Protein AF-0000000082273574 (afdb_homodimer)

Nearest PDB structures (foldseek):
  3uvj-assembly1_A  TM=7.724E-01  e=5.882E-12  Homo sapiens
  1xoq-assembly2_B  TM=8.073E-01  e=1.508E-10  Homo sapiens
  6r4p-assembly1_A  TM=7.638E-01  e=1.048E-09  Bos taurus
  7l27-assembly1_A  TM=7.529E-01  e=5.119E-10  Homo sapiens
  8buz-assembly1_A  TM=3.206E-01  e=1.407E-09  Bos taurus

pLDDT: mean 77.79, std 22.15, range [15.58, 98.31]

Radius of gyration: 38.27 Å; Cα contacts (8 Å, |Δi|>4): 2062; chains: 2; bounding box: 85×122×100 Å

Sequence (1366 aa):
MKSAVQSNAIVSSLFPSKYRERLYNDALQSSKAAGSGGTYIPSKARLKNFLREGNEDGFGSSSGPGQPIADLFTDCTVMFADIANFTAWSSAREPGQVFTLLETVYGTFDKIAARRGVFKVETIGDCYVAVTGLPEPRKDHAAVMVKFAKDCRDEFVEVTRLLEVSLGPDTADLGLRIGLHSGAVTAGVLRGQKSRFQLFGDTVNTAARMESTGMVNRIHISQSTATLLEKSNKGHWVKPREDQIQAKGKGLLQTFFAEPKSNNSVSKGSSEKAKDSPLMDDMNGALPNKIARLVKWNAETLSKELLKIMQARNCKNRTTEGKKVEWAEPSGAMVIQEVKEVIMLPPFDASVQVSDDSSLKLEEEVMKQLHDYVYSVAKLYNNNPFHNFEHASHVTMSVAKLLSRIVAPDHIFEEERKSNHGVASTLHDHTYGITSDPLTQFACIFSALIHDCDHPGVPNNQLVKEGSEIAKLYQGKSVAEQNSVNLAWDLLRDQKYAALRNAICGSQEEEQRFRQLVVNTVMATDIMDKDLKKLRDDRWDAAFHRGKMTNDLCQVNRKATVVIEHLIQASDVAHTMQHWHVYIKWNERLFKELLCAYQAGRSDMNPANFWYDGELGFFDYYIIPLAKKLSECGVFGVSSDEYLTYAMENRREWEKKGKSIVAAYLERHGAVSSEKISNNAVGMKSAVQSNAIVSSLFPSKYRERLYNDALQSSKAAGSGGTYIPSKARLKNFLREGNEDGFGSSSGPGQPIADLFTDCTVMFADIANFTAWSSAREPGQVFTLLETVYGTFDKIAARRGVFKVETIGDCYVAVTGLPEPRKDHAAVMVKFAKDCRDEFVEVTRLLEVSLGPDTADLGLRIGLHSGAVTAGVLRGQKSRFQLFGDTVNTAARMESTGMVNRIHISQSTATLLEKSNKGHWVKPREDQIQAKGKGLLQTFFAEPKSNNSVSKGSSEKAKDSPLMDDMNGALPNKIARLVKWNAETLSKELLKIMQARNCKNRTTEGKKVEWAEPSGAMVIQEVKEVIMLPPFDASVQVSDDSSLKLEEEVMKQLHDYVYSVAKLYNNNPFHNFEHASHVTMSVAKLLSRIVAPDHIFEEERKSNHGVASTLHDHTYGITSDPLTQFACIFSALIHDCDHPGVPNNQLVKEGSEIAKLYQGKSVAEQNSVNLAWDLLRDQKYAALRNAICGSQEEEQRFRQLVVNTVMATDIMDKDLKKLRDDRWDAAFHRGKMTNDLCQVNRKATVVIEHLIQASDVAHTMQHWHVYIKWNERLFKELLCAYQAGRSDMNPANFWYDGELGFFDYYIIPLAKKLSECGVFGVSSDEYLTYAMENRREWEKKGKSIVAAYLERHGAVSSEKISNNAVG

Structure (mmCIF, N/CA/C/O backbone):
data_AF-0000000082273574-model_v1
#
loop_
_entity.id
_entity.type
_entity.pdbx_description
1 polymer 'Family 3 adenylate cyclase'
#
loop_
_atom_site.group_PDB
_atom_site.id
_atom_site.type_symbol
_atom_site.label_atom_id
_atom_site.label_alt_id
_atom_site.label_comp_id
_atom_site.label_asym_id
_atom_site.label_entity_id
_atom_site.label_seq_id
_atom_site.pdbx_PDB_ins_code
_atom_site.Cartn_x
_atom_site.Cartn_y
_atom_site.Cartn_z
_atom_site.occupancy
_atom_site.B_iso_or_equiv
_atom_site.auth_seq_id
_atom_site.auth_comp_id
_atom_site.auth_asym_id
_atom_site.auth_atom_id
_atom_site.pdbx_PDB_model_num
ATOM 1 N N . MET A 1 1 ? -18.359 24.812 53.344 1 15.58 1 MET A N 1
ATOM 2 C CA . MET A 1 1 ? -18.031 25.75 52.281 1 15.58 1 MET A CA 1
ATOM 3 C C . MET A 1 1 ? -17.422 25.031 51.094 1 15.58 1 MET A C 1
ATOM 5 O O . MET A 1 1 ? -16.266 24.578 51.156 1 15.58 1 MET A O 1
ATOM 9 N N . LYS A 1 2 ? -18.172 24.297 50.25 1 18.55 2 LYS A N 1
ATOM 10 C CA . LYS A 1 2 ? -18.109 23.109 49.406 1 18.55 2 LYS A CA 1
ATOM 11 C C . LYS A 1 2 ? -17.25 23.359 48.156 1 18.55 2 LYS A C 1
ATOM 13 O O . LYS A 1 2 ? -17.375 24.375 47.5 1 18.55 2 LYS A O 1
ATOM 18 N N . SER A 1 3 ? -16.031 22.969 48.25 1 17.41 3 SER A N 1
ATOM 19 C CA . SER A 1 3 ? -14.805 23.219 47.5 1 17.41 3 SER A CA 1
ATOM 20 C C . SER A 1 3 ? -15.055 23.094 46 1 17.41 3 SER A C 1
ATOM 22 O O . SER A 1 3 ? -15.773 22.188 45.562 1 17.41 3 SER A O 1
ATOM 24 N N . ALA A 1 4 ? -15.195 24.297 45.375 1 18.48 4 ALA A N 1
ATOM 25 C CA . ALA A 1 4 ? -15.617 24.594 44 1 18.48 4 ALA A CA 1
ATOM 26 C C . ALA A 1 4 ? -14.992 23.609 43 1 18.48 4 ALA A C 1
ATOM 28 O O . ALA A 1 4 ? -13.766 23.484 42.938 1 18.48 4 ALA A O 1
ATOM 29 N N . VAL A 1 5 ? -15.492 22.391 42.969 1 20.23 5 VAL A N 1
ATOM 30 C CA . VAL A 1 5 ? -15.289 21.234 42.094 1 20.23 5 VAL A CA 1
ATOM 31 C C . VAL A 1 5 ? -15.211 21.703 40.625 1 20.23 5 VAL A C 1
ATOM 33 O O . VAL A 1 5 ? -16.188 22.203 40.094 1 20.23 5 VAL A O 1
ATOM 36 N N . GLN A 1 6 ? -14.297 22.594 40.312 1 19.34 6 GLN A N 1
ATOM 37 C CA . GLN A 1 6 ? -13.977 23.453 39.188 1 19.34 6 GLN A CA 1
ATOM 38 C C . GLN A 1 6 ? -14.086 22.703 37.875 1 19.34 6 GLN A C 1
ATOM 40 O O . GLN A 1 6 ? -13.656 21.562 37.75 1 19.34 6 GLN A O 1
ATOM 45 N N . SER A 1 7 ? -15.008 23.203 36.969 1 21.39 7 SER A N 1
ATOM 46 C CA . SER A 1 7 ? -15.773 22.766 35.781 1 21.39 7 SER A CA 1
ATOM 47 C C . SER A 1 7 ? -14.859 22.359 34.656 1 21.39 7 SER A C 1
ATOM 49 O O . SER A 1 7 ? -14.219 23.219 34.031 1 21.39 7 SER A O 1
ATOM 51 N N . ASN A 1 8 ? -13.875 21.547 34.75 1 23.16 8 ASN A N 1
ATOM 52 C CA . ASN A 1 8 ? -13.078 20.703 33.875 1 23.16 8 ASN A CA 1
ATOM 53 C C . ASN A 1 8 ? -13.914 20.156 32.719 1 23.16 8 ASN A C 1
ATOM 55 O O . ASN A 1 8 ? -13.492 19.234 32.031 1 23.16 8 ASN A O 1
ATOM 59 N N . ALA A 1 9 ? -15.203 20.516 32.594 1 23.98 9 ALA A N 1
ATOM 60 C CA . ALA A 1 9 ? -16.391 20.156 31.828 1 23.98 9 ALA A CA 1
ATOM 61 C C . ALA A 1 9 ? -16.281 20.672 30.391 1 23.98 9 ALA A C 1
ATOM 63 O O . ALA A 1 9 ? -16.906 20.125 29.484 1 23.98 9 ALA A O 1
ATOM 64 N N . ILE A 1 10 ? -15.688 21.844 30.203 1 23.17 10 ILE A N 1
ATOM 65 C CA . ILE A 1 10 ? -15.898 22.484 28.906 1 23.17 10 ILE A CA 1
ATOM 66 C C . ILE A 1 10 ? -15.164 21.703 27.812 1 23.17 10 ILE A C 1
ATOM 68 O O . ILE A 1 10 ? -15.641 21.625 26.688 1 23.17 10 ILE A O 1
ATOM 72 N N . VAL A 1 11 ? -13.945 21.312 28.062 1 25.73 11 VAL A N 1
ATOM 73 C CA . VAL A 1 11 ? -13.328 20.531 27 1 25.73 11 VAL A CA 1
ATOM 74 C C . VAL A 1 11 ? -14.148 19.266 26.75 1 25.73 11 VAL A C 1
ATOM 76 O O . VAL A 1 11 ? -14.07 18.672 25.672 1 25.73 11 VAL A O 1
ATOM 79 N N . SER A 1 12 ? -14.836 18.812 27.75 1 27.12 12 SER A N 1
ATOM 80 C CA . SER A 1 12 ? -15.672 17.609 27.828 1 27.12 12 SER A CA 1
ATOM 81 C C . SER A 1 12 ? -16.906 17.75 26.953 1 27.12 12 SER A C 1
ATOM 83 O O . SER A 1 12 ? -17.391 16.766 26.391 1 27.12 12 SER A O 1
ATOM 85 N N . SER A 1 13 ? -17.609 18.859 27.016 1 26.98 13 SER A N 1
ATOM 86 C CA . SER A 1 13 ? -18.953 19.031 26.484 1 26.98 13 SER A CA 1
ATOM 87 C C . SER A 1 13 ? -18.938 19.156 24.969 1 26.98 13 SER A C 1
ATOM 89 O O . SER A 1 13 ? -19.984 19.141 24.328 1 26.98 13 SER A O 1
ATOM 91 N N . LEU A 1 14 ? -17.922 19.625 24.469 1 27.83 14 LEU A N 1
ATOM 92 C CA . LEU A 1 14 ? -18.016 19.953 23.047 1 27.83 14 LEU A CA 1
ATOM 93 C C . LEU A 1 14 ? -17.969 18.688 22.203 1 27.83 14 LEU A C 1
ATOM 95 O O . LEU A 1 14 ? -18.141 18.75 20.984 1 27.83 14 LEU A O 1
ATOM 99 N N . PHE A 1 15 ? -17.266 17.625 22.672 1 28.52 15 PHE A N 1
ATOM 100 C CA . PHE A 1 15 ? -17.375 16.375 21.938 1 28.52 15 PHE A CA 1
ATOM 101 C C . PHE A 1 15 ? -18.625 15.602 22.328 1 28.52 15 PHE A C 1
ATOM 103 O O . PHE A 1 15 ? -19.094 15.719 23.469 1 28.52 15 PHE A O 1
ATOM 110 N N . PRO A 1 16 ? -19.484 15.203 21.453 1 29.27 16 PRO A N 1
ATOM 111 C CA . PRO A 1 16 ? -20.531 14.312 21.953 1 29.27 16 PRO A CA 1
ATOM 112 C C . PRO A 1 16 ? -20.016 13.297 22.953 1 29.27 16 PRO A C 1
ATOM 114 O O . PRO A 1 16 ? -18.812 12.984 22.969 1 29.27 16 PRO A O 1
ATOM 117 N N . SER A 1 17 ? -20.812 12.945 24.094 1 30.36 17 SER A N 1
ATOM 118 C CA . SER A 1 17 ? -20.531 12.023 25.188 1 30.36 17 SER A CA 1
ATOM 119 C C . SER A 1 17 ? -19.766 10.805 24.703 1 30.36 17 SER A C 1
ATOM 121 O O . SER A 1 17 ? -18.969 10.227 25.453 1 30.36 17 SER A O 1
ATOM 123 N N . LYS A 1 18 ? -20.125 10.305 23.562 1 32.16 18 LYS A N 1
ATOM 124 C CA . LYS A 1 18 ? -19.594 9.023 23.109 1 32.16 18 LYS A CA 1
ATOM 125 C C . LYS A 1 18 ? -18.109 9.125 22.812 1 32.16 18 LYS A C 1
ATOM 127 O O . LYS A 1 18 ? -17.391 8.125 22.844 1 32.16 18 LYS A O 1
ATOM 132 N N . TYR A 1 19 ? -17.75 10.18 22.234 1 31.39 19 TYR A N 1
ATOM 133 C CA . TYR A 1 19 ? -16.359 10.312 21.844 1 31.39 19 TYR A CA 1
ATOM 134 C C . TYR A 1 19 ? -15.531 10.938 22.969 1 31.39 19 TYR A C 1
ATOM 136 O O . TYR A 1 19 ? -14.305 10.969 22.906 1 31.39 19 TYR A O 1
ATOM 144 N N . ARG A 1 20 ? -16.156 11.609 24 1 31.05 20 ARG A N 1
ATOM 145 C CA . ARG A 1 20 ? -15.516 12.367 25.078 1 31.05 20 ARG A CA 1
ATOM 146 C C . ARG A 1 20 ? -14.656 11.453 25.938 1 31.05 20 ARG A C 1
ATOM 148 O O . ARG A 1 20 ? -13.586 11.859 26.406 1 31.05 20 ARG A O 1
ATOM 155 N N . GLU A 1 21 ? -15.25 10.328 26.203 1 29.84 21 GLU A N 1
ATOM 156 C CA . GLU A 1 21 ? -14.586 9.516 27.219 1 29.84 21 GLU A CA 1
ATOM 157 C C . GLU A 1 21 ? -13.156 9.164 26.812 1 29.84 21 GLU A C 1
ATOM 159 O O . GLU A 1 21 ? -12.25 9.156 27.641 1 29.84 21 GLU A O 1
ATOM 164 N N . ARG A 1 22 ? -13.039 8.797 25.578 1 28.86 22 ARG A N 1
ATOM 165 C CA . ARG A 1 22 ? -11.719 8.297 25.219 1 28.86 22 ARG A CA 1
ATOM 166 C C . ARG A 1 22 ? -10.719 9.445 25.078 1 28.86 22 ARG A C 1
ATOM 168 O O . ARG A 1 22 ? -9.555 9.312 25.469 1 28.86 22 ARG A O 1
ATOM 175 N N . LEU A 1 23 ? -11.164 10.5 24.516 1 29.66 23 LEU A N 1
ATOM 176 C CA . LEU A 1 23 ? -10.188 11.562 24.281 1 29.66 23 LEU A CA 1
ATOM 177 C C . LEU A 1 23 ? -9.805 12.258 25.578 1 29.66 23 LEU A C 1
ATOM 179 O O . LEU A 1 23 ? -8.664 12.68 25.75 1 29.66 23 LEU A O 1
ATOM 183 N N . TYR A 1 24 ? -10.789 12.57 26.5 1 30.69 24 TYR A N 1
ATOM 184 C CA . TYR A 1 24 ? -10.609 13.359 27.719 1 30.69 24 TYR A CA 1
ATOM 185 C C . TYR A 1 24 ? -9.969 12.531 28.812 1 30.69 24 TYR A C 1
ATOM 187 O O . TYR A 1 24 ? -9.18 13.047 29.609 1 30.69 24 TYR A O 1
ATOM 195 N N . ASN A 1 25 ? -10.523 11.391 28.922 1 30.06 25 ASN A N 1
ATOM 196 C CA . ASN A 1 25 ? -9.93 10.68 30.062 1 30.06 25 ASN A CA 1
ATOM 197 C C . ASN A 1 25 ? -8.414 10.578 29.922 1 30.06 25 ASN A C 1
ATOM 199 O O . ASN A 1 25 ? -7.699 10.461 30.922 1 30.06 25 ASN A O 1
ATOM 203 N N . ASP A 1 26 ? -7.953 10.703 28.703 1 29.27 26 ASP A N 1
ATOM 204 C CA . ASP A 1 26 ? -6.535 10.445 28.469 1 29.27 26 ASP A CA 1
ATOM 205 C C . ASP A 1 26 ? -5.711 11.719 28.641 1 29.27 26 ASP A C 1
ATOM 207 O O . ASP A 1 26 ? -4.551 11.664 29.062 1 29.27 26 ASP A O 1
ATOM 211 N N . ALA A 1 27 ? -6.273 12.906 28.406 1 28.23 27 ALA A N 1
ATOM 212 C CA . ALA A 1 27 ? -5.516 14.125 28.688 1 28.23 27 ALA A CA 1
ATOM 213 C C . ALA A 1 27 ? -5.363 14.344 30.188 1 28.23 27 ALA A C 1
ATOM 215 O O . ALA A 1 27 ? -4.324 14.82 30.656 1 28.23 27 ALA A O 1
ATOM 216 N N . LEU A 1 28 ? -6.375 14.117 30.953 1 28.69 28 LEU A N 1
ATOM 217 C CA . LEU A 1 28 ? -6.301 14.32 32.375 1 28.69 28 LEU A CA 1
ATOM 218 C C . LEU A 1 28 ? -5.316 13.336 33.031 1 28.69 28 LEU A C 1
ATOM 220 O O . LEU A 1 28 ? -4.625 13.68 33.969 1 28.69 28 LEU A O 1
ATOM 224 N N . GLN A 1 29 ? -5.359 12.102 32.594 1 28.28 29 GLN A N 1
ATOM 225 C CA . GLN A 1 29 ? -4.508 11.141 33.281 1 28.28 29 GLN A CA 1
ATOM 226 C C . GLN A 1 29 ? -3.051 11.297 32.875 1 28.28 29 GLN A C 1
ATOM 228 O O . GLN A 1 29 ? -2.15 10.773 33.531 1 28.28 29 GLN A O 1
ATOM 233 N N . SER A 1 30 ? -2.775 11.883 31.797 1 29.33 30 SER A N 1
ATOM 234 C CA . SER A 1 30 ? -1.361 12.109 31.516 1 29.33 30 SER A CA 1
ATOM 235 C C . SER A 1 30 ? -0.757 13.133 32.469 1 29.33 30 SER A C 1
ATOM 237 O O . SER A 1 30 ? 0.464 13.195 32.625 1 29.33 30 SER A O 1
ATOM 239 N N . SER A 1 31 ? -1.529 14.062 33.031 1 27.83 31 SER A N 1
ATOM 240 C CA . SER A 1 31 ? -0.991 14.977 34.031 1 27.83 31 SER A CA 1
ATOM 241 C C . SER A 1 31 ? -0.585 14.227 35.312 1 27.83 31 SER A C 1
ATOM 243 O O . SER A 1 31 ? 0.236 14.711 36.094 1 27.83 31 SER A O 1
ATOM 245 N N . LYS A 1 32 ? -1.289 13.266 35.656 1 29.84 32 LYS A N 1
ATOM 246 C CA . LYS A 1 32 ? -0.899 12.609 36.906 1 29.84 32 LYS A CA 1
ATOM 247 C C . LYS A 1 32 ? 0.463 11.938 36.781 1 29.84 32 LYS A C 1
ATOM 249 O O . LYS A 1 32 ? 1.169 11.75 37.781 1 29.84 32 LYS A O 1
ATOM 254 N N . ALA A 1 33 ? 0.663 11.289 35.688 1 27.95 33 ALA A N 1
ATOM 255 C CA . ALA A 1 33 ? 1.93 10.562 35.75 1 27.95 33 ALA A CA 1
ATOM 256 C C . ALA A 1 33 ? 3.115 11.516 35.656 1 27.95 33 ALA A C 1
ATOM 258 O O . ALA A 1 33 ? 4.266 11.102 35.781 1 27.95 33 ALA A O 1
ATOM 259 N N . ALA A 1 34 ? 2.941 12.766 35.25 1 28.55 34 ALA A N 1
ATOM 260 C CA . ALA A 1 34 ? 4.102 13.641 35.375 1 28.55 34 ALA A CA 1
ATOM 261 C C . ALA A 1 34 ? 4.41 13.953 36.844 1 28.55 34 ALA A C 1
ATOM 263 O O . ALA A 1 34 ? 5.398 14.625 37.156 1 28.55 34 ALA A O 1
ATOM 264 N N . GLY A 1 35 ? 3.562 13.883 37.688 1 28.38 35 GLY A N 1
ATOM 265 C CA . GLY A 1 35 ? 3.9 14.266 39.062 1 28.38 35 GLY A CA 1
ATOM 266 C C . GLY A 1 35 ? 4.969 13.383 39.688 1 28.38 35 GLY A C 1
ATOM 267 O O . GLY A 1 35 ? 5.473 13.672 40.75 1 28.38 35 GLY A O 1
ATOM 268 N N . SER A 1 36 ? 4.793 12.039 39.75 1 28.06 36 SER A N 1
ATOM 269 C CA . SER A 1 36 ? 5.844 11.438 40.562 1 28.06 36 SER A CA 1
ATOM 270 C C . SER A 1 36 ? 7.223 11.68 39.938 1 28.06 36 SER A C 1
ATOM 272 O O . SER A 1 36 ? 7.336 11.969 38.75 1 28.06 36 SER A O 1
ATOM 274 N N . GLY A 1 37 ? 8.367 11.625 40.562 1 30.42 37 GLY A N 1
ATOM 275 C CA . GLY A 1 37 ? 9.805 11.57 40.375 1 30.42 37 GLY A CA 1
ATOM 276 C C . GLY A 1 37 ? 10.188 10.938 39.031 1 30.42 37 GLY A C 1
ATOM 277 O O . GLY A 1 37 ? 11.297 10.414 38.906 1 30.42 37 GLY A O 1
ATOM 278 N N . GLY A 1 38 ? 9.281 10.57 38.188 1 34.38 38 GLY A N 1
ATOM 279 C CA . GLY A 1 38 ? 9.625 9.648 37.094 1 34.38 38 GLY A CA 1
ATOM 280 C C . GLY A 1 38 ? 10.383 10.312 35.969 1 34.38 38 GLY A C 1
ATOM 281 O O . GLY A 1 38 ? 10.32 11.531 35.812 1 34.38 38 GLY A O 1
ATOM 282 N N . THR A 1 39 ? 11.57 9.758 35.531 1 36.81 39 THR A N 1
ATOM 283 C CA . THR A 1 39 ? 12.562 10.023 34.5 1 36.81 39 THR A CA 1
ATOM 284 C C . THR A 1 39 ? 11.883 10.297 33.156 1 36.81 39 THR A C 1
ATOM 286 O O . THR A 1 39 ? 11.039 9.516 32.688 1 36.81 39 THR A O 1
ATOM 289 N N . TYR A 1 40 ? 11.688 11.508 32.844 1 40.94 40 TYR A N 1
ATOM 290 C CA . TYR A 1 40 ? 11.297 11.828 31.469 1 40.94 40 TYR A CA 1
ATOM 291 C C . TYR A 1 40 ? 11.984 10.898 30.469 1 40.94 40 TYR A C 1
ATOM 293 O O . TYR A 1 40 ? 13.211 10.781 30.469 1 40.94 40 TYR A O 1
ATOM 301 N N . ILE A 1 41 ? 11.148 10 29.953 1 46.53 41 ILE A N 1
ATOM 302 C CA . ILE A 1 41 ? 11.719 9.195 28.875 1 46.53 41 ILE A CA 1
ATOM 303 C C . ILE A 1 41 ? 11.336 9.789 27.531 1 46.53 41 ILE A C 1
ATOM 305 O O . ILE A 1 41 ? 10.148 9.883 27.203 1 46.53 41 ILE A O 1
ATOM 309 N N . PRO A 1 42 ? 12.266 10.367 26.828 1 52.94 42 PRO A N 1
ATOM 310 C CA . PRO A 1 42 ? 12.016 10.914 25.5 1 52.94 42 PRO A CA 1
ATOM 311 C C . PRO A 1 42 ? 11.234 9.961 24.609 1 52.94 42 PRO A C 1
ATOM 313 O O . PRO A 1 42 ? 11.297 8.742 24.797 1 52.94 42 PRO A O 1
ATOM 316 N N . SER A 1 43 ? 10.328 10.555 23.797 1 57.75 43 SER A N 1
ATOM 317 C CA . SER A 1 43 ? 9.516 9.773 22.875 1 57.75 43 SER A CA 1
ATOM 318 C C . SER A 1 43 ? 10.352 8.734 22.141 1 57.75 43 SER A C 1
ATOM 320 O O . SER A 1 43 ? 9.906 7.602 21.938 1 57.75 43 SER A O 1
ATOM 322 N N . LYS A 1 44 ? 11.508 9.086 21.812 1 60.84 44 LYS A N 1
ATOM 323 C CA . LYS A 1 44 ? 12.375 8.164 21.094 1 60.84 44 LYS A CA 1
ATOM 324 C C . LYS A 1 44 ? 12.719 6.945 21.938 1 60.84 44 LYS A C 1
ATOM 326 O O . LYS A 1 44 ? 12.766 5.82 21.438 1 60.84 44 LYS A O 1
ATOM 331 N N . ALA A 1 45 ? 12.938 7.211 23.172 1 60.59 45 ALA A N 1
ATOM 332 C CA . ALA A 1 45 ? 13.273 6.117 24.078 1 60.59 45 ALA A CA 1
ATOM 333 C C . ALA A 1 45 ? 12.078 5.191 24.281 1 60.59 45 ALA A C 1
ATOM 335 O O . ALA A 1 45 ? 12.234 3.969 24.344 1 60.59 45 ALA A O 1
ATOM 336 N N . ARG A 1 46 ? 10.945 5.855 24.344 1 60.16 46 ARG A N 1
ATOM 337 C CA . ARG A 1 46 ? 9.727 5.066 24.484 1 60.16 46 ARG A CA 1
ATOM 338 C C . ARG A 1 46 ? 9.484 4.191 23.266 1 60.16 46 ARG A C 1
ATOM 340 O O . ARG A 1 46 ? 9.07 3.039 23.391 1 60.16 46 ARG A O 1
ATOM 347 N N . LEU A 1 47 ? 9.719 4.848 22.203 1 64.94 47 LEU A N 1
ATOM 348 C CA . LEU A 1 47 ? 9.555 4.117 20.953 1 64.94 47 LEU A CA 1
ATOM 349 C C . LEU A 1 47 ? 10.531 2.947 20.875 1 64.94 47 LEU A C 1
ATOM 351 O O . LEU A 1 47 ? 10.148 1.838 20.5 1 64.94 47 LEU A O 1
ATOM 355 N N . LYS A 1 48 ? 11.734 3.197 21.266 1 65.25 48 LYS A N 1
ATOM 356 C CA . LYS A 1 48 ? 12.766 2.162 21.25 1 65.25 48 LYS A CA 1
ATOM 357 C C . LYS A 1 48 ? 12.391 1.003 22.172 1 65.25 48 LYS A C 1
ATOM 359 O O . LYS A 1 48 ? 12.578 -0.163 21.828 1 65.25 48 LYS A O 1
ATOM 364 N N . ASN A 1 49 ? 11.898 1.36 23.297 1 63.31 49 ASN A N 1
ATOM 365 C CA . ASN A 1 49 ? 11.5 0.341 24.266 1 63.31 49 ASN A CA 1
ATOM 366 C C . ASN A 1 49 ? 10.352 -0.51 23.734 1 63.31 49 ASN A C 1
ATOM 368 O O . ASN A 1 49 ? 10.32 -1.725 23.938 1 63.31 49 ASN A O 1
ATOM 372 N N . PHE A 1 50 ? 9.5 0.16 23.109 1 62.75 50 PHE A N 1
ATOM 373 C CA . PHE A 1 50 ? 8.375 -0.549 22.516 1 62.75 50 PHE A CA 1
ATOM 374 C C . PHE A 1 50 ? 8.859 -1.558 21.484 1 62.75 50 PHE A C 1
ATOM 376 O O . PHE A 1 50 ? 8.383 -2.695 21.438 1 62.75 50 PHE A O 1
ATOM 383 N N . LEU A 1 51 ? 9.719 -1.065 20.719 1 63.59 51 LEU A N 1
ATOM 384 C CA . LEU A 1 51 ? 10.195 -1.89 19.625 1 63.59 51 LEU A CA 1
ATOM 385 C C . LEU A 1 51 ? 11.039 -3.053 20.125 1 63.59 51 LEU A C 1
ATOM 387 O O . LEU A 1 51 ? 11.047 -4.129 19.531 1 63.59 51 LEU A O 1
ATOM 391 N N . ARG A 1 52 ? 11.812 -2.781 21.172 1 55.19 52 ARG A N 1
ATOM 392 C CA . ARG A 1 52 ? 12.656 -3.818 21.75 1 55.19 52 ARG A CA 1
ATOM 393 C C . ARG A 1 52 ? 11.82 -4.875 22.469 1 55.19 52 ARG A C 1
ATOM 395 O O . ARG A 1 52 ? 12.109 -6.07 22.375 1 55.19 52 ARG A O 1
ATOM 402 N N . GLU A 1 53 ? 10.961 -4.348 23.359 1 53.34 53 GLU A N 1
ATOM 403 C CA . GLU A 1 53 ? 10.219 -5.27 24.203 1 53.34 53 GLU A CA 1
ATOM 404 C C . GLU A 1 53 ? 9.164 -6.031 23.406 1 53.34 53 GLU A C 1
ATOM 406 O O . GLU A 1 53 ? 8.648 -7.051 23.859 1 53.34 53 GLU A O 1
ATOM 411 N N . GLY A 1 54 ? 9.234 -5.926 22.188 1 49.34 54 GLY A N 1
ATOM 412 C CA . GLY A 1 54 ? 8.195 -6.598 21.422 1 49.34 54 GLY A CA 1
ATOM 413 C C . GLY A 1 54 ? 6.797 -6.105 21.75 1 49.34 54 GLY A C 1
ATOM 414 O O . GLY A 1 54 ? 6.582 -5.469 22.781 1 49.34 54 GLY A O 1
ATOM 415 N N . ASN A 1 55 ? 5.781 -5.957 20.844 1 47.75 55 ASN A N 1
ATOM 416 C CA . ASN A 1 55 ? 4.402 -5.488 20.844 1 47.75 55 ASN A CA 1
ATOM 417 C C . ASN A 1 55 ? 3.662 -5.934 22.109 1 47.75 55 ASN A C 1
ATOM 419 O O . ASN A 1 55 ? 2.438 -6.078 22.094 1 47.75 55 ASN A O 1
ATOM 423 N N . GLU A 1 56 ? 4.355 -6.652 23.031 1 36.91 56 GLU A N 1
ATOM 424 C CA . GLU A 1 56 ? 3.512 -7.293 24.031 1 36.91 56 GLU A CA 1
ATOM 425 C C . GLU A 1 56 ? 2.549 -6.293 24.672 1 36.91 56 GLU A C 1
ATOM 427 O O . GLU A 1 56 ? 2.807 -5.09 24.672 1 36.91 56 GLU A O 1
ATOM 432 N N . ASP A 1 57 ? 1.391 -6.844 25.109 1 37.16 57 ASP A N 1
ATOM 433 C CA . ASP A 1 57 ? 0.207 -6.395 25.828 1 37.16 57 ASP A CA 1
ATOM 434 C C . ASP A 1 57 ? 0.585 -5.434 26.953 1 37.16 57 ASP A C 1
ATOM 436 O O . ASP A 1 57 ? -0.265 -5.043 27.75 1 37.16 57 ASP A O 1
ATOM 440 N N . GLY A 1 58 ? 1.839 -5.523 27.359 1 34.53 58 GLY A N 1
ATOM 441 C CA . GLY A 1 58 ? 1.999 -4.789 28.594 1 34.53 58 GLY A CA 1
ATOM 442 C C . GLY A 1 58 ? 1.687 -3.311 28.453 1 34.53 58 GLY A C 1
ATOM 443 O O . GLY A 1 58 ? 1.877 -2.539 29.406 1 34.53 58 GLY A O 1
ATOM 444 N N . PHE A 1 59 ? 2.014 -2.85 27.406 1 37.53 59 PHE A N 1
ATOM 445 C CA . PHE A 1 59 ? 1.413 -1.521 27.406 1 37.53 59 PHE A CA 1
ATOM 446 C C . PHE A 1 59 ? -0.106 -1.612 27.484 1 37.53 59 PHE A C 1
ATOM 448 O O . PHE A 1 59 ? -0.798 -1.524 26.469 1 37.53 59 PHE A O 1
ATOM 455 N N . GLY A 1 60 ? -0.624 -2.711 28.172 1 34.34 60 GLY A N 1
ATOM 456 C CA . GLY A 1 60 ? -1.988 -2.979 28.609 1 34.34 60 GLY A CA 1
ATOM 457 C C . GLY A 1 60 ? -2.854 -1.733 28.656 1 34.34 60 GLY A C 1
ATOM 458 O O . GLY A 1 60 ? -2.355 -0.619 28.484 1 34.34 60 GLY A O 1
ATOM 459 N N . SER A 1 61 ? -4.203 -2.062 29.172 1 33.41 61 SER A N 1
ATOM 460 C CA . SER A 1 61 ? -5.414 -1.327 29.516 1 33.41 61 SER A CA 1
ATOM 461 C C . SER A 1 61 ? -5.086 -0.04 30.266 1 33.41 61 SER A C 1
ATOM 463 O O . SER A 1 61 ? -5.93 0.853 30.375 1 33.41 61 SER A O 1
ATOM 465 N N . SER A 1 62 ? -4.223 -0.172 31.297 1 29.67 62 SER A N 1
ATOM 466 C CA . SER A 1 62 ? -4.266 0.779 32.406 1 29.67 62 SER A CA 1
ATOM 467 C C . SER A 1 62 ? -3.582 2.09 32.031 1 29.67 62 SER A C 1
ATOM 469 O O . SER A 1 62 ? -3.496 3.006 32.844 1 29.67 62 SER A O 1
ATOM 471 N N . SER A 1 63 ? -2.494 1.879 31.328 1 32.97 63 SER A N 1
ATOM 472 C CA . SER A 1 63 ? -1.924 3.221 31.375 1 32.97 63 SER A CA 1
ATOM 473 C C . SER A 1 63 ? -2.832 4.23 30.672 1 32.97 63 SER A C 1
ATOM 475 O O . SER A 1 63 ? -3.371 3.947 29.594 1 32.97 63 SER A O 1
ATOM 477 N N . GLY A 1 64 ? -3.439 5.043 31.219 1 33.91 64 GLY A N 1
ATOM 478 C CA . GLY A 1 64 ? -4.27 6.199 30.922 1 33.91 64 GLY A CA 1
ATOM 479 C C . GLY A 1 64 ? -3.963 6.82 29.562 1 33.91 64 GLY A C 1
ATOM 480 O O . GLY A 1 64 ? -2.965 6.477 28.938 1 33.91 64 GLY A O 1
ATOM 481 N N . PRO A 1 65 ? -4.941 7.41 28.766 1 42 65 PRO A N 1
ATOM 482 C CA . PRO A 1 65 ? -4.934 8.102 27.469 1 42 65 PRO A CA 1
ATOM 483 C C . PRO A 1 65 ? -3.635 8.867 27.219 1 42 65 PRO A C 1
ATOM 485 O O . PRO A 1 65 ? -3.527 10.039 27.578 1 42 65 PRO A O 1
ATOM 488 N N . GLY A 1 66 ? -2.436 8.312 27.484 1 50.91 66 GLY A N 1
ATOM 489 C CA . GLY A 1 66 ? -1.165 9.008 27.344 1 50.91 66 GLY A CA 1
ATOM 490 C C . GLY A 1 66 ? -0.864 9.438 25.922 1 50.91 66 GLY A C 1
ATOM 491 O O . GLY A 1 66 ? -1.647 9.172 25.016 1 50.91 66 GLY A O 1
ATOM 492 N N . GLN A 1 67 ? -0.008 10.438 25.703 1 60.22 67 GLN A N 1
ATOM 493 C CA . GLN A 1 67 ? 0.472 11.016 24.453 1 60.22 67 GLN A CA 1
ATOM 494 C C . GLN A 1 67 ? 1.01 9.938 23.531 1 60.22 67 GLN A C 1
ATOM 496 O O . GLN A 1 67 ? 1.668 9 23.969 1 60.22 67 GLN A O 1
ATOM 501 N N . PRO A 1 68 ? 0.418 9.898 22.281 1 65.69 68 PRO A N 1
ATOM 502 C CA . PRO A 1 68 ? 0.991 8.969 21.297 1 65.69 68 PRO A CA 1
ATOM 503 C C . PRO A 1 68 ? 2.516 8.93 21.344 1 65.69 68 PRO A C 1
ATOM 505 O O . PRO A 1 68 ? 3.152 9.938 21.656 1 65.69 68 PRO A O 1
ATOM 508 N N . ILE A 1 69 ? 2.994 7.793 21.219 1 69.81 69 ILE A N 1
ATOM 509 C CA . ILE A 1 69 ? 4.438 7.625 21.109 1 69.81 69 ILE A CA 1
ATOM 510 C C . ILE A 1 69 ? 4.875 7.805 19.656 1 69.81 69 ILE A C 1
ATOM 512 O O . ILE A 1 69 ? 4.66 6.918 18.828 1 69.81 69 ILE A O 1
ATOM 516 N N . ALA A 1 70 ? 5.344 8.891 19.312 1 76.25 70 ALA A N 1
ATOM 517 C CA . ALA A 1 70 ? 5.773 9.188 17.953 1 76.25 70 ALA A CA 1
ATOM 518 C C . ALA A 1 70 ? 6.938 10.172 17.953 1 76.25 70 ALA A C 1
ATOM 520 O O . ALA A 1 70 ? 7.051 11.016 18.844 1 76.25 70 ALA A O 1
ATOM 521 N N . ASP A 1 71 ? 7.781 9.969 17.047 1 76.12 71 ASP A N 1
ATOM 522 C CA . ASP A 1 71 ? 8.914 10.883 16.906 1 76.12 71 ASP A CA 1
ATOM 523 C C . ASP A 1 71 ? 9.359 10.992 15.453 1 76.12 71 ASP A C 1
ATOM 525 O O . ASP A 1 71 ? 8.961 10.188 14.609 1 76.12 71 ASP A O 1
ATOM 529 N N . LEU A 1 72 ? 10.141 11.992 15.211 1 78.12 72 LEU A N 1
ATOM 530 C CA . LEU A 1 72 ? 10.695 12.242 13.891 1 78.12 72 LEU A CA 1
ATOM 531 C C . LEU A 1 72 ? 12.148 11.781 13.82 1 78.12 72 LEU A C 1
ATOM 533 O O . LEU A 1 72 ? 12.938 12.062 14.727 1 78.12 72 LEU A O 1
ATOM 537 N N . PHE A 1 73 ? 12.422 10.984 12.828 1 78.75 73 PHE A N 1
ATOM 538 C CA . PHE A 1 73 ? 13.781 10.547 12.531 1 78.75 73 PHE A CA 1
ATOM 539 C C . PHE A 1 73 ? 14.273 11.148 11.219 1 78.75 73 PHE A C 1
ATOM 541 O O . PHE A 1 73 ? 13.68 10.914 10.164 1 78.75 73 PHE A O 1
ATOM 548 N N . THR A 1 74 ? 15.344 11.812 11.211 1 76.31 74 THR A N 1
ATOM 549 C CA . THR A 1 74 ? 15.75 12.617 10.062 1 76.31 74 THR A CA 1
ATOM 550 C C . THR A 1 74 ? 16.625 11.805 9.117 1 76.31 74 THR A C 1
ATOM 552 O O . THR A 1 74 ? 16.703 12.094 7.922 1 76.31 74 THR A O 1
ATOM 555 N N . ASP A 1 75 ? 17.375 10.852 9.664 1 86.19 75 ASP A N 1
ATOM 556 C CA . ASP A 1 75 ? 18.344 10.109 8.859 1 86.19 75 ASP A CA 1
ATOM 557 C C . ASP A 1 75 ? 17.953 8.633 8.758 1 86.19 75 ASP A C 1
ATOM 559 O O . ASP A 1 75 ? 18.5 7.793 9.477 1 86.19 75 ASP A O 1
ATOM 563 N N . CYS A 1 76 ? 17.094 8.367 7.809 1 92.06 76 CYS A N 1
ATOM 564 C CA . CYS A 1 76 ? 16.609 7 7.629 1 92.06 76 CYS A CA 1
ATOM 565 C C . CYS A 1 76 ? 16.609 6.613 6.152 1 92.06 76 CYS A C 1
ATOM 567 O O . CYS A 1 76 ? 16.625 7.484 5.281 1 92.06 76 CYS A O 1
ATOM 569 N N . THR A 1 77 ? 16.797 5.41 5.867 1 97.25 77 THR A N 1
ATOM 570 C CA . THR A 1 77 ? 16.578 4.852 4.535 1 97.25 77 THR A CA 1
ATOM 571 C C . THR A 1 77 ? 15.508 3.77 4.562 1 97.25 77 THR A C 1
ATOM 573 O O . THR A 1 77 ? 15.609 2.805 5.324 1 97.25 77 THR A O 1
ATOM 576 N N . VAL A 1 78 ? 14.5 3.965 3.758 1 97.5 78 VAL A N 1
ATOM 577 C CA . VAL A 1 78 ? 13.352 3.066 3.721 1 97.5 78 VAL A CA 1
ATOM 578 C C . VAL A 1 78 ? 13.422 2.18 2.48 1 97.5 78 VAL A C 1
ATOM 580 O O . VAL A 1 78 ? 13.812 2.639 1.404 1 97.5 78 VAL A O 1
ATOM 583 N N . MET A 1 79 ? 13.016 0.896 2.668 1 98.31 79 MET A N 1
ATOM 584 C CA . MET A 1 79 ? 13.016 -0.061 1.565 1 98.31 79 MET A CA 1
ATOM 585 C C . MET A 1 79 ? 11.617 -0.649 1.362 1 98.31 79 MET A C 1
ATOM 587 O O . MET A 1 79 ? 10.953 -1.017 2.33 1 98.31 79 MET A O 1
ATOM 591 N N . PHE A 1 80 ? 11.211 -0.654 0.193 1 97.62 80 PHE A N 1
ATOM 592 C CA . PHE A 1 80 ? 10.078 -1.46 -0.248 1 97.62 80 PHE A CA 1
ATOM 593 C C . PHE A 1 80 ? 10.531 -2.566 -1.192 1 97.62 80 PHE A C 1
ATOM 595 O O . PHE A 1 80 ? 11.234 -2.303 -2.172 1 97.62 80 PHE A O 1
ATOM 602 N N . ALA A 1 81 ? 10.227 -3.74 -0.891 1 97.94 81 ALA A N 1
ATOM 603 C CA . ALA A 1 81 ? 10.523 -4.891 -1.739 1 97.94 81 ALA A CA 1
ATOM 604 C C . ALA A 1 81 ? 9.258 -5.668 -2.074 1 97.94 81 ALA A C 1
ATOM 606 O O . ALA A 1 81 ? 8.625 -6.25 -1.188 1 97.94 81 ALA A O 1
ATOM 607 N N . ASP A 1 82 ? 8.891 -5.707 -3.289 1 95.69 82 ASP A N 1
ATOM 608 C CA . ASP A 1 82 ? 7.656 -6.324 -3.762 1 95.69 82 ASP A CA 1
ATOM 609 C C . ASP A 1 82 ? 7.949 -7.484 -4.707 1 95.69 82 ASP A C 1
ATOM 611 O O . ASP A 1 82 ? 8.867 -7.41 -5.523 1 95.69 82 ASP A O 1
ATOM 615 N N . ILE A 1 83 ? 7.141 -8.547 -4.621 1 95.25 83 ILE A N 1
ATOM 616 C CA . ILE A 1 83 ? 7.328 -9.711 -5.48 1 95.25 83 ILE A CA 1
ATOM 617 C C . ILE A 1 83 ? 6.672 -9.461 -6.836 1 95.25 83 ILE A C 1
ATOM 619 O O . ILE A 1 83 ? 5.465 -9.242 -6.918 1 95.25 83 ILE A O 1
ATOM 623 N N . ALA A 1 84 ? 7.5 -9.492 -7.879 1 93 84 ALA A N 1
ATOM 624 C CA . ALA A 1 84 ? 7.016 -9.289 -9.242 1 93 84 ALA A CA 1
ATOM 625 C C . ALA A 1 84 ? 6.309 -10.539 -9.758 1 93 84 ALA A C 1
ATOM 627 O O . ALA A 1 84 ? 6.781 -11.656 -9.555 1 93 84 ALA A O 1
ATOM 628 N N . ASN A 1 85 ? 5.098 -10.359 -10.406 1 88.88 85 ASN A N 1
ATOM 629 C CA . ASN A 1 85 ? 4.293 -11.406 -11.023 1 88.88 85 ASN A CA 1
ATOM 630 C C . ASN A 1 85 ? 3.652 -12.312 -9.969 1 88.88 85 ASN A C 1
ATOM 632 O O . ASN A 1 85 ? 3.42 -13.492 -10.219 1 88.88 85 ASN A O 1
ATOM 636 N N . PHE A 1 86 ? 3.572 -11.797 -8.789 1 90.62 86 PHE A N 1
ATOM 637 C CA . PHE A 1 86 ? 3.027 -12.555 -7.664 1 90.62 86 PHE A CA 1
ATOM 638 C C . PHE A 1 86 ? 1.544 -12.828 -7.867 1 90.62 86 PHE A C 1
ATOM 640 O O . PHE A 1 86 ? 1.072 -13.938 -7.598 1 90.62 86 PHE A O 1
ATOM 647 N N . THR A 1 87 ? 0.798 -11.828 -8.266 1 83.06 87 THR A N 1
ATOM 648 C CA . THR A 1 87 ? -0.646 -11.977 -8.406 1 83.06 87 THR A CA 1
ATOM 649 C C . THR A 1 87 ? -0.983 -13.055 -9.438 1 83.06 87 THR A C 1
ATOM 651 O O . THR A 1 87 ? -1.865 -13.883 -9.203 1 83.06 87 THR A O 1
ATOM 654 N N . ALA A 1 88 ? -0.31 -13.023 -10.516 1 84.75 88 ALA A N 1
ATOM 655 C CA . ALA A 1 88 ? -0.513 -14.039 -11.539 1 84.75 88 ALA A CA 1
ATOM 656 C C . ALA A 1 88 ? -0.156 -15.43 -11.008 1 84.75 88 ALA A C 1
ATOM 658 O O . ALA A 1 88 ? -0.898 -16.391 -11.219 1 84.75 88 ALA A O 1
ATOM 659 N N . TRP A 1 89 ? 0.97 -15.477 -10.375 1 89 89 TRP A N 1
ATOM 660 C CA . TRP A 1 89 ? 1.429 -16.734 -9.789 1 89 89 TRP A CA 1
ATOM 661 C C . TRP A 1 89 ? 0.433 -17.25 -8.758 1 89 89 TRP A C 1
ATOM 663 O O . TRP A 1 89 ? 0.104 -18.438 -8.742 1 89 89 TRP A O 1
ATOM 673 N N . SER A 1 90 ? -0.041 -16.406 -7.93 1 86.06 90 SER A N 1
ATOM 674 C CA . SER A 1 90 ? -0.935 -16.781 -6.84 1 86.06 90 SER A CA 1
ATOM 675 C C . SER A 1 90 ? -2.295 -17.219 -7.367 1 86.06 90 SER A C 1
ATOM 677 O O . SER A 1 90 ? -2.971 -18.047 -6.746 1 86.06 90 SER A O 1
ATOM 679 N N . SER A 1 91 ? -2.709 -16.781 -8.438 1 77.81 91 SER A N 1
ATOM 680 C CA . SER A 1 91 ? -4.016 -17.109 -9 1 77.81 91 SER A CA 1
ATOM 681 C C . SER A 1 91 ? -4.082 -18.562 -9.438 1 77.81 91 SER A C 1
ATOM 683 O O . SER A 1 91 ? -5.168 -19.141 -9.539 1 77.81 91 SER A O 1
ATOM 685 N N . ALA A 1 92 ? -2.926 -19.109 -9.672 1 79.06 92 ALA A N 1
ATOM 686 C CA . ALA A 1 92 ? -2.877 -20.484 -10.164 1 79.06 92 ALA A CA 1
ATOM 687 C C . ALA A 1 92 ? -2.605 -21.453 -9.023 1 79.06 92 ALA A C 1
ATOM 689 O O . ALA A 1 92 ? -2.48 -22.656 -9.25 1 79.06 92 ALA A O 1
ATOM 690 N N . ARG A 1 93 ? -2.551 -20.906 -7.82 1 82 93 ARG A N 1
ATOM 691 C CA . ARG A 1 93 ? -2.127 -21.734 -6.695 1 82 93 ARG A CA 1
ATOM 692 C C . ARG A 1 93 ? -3.236 -21.844 -5.652 1 82 93 ARG A C 1
ATOM 694 O O . ARG A 1 93 ? -4.168 -21.031 -5.641 1 82 93 ARG A O 1
ATOM 701 N N . GLU A 1 94 ? -3.041 -22.922 -4.902 1 75.5 94 GLU A N 1
ATOM 702 C CA . GLU A 1 94 ? -3.869 -23.016 -3.703 1 75.5 94 GLU A CA 1
ATOM 703 C C . GLU A 1 94 ? -3.436 -22 -2.648 1 75.5 94 GLU A C 1
ATOM 705 O O . GLU A 1 94 ? -2.248 -21.688 -2.523 1 75.5 94 GLU A O 1
ATOM 710 N N . PRO A 1 95 ? -4.422 -21.531 -1.87 1 76.88 95 PRO A N 1
ATOM 711 C CA . PRO A 1 95 ? -4.102 -20.531 -0.854 1 76.88 95 PRO A CA 1
ATOM 712 C C . PRO A 1 95 ? -2.973 -20.969 0.075 1 76.88 95 PRO A C 1
ATOM 714 O O . PRO A 1 95 ? -2.109 -20.156 0.427 1 76.88 95 PRO A O 1
ATOM 717 N N . GLY A 1 96 ? -3.025 -22.219 0.424 1 77.5 96 GLY A N 1
ATOM 718 C CA . GLY A 1 96 ? -1.968 -22.703 1.294 1 77.5 96 GLY A CA 1
ATOM 719 C C . GLY A 1 96 ? -0.582 -22.547 0.697 1 77.5 96 GLY A C 1
ATOM 720 O O . GLY A 1 96 ? 0.375 -22.234 1.409 1 77.5 96 GLY A O 1
ATOM 721 N N . GLN A 1 97 ? -0.474 -22.781 -0.565 1 84.06 97 GLN A N 1
ATOM 722 C CA . GLN A 1 97 ? 0.801 -22.656 -1.265 1 84.06 97 GLN A CA 1
ATOM 723 C C . GLN A 1 97 ? 1.276 -21.203 -1.296 1 84.06 97 GLN A C 1
ATOM 725 O O . GLN A 1 97 ? 2.475 -20.938 -1.195 1 84.06 97 GLN A O 1
ATOM 730 N N . VAL A 1 98 ? 0.327 -20.312 -1.434 1 87 98 VAL A N 1
ATOM 731 C CA . VAL A 1 98 ? 0.649 -18.891 -1.468 1 87 98 VAL A CA 1
ATOM 732 C C . VAL A 1 98 ? 1.271 -18.469 -0.139 1 87 98 VAL A C 1
ATOM 734 O O . VAL A 1 98 ? 2.299 -17.781 -0.115 1 87 98 VAL A O 1
ATOM 737 N N . PHE A 1 99 ? 0.695 -18.906 0.888 1 84.19 99 PHE A N 1
ATOM 738 C CA . PHE A 1 99 ? 1.163 -18.5 2.211 1 84.19 99 PHE A CA 1
ATOM 739 C C . PHE A 1 99 ? 2.479 -19.203 2.551 1 84.19 99 PHE A C 1
ATOM 741 O O . PHE A 1 99 ? 3.322 -18.625 3.246 1 84.19 99 PHE A O 1
ATOM 748 N N . THR A 1 100 ? 2.635 -20.375 1.979 1 83.44 100 THR A N 1
ATOM 749 C CA . THR A 1 100 ? 3.914 -21.062 2.158 1 83.44 100 THR A CA 1
ATOM 750 C C . THR A 1 100 ? 5.047 -20.25 1.526 1 83.44 100 THR A C 1
ATOM 752 O O . THR A 1 100 ? 6.113 -20.094 2.125 1 83.44 100 THR A O 1
ATOM 755 N N . LEU A 1 101 ? 4.801 -19.812 0.381 1 90.5 101 LEU A N 1
ATOM 756 C CA . LEU A 1 101 ? 5.805 -19 -0.297 1 90.5 101 LEU A CA 1
ATOM 757 C C . LEU A 1 101 ? 6.125 -17.75 0.51 1 90.5 101 LEU A C 1
ATOM 759 O O . LEU A 1 101 ? 7.297 -17.438 0.759 1 90.5 101 LEU A O 1
ATOM 763 N N . LEU A 1 102 ? 5.145 -17.016 0.929 1 91 102 LEU A N 1
ATOM 764 C CA . LEU A 1 102 ? 5.324 -15.75 1.621 1 91 102 LEU A CA 1
ATOM 765 C C . LEU A 1 102 ? 6.035 -15.953 2.955 1 91 102 LEU A C 1
ATOM 767 O O . LEU A 1 102 ? 6.949 -15.195 3.297 1 91 102 LEU A O 1
ATOM 771 N N . GLU A 1 103 ? 5.602 -16.906 3.66 1 85.69 103 GLU A N 1
ATOM 772 C CA . GLU A 1 103 ? 6.203 -17.172 4.965 1 85.69 103 GLU A CA 1
ATOM 773 C C . GLU A 1 103 ? 7.68 -17.531 4.828 1 85.69 103 GLU A C 1
ATOM 775 O O . GLU A 1 103 ? 8.5 -17.125 5.66 1 85.69 103 GLU A O 1
ATOM 780 N N . THR A 1 104 ? 7.918 -18.297 3.811 1 88.56 104 THR A N 1
ATOM 781 C CA . THR A 1 104 ? 9.305 -18.703 3.59 1 88.56 104 THR A CA 1
ATOM 782 C C . THR A 1 104 ? 10.156 -17.5 3.191 1 88.56 104 THR A C 1
ATOM 784 O O . THR A 1 104 ? 11.242 -17.297 3.736 1 88.56 104 THR A O 1
ATOM 787 N N . VAL A 1 105 ? 9.711 -16.75 2.299 1 93.56 105 VAL A N 1
ATOM 788 C CA . VAL A 1 105 ? 10.445 -15.594 1.796 1 93.56 105 VAL A CA 1
ATOM 789 C C . VAL A 1 105 ? 10.633 -14.578 2.916 1 93.56 105 VAL A C 1
ATOM 791 O O . VAL A 1 105 ? 11.75 -14.109 3.158 1 93.56 105 VAL A O 1
ATOM 794 N N . TYR A 1 106 ? 9.609 -14.18 3.619 1 92.25 106 TYR A N 1
ATOM 795 C CA . TYR A 1 106 ? 9.688 -13.172 4.672 1 92.25 106 TYR A CA 1
ATOM 796 C C . TYR A 1 106 ? 10.531 -13.664 5.84 1 92.25 106 TYR A C 1
ATOM 798 O O . TYR A 1 106 ? 11.234 -12.883 6.48 1 92.25 106 TYR A O 1
ATOM 806 N N . GLY A 1 107 ? 10.344 -14.984 6.129 1 89.12 107 GLY A N 1
ATOM 807 C CA . GLY A 1 107 ? 11.227 -15.547 7.137 1 89.12 107 GLY A CA 1
ATOM 808 C C . GLY A 1 107 ? 12.695 -15.383 6.809 1 89.12 107 GLY A C 1
ATOM 809 O O . GLY A 1 107 ? 13.508 -15.078 7.691 1 89.12 107 GLY A O 1
ATOM 810 N N . THR A 1 108 ? 13 -15.609 5.586 1 92.56 108 THR A N 1
ATOM 811 C CA . THR A 1 108 ? 14.375 -15.445 5.117 1 92.56 108 THR A CA 1
ATOM 812 C C . THR A 1 108 ? 14.82 -13.992 5.234 1 92.56 108 THR A C 1
ATOM 814 O O . THR A 1 108 ? 15.93 -13.711 5.688 1 92.56 108 THR A O 1
ATOM 817 N N . PHE A 1 109 ? 14.008 -13.039 4.82 1 95.81 109 PHE A N 1
ATOM 818 C CA . PHE A 1 109 ? 14.328 -11.617 4.91 1 95.81 109 PHE A CA 1
ATOM 819 C C . PHE A 1 109 ? 14.523 -11.195 6.359 1 95.81 109 PHE A C 1
ATOM 821 O O . PHE A 1 109 ? 15.406 -10.398 6.664 1 95.81 109 PHE A O 1
ATOM 828 N N . ASP A 1 110 ? 13.68 -11.719 7.23 1 91.88 110 ASP A N 1
ATOM 829 C CA . ASP A 1 110 ? 13.781 -11.398 8.648 1 91.88 110 ASP A CA 1
ATOM 830 C C . ASP A 1 110 ? 15.141 -11.812 9.211 1 91.88 110 ASP A C 1
ATOM 832 O O . ASP A 1 110 ? 15.727 -11.094 10.031 1 91.88 110 ASP A O 1
ATOM 836 N N . LYS A 1 111 ? 15.57 -12.938 8.789 1 90.69 111 LYS A N 1
ATOM 837 C CA . LYS A 1 111 ? 16.875 -13.414 9.242 1 90.69 111 LYS A CA 1
ATOM 838 C C . LYS A 1 111 ? 17.984 -12.492 8.758 1 90.69 111 LYS A C 1
ATOM 840 O O . LYS A 1 111 ? 18.922 -12.188 9.516 1 90.69 111 LYS A O 1
ATOM 845 N N . ILE A 1 112 ? 17.906 -12.102 7.559 1 95.56 112 ILE A N 1
ATOM 846 C CA . ILE A 1 112 ? 18.906 -11.195 7.008 1 95.56 112 ILE A CA 1
ATOM 847 C C . ILE A 1 112 ? 18.844 -9.852 7.734 1 95.56 112 ILE A C 1
ATOM 849 O O . ILE A 1 112 ? 19.875 -9.25 8.023 1 95.56 112 ILE A O 1
ATOM 853 N N . ALA A 1 113 ? 17.625 -9.352 7.984 1 94.31 113 ALA A N 1
ATOM 854 C CA . ALA A 1 113 ? 17.438 -8.086 8.688 1 94.31 113 ALA A CA 1
ATOM 855 C C . ALA A 1 113 ? 18.094 -8.117 10.062 1 94.31 113 ALA A C 1
ATOM 857 O O . ALA A 1 113 ? 18.766 -7.16 10.453 1 94.31 113 ALA A O 1
ATOM 858 N N . ALA A 1 114 ? 17.875 -9.172 10.773 1 89.5 114 ALA A N 1
ATOM 859 C CA . ALA A 1 114 ? 18.453 -9.328 12.102 1 89.5 114 ALA A CA 1
ATOM 860 C C . ALA A 1 114 ? 19.984 -9.32 12.039 1 89.5 114 ALA A C 1
ATOM 862 O O . ALA A 1 114 ? 20.641 -8.711 12.883 1 89.5 114 ALA A O 1
ATOM 863 N N . ARG A 1 115 ? 20.5 -9.961 11.078 1 92.12 115 ARG A N 1
ATOM 864 C CA . ARG A 1 115 ? 21.953 -10.062 10.922 1 92.12 115 ARG A CA 1
ATOM 865 C C . ARG A 1 115 ? 22.562 -8.711 10.57 1 92.12 115 ARG A C 1
ATOM 867 O O . ARG A 1 115 ? 23.656 -8.375 11.031 1 92.12 115 ARG A O 1
ATOM 874 N N . ARG A 1 116 ? 21.875 -7.867 9.82 1 93.19 116 ARG A N 1
ATOM 875 C CA . ARG A 1 116 ? 22.453 -6.625 9.312 1 93.19 116 ARG A CA 1
ATOM 876 C C . ARG A 1 116 ? 22 -5.434 10.148 1 93.19 116 ARG A C 1
ATOM 878 O O . ARG A 1 116 ? 22.453 -4.309 9.938 1 93.19 116 ARG A O 1
ATOM 885 N N . GLY A 1 117 ? 21.125 -5.629 11.016 1 90.81 117 GLY A N 1
ATOM 886 C CA . GLY A 1 117 ? 20.625 -4.547 11.859 1 90.81 117 GLY A CA 1
ATOM 887 C C . GLY A 1 117 ? 19.594 -3.676 11.172 1 90.81 117 GLY A C 1
ATOM 888 O O . GLY A 1 117 ? 19.609 -2.451 11.32 1 90.81 117 GLY A O 1
ATOM 889 N N . VAL A 1 118 ? 18.844 -4.223 10.336 1 94.19 118 VAL A N 1
ATOM 890 C CA . VAL A 1 118 ? 17.75 -3.547 9.641 1 94.19 118 VAL A CA 1
ATOM 891 C C . VAL A 1 118 ? 16.422 -3.818 10.367 1 94.19 118 VAL A C 1
ATOM 893 O O . VAL A 1 118 ? 16.203 -4.926 10.867 1 94.19 118 VAL A O 1
ATOM 896 N N . PHE A 1 119 ? 15.602 -2.76 10.5 1 91.31 119 PHE A N 1
ATOM 897 C CA . PHE A 1 119 ? 14.344 -2.898 11.219 1 91.31 119 PHE A CA 1
ATOM 898 C C . PHE A 1 119 ? 13.188 -3.184 10.258 1 91.31 119 PHE A C 1
ATOM 900 O O . PHE A 1 119 ? 12.93 -2.4 9.344 1 91.31 119 PHE A O 1
ATOM 907 N N . LYS A 1 120 ? 12.523 -4.336 10.5 1 90.88 120 LYS A N 1
ATOM 908 C CA . LYS A 1 120 ? 11.328 -4.648 9.719 1 90.88 120 LYS A CA 1
ATOM 909 C C . LYS A 1 120 ? 10.133 -3.814 10.18 1 90.88 120 LYS A C 1
ATOM 911 O O . LYS A 1 120 ? 9.758 -3.857 11.352 1 90.88 120 LYS A O 1
ATOM 916 N N . VAL A 1 121 ? 9.57 -3.035 9.328 1 88.81 121 VAL A N 1
ATOM 917 C CA . VAL A 1 121 ? 8.422 -2.203 9.68 1 88.81 121 VAL A CA 1
ATOM 918 C C . VAL A 1 121 ? 7.141 -3.029 9.594 1 88.81 121 VAL A C 1
ATOM 920 O O . VAL A 1 121 ? 6.402 -3.137 10.578 1 88.81 121 VAL A O 1
ATOM 923 N N . GLU A 1 122 ? 6.898 -3.562 8.359 1 86.44 122 GLU A N 1
ATOM 924 C CA . GLU A 1 122 ? 5.699 -4.367 8.141 1 86.44 122 GLU A CA 1
ATOM 925 C C . GLU A 1 122 ? 5.746 -5.07 6.785 1 86.44 122 GLU A C 1
ATOM 927 O O . GLU A 1 122 ? 6.688 -4.875 6.012 1 86.44 122 GLU A O 1
ATOM 932 N N . THR A 1 123 ? 4.809 -6 6.605 1 87.94 123 THR A N 1
ATOM 933 C CA . THR A 1 123 ? 4.523 -6.586 5.297 1 87.94 123 THR A CA 1
ATOM 934 C C . THR A 1 123 ? 3.133 -6.188 4.816 1 87.94 123 THR A C 1
ATOM 936 O O . THR A 1 123 ? 2.189 -6.129 5.609 1 87.94 123 THR A O 1
ATOM 939 N N . ILE A 1 124 ? 3.064 -5.801 3.672 1 85.56 124 ILE A N 1
ATOM 940 C CA . ILE A 1 124 ? 1.803 -5.43 3.041 1 85.56 124 ILE A CA 1
ATOM 941 C C . ILE A 1 124 ? 1.523 -6.359 1.86 1 85.56 124 ILE A C 1
ATOM 943 O O . ILE A 1 124 ? 1.947 -6.086 0.734 1 85.56 124 ILE A O 1
ATOM 947 N N . GLY A 1 125 ? 0.767 -7.395 2.164 1 83.69 125 GLY A N 1
ATOM 948 C CA . GLY A 1 125 ? 0.617 -8.406 1.127 1 83.69 125 GLY A CA 1
ATOM 949 C C . GLY A 1 125 ? 1.928 -9.062 0.739 1 83.69 125 GLY A C 1
ATOM 950 O O . GLY A 1 125 ? 2.607 -9.648 1.582 1 83.69 125 GLY A O 1
ATOM 951 N N . ASP A 1 126 ? 2.248 -8.773 -0.543 1 91.06 126 ASP A N 1
ATOM 952 C CA . ASP A 1 126 ? 3.475 -9.359 -1.075 1 91.06 126 ASP A CA 1
ATOM 953 C C . ASP A 1 126 ? 4.629 -8.359 -1.024 1 91.06 126 ASP A C 1
ATOM 955 O O . ASP A 1 126 ? 5.633 -8.531 -1.719 1 91.06 126 ASP A O 1
ATOM 959 N N . CYS A 1 127 ? 4.48 -7.316 -0.199 1 93.5 127 CYS A N 1
ATOM 960 C CA . CYS A 1 127 ? 5.5 -6.277 -0.095 1 93.5 127 CYS A CA 1
ATOM 961 C C . CYS A 1 127 ? 6.145 -6.281 1.285 1 93.5 127 CYS A C 1
ATOM 963 O O . CYS A 1 127 ? 5.449 -6.305 2.301 1 93.5 127 CYS A O 1
ATOM 965 N N . TYR A 1 128 ? 7.457 -6.324 1.354 1 95.12 128 TYR A N 1
ATOM 966 C CA . TYR A 1 128 ? 8.25 -6.258 2.576 1 95.12 128 TYR A CA 1
ATOM 967 C C . TYR A 1 128 ? 8.797 -4.852 2.795 1 95.12 128 TYR A C 1
ATOM 969 O O . TYR A 1 128 ? 9.477 -4.301 1.926 1 95.12 128 TYR A O 1
ATOM 977 N N . VAL A 1 129 ? 8.508 -4.238 3.926 1 95.19 129 VAL A N 1
ATOM 978 C CA . VAL A 1 129 ? 8.93 -2.873 4.223 1 95.19 129 VAL A CA 1
ATOM 979 C C . VAL A 1 129 ? 9.914 -2.881 5.391 1 95.19 129 VAL A C 1
ATOM 981 O O . VAL A 1 129 ? 9.633 -3.453 6.445 1 95.19 129 VAL A O 1
ATOM 984 N N . ALA A 1 130 ? 11.039 -2.244 5.188 1 96 130 ALA A N 1
ATOM 985 C CA . ALA A 1 130 ? 12.07 -2.164 6.211 1 96 130 ALA A CA 1
ATOM 986 C C . ALA A 1 130 ? 12.695 -0.77 6.258 1 96 130 ALA A C 1
ATOM 988 O O . ALA A 1 130 ? 12.523 0.022 5.328 1 96 130 ALA A O 1
ATOM 989 N N . VAL A 1 131 ? 13.375 -0.509 7.332 1 95.75 131 VAL A N 1
ATOM 990 C CA . VAL A 1 131 ? 13.961 0.815 7.496 1 95.75 131 VAL A CA 1
ATOM 991 C C . VAL A 1 131 ? 15.258 0.709 8.297 1 95.75 131 VAL A C 1
ATOM 993 O O . VAL A 1 131 ? 15.391 -0.163 9.164 1 95.75 131 VAL A O 1
ATOM 996 N N . THR A 1 132 ? 16.203 1.474 7.945 1 95.06 132 THR A N 1
ATOM 997 C CA . THR A 1 132 ? 17.422 1.681 8.727 1 95.06 132 THR A CA 1
ATOM 998 C C . THR A 1 132 ? 17.484 3.111 9.25 1 95.06 132 THR A C 1
ATOM 1000 O O . THR A 1 132 ? 16.891 4.023 8.664 1 95.06 132 THR A O 1
ATOM 1003 N N . GLY A 1 133 ? 18.188 3.299 10.328 1 89.88 133 GLY A N 1
ATOM 1004 C CA . GLY A 1 133 ? 18.266 4.605 10.961 1 89.88 133 GLY A CA 1
ATOM 1005 C C . GLY A 1 133 ? 17.328 4.758 12.148 1 89.88 133 GLY A C 1
ATOM 1006 O O . GLY A 1 133 ? 17.422 5.738 12.891 1 89.88 133 GLY A O 1
ATOM 1007 N N . LEU A 1 134 ? 16.453 3.971 12.305 1 83.25 134 LEU A N 1
ATOM 1008 C CA . LEU A 1 134 ? 15.594 3.838 13.477 1 83.25 134 LEU A CA 1
ATOM 1009 C C . LEU A 1 134 ? 15.367 2.369 13.82 1 83.25 134 LEU A C 1
ATOM 1011 O O . LEU A 1 134 ? 15.469 1.499 12.953 1 83.25 134 LEU A O 1
ATOM 1015 N N . PRO A 1 135 ? 15.109 2.02 14.969 1 76.94 135 PRO A N 1
ATOM 1016 C CA . PRO A 1 135 ? 14.992 2.879 16.141 1 76.94 135 PRO A CA 1
ATOM 1017 C C . PRO A 1 135 ? 16.328 3.434 16.609 1 76.94 135 PRO A C 1
ATOM 1019 O O . PRO A 1 135 ? 16.375 4.402 17.375 1 76.94 135 PRO A O 1
ATOM 1022 N N . GLU A 1 136 ? 17.359 2.771 16.156 1 75.81 136 GLU A N 1
ATOM 1023 C CA . GLU A 1 136 ? 18.688 3.25 16.516 1 75.81 136 GLU A CA 1
ATOM 1024 C C . GLU A 1 136 ? 19.297 4.066 15.375 1 75.81 136 GLU A C 1
ATOM 1026 O O . GLU A 1 136 ? 19.516 3.549 14.273 1 75.81 136 GLU A O 1
ATOM 1031 N N . PRO A 1 137 ? 19.609 5.25 15.68 1 80 137 PRO A N 1
ATOM 1032 C CA . PRO A 1 137 ? 20.203 6.086 14.633 1 80 137 PRO A CA 1
ATOM 1033 C C . PRO A 1 137 ? 21.578 5.582 14.195 1 80 137 PRO A C 1
ATOM 1035 O O . PRO A 1 137 ? 22.359 5.113 15.023 1 80 137 PRO A O 1
ATOM 1038 N N . ARG A 1 138 ? 21.781 5.641 12.938 1 85.06 138 ARG A N 1
ATOM 1039 C CA . ARG A 1 138 ? 23.078 5.25 12.383 1 85.06 138 ARG A CA 1
ATOM 1040 C C . ARG A 1 138 ? 23.422 6.109 11.172 1 85.06 138 ARG A C 1
ATOM 1042 O O . ARG A 1 138 ? 22.562 6.457 10.375 1 85.06 138 ARG A O 1
ATOM 1049 N N . LYS A 1 139 ? 24.688 6.414 11.008 1 85.5 139 LYS A N 1
ATOM 1050 C CA . LYS A 1 139 ? 25.156 7.289 9.938 1 85.5 139 LYS A CA 1
ATOM 1051 C C . LYS A 1 139 ? 25.25 6.539 8.617 1 85.5 139 LYS A C 1
ATOM 1053 O O . LYS A 1 139 ? 25.125 7.137 7.547 1 85.5 139 LYS A O 1
ATOM 1058 N N . ASP A 1 140 ? 25.469 5.227 8.648 1 92.88 140 ASP A N 1
ATOM 1059 C CA . ASP A 1 140 ? 25.641 4.438 7.434 1 92.88 140 ASP A CA 1
ATOM 1060 C C . ASP A 1 140 ? 24.328 3.756 7.035 1 92.88 140 ASP A C 1
ATOM 1062 O O . ASP A 1 140 ? 24.344 2.656 6.48 1 92.88 140 ASP A O 1
ATOM 1066 N N . HIS A 1 141 ? 23.219 4.359 7.352 1 94.88 141 HIS A N 1
ATOM 1067 C CA . HIS A 1 141 ? 21.906 3.762 7.141 1 94.88 141 HIS A CA 1
ATOM 1068 C C . HIS A 1 141 ? 21.672 3.441 5.668 1 94.88 141 HIS A C 1
ATOM 1070 O O . HIS A 1 141 ? 21.094 2.406 5.336 1 94.88 141 HIS A O 1
ATOM 1076 N N . ALA A 1 142 ? 22.172 4.266 4.777 1 96.75 142 ALA A N 1
ATOM 1077 C CA . ALA A 1 142 ? 21.969 4.043 3.346 1 96.75 142 ALA A CA 1
ATOM 1078 C C . ALA A 1 142 ? 22.781 2.85 2.855 1 96.75 142 ALA A C 1
ATOM 1080 O O . ALA A 1 142 ? 22.281 2.008 2.111 1 96.75 142 ALA A O 1
ATOM 1081 N N . ALA A 1 143 ? 24.031 2.783 3.25 1 96.12 143 ALA A N 1
ATOM 1082 C CA . ALA A 1 143 ? 24.922 1.704 2.822 1 96.12 143 ALA A CA 1
ATOM 1083 C C . ALA A 1 143 ? 24.438 0.355 3.346 1 96.12 143 ALA A C 1
ATOM 1085 O O . ALA A 1 143 ? 24.438 -0.639 2.617 1 96.12 143 ALA A O 1
ATOM 1086 N N . VAL A 1 144 ? 24.047 0.313 4.582 1 96.25 144 VAL A N 1
ATOM 1087 C CA . VAL A 1 144 ? 23.562 -0.916 5.203 1 96.25 144 VAL A CA 1
ATOM 1088 C C . VAL A 1 144 ? 22.297 -1.391 4.488 1 96.25 144 VAL A C 1
ATOM 1090 O O . VAL A 1 144 ? 22.125 -2.59 4.258 1 96.25 144 VAL A O 1
ATOM 1093 N N . MET A 1 145 ? 21.391 -0.47 4.176 1 97.88 145 MET A N 1
ATOM 1094 C CA . MET A 1 145 ? 20.141 -0.833 3.514 1 97.88 145 MET A CA 1
ATOM 1095 C C . MET A 1 145 ? 20.406 -1.418 2.131 1 97.88 145 MET A C 1
ATOM 1097 O O . MET A 1 145 ? 19.75 -2.369 1.717 1 97.88 145 MET A O 1
ATOM 1101 N N . VAL A 1 146 ? 21.344 -0.837 1.429 1 97.69 146 VAL A N 1
ATOM 1102 C CA . VAL A 1 146 ? 21.656 -1.33 0.092 1 97.69 146 VAL A CA 1
ATOM 1103 C C . VAL A 1 146 ? 22.219 -2.744 0.185 1 97.69 146 VAL A C 1
ATOM 1105 O O . VAL A 1 146 ? 21.906 -3.604 -0.641 1 97.69 146 VAL A O 1
ATOM 1108 N N . LYS A 1 147 ? 23.094 -2.982 1.142 1 96.62 147 LYS A N 1
ATOM 1109 C CA . LYS A 1 147 ? 23.625 -4.324 1.357 1 96.62 147 LYS A CA 1
ATOM 1110 C C . LYS A 1 147 ? 22.516 -5.305 1.72 1 96.62 147 LYS A C 1
ATOM 1112 O O . LYS A 1 147 ? 22.516 -6.445 1.256 1 96.62 147 LYS A O 1
ATOM 1117 N N . PHE A 1 148 ? 21.641 -4.867 2.559 1 97.69 148 PHE A N 1
ATOM 1118 C CA . PHE A 1 148 ? 20.484 -5.68 2.92 1 97.69 148 PHE A CA 1
ATOM 1119 C C . PHE A 1 148 ? 19.656 -6.023 1.688 1 97.69 148 PHE A C 1
ATOM 1121 O O . PHE A 1 148 ? 19.266 -7.176 1.501 1 97.69 148 PHE A O 1
ATOM 1128 N N . ALA A 1 149 ? 19.375 -4.984 0.874 1 98.06 149 ALA A N 1
ATOM 1129 C CA . ALA A 1 149 ? 18.594 -5.168 -0.346 1 98.06 149 ALA A CA 1
ATOM 1130 C C . ALA A 1 149 ? 19.234 -6.203 -1.263 1 98.06 149 ALA A C 1
ATOM 1132 O O . ALA A 1 149 ? 18.547 -7.039 -1.852 1 98.06 149 ALA A O 1
ATOM 1133 N N . LYS A 1 150 ? 20.516 -6.125 -1.383 1 97.38 150 LYS A N 1
ATOM 1134 C CA . LYS A 1 150 ? 21.25 -7.074 -2.217 1 97.38 150 LYS A CA 1
ATOM 1135 C C . LYS A 1 150 ? 21.109 -8.492 -1.686 1 97.38 150 LYS A C 1
ATOM 1137 O O . LYS A 1 150 ? 20.844 -9.422 -2.451 1 97.38 150 LYS A O 1
ATOM 1142 N N . ASP A 1 151 ? 21.312 -8.648 -0.422 1 96.69 151 ASP A N 1
ATOM 1143 C CA . ASP A 1 151 ? 21.172 -9.961 0.195 1 96.69 151 ASP A CA 1
ATOM 1144 C C . ASP A 1 151 ? 19.781 -10.531 -0.008 1 96.69 151 ASP A C 1
ATOM 1146 O O . ASP A 1 151 ? 19.609 -11.727 -0.263 1 96.69 151 ASP A O 1
ATOM 1150 N N . CYS A 1 152 ? 18.75 -9.711 0.196 1 97.19 152 CYS A N 1
ATOM 1151 C CA . CYS A 1 152 ? 17.375 -10.141 0.001 1 97.19 152 CYS A CA 1
ATOM 1152 C C . CYS A 1 152 ? 17.141 -10.602 -1.434 1 97.19 152 CYS A C 1
ATOM 1154 O O . CYS A 1 152 ? 16.531 -11.641 -1.664 1 97.19 152 CYS A O 1
ATOM 1156 N N . ARG A 1 153 ? 17.594 -9.805 -2.338 1 96.56 153 ARG A N 1
ATOM 1157 C CA . ARG A 1 153 ? 17.438 -10.141 -3.75 1 96.56 153 ARG A CA 1
ATOM 1158 C C . ARG A 1 153 ? 18.094 -11.477 -4.07 1 96.56 153 ARG A C 1
ATOM 1160 O O . ARG A 1 153 ? 17.484 -12.336 -4.707 1 96.56 153 ARG A O 1
ATOM 1167 N N . ASP A 1 154 ? 19.359 -11.672 -3.66 1 94.88 154 ASP A N 1
ATOM 1168 C CA . ASP A 1 154 ? 20.109 -12.891 -3.957 1 94.88 154 ASP A CA 1
ATOM 1169 C C . ASP A 1 154 ? 19.469 -14.109 -3.299 1 94.88 154 ASP A C 1
ATOM 1171 O O . ASP A 1 154 ? 19.344 -15.164 -3.922 1 94.88 154 ASP A O 1
ATOM 1175 N N . GLU A 1 155 ? 19.125 -13.961 -2.096 1 94.06 155 GLU A N 1
ATOM 1176 C CA . GLU A 1 155 ? 18.484 -15.07 -1.392 1 94.06 155 GLU A CA 1
ATOM 1177 C C . GLU A 1 155 ? 17.109 -15.375 -1.979 1 94.06 155 GLU A C 1
ATOM 1179 O O . GLU A 1 155 ? 16.656 -16.531 -1.959 1 94.06 155 GLU A O 1
ATOM 1184 N N . PHE A 1 156 ? 16.391 -14.375 -2.379 1 95.62 156 PHE A N 1
ATOM 1185 C CA . PHE A 1 156 ? 15.078 -14.57 -2.988 1 95.62 156 PHE A CA 1
ATOM 1186 C C . PHE A 1 156 ? 15.18 -15.477 -4.207 1 95.62 156 PHE A C 1
ATOM 1188 O O . PHE A 1 156 ? 14.352 -16.375 -4.383 1 95.62 156 PHE A O 1
ATOM 1195 N N . VAL A 1 157 ? 16.125 -15.242 -5.039 1 91.38 157 VAL A N 1
ATOM 1196 C CA . VAL A 1 157 ? 16.328 -16.047 -6.242 1 91.38 157 VAL A CA 1
ATOM 1197 C C . VAL A 1 157 ? 16.578 -17.5 -5.863 1 91.38 157 VAL A C 1
ATOM 1199 O O . VAL A 1 157 ? 16.031 -18.422 -6.469 1 91.38 157 VAL A O 1
ATOM 1202 N N . GLU A 1 158 ? 17.344 -17.656 -4.883 1 88.88 158 GLU A N 1
ATOM 1203 C CA . GLU A 1 158 ? 17.672 -19 -4.43 1 88.88 158 GLU A CA 1
ATOM 1204 C C . GLU A 1 158 ? 16.469 -19.703 -3.822 1 88.88 158 GLU A C 1
ATOM 1206 O O . GLU A 1 158 ? 16.203 -20.875 -4.102 1 88.88 158 GLU A O 1
ATOM 1211 N N . VAL A 1 159 ? 15.766 -19 -3.037 1 90.44 159 VAL A N 1
ATOM 1212 C CA . VAL A 1 159 ? 14.625 -19.562 -2.328 1 90.44 159 VAL A CA 1
ATOM 1213 C C . VAL A 1 159 ? 13.531 -19.938 -3.326 1 90.44 159 VAL A C 1
ATOM 1215 O O . VAL A 1 159 ? 12.906 -21 -3.199 1 90.44 159 VAL A O 1
ATOM 1218 N N . THR A 1 160 ? 13.266 -19.125 -4.262 1 91.25 160 THR A N 1
ATOM 1219 C CA . THR A 1 160 ? 12.211 -19.406 -5.23 1 91.25 160 THR A CA 1
ATOM 1220 C C . THR A 1 160 ? 12.586 -20.594 -6.109 1 91.25 160 THR A C 1
ATOM 1222 O O . THR A 1 160 ? 11.719 -21.359 -6.531 1 91.25 160 THR A O 1
ATOM 1225 N N . ARG A 1 161 ? 13.836 -20.75 -6.414 1 86.38 161 ARG A N 1
ATOM 1226 C CA . ARG A 1 161 ? 14.289 -21.922 -7.148 1 86.38 161 ARG A CA 1
ATOM 1227 C C . ARG A 1 161 ? 14.031 -23.203 -6.355 1 86.38 161 ARG A C 1
ATOM 1229 O O . ARG A 1 161 ? 13.562 -24.188 -6.906 1 86.38 161 ARG A O 1
ATOM 1236 N N . LEU A 1 162 ? 14.312 -23.094 -5.152 1 82.12 162 LEU A N 1
ATOM 1237 C CA . LEU A 1 162 ? 14.094 -24.234 -4.273 1 82.12 162 LEU A CA 1
ATOM 1238 C C . LEU A 1 162 ? 12.609 -24.547 -4.133 1 82.12 162 LEU A C 1
ATOM 1240 O O . LEU A 1 162 ? 12.211 -25.703 -4.137 1 82.12 162 LEU A O 1
ATOM 1244 N N . LEU A 1 163 ? 11.844 -23.531 -4.066 1 86.38 163 LEU A N 1
ATOM 1245 C CA . LEU A 1 163 ? 10.414 -23.688 -3.828 1 86.38 163 LEU A CA 1
ATOM 1246 C C . LEU A 1 163 ? 9.703 -24.188 -5.082 1 86.38 163 LEU A C 1
ATOM 1248 O O . LEU A 1 163 ? 8.57 -24.688 -5.004 1 86.38 163 LEU A O 1
ATOM 1252 N N . GLU A 1 164 ? 10.281 -24.016 -6.156 1 85.56 164 GLU A N 1
ATOM 1253 C CA . GLU A 1 164 ? 9.656 -24.516 -7.379 1 85.56 164 GLU A CA 1
ATOM 1254 C C . GLU A 1 164 ? 9.469 -26.031 -7.332 1 85.56 164 GLU A C 1
ATOM 1256 O O . GLU A 1 164 ? 8.531 -26.562 -7.922 1 85.56 164 GLU A O 1
ATOM 1261 N N . VAL A 1 165 ? 10.312 -26.719 -6.633 1 74.38 165 VAL A N 1
ATOM 1262 C CA . VAL A 1 165 ? 10.242 -28.172 -6.484 1 74.38 165 VAL A CA 1
ATOM 1263 C C . VAL A 1 165 ? 8.984 -28.547 -5.703 1 74.38 165 VAL A C 1
ATOM 1265 O O . VAL A 1 165 ? 8.406 -29.609 -5.926 1 74.38 165 VAL A O 1
ATOM 1268 N N . SER A 1 166 ? 8.531 -27.625 -4.941 1 75.44 166 SER A N 1
ATOM 1269 C CA . SER A 1 166 ? 7.383 -27.953 -4.102 1 75.44 166 SER A CA 1
ATOM 1270 C C . SER A 1 166 ? 6.145 -27.172 -4.551 1 75.44 166 SER A C 1
ATOM 1272 O O . SER A 1 166 ? 5.023 -27.672 -4.414 1 75.44 166 SER A O 1
ATOM 1274 N N . LEU A 1 167 ? 6.406 -26.031 -5.051 1 84.62 167 LEU A N 1
ATOM 1275 C CA . LEU A 1 167 ? 5.254 -25.188 -5.336 1 84.62 167 LEU A CA 1
ATOM 1276 C C . LEU A 1 167 ? 4.918 -25.219 -6.824 1 84.62 167 LEU A C 1
ATOM 1278 O O . LEU A 1 167 ? 3.854 -24.734 -7.23 1 84.62 167 LEU A O 1
ATOM 1282 N N . GLY A 1 168 ? 5.832 -25.734 -7.57 1 84.94 168 GLY A N 1
ATOM 1283 C CA . GLY A 1 168 ? 5.453 -26.016 -8.945 1 84.94 168 GLY A CA 1
ATOM 1284 C C . GLY A 1 168 ? 5.988 -24.984 -9.93 1 84.94 168 GLY A C 1
ATOM 1285 O O . GLY A 1 168 ? 6.863 -24.188 -9.586 1 84.94 168 GLY A O 1
ATOM 1286 N N . PRO A 1 169 ? 5.457 -25.031 -11.133 1 84.5 169 PRO A N 1
ATOM 1287 C CA . PRO A 1 169 ? 6.008 -24.266 -12.242 1 84.5 169 PRO A CA 1
ATOM 1288 C C . PRO A 1 169 ? 5.926 -22.75 -12.016 1 84.5 169 PRO A C 1
ATOM 1290 O O . PRO A 1 169 ? 4.961 -22.266 -11.414 1 84.5 169 PRO A O 1
ATOM 1293 N N . ASP A 1 170 ? 6.898 -22 -12.547 1 87.06 170 ASP A N 1
ATOM 1294 C CA . ASP A 1 170 ? 6.941 -20.547 -12.625 1 87.06 170 ASP A CA 1
ATOM 1295 C C . ASP A 1 170 ? 7.27 -19.938 -11.266 1 87.06 170 ASP A C 1
ATOM 1297 O O . ASP A 1 170 ? 7.305 -18.703 -11.117 1 87.06 170 ASP A O 1
ATOM 1301 N N . THR A 1 171 ? 7.531 -20.75 -10.242 1 89.75 171 THR A N 1
ATOM 1302 C CA . THR A 1 171 ? 7.902 -20.219 -8.93 1 89.75 171 THR A CA 1
ATOM 1303 C C . THR A 1 171 ? 9.281 -19.578 -8.977 1 89.75 171 THR A C 1
ATOM 1305 O O . THR A 1 171 ? 9.492 -18.5 -8.406 1 89.75 171 THR A O 1
ATOM 1308 N N . ALA A 1 172 ? 10.195 -20.219 -9.703 1 90.19 172 ALA A N 1
ATOM 1309 C CA . ALA A 1 172 ? 11.555 -19.703 -9.82 1 90.19 172 ALA A CA 1
ATOM 1310 C C . ALA A 1 172 ? 11.602 -18.469 -10.711 1 90.19 172 ALA A C 1
ATOM 1312 O O . ALA A 1 172 ? 12.594 -17.734 -10.719 1 90.19 172 ALA A O 1
ATOM 1313 N N . ASP A 1 173 ? 10.5 -18.25 -11.477 1 89.62 173 ASP A N 1
ATOM 1314 C CA . ASP A 1 173 ? 10.445 -17.125 -12.398 1 89.62 173 ASP A CA 1
ATOM 1315 C C . ASP A 1 173 ? 9.992 -15.852 -11.688 1 89.62 173 ASP A C 1
ATOM 1317 O O . ASP A 1 173 ? 10.031 -14.758 -12.266 1 89.62 173 ASP A O 1
ATOM 1321 N N . LEU A 1 174 ? 9.602 -15.969 -10.422 1 92.88 174 LEU A N 1
ATOM 1322 C CA . LEU A 1 174 ? 9.242 -14.797 -9.633 1 92.88 174 LEU A CA 1
ATOM 1323 C C . LEU A 1 174 ? 10.453 -13.891 -9.422 1 92.88 174 LEU A C 1
ATOM 1325 O O . LEU A 1 174 ? 11.586 -14.375 -9.344 1 92.88 174 LEU A O 1
ATOM 1329 N N . GLY A 1 175 ? 10.266 -12.633 -9.461 1 94.31 175 GLY A N 1
ATOM 1330 C CA . GLY A 1 175 ? 11.32 -11.664 -9.195 1 94.31 175 GLY A CA 1
ATOM 1331 C C . GLY A 1 175 ? 11 -10.727 -8.047 1 94.31 175 GLY A C 1
ATOM 1332 O O . GLY A 1 175 ? 9.898 -10.781 -7.484 1 94.31 175 GLY A O 1
ATOM 1333 N N . LEU A 1 176 ? 12 -9.977 -7.68 1 96.31 176 LEU A N 1
ATOM 1334 C CA . LEU A 1 176 ? 11.844 -9.016 -6.594 1 96.31 176 LEU A CA 1
ATOM 1335 C C . LEU A 1 176 ? 12.117 -7.594 -7.086 1 96.31 176 LEU A C 1
ATOM 1337 O O . LEU A 1 176 ? 13.148 -7.34 -7.719 1 96.31 176 LEU A O 1
ATOM 1341 N N . ARG A 1 177 ? 11.203 -6.688 -6.93 1 96.69 177 ARG A N 1
ATOM 1342 C CA . ARG A 1 177 ? 11.406 -5.27 -7.199 1 96.69 177 ARG A CA 1
ATOM 1343 C C . ARG A 1 177 ? 11.711 -4.504 -5.914 1 96.69 177 ARG A C 1
ATOM 1345 O O . ARG A 1 177 ? 10.898 -4.484 -4.988 1 96.69 177 ARG A O 1
ATOM 1352 N N . ILE A 1 178 ? 12.867 -3.867 -5.859 1 98 178 ILE A N 1
ATOM 1353 C CA . ILE A 1 178 ? 13.305 -3.205 -4.637 1 98 178 ILE A CA 1
ATOM 1354 C C . ILE A 1 178 ? 13.453 -1.706 -4.883 1 98 178 ILE A C 1
ATOM 1356 O O . ILE A 1 178 ? 14.039 -1.289 -5.887 1 98 178 ILE A O 1
ATOM 1360 N N . GLY A 1 179 ? 12.875 -0.911 -4.016 1 97.88 179 GLY A N 1
ATOM 1361 C CA . GLY A 1 179 ? 13.023 0.536 -4.039 1 97.88 179 GLY A CA 1
ATOM 1362 C C . GLY A 1 179 ? 13.492 1.109 -2.717 1 97.88 179 GLY A C 1
ATOM 1363 O O . GLY A 1 179 ? 13 0.718 -1.655 1 97.88 179 GLY A O 1
ATOM 1364 N N . LEU A 1 180 ? 14.492 2.027 -2.768 1 98.06 180 LEU A N 1
ATOM 1365 C CA . LEU A 1 180 ? 15.047 2.666 -1.575 1 98.06 180 LEU A CA 1
ATOM 1366 C C . LEU A 1 180 ? 14.969 4.184 -1.689 1 98.06 180 LEU A C 1
ATOM 1368 O O . LEU A 1 180 ? 15.164 4.738 -2.771 1 98.06 180 LEU A O 1
ATOM 1372 N N . HIS A 1 181 ? 14.719 4.824 -0.625 1 96.12 181 HIS A N 1
ATOM 1373 C CA . HIS A 1 181 ? 14.797 6.277 -0.518 1 96.12 181 HIS A CA 1
ATOM 1374 C C . HIS A 1 181 ? 15.242 6.703 0.876 1 96.12 181 HIS A C 1
ATOM 1376 O O . HIS A 1 181 ? 14.852 6.09 1.872 1 96.12 181 HIS A O 1
ATOM 1382 N N . SER A 1 182 ? 16.078 7.664 0.92 1 93.94 182 SER A N 1
ATOM 1383 C CA . SER A 1 182 ? 16.594 8.18 2.184 1 93.94 182 SER A CA 1
ATOM 1384 C C . SER A 1 182 ? 16 9.547 2.506 1 93.94 182 SER A C 1
ATOM 1386 O O . SER A 1 182 ? 15.906 10.414 1.631 1 93.94 182 SER A O 1
ATOM 1388 N N . GLY A 1 183 ? 15.562 9.664 3.699 1 87.12 183 GLY A N 1
ATOM 1389 C CA . GLY A 1 183 ? 15.008 10.93 4.16 1 87.12 183 GLY A CA 1
ATOM 1390 C C . GLY A 1 183 ? 14.406 10.844 5.551 1 87.12 183 GLY A C 1
ATOM 1391 O O . GLY A 1 183 ? 14.609 9.852 6.258 1 87.12 183 GLY A O 1
ATOM 1392 N N . ALA A 1 184 ? 13.75 11.93 5.949 1 82.44 184 ALA A N 1
ATOM 1393 C CA . ALA A 1 184 ? 13.133 12 7.27 1 82.44 184 ALA A CA 1
ATOM 1394 C C . ALA A 1 184 ? 11.844 11.188 7.312 1 82.44 184 ALA A C 1
ATOM 1396 O O . ALA A 1 184 ? 11.086 11.156 6.34 1 82.44 184 ALA A O 1
ATOM 1397 N N . VAL A 1 185 ? 11.648 10.492 8.461 1 86.5 185 VAL A N 1
ATOM 1398 C CA . VAL A 1 185 ? 10.438 9.695 8.625 1 86.5 185 VAL A CA 1
ATOM 1399 C C . VAL A 1 185 ? 9.844 9.945 10.008 1 86.5 185 VAL A C 1
ATOM 1401 O O . VAL A 1 185 ? 10.57 10.094 10.992 1 86.5 185 VAL A O 1
ATOM 1404 N N . THR A 1 186 ? 8.547 10.109 10.055 1 83.25 186 THR A N 1
ATOM 1405 C CA . THR A 1 186 ? 7.828 10.094 11.32 1 83.25 186 THR A CA 1
ATOM 1406 C C . THR A 1 186 ? 7.441 8.672 11.719 1 83.25 186 THR A C 1
ATOM 1408 O O . THR A 1 186 ? 6.781 7.969 10.953 1 83.25 186 THR A O 1
ATOM 1411 N N . ALA A 1 187 ? 7.934 8.281 12.836 1 84.06 187 ALA A N 1
ATOM 1412 C CA . ALA A 1 187 ? 7.68 6.926 13.312 1 84.06 187 ALA A CA 1
ATOM 1413 C C . ALA A 1 187 ? 6.879 6.938 14.609 1 84.06 187 ALA A C 1
ATOM 1415 O O . ALA A 1 187 ? 7.094 7.797 15.469 1 84.06 187 ALA A O 1
ATOM 1416 N N . GLY A 1 188 ? 5.949 6.043 14.719 1 81.44 188 GLY A N 1
ATOM 1417 C CA . GLY A 1 188 ? 5.168 5.957 15.945 1 81.44 188 GLY A CA 1
ATOM 1418 C C . GLY A 1 188 ? 4.336 4.688 16.031 1 81.44 188 GLY A C 1
ATOM 1419 O O . GLY A 1 188 ? 4.406 3.834 15.141 1 81.44 188 GLY A O 1
ATOM 1420 N N . VAL A 1 189 ? 3.697 4.57 17.156 1 79.62 189 VAL A N 1
ATOM 1421 C CA . VAL A 1 189 ? 2.857 3.406 17.422 1 79.62 189 VAL A CA 1
ATOM 1422 C C . VAL A 1 189 ? 1.386 3.803 17.344 1 79.62 189 VAL A C 1
ATOM 1424 O O . VAL A 1 189 ? 0.946 4.707 18.062 1 79.62 189 VAL A O 1
ATOM 1427 N N . LEU A 1 190 ? 0.717 3.273 16.406 1 78.31 190 LEU A N 1
ATOM 1428 C CA . LEU A 1 190 ? -0.729 3.455 16.344 1 78.31 190 LEU A CA 1
ATOM 1429 C C . LEU A 1 190 ? -1.434 2.537 17.344 1 78.31 190 LEU A C 1
ATOM 1431 O O . LEU A 1 190 ? -1.366 1.312 17.219 1 78.31 190 LEU A O 1
ATOM 1435 N N . ARG A 1 191 ? -2.104 3.184 18.266 1 67.62 191 ARG A N 1
ATOM 1436 C CA . ARG A 1 191 ? -2.74 2.4 19.312 1 67.62 191 ARG A CA 1
ATOM 1437 C C . ARG A 1 191 ? -4.156 1.994 18.922 1 67.62 191 ARG A C 1
ATOM 1439 O O . ARG A 1 191 ? -4.801 2.676 18.125 1 67.62 191 ARG A O 1
ATOM 1446 N N . GLY A 1 192 ? -4.676 0.972 19.266 1 61.59 192 GLY A N 1
ATOM 1447 C CA . GLY A 1 192 ? -5.988 0.382 19.047 1 61.59 192 GLY A CA 1
ATOM 1448 C C . GLY A 1 192 ? -6.105 -1.029 19.594 1 61.59 192 GLY A C 1
ATOM 1449 O O . GLY A 1 192 ? -5.508 -1.355 20.625 1 61.59 192 GLY A O 1
ATOM 1450 N N . GLN A 1 193 ? -7.008 -1.72 18.922 1 57.41 193 GLN A N 1
ATOM 1451 C CA . GLN A 1 193 ? -7.137 -3.104 19.375 1 57.41 193 GLN A CA 1
ATOM 1452 C C . GLN A 1 193 ? -5.805 -3.842 19.266 1 57.41 193 GLN A C 1
ATOM 1454 O O . GLN A 1 193 ? -5.438 -4.594 20.172 1 57.41 193 GLN A O 1
ATOM 1459 N N . LYS A 1 194 ? -5.105 -3.545 18.172 1 62.31 194 LYS A N 1
ATOM 1460 C CA . LYS A 1 194 ? -3.74 -4.031 18 1 62.31 194 LYS A CA 1
ATOM 1461 C C . LYS A 1 194 ? -2.789 -2.891 17.656 1 62.31 194 LYS A C 1
ATOM 1463 O O . LYS A 1 194 ? -2.975 -2.205 16.656 1 62.31 194 LYS A O 1
ATOM 1468 N N . SER A 1 195 ? -1.852 -2.668 18.641 1 68.69 195 SER A N 1
ATOM 1469 C CA . SER A 1 195 ? -0.897 -1.59 18.391 1 68.69 195 SER A CA 1
ATOM 1470 C C . SER A 1 195 ? 0.053 -1.938 17.25 1 68.69 195 SER A C 1
ATOM 1472 O O . SER A 1 195 ? 0.481 -3.086 17.125 1 68.69 195 SER A O 1
ATOM 1474 N N . ARG A 1 196 ? 0.276 -1.084 16.391 1 73.94 196 ARG A N 1
ATOM 1475 C CA . ARG A 1 196 ? 1.119 -1.312 15.219 1 73.94 196 ARG A CA 1
ATOM 1476 C C . ARG A 1 196 ? 2.107 -0.168 15.023 1 73.94 196 ARG A C 1
ATOM 1478 O O . ARG A 1 196 ? 1.755 1.001 15.195 1 73.94 196 ARG A O 1
ATOM 1485 N N . PHE A 1 197 ? 3.295 -0.545 14.828 1 80.56 197 PHE A N 1
ATOM 1486 C CA . PHE A 1 197 ? 4.32 0.429 14.477 1 80.56 197 PHE A CA 1
ATOM 1487 C C . PHE A 1 197 ? 4.191 0.852 13.016 1 80.56 197 PHE A C 1
ATOM 1489 O O . PHE A 1 197 ? 4.012 0.01 12.133 1 80.56 197 PHE A O 1
ATOM 1496 N N . GLN A 1 198 ? 4.25 2.102 12.781 1 84.38 198 GLN A N 1
ATOM 1497 C CA . GLN A 1 198 ? 4.043 2.598 11.422 1 84.38 198 GLN A CA 1
ATOM 1498 C C . GLN A 1 198 ? 4.98 3.762 11.117 1 84.38 198 GLN A C 1
ATOM 1500 O O . GLN A 1 198 ? 5.406 4.477 12.023 1 84.38 198 GLN A O 1
ATOM 1505 N N . LEU A 1 199 ? 5.273 3.932 9.867 1 87.75 199 LEU A N 1
ATOM 1506 C CA . LEU A 1 199 ? 6.059 5.047 9.344 1 87.75 199 LEU A CA 1
ATOM 1507 C C . LEU A 1 199 ? 5.199 5.957 8.477 1 87.75 199 LEU A C 1
ATOM 1509 O O . LEU A 1 199 ? 4.355 5.48 7.711 1 87.75 199 LEU A O 1
ATOM 1513 N N . PHE A 1 200 ? 5.504 7.191 8.648 1 84.56 200 PHE A N 1
ATOM 1514 C CA . PHE A 1 200 ? 4.785 8.172 7.84 1 84.56 200 PHE A CA 1
ATOM 1515 C C . PHE A 1 200 ? 5.746 9.203 7.262 1 84.56 200 PHE A C 1
ATOM 1517 O O . PHE A 1 200 ? 6.828 9.43 7.809 1 84.56 200 PHE A O 1
ATOM 1524 N N . GLY A 1 201 ? 5.293 9.789 6.164 1 82.5 201 GLY A N 1
ATOM 1525 C CA . GLY A 1 201 ? 6.059 10.875 5.578 1 82.5 201 GLY A CA 1
ATOM 1526 C C . GLY A 1 201 ? 6.305 10.703 4.09 1 82.5 201 GLY A C 1
ATOM 1527 O O . GLY A 1 201 ? 6.031 9.633 3.531 1 82.5 201 GLY A O 1
ATOM 1528 N N . ASP A 1 202 ? 6.816 11.656 3.496 1 81.81 202 ASP A N 1
ATOM 1529 C CA . ASP A 1 202 ? 7.105 11.656 2.066 1 81.81 202 ASP A CA 1
ATOM 1530 C C . ASP A 1 202 ? 8.18 10.633 1.721 1 81.81 202 ASP A C 1
ATOM 1532 O O . ASP A 1 202 ? 8.188 10.078 0.62 1 81.81 202 ASP A O 1
ATOM 1536 N N . THR A 1 203 ? 9.031 10.477 2.672 1 89.12 203 THR A N 1
ATOM 1537 C CA . THR A 1 203 ? 10.109 9.508 2.471 1 89.12 203 THR A CA 1
ATOM 1538 C C . THR A 1 203 ? 9.547 8.125 2.178 1 89.12 203 THR A C 1
ATOM 1540 O O . THR A 1 203 ? 10.023 7.43 1.276 1 89.12 203 THR A O 1
ATOM 1543 N N . VAL A 1 204 ? 8.578 7.75 2.902 1 91.81 204 VAL A N 1
ATOM 1544 C CA . VAL A 1 204 ? 7.961 6.438 2.742 1 91.81 204 VAL A CA 1
ATOM 1545 C C . VAL A 1 204 ? 7.285 6.348 1.375 1 91.81 204 VAL A C 1
ATOM 1547 O O . VAL A 1 204 ? 7.438 5.352 0.666 1 91.81 204 VAL A O 1
ATOM 1550 N N . ASN A 1 205 ? 6.57 7.344 0.963 1 86.12 205 ASN A N 1
ATOM 1551 C CA . ASN A 1 205 ? 5.887 7.379 -0.323 1 86.12 205 ASN A CA 1
ATOM 1552 C C . ASN A 1 205 ? 6.871 7.328 -1.486 1 86.12 205 ASN A C 1
ATOM 1554 O O . ASN A 1 205 ? 6.613 6.664 -2.494 1 86.12 205 ASN A O 1
ATOM 1558 N N . THR A 1 206 ? 7.914 8.039 -1.274 1 88.94 206 THR A N 1
ATOM 1559 C CA . THR A 1 206 ? 8.922 8.07 -2.326 1 88.94 206 THR A CA 1
ATOM 1560 C C . THR A 1 206 ? 9.594 6.703 -2.471 1 88.94 206 THR A C 1
ATOM 1562 O O . THR A 1 206 ? 9.859 6.254 -3.588 1 88.94 206 THR A O 1
ATOM 1565 N N . ALA A 1 207 ? 9.867 6.133 -1.369 1 94.31 207 ALA A N 1
ATOM 1566 C CA . ALA A 1 207 ? 10.445 4.789 -1.411 1 94.31 207 ALA A CA 1
ATOM 1567 C C . ALA A 1 207 ? 9.516 3.816 -2.131 1 94.31 207 ALA A C 1
ATOM 1569 O O . ALA A 1 207 ? 9.969 2.98 -2.916 1 94.31 207 ALA A O 1
ATOM 1570 N N . ALA A 1 208 ? 8.258 3.836 -1.832 1 92.19 208 ALA A N 1
ATOM 1571 C CA . ALA A 1 208 ? 7.258 3 -2.494 1 92.19 208 ALA A CA 1
ATOM 1572 C C . ALA A 1 208 ? 7.242 3.254 -4 1 92.19 208 ALA A C 1
ATOM 1574 O O . ALA A 1 208 ? 7.102 2.318 -4.793 1 92.19 208 ALA A O 1
ATOM 1575 N N . ARG A 1 209 ? 7.391 4.5 -4.344 1 89 209 ARG A N 1
ATOM 1576 C CA . ARG A 1 209 ? 7.426 4.859 -5.758 1 89 209 ARG A CA 1
ATOM 1577 C C . ARG A 1 209 ? 8.68 4.309 -6.43 1 89 209 ARG A C 1
ATOM 1579 O O . ARG A 1 209 ? 8.648 3.945 -7.609 1 89 209 ARG A O 1
ATOM 1586 N N . MET A 1 210 ? 9.789 4.387 -5.738 1 92.94 210 MET A N 1
ATOM 1587 C CA . MET A 1 210 ? 11.016 3.795 -6.27 1 92.94 210 MET A CA 1
ATOM 1588 C C . MET A 1 210 ? 10.82 2.312 -6.566 1 92.94 210 MET A C 1
ATOM 1590 O O . MET A 1 210 ? 11.32 1.805 -7.57 1 92.94 210 MET A O 1
ATOM 1594 N N . GLU A 1 211 ? 10.117 1.67 -5.688 1 94.25 211 GLU A N 1
ATOM 1595 C CA . GLU A 1 211 ? 9.836 0.254 -5.895 1 94.25 211 GLU A CA 1
ATOM 1596 C C . GLU A 1 211 ? 8.93 0.044 -7.105 1 94.25 211 GLU A C 1
ATOM 1598 O O . GLU A 1 211 ? 9.219 -0.786 -7.969 1 94.25 211 GLU A O 1
ATOM 1603 N N . SER A 1 212 ? 7.805 0.781 -7.227 1 89.31 212 SER A N 1
ATOM 1604 C CA . SER A 1 212 ? 6.797 0.565 -8.258 1 89.31 212 SER A CA 1
ATOM 1605 C C . SER A 1 212 ? 7.34 0.916 -9.641 1 89.31 212 SER A C 1
ATOM 1607 O O . SER A 1 212 ? 6.863 0.395 -10.656 1 89.31 212 SER A O 1
ATOM 1609 N N . THR A 1 213 ? 8.328 1.797 -9.695 1 89.44 213 THR A N 1
ATOM 1610 C CA . THR A 1 213 ? 8.891 2.209 -10.977 1 89.44 213 THR A CA 1
ATOM 1611 C C . THR A 1 213 ? 10.227 1.521 -11.227 1 89.44 213 THR A C 1
ATOM 1613 O O . THR A 1 213 ? 10.914 1.828 -12.195 1 89.44 213 THR A O 1
ATOM 1616 N N . GLY A 1 214 ? 10.586 0.695 -10.32 1 92.12 214 GLY A N 1
ATOM 1617 C CA . GLY A 1 214 ? 11.859 0.011 -10.453 1 92.12 214 GLY A CA 1
ATOM 1618 C C . GLY A 1 214 ? 11.836 -1.122 -11.461 1 92.12 214 GLY A C 1
ATOM 1619 O O . GLY A 1 214 ? 10.906 -1.216 -12.273 1 92.12 214 GLY A O 1
ATOM 1620 N N . MET A 1 215 ? 12.914 -1.866 -11.555 1 92.88 215 MET A N 1
ATOM 1621 C CA . MET A 1 215 ? 13.062 -3.031 -12.43 1 92.88 215 MET A CA 1
ATOM 1622 C C . MET A 1 215 ? 13.234 -4.305 -11.602 1 92.88 215 MET A C 1
ATOM 1624 O O . MET A 1 215 ? 13.789 -4.266 -10.508 1 92.88 215 MET A O 1
ATOM 1628 N N . VAL A 1 216 ? 12.758 -5.395 -12.195 1 94.38 216 VAL A N 1
ATOM 1629 C CA . VAL A 1 216 ? 12.773 -6.68 -11.5 1 94.38 216 VAL A CA 1
ATOM 1630 C C . VAL A 1 216 ? 14.219 -7.082 -11.195 1 94.38 216 VAL A C 1
ATOM 1632 O O . VAL A 1 216 ? 15.086 -6.992 -12.07 1 94.38 216 VAL A O 1
ATOM 1635 N N . ASN A 1 217 ? 14.492 -7.445 -10.016 1 94.31 217 ASN A N 1
ATOM 1636 C CA . ASN A 1 217 ? 15.75 -7.977 -9.5 1 94.31 217 ASN A CA 1
ATOM 1637 C C . ASN A 1 217 ? 16.859 -6.93 -9.539 1 94.31 217 ASN A C 1
ATOM 1639 O O . ASN A 1 217 ? 18.031 -7.266 -9.703 1 94.31 217 ASN A O 1
ATOM 1643 N N . ARG A 1 218 ? 16.5 -5.703 -9.539 1 95.38 218 ARG A N 1
ATOM 1644 C CA . ARG A 1 218 ? 17.453 -4.598 -9.398 1 95.38 218 ARG A CA 1
ATOM 1645 C C . ARG A 1 218 ? 17.094 -3.73 -8.195 1 95.38 218 ARG A C 1
ATOM 1647 O O . ARG A 1 218 ? 15.953 -3.719 -7.738 1 95.38 218 ARG A O 1
ATOM 1654 N N . ILE A 1 219 ? 18.094 -3.105 -7.711 1 97.62 219 ILE A N 1
ATOM 1655 C CA . ILE A 1 219 ? 17.906 -2.219 -6.566 1 97.62 219 ILE A CA 1
ATOM 1656 C C . ILE A 1 219 ? 17.812 -0.772 -7.047 1 97.62 219 ILE A C 1
ATOM 1658 O O . ILE A 1 219 ? 18.828 -0.149 -7.359 1 97.62 219 ILE A O 1
ATOM 1662 N N . HIS A 1 220 ? 16.641 -0.242 -7.055 1 97.44 220 HIS A N 1
ATOM 1663 C CA . HIS A 1 220 ? 16.344 1.106 -7.527 1 97.44 220 HIS A CA 1
ATOM 1664 C C . HIS A 1 220 ? 16.453 2.121 -6.395 1 97.44 220 HIS A C 1
ATOM 1666 O O . HIS A 1 220 ? 15.789 1.978 -5.363 1 97.44 220 HIS A O 1
ATOM 1672 N N . ILE A 1 221 ? 17.25 3.156 -6.57 1 96.69 221 ILE A N 1
ATOM 1673 C CA . ILE A 1 221 ? 17.453 4.102 -5.477 1 96.69 221 ILE A CA 1
ATOM 1674 C C . ILE A 1 221 ? 17.219 5.523 -5.973 1 96.69 221 ILE A C 1
ATOM 1676 O O . ILE A 1 221 ? 17.359 5.809 -7.164 1 96.69 221 ILE A O 1
ATOM 1680 N N . SER A 1 222 ? 16.875 6.359 -5.07 1 92.62 222 SER A N 1
ATOM 1681 C CA . SER A 1 222 ? 16.641 7.766 -5.367 1 92.62 222 SER A CA 1
ATOM 1682 C C . SER A 1 222 ? 17.953 8.555 -5.391 1 92.62 222 SER A C 1
ATOM 1684 O O . SER A 1 222 ? 19 8.031 -5.012 1 92.62 222 SER A O 1
ATOM 1686 N N . GLN A 1 223 ? 17.859 9.805 -5.781 1 88.12 223 GLN A N 1
ATOM 1687 C CA . GLN A 1 223 ? 19 10.703 -5.793 1 88.12 223 GLN A CA 1
ATOM 1688 C C . GLN A 1 223 ? 19.547 10.922 -4.379 1 88.12 223 GLN A C 1
ATOM 1690 O O . GLN A 1 223 ? 20.75 10.969 -4.172 1 88.12 223 GLN A O 1
ATOM 1695 N N . SER A 1 224 ? 18.688 11.094 -3.439 1 89.06 224 SER A N 1
ATOM 1696 C CA . SER A 1 224 ? 19.078 11.305 -2.053 1 89.06 224 SER A CA 1
ATOM 1697 C C . SER A 1 224 ? 19.922 10.141 -1.533 1 89.06 224 SER A C 1
ATOM 1699 O O . SER A 1 224 ? 20.922 10.344 -0.856 1 89.06 224 SER A O 1
ATOM 1701 N N . THR A 1 225 ? 19.438 8.938 -1.833 1 94.62 225 THR A N 1
ATOM 1702 C CA . THR A 1 225 ? 20.172 7.758 -1.412 1 94.62 225 THR A CA 1
ATOM 1703 C C . THR A 1 225 ? 21.516 7.676 -2.133 1 94.62 225 THR A C 1
ATOM 1705 O O . THR A 1 225 ? 22.531 7.348 -1.524 1 94.62 225 THR A O 1
ATOM 1708 N N . ALA A 1 226 ? 21.547 7.973 -3.398 1 94.81 226 ALA A N 1
ATOM 1709 C CA . ALA A 1 226 ? 22.766 7.949 -4.188 1 94.81 226 ALA A CA 1
ATOM 1710 C C . ALA A 1 226 ? 23.797 8.938 -3.635 1 94.81 226 ALA A C 1
ATOM 1712 O O . ALA A 1 226 ? 24.984 8.625 -3.559 1 94.81 226 ALA A O 1
ATOM 1713 N N . THR A 1 227 ? 23.359 10.117 -3.305 1 91.38 227 THR A N 1
ATOM 1714 C CA . THR A 1 227 ? 24.25 11.148 -2.766 1 91.38 227 THR A CA 1
ATOM 1715 C C . THR A 1 227 ? 24.875 10.695 -1.449 1 91.38 227 THR A C 1
ATOM 1717 O O . THR A 1 227 ? 26.047 10.938 -1.204 1 91.38 227 THR A O 1
ATOM 1720 N N . LEU A 1 228 ? 24.094 10.125 -0.622 1 93.19 228 LEU A N 1
ATOM 1721 C CA . LEU A 1 228 ? 24.594 9.633 0.656 1 93.19 228 LEU A CA 1
ATOM 1722 C C . LEU A 1 228 ? 25.641 8.539 0.446 1 93.19 228 LEU A C 1
ATOM 1724 O O . LEU A 1 228 ? 26.609 8.445 1.193 1 93.19 228 LEU A O 1
ATOM 1728 N N . LEU A 1 229 ? 25.375 7.672 -0.525 1 94.81 229 LEU A N 1
ATOM 1729 C CA . LEU A 1 229 ? 26.328 6.613 -0.834 1 94.81 229 LEU A CA 1
ATOM 1730 C C . LEU A 1 229 ? 27.641 7.199 -1.346 1 94.81 229 LEU A C 1
ATOM 1732 O O . LEU A 1 229 ? 28.719 6.703 -1.014 1 94.81 229 LEU A O 1
ATOM 1736 N N . GLU A 1 230 ? 27.562 8.203 -2.135 1 93 230 GLU A N 1
ATOM 1737 C CA . GLU A 1 230 ? 28.75 8.883 -2.619 1 93 230 GLU A CA 1
ATOM 1738 C C . GLU A 1 230 ? 29.547 9.5 -1.467 1 93 230 GLU A C 1
ATOM 1740 O O . GLU A 1 230 ? 30.781 9.398 -1.425 1 93 230 GLU A O 1
ATOM 1745 N N . LYS A 1 231 ? 28.844 10.133 -0.609 1 91.06 231 LYS A N 1
ATOM 1746 C CA . LYS A 1 231 ? 29.484 10.766 0.543 1 91.06 231 LYS A CA 1
ATOM 1747 C C . LYS A 1 231 ? 30.172 9.727 1.431 1 91.06 231 LYS A C 1
ATOM 1749 O O . LYS A 1 231 ? 31.141 10.031 2.127 1 91.06 231 LYS A O 1
ATOM 1754 N N . SER A 1 232 ? 29.641 8.555 1.405 1 91.69 232 SER A N 1
ATOM 1755 C CA . SER A 1 232 ? 30.203 7.484 2.221 1 91.69 232 SER A CA 1
ATOM 1756 C C . SER A 1 232 ? 31.234 6.684 1.445 1 91.69 232 SER A C 1
ATOM 1758 O O . SER A 1 232 ? 31.531 5.539 1.792 1 91.69 232 SER A O 1
ATOM 1760 N N . ASN A 1 233 ? 31.688 7.105 0.302 1 91.69 233 ASN A N 1
ATOM 1761 C CA . ASN A 1 233 ? 32.719 6.516 -0.542 1 91.69 233 ASN A CA 1
ATOM 1762 C C . ASN A 1 233 ? 32.25 5.23 -1.211 1 91.69 233 ASN A C 1
ATOM 1764 O O . ASN A 1 233 ? 33 4.273 -1.35 1 91.69 233 ASN A O 1
ATOM 1768 N N . LYS A 1 234 ? 30.984 5.16 -1.409 1 92.69 234 LYS A N 1
ATOM 1769 C CA . LYS A 1 234 ? 30.391 4.016 -2.1 1 92.69 234 LYS A CA 1
ATOM 1770 C C . LYS A 1 234 ? 29.75 4.438 -3.42 1 92.69 234 LYS A C 1
ATOM 1772 O O . LYS A 1 234 ? 28.766 3.844 -3.855 1 92.69 234 LYS A O 1
ATOM 1777 N N . GLY A 1 235 ? 30.219 5.402 -3.965 1 91.38 235 GLY A N 1
ATOM 1778 C CA . GLY A 1 235 ? 29.719 5.906 -5.234 1 91.38 235 GLY A CA 1
ATOM 1779 C C . GLY A 1 235 ? 29.844 4.906 -6.367 1 91.38 235 GLY A C 1
ATOM 1780 O O . GLY A 1 235 ? 29.078 4.957 -7.332 1 91.38 235 GLY A O 1
ATOM 1781 N N . HIS A 1 236 ? 30.781 3.998 -6.234 1 92 236 HIS A N 1
ATOM 1782 C CA . HIS A 1 236 ? 31.016 3.012 -7.281 1 92 236 HIS A CA 1
ATOM 1783 C C . HIS A 1 236 ? 29.875 1.995 -7.348 1 92 236 HIS A C 1
ATOM 1785 O O . HIS A 1 236 ? 29.734 1.271 -8.336 1 92 236 HIS A O 1
ATOM 1791 N N . TRP A 1 237 ? 29.062 1.952 -6.293 1 94.31 237 TRP A N 1
ATOM 1792 C CA . TRP A 1 237 ? 27.906 1.064 -6.293 1 94.31 237 TRP A CA 1
ATOM 1793 C C . TRP A 1 237 ? 26.797 1.603 -7.203 1 94.31 237 TRP A C 1
ATOM 1795 O O . TRP A 1 237 ? 25.875 0.872 -7.574 1 94.31 237 TRP A O 1
ATOM 1805 N N . VAL A 1 238 ? 26.875 2.912 -7.562 1 95.56 238 VAL A N 1
ATOM 1806 C CA . VAL A 1 238 ? 25.719 3.623 -8.094 1 95.56 238 VAL A CA 1
ATOM 1807 C C . VAL A 1 238 ? 25.875 3.793 -9.602 1 95.56 238 VAL A C 1
ATOM 1809 O O . VAL A 1 238 ? 26.922 4.242 -10.086 1 95.56 238 VAL A O 1
ATOM 1812 N N . LYS A 1 239 ? 24.875 3.395 -10.352 1 94.25 239 LYS A N 1
ATOM 1813 C CA . LYS A 1 239 ? 24.797 3.609 -11.789 1 94.25 239 LYS A CA 1
ATOM 1814 C C . LYS A 1 239 ? 23.531 4.371 -12.164 1 94.25 239 LYS A C 1
ATOM 1816 O O . LYS A 1 239 ? 22.422 3.988 -11.758 1 94.25 239 LYS A O 1
ATOM 1821 N N . PRO A 1 240 ? 23.641 5.387 -12.938 1 92.5 240 PRO A N 1
ATOM 1822 C CA . PRO A 1 240 ? 22.453 6.156 -13.32 1 92.5 240 PRO A CA 1
ATOM 1823 C C . PRO A 1 240 ? 21.516 5.379 -14.242 1 92.5 240 PRO A C 1
ATOM 1825 O O . PRO A 1 240 ? 21.984 4.629 -15.109 1 92.5 240 PRO A O 1
ATOM 1828 N N . ARG A 1 241 ? 20.25 5.504 -13.93 1 91.81 241 ARG A N 1
ATOM 1829 C CA . ARG A 1 241 ? 19.25 4.926 -14.82 1 91.81 241 ARG A CA 1
ATOM 1830 C C . ARG A 1 241 ? 19.141 5.723 -16.109 1 91.81 241 ARG A C 1
ATOM 1832 O O . ARG A 1 241 ? 19.203 6.953 -16.094 1 91.81 241 ARG A O 1
ATOM 1839 N N . GLU A 1 242 ? 18.938 5.148 -17.109 1 85.06 242 GLU A N 1
ATOM 1840 C CA . GLU A 1 242 ? 18.922 5.793 -18.422 1 85.06 242 GLU A CA 1
ATOM 1841 C C . GLU A 1 242 ? 17.641 6.586 -18.641 1 85.06 242 GLU A C 1
ATOM 1843 O O . GLU A 1 242 ? 17.672 7.699 -19.172 1 85.06 242 GLU A O 1
ATOM 1848 N N . ASP A 1 243 ? 16.562 6.023 -18.188 1 83.62 243 ASP A N 1
ATOM 1849 C CA . ASP A 1 243 ? 15.281 6.688 -18.406 1 83.62 243 ASP A CA 1
ATOM 1850 C C . ASP A 1 243 ? 14.828 7.438 -17.141 1 83.62 243 ASP A C 1
ATOM 1852 O O . ASP A 1 243 ? 15.195 7.066 -16.031 1 83.62 243 ASP A O 1
ATOM 1856 N N . GLN A 1 244 ? 14.195 8.602 -17.375 1 82.38 244 GLN A N 1
ATOM 1857 C CA . GLN A 1 244 ? 13.594 9.312 -16.25 1 82.38 244 GLN A CA 1
ATOM 1858 C C . GLN A 1 244 ? 12.227 8.742 -15.906 1 82.38 244 GLN A C 1
ATOM 1860 O O . GLN A 1 244 ? 11.547 8.172 -16.766 1 82.38 244 GLN A O 1
ATOM 1865 N N . ILE A 1 245 ? 11.914 8.781 -14.633 1 81.62 245 ILE A N 1
ATOM 1866 C CA . ILE A 1 245 ? 10.641 8.195 -14.242 1 81.62 245 ILE A CA 1
ATOM 1867 C C . ILE A 1 245 ? 9.672 9.305 -13.828 1 81.62 245 ILE A C 1
ATOM 1869 O O . ILE A 1 245 ? 10.094 10.375 -13.383 1 81.62 245 ILE A O 1
ATOM 1873 N N . GLN A 1 246 ? 8.398 9.023 -14.078 1 72.75 246 GLN A N 1
ATOM 1874 C CA . GLN A 1 246 ? 7.34 9.945 -13.68 1 72.75 246 GLN A CA 1
ATOM 1875 C C . GLN A 1 246 ? 6.777 9.578 -12.312 1 72.75 246 GLN A C 1
ATOM 1877 O O . GLN A 1 246 ? 6.328 8.453 -12.102 1 72.75 246 GLN A O 1
ATOM 1882 N N . ALA A 1 247 ? 7 10.359 -11.398 1 62.62 247 ALA A N 1
ATOM 1883 C CA . ALA A 1 247 ? 6.445 10.133 -10.062 1 62.62 247 ALA A CA 1
ATOM 1884 C C . ALA A 1 247 ? 5.305 11.102 -9.773 1 62.62 247 ALA A C 1
ATOM 1886 O O . ALA A 1 247 ? 5.434 12.305 -9.984 1 62.62 247 ALA A O 1
ATOM 1887 N N . LYS A 1 248 ? 4.129 10.469 -9.359 1 58.59 248 LYS A N 1
ATOM 1888 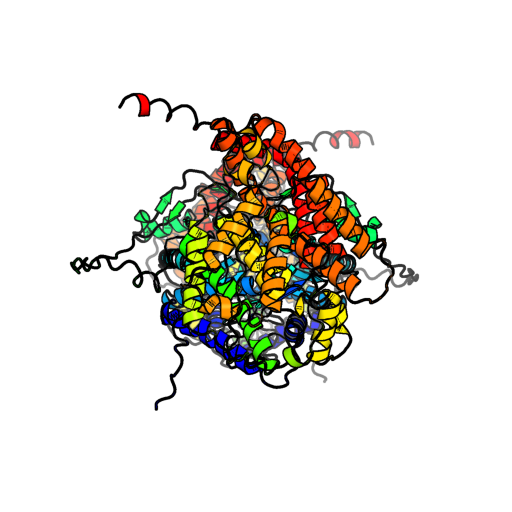C CA . LYS A 1 248 ? 2.951 11.281 -9.047 1 58.59 248 LYS A CA 1
ATOM 1889 C C . LYS A 1 248 ? 3.295 12.406 -8.078 1 58.59 248 LYS A C 1
ATOM 1891 O O . LYS A 1 248 ? 3.879 12.156 -7.02 1 58.59 248 LYS A O 1
ATOM 1896 N N . GLY A 1 249 ? 3.066 13.648 -8.352 1 55.25 249 GLY A N 1
ATOM 1897 C CA . GLY A 1 249 ? 3.27 14.812 -7.504 1 55.25 249 GLY A CA 1
ATOM 1898 C C . GLY A 1 249 ? 4.676 15.383 -7.602 1 55.25 249 GLY A C 1
ATOM 1899 O O . GLY A 1 249 ? 4.926 16.5 -7.156 1 55.25 249 GLY A O 1
ATOM 1900 N N . LYS A 1 250 ? 5.668 14.5 -8.18 1 60.75 250 LYS A N 1
ATOM 1901 C CA . LYS A 1 250 ? 7.062 14.93 -8.164 1 60.75 250 LYS A CA 1
ATOM 1902 C C . LYS A 1 250 ? 7.594 15.133 -9.586 1 60.75 250 LYS A C 1
ATOM 1904 O O . LYS A 1 250 ? 8.664 15.711 -9.773 1 60.75 250 LYS A O 1
ATOM 1909 N N . GLY A 1 251 ? 6.805 14.695 -10.578 1 64.06 251 GLY A N 1
ATOM 1910 C CA . GLY A 1 251 ? 7.227 14.875 -11.961 1 64.06 251 GLY A CA 1
ATOM 1911 C C . GLY A 1 251 ? 8.32 13.906 -12.375 1 64.06 251 GLY A C 1
ATOM 1912 O O . GLY A 1 251 ? 8.352 12.758 -11.922 1 64.06 251 GLY A O 1
ATOM 1913 N N . LEU A 1 252 ? 9.203 14.383 -13.344 1 72.94 252 LEU A N 1
ATOM 1914 C CA . LEU A 1 252 ? 10.266 13.523 -13.867 1 72.94 252 LEU A CA 1
ATOM 1915 C C . LEU A 1 252 ? 11.469 13.516 -12.922 1 72.94 252 LEU A C 1
ATOM 1917 O O . LEU A 1 252 ? 11.961 14.578 -12.531 1 72.94 252 LEU A O 1
ATOM 1921 N N . LEU A 1 253 ? 11.867 12.406 -12.547 1 77.06 253 LEU A N 1
ATOM 1922 C CA . LEU A 1 253 ? 12.953 12.258 -11.586 1 77.06 253 LEU A CA 1
ATOM 1923 C C . LEU A 1 253 ? 14.086 11.414 -12.164 1 77.06 253 LEU A C 1
ATOM 1925 O O . LEU A 1 253 ? 13.836 10.414 -12.836 1 77.06 253 LEU A O 1
ATOM 1929 N N . GLN A 1 254 ? 15.289 11.93 -11.992 1 84.56 254 GLN A N 1
ATOM 1930 C CA . GLN A 1 254 ? 16.453 11.086 -12.25 1 84.56 254 GLN A CA 1
ATOM 1931 C C . GLN A 1 254 ? 16.688 10.109 -11.102 1 84.56 254 GLN A C 1
ATOM 1933 O O . GLN A 1 254 ? 16.688 10.508 -9.93 1 84.56 254 GLN A O 1
ATOM 1938 N N . THR A 1 255 ? 16.75 8.898 -11.5 1 92.5 255 THR A N 1
ATOM 1939 C CA . THR A 1 255 ? 16.938 7.863 -10.492 1 92.5 255 THR A CA 1
ATOM 1940 C C . THR A 1 255 ? 18.156 7 -10.82 1 92.5 255 THR A C 1
ATOM 1942 O O . THR A 1 255 ? 18.844 7.254 -11.805 1 92.5 255 THR A O 1
ATOM 1945 N N . PHE A 1 256 ? 18.516 6.051 -9.906 1 95.62 256 PHE A N 1
ATOM 1946 C CA . PHE A 1 256 ? 19.75 5.277 -10.008 1 95.62 256 PHE A CA 1
ATOM 1947 C C . PHE A 1 256 ? 19.516 3.82 -9.641 1 95.62 256 PHE A C 1
ATOM 1949 O O . PHE A 1 256 ? 18.469 3.486 -9.062 1 95.62 256 PHE A O 1
ATOM 1956 N N . PHE A 1 257 ? 20.422 2.982 -10.023 1 96.62 257 PHE A N 1
ATOM 1957 C CA . PHE A 1 257 ? 20.484 1.602 -9.555 1 96.62 257 PHE A CA 1
ATOM 1958 C C . PHE A 1 257 ? 21.734 1.361 -8.727 1 96.62 257 PHE A C 1
ATOM 1960 O O . PHE A 1 257 ? 22.781 1.934 -9.008 1 96.62 257 PHE A O 1
ATOM 1967 N N . ALA A 1 258 ? 21.609 0.648 -7.699 1 96.5 258 ALA A N 1
ATOM 1968 C CA . ALA A 1 258 ? 22.75 0.341 -6.836 1 96.5 258 ALA A CA 1
ATOM 1969 C C . ALA A 1 258 ? 23.125 -1.135 -6.93 1 96.5 258 ALA A C 1
ATOM 1971 O O . ALA A 1 258 ? 22.25 -2.006 -6.926 1 96.5 258 ALA A O 1
ATOM 1972 N N . GLU A 1 259 ? 24.375 -1.511 -7.027 1 94 259 GLU A N 1
ATOM 1973 C CA . GLU A 1 259 ? 24.906 -2.869 -7.055 1 94 259 GLU A CA 1
ATOM 1974 C C . GLU A 1 259 ? 26.234 -2.959 -6.301 1 94 259 GLU A C 1
ATOM 1976 O O . GLU A 1 259 ? 27.297 -2.768 -6.883 1 94 259 GLU A O 1
ATOM 1981 N N . PRO A 1 260 ? 26.188 -3.33 -5.051 1 89.5 260 PRO A N 1
ATOM 1982 C CA . PRO A 1 260 ? 27.438 -3.482 -4.301 1 89.5 260 PRO A CA 1
ATOM 1983 C C . PRO A 1 260 ? 28.266 -4.676 -4.773 1 89.5 260 PRO A C 1
ATOM 1985 O O . PRO A 1 260 ? 27.703 -5.691 -5.195 1 89.5 260 PRO A O 1
ATOM 1988 N N . LYS A 1 261 ? 29.562 -4.543 -5 1 76.19 261 LYS A N 1
ATOM 1989 C CA . LYS A 1 261 ? 30.438 -5.613 -5.465 1 76.19 261 LYS A CA 1
ATOM 1990 C C . LYS A 1 261 ? 30.688 -6.637 -4.359 1 76.19 261 LYS A C 1
ATOM 1992 O O . LYS A 1 261 ? 30.781 -6.277 -3.184 1 76.19 261 LYS A O 1
ATOM 1997 N N . SER A 1 262 ? 30.453 -7.867 -4.5 1 62.31 262 SER A N 1
ATOM 1998 C CA . SER A 1 262 ? 30.75 -8.938 -3.557 1 62.31 262 SER A CA 1
ATOM 1999 C C . SER A 1 262 ? 32.25 -9.055 -3.295 1 62.31 262 SER A C 1
ATOM 2001 O O . SER A 1 262 ? 33.062 -8.961 -4.223 1 62.31 262 SER A O 1
ATOM 2003 N N . ASN A 1 263 ? 32.938 -8.633 -2.193 1 45.91 263 ASN A N 1
ATOM 2004 C CA . ASN A 1 263 ? 34.312 -8.977 -1.884 1 45.91 263 ASN A CA 1
ATOM 2005 C C . ASN A 1 263 ? 34.562 -10.484 -1.953 1 45.91 263 ASN A C 1
ATOM 2007 O O . ASN A 1 263 ? 35.438 -11.016 -1.289 1 45.91 263 ASN A O 1
ATOM 2011 N N . ASN A 1 264 ? 34 -11.391 -2.309 1 39.59 264 ASN A N 1
ATOM 2012 C CA . ASN A 1 264 ? 34.5 -12.758 -2.156 1 39.59 264 ASN A CA 1
ATOM 2013 C C . ASN A 1 264 ? 35.781 -12.984 -2.91 1 39.59 264 ASN A C 1
ATOM 2015 O O . ASN A 1 264 ? 35.812 -13.102 -4.137 1 39.59 264 ASN A O 1
ATOM 2019 N N . SER A 1 265 ? 37.125 -12.477 -2.373 1 34.72 265 SER A N 1
ATOM 2020 C CA . SER A 1 265 ? 38.344 -13.195 -2.617 1 34.72 265 SER A CA 1
ATOM 2021 C C . SER A 1 265 ? 38.312 -14.617 -2.059 1 34.72 265 SER A C 1
ATOM 2023 O O . SER A 1 265 ? 38.938 -14.914 -1.044 1 34.72 265 SER A O 1
ATOM 2025 N N . VAL A 1 266 ? 37.469 -15.43 -1.723 1 30.77 266 VAL A N 1
ATOM 2026 C CA . VAL A 1 266 ? 37.844 -16.812 -1.466 1 30.77 266 VAL A CA 1
ATOM 2027 C C . VAL A 1 266 ? 38.656 -17.359 -2.646 1 30.77 266 VAL A C 1
ATOM 2029 O O . VAL A 1 266 ? 38.219 -17.219 -3.799 1 30.77 266 VAL A O 1
ATOM 2032 N N . SER A 1 267 ? 40.062 -17.656 -2.402 1 26.25 267 SER A N 1
ATOM 2033 C CA . SER A 1 267 ? 41 -18.5 -3.127 1 26.25 267 SER A CA 1
ATOM 2034 C C . SER A 1 267 ? 40.344 -19.781 -3.639 1 26.25 267 SER A C 1
ATOM 2036 O O . SER A 1 267 ? 39.688 -20.484 -2.877 1 26.25 267 SER A O 1
ATOM 2038 N N . LYS A 1 268 ? 40.219 -19.938 -4.871 1 28.77 268 LYS A N 1
ATOM 2039 C CA . LYS A 1 268 ? 39.906 -21.125 -5.648 1 28.77 268 LYS A CA 1
ATOM 2040 C C . LYS A 1 268 ? 40.844 -22.281 -5.293 1 28.77 268 LYS A C 1
ATOM 2042 O O . LYS A 1 268 ? 41.969 -22.344 -5.77 1 28.77 268 LYS A O 1
ATOM 2047 N N . GLY A 1 269 ? 41.094 -22.828 -4.02 1 23.52 269 GLY A N 1
ATOM 2048 C CA . GLY A 1 269 ? 41.75 -24.109 -4.059 1 23.52 269 GLY A CA 1
ATOM 2049 C C . GLY A 1 269 ? 41.281 -25.016 -5.176 1 23.52 269 GLY A C 1
ATOM 2050 O O . GLY A 1 269 ? 40.156 -24.859 -5.656 1 23.52 269 GLY A O 1
ATOM 2051 N N . SER A 1 270 ? 42.344 -25.766 -5.91 1 24.17 270 SER A N 1
ATOM 2052 C CA . SER A 1 270 ? 42.406 -26.719 -7.02 1 24.17 270 SER A CA 1
ATOM 2053 C C . SER A 1 270 ? 41.469 -27.906 -6.797 1 24.17 270 SER A C 1
ATOM 2055 O O . SER A 1 270 ? 41.906 -28.984 -6.395 1 24.17 270 SER A O 1
ATOM 2057 N N . SER A 1 271 ? 40.594 -27.969 -5.852 1 22.58 271 SER A N 1
ATOM 2058 C CA . SER A 1 271 ? 40.156 -29.359 -5.836 1 22.58 271 SER A CA 1
ATOM 2059 C C . SER A 1 271 ? 39.875 -29.875 -7.246 1 22.58 271 SER A C 1
ATOM 2061 O O . SER A 1 271 ? 39.188 -29.203 -8.031 1 22.58 271 SER A O 1
ATOM 2063 N N . GLU A 1 272 ? 40.719 -30.859 -7.754 1 22.39 272 GLU A N 1
ATOM 2064 C CA . GLU A 1 272 ? 40.844 -31.812 -8.852 1 22.39 272 GLU A CA 1
ATOM 2065 C C . GLU A 1 272 ? 39.469 -32.219 -9.383 1 22.39 272 GLU A C 1
ATOM 2067 O O . GLU A 1 272 ? 38.469 -32.062 -8.695 1 22.39 272 GLU A O 1
ATOM 2072 N N . LYS A 1 273 ? 39.594 -33.219 -10.5 1 23.45 273 LYS A N 1
ATOM 2073 C CA . LYS A 1 273 ? 38.969 -33.906 -11.633 1 23.45 273 LYS A CA 1
ATOM 2074 C C . LYS A 1 273 ? 37.812 -34.781 -11.172 1 23.45 273 LYS A C 1
ATOM 2076 O O . LYS A 1 273 ? 37.344 -35.625 -11.938 1 23.45 273 LYS A O 1
ATOM 2081 N N . ALA A 1 274 ? 37.625 -35 -9.82 1 22.84 274 ALA A N 1
ATOM 2082 C CA . ALA A 1 274 ? 36.875 -36.25 -9.852 1 22.84 274 ALA A CA 1
ATOM 2083 C C . ALA A 1 274 ? 35.719 -36.156 -10.812 1 22.84 274 ALA A C 1
ATOM 2085 O O . ALA A 1 274 ? 34.969 -35.188 -10.836 1 22.84 274 ALA A O 1
ATOM 2086 N N . LYS A 1 275 ? 35.656 -37.125 -11.828 1 24.48 275 LYS A N 1
ATOM 2087 C CA . LYS A 1 275 ? 35.062 -37.719 -13.023 1 24.48 275 LYS A CA 1
ATOM 2088 C C . LYS A 1 275 ? 33.531 -37.656 -12.961 1 24.48 275 LYS A C 1
ATOM 2090 O O . LYS A 1 275 ? 32.938 -37.469 -11.891 1 24.48 275 LYS A O 1
ATOM 2095 N N . ASP A 1 276 ? 32.875 -38.562 -13.812 1 22.48 276 ASP A N 1
ATOM 2096 C CA . ASP A 1 276 ? 31.812 -38.906 -14.742 1 22.48 276 ASP A CA 1
ATOM 2097 C C . ASP A 1 276 ? 30.562 -39.375 -13.992 1 22.48 276 ASP A C 1
ATOM 2099 O O . ASP A 1 276 ? 29.609 -39.812 -14.609 1 22.48 276 ASP A O 1
ATOM 2103 N N . SER A 1 277 ? 30.766 -39.781 -12.656 1 22.94 277 SER A N 1
ATOM 2104 C CA . SER A 1 277 ? 29.609 -40.688 -12.555 1 22.94 277 SER A CA 1
ATOM 2105 C C . SER A 1 277 ? 28.312 -39.906 -12.539 1 22.94 277 SER A C 1
ATOM 2107 O O . SER A 1 277 ? 28.141 -38.969 -11.742 1 22.94 277 SER A O 1
ATOM 2109 N N . PRO A 1 278 ? 27.375 -39.938 -13.641 1 27.27 278 PRO A N 1
ATOM 2110 C CA . PRO A 1 278 ? 26.172 -39.281 -14.156 1 27.27 278 PRO A CA 1
ATOM 2111 C C . PRO A 1 278 ? 25.109 -39.062 -13.086 1 27.27 278 PRO A C 1
ATOM 2113 O O . PRO A 1 278 ? 24.312 -38.125 -13.156 1 27.27 278 PRO A O 1
ATOM 2116 N N . LEU A 1 279 ? 24.844 -40.125 -12.258 1 26.88 279 LEU A N 1
ATOM 2117 C CA . LEU A 1 279 ? 23.578 -40.344 -11.578 1 26.88 279 LEU A CA 1
ATOM 2118 C C . LEU A 1 279 ? 23.438 -39.469 -10.359 1 26.88 279 LEU A C 1
ATOM 2120 O O . LEU A 1 279 ? 22.328 -39.062 -10 1 26.88 279 LEU A O 1
ATOM 2124 N N . MET A 1 280 ? 24.406 -39.656 -9.297 1 27.97 280 MET A N 1
ATOM 2125 C CA . MET A 1 280 ? 24.219 -39.312 -7.891 1 27.97 280 MET A CA 1
ATOM 2126 C C . MET A 1 280 ? 24.25 -37.781 -7.688 1 27.97 280 MET A C 1
ATOM 2128 O O . MET A 1 280 ? 24.141 -37.312 -6.559 1 27.97 280 MET A O 1
ATOM 2132 N N . ASP A 1 281 ? 25.141 -37.094 -8.258 1 31.44 281 ASP A N 1
ATOM 2133 C CA . ASP A 1 281 ? 25.703 -35.812 -7.906 1 31.44 281 ASP A CA 1
ATOM 2134 C C . ASP A 1 281 ? 24.609 -34.75 -7.82 1 31.44 281 ASP A C 1
ATOM 2136 O O . ASP A 1 281 ? 24.891 -33.562 -7.551 1 31.44 281 ASP A O 1
ATOM 2140 N N . ASP A 1 282 ? 23.344 -34.812 -8.461 1 30.44 282 ASP A N 1
ATOM 2141 C CA . ASP A 1 282 ? 22.203 -34 -8.852 1 30.44 282 ASP A CA 1
ATOM 2142 C C . ASP A 1 282 ? 21.234 -33.812 -7.691 1 30.44 282 ASP A C 1
ATOM 2144 O O . ASP A 1 282 ? 20.094 -33.406 -7.895 1 30.44 282 ASP A O 1
ATOM 2148 N N . MET A 1 283 ? 21.234 -34.312 -6.523 1 31.47 283 MET A N 1
ATOM 2149 C CA . MET A 1 283 ? 20.266 -34.406 -5.426 1 31.47 283 MET A CA 1
ATOM 2150 C C . MET A 1 283 ? 20.172 -33.062 -4.691 1 31.47 283 MET A C 1
ATOM 2152 O O . MET A 1 283 ? 19.172 -32.781 -4.043 1 31.47 283 MET A O 1
ATOM 2156 N N . ASN A 1 284 ? 21.188 -32.5 -4.086 1 35.09 284 ASN A N 1
ATOM 2157 C CA . ASN A 1 284 ? 21.281 -31.438 -3.078 1 35.09 284 ASN A CA 1
ATOM 2158 C C . ASN A 1 284 ? 21 -30.062 -3.68 1 35.09 284 ASN A C 1
ATOM 2160 O O . ASN A 1 284 ? 20.812 -29.078 -2.951 1 35.09 284 ASN A O 1
ATOM 2164 N N . GLY A 1 285 ? 21.703 -29.516 -4.711 1 35 285 GLY A N 1
ATOM 2165 C CA . GLY A 1 285 ? 21.969 -28.219 -5.293 1 35 285 GLY A CA 1
ATOM 2166 C C . GLY A 1 285 ? 20.797 -27.672 -6.102 1 35 285 GLY A C 1
ATOM 2167 O O . GLY A 1 285 ? 19.922 -28.422 -6.52 1 35 285 GLY A O 1
ATOM 2168 N N . ALA A 1 286 ? 20.375 -26.203 -5.797 1 46.19 286 ALA A N 1
ATOM 2169 C CA . ALA A 1 286 ? 19.5 -25.469 -6.707 1 46.19 286 ALA A CA 1
ATOM 2170 C C . ALA A 1 286 ? 19.641 -25.984 -8.141 1 46.19 286 ALA A C 1
ATOM 2172 O O . ALA A 1 286 ? 20.734 -25.969 -8.703 1 46.19 286 ALA A O 1
ATOM 2173 N N . LEU A 1 287 ? 18.953 -27.016 -8.422 1 53.09 287 LEU A N 1
ATOM 2174 C CA . LEU A 1 287 ? 18.969 -27.516 -9.797 1 53.09 287 LEU A CA 1
ATOM 2175 C C . LEU A 1 287 ? 18.875 -26.359 -10.789 1 53.09 287 LEU A C 1
ATOM 2177 O O . LEU A 1 287 ? 17.828 -25.703 -10.891 1 53.09 287 LEU A O 1
ATOM 2181 N N . PRO A 1 288 ? 19.938 -25.875 -11.148 1 60.44 288 PRO A N 1
ATOM 2182 C CA . PRO A 1 288 ? 19.906 -24.734 -12.062 1 60.44 288 PRO A CA 1
ATOM 2183 C C . PRO A 1 288 ? 19 -24.984 -13.273 1 60.44 288 PRO A C 1
ATOM 2185 O O . PRO A 1 288 ? 18.5 -24.031 -13.875 1 60.44 288 PRO A O 1
ATOM 2188 N N . ASN A 1 289 ? 18.656 -26.312 -13.43 1 81.38 289 ASN A N 1
ATOM 2189 C CA . ASN A 1 289 ? 17.906 -26.672 -14.633 1 81.38 289 ASN A CA 1
ATOM 2190 C C . ASN A 1 289 ? 16.391 -26.703 -14.359 1 81.38 289 ASN A C 1
ATOM 2192 O O . ASN A 1 289 ? 15.938 -27.438 -13.477 1 81.38 289 ASN A O 1
ATOM 2196 N N . LYS A 1 290 ? 15.68 -26 -15.008 1 85.5 290 LYS A N 1
ATOM 2197 C CA . LYS A 1 290 ? 14.234 -25.875 -14.852 1 85.5 290 LYS A CA 1
ATOM 2198 C C . LYS A 1 290 ? 13.547 -27.234 -15.039 1 85.5 290 LYS A C 1
ATOM 2200 O O . LYS A 1 290 ? 12.641 -27.578 -14.281 1 85.5 290 LYS A O 1
ATOM 2205 N N . ILE A 1 291 ? 13.992 -28.016 -15.961 1 89.56 291 ILE A N 1
ATOM 2206 C CA . ILE A 1 291 ? 13.375 -29.297 -16.25 1 89.56 291 ILE A CA 1
ATOM 2207 C C . ILE A 1 291 ? 13.555 -30.25 -15.07 1 89.56 291 ILE A C 1
ATOM 2209 O O . ILE A 1 291 ? 12.633 -30.984 -14.703 1 89.56 291 ILE A O 1
ATOM 2213 N N . ALA A 1 292 ? 14.734 -30.188 -14.492 1 88.56 292 ALA A N 1
ATOM 2214 C CA . ALA A 1 292 ? 15.008 -31.047 -13.336 1 88.56 292 ALA A CA 1
ATOM 2215 C C . ALA A 1 292 ? 14.094 -30.688 -12.164 1 88.56 292 ALA A C 1
ATOM 2217 O O . ALA A 1 292 ? 13.609 -31.578 -11.461 1 88.56 292 ALA A O 1
ATOM 2218 N N . ARG A 1 293 ? 13.867 -29.484 -11.992 1 88.56 293 ARG A N 1
ATOM 2219 C CA . ARG A 1 293 ? 12.992 -29.047 -10.906 1 88.56 293 ARG A CA 1
ATOM 2220 C C . ARG A 1 293 ? 11.547 -29.469 -11.164 1 88.56 293 ARG A C 1
ATOM 2222 O O . ARG A 1 293 ? 10.852 -29.906 -10.25 1 88.56 293 ARG A O 1
ATOM 2229 N N . LEU A 1 294 ? 11.125 -29.359 -12.352 1 92 294 LEU A N 1
ATOM 2230 C CA . LEU A 1 294 ? 9.766 -29.734 -12.711 1 92 294 LEU A CA 1
ATOM 2231 C C . LEU A 1 294 ? 9.578 -31.25 -12.625 1 92 294 LEU A C 1
ATOM 2233 O O . LEU A 1 294 ? 8.5 -31.719 -12.273 1 92 294 LEU A O 1
ATOM 2237 N N . VAL A 1 295 ? 10.641 -31.969 -12.977 1 93.31 295 VAL A N 1
ATOM 2238 C CA . VAL A 1 295 ? 10.594 -33.438 -12.844 1 93.31 295 VAL A CA 1
ATOM 2239 C C . VAL A 1 295 ? 10.367 -33.812 -11.383 1 93.31 295 VAL A C 1
ATOM 2241 O O . VAL A 1 295 ? 9.516 -34.656 -11.078 1 93.31 295 VAL A O 1
ATOM 2244 N N . LYS A 1 296 ? 11.109 -33.156 -10.609 1 89.69 296 LYS A N 1
ATOM 2245 C CA . LYS A 1 296 ? 10.969 -33.438 -9.18 1 89.69 296 LYS A CA 1
ATOM 2246 C C . LYS A 1 296 ? 9.578 -33.062 -8.688 1 89.69 296 LYS A C 1
ATOM 2248 O O . LYS A 1 296 ? 8.977 -33.781 -7.895 1 89.69 296 LYS A O 1
ATOM 2253 N N . TRP A 1 297 ? 9.078 -31.984 -9.094 1 90.75 297 TRP A N 1
ATOM 2254 C CA . TRP A 1 297 ? 7.758 -31.531 -8.656 1 90.75 297 TRP A CA 1
ATOM 2255 C C . TRP A 1 297 ? 6.672 -32.5 -9.117 1 90.75 297 TRP A C 1
ATOM 2257 O O . TRP A 1 297 ? 5.766 -32.812 -8.352 1 90.75 297 TRP A O 1
ATOM 2267 N N . ASN A 1 298 ? 6.711 -32.875 -10.367 1 94.88 298 ASN A N 1
ATOM 2268 C CA . ASN A 1 298 ? 5.73 -33.812 -10.898 1 94.88 298 ASN A CA 1
ATOM 2269 C C . ASN A 1 298 ? 5.789 -35.156 -10.172 1 94.88 298 ASN A C 1
ATOM 2271 O O . ASN A 1 298 ? 4.75 -35.75 -9.891 1 94.88 298 ASN A O 1
ATOM 2275 N N . ALA A 1 299 ? 6.996 -35.594 -9.914 1 93.81 299 ALA A N 1
ATOM 2276 C CA . ALA A 1 299 ? 7.164 -36.844 -9.188 1 93.81 299 ALA A CA 1
ATOM 2277 C C . ALA A 1 299 ? 6.562 -36.75 -7.785 1 93.81 299 ALA A C 1
ATOM 2279 O O . ALA A 1 299 ? 5.91 -37.688 -7.316 1 93.81 299 ALA A O 1
ATOM 2280 N N . GLU A 1 300 ? 6.75 -35.656 -7.215 1 89.56 300 GLU A N 1
ATOM 2281 C CA . GLU A 1 300 ? 6.199 -35.438 -5.879 1 89.56 300 GLU A CA 1
ATOM 2282 C C . GLU A 1 300 ? 4.676 -35.375 -5.91 1 89.56 300 GLU A C 1
ATOM 2284 O O . GLU A 1 300 ? 4.008 -35.906 -5.016 1 89.56 300 GLU A O 1
ATOM 2289 N N . THR A 1 301 ? 4.172 -34.719 -6.844 1 91 301 THR A N 1
ATOM 2290 C CA . THR A 1 301 ? 2.727 -34.594 -6.992 1 91 301 THR A CA 1
ATOM 2291 C C . THR A 1 301 ? 2.094 -35.969 -7.18 1 91 301 THR A C 1
ATOM 2293 O O . THR A 1 301 ? 1.08 -36.281 -6.547 1 91 301 THR A O 1
ATOM 2296 N N . LEU A 1 302 ? 2.705 -36.781 -7.961 1 94.5 302 LEU A N 1
ATOM 2297 C CA . LEU A 1 302 ? 2.207 -38.125 -8.211 1 94.5 302 LEU A CA 1
ATOM 2298 C C . LEU A 1 302 ? 2.412 -39 -6.992 1 94.5 302 LEU A C 1
ATOM 2300 O O . LEU A 1 302 ? 1.592 -39.875 -6.715 1 94.5 302 LEU A O 1
ATOM 2304 N N . SER A 1 303 ? 3.533 -38.812 -6.289 1 93.12 303 SER A N 1
ATOM 2305 C CA . SER A 1 303 ? 3.838 -39.625 -5.117 1 93.12 303 SER A CA 1
ATOM 2306 C C . SER A 1 303 ? 2.779 -39.438 -4.031 1 93.12 303 SER A C 1
ATOM 2308 O O . SER A 1 303 ? 2.457 -40.406 -3.316 1 93.12 303 SER A O 1
ATOM 2310 N N . LYS A 1 304 ? 2.23 -38.312 -3.939 1 86.88 304 LYS A N 1
ATOM 2311 C CA . LYS A 1 304 ? 1.178 -38.062 -2.963 1 86.88 304 LYS A CA 1
ATOM 2312 C C . LYS A 1 304 ? -0.07 -38.875 -3.268 1 86.88 304 LYS A C 1
ATOM 2314 O O . LYS A 1 304 ? -0.702 -39.438 -2.357 1 86.88 304 LYS A O 1
ATOM 2319 N N . GLU A 1 305 ? -0.406 -38.938 -4.512 1 89.38 305 GLU A N 1
ATOM 2320 C CA . GLU A 1 305 ? -1.563 -39.719 -4.91 1 89.38 305 GLU A CA 1
ATOM 2321 C C . GLU A 1 305 ? -1.283 -41.219 -4.762 1 89.38 305 GLU A C 1
ATOM 2323 O O . GLU A 1 305 ? -2.18 -42 -4.418 1 89.38 305 GLU A O 1
ATOM 2328 N N . LEU A 1 306 ? -0.081 -41.594 -5.047 1 92.94 306 LEU A N 1
ATOM 2329 C CA . LEU A 1 306 ? 0.304 -43 -4.902 1 92.94 306 LEU A CA 1
ATOM 2330 C C . LEU A 1 306 ? 0.21 -43.438 -3.443 1 92.94 306 LEU A C 1
ATOM 2332 O O . LEU A 1 306 ? -0.185 -44.562 -3.156 1 92.94 306 LEU A O 1
ATOM 2336 N N . LEU A 1 307 ? 0.582 -42.594 -2.607 1 89.19 307 LEU A N 1
ATOM 2337 C CA . LEU A 1 307 ? 0.484 -42.875 -1.179 1 89.19 307 LEU A CA 1
ATOM 2338 C C . LEU A 1 307 ? -0.966 -43.094 -0.77 1 89.19 307 LEU A C 1
ATOM 2340 O O . LEU A 1 307 ? -1.253 -44 0.036 1 89.19 307 LEU A O 1
ATOM 2344 N N . LYS A 1 308 ? -1.843 -42.344 -1.311 1 86.94 308 LYS A N 1
ATOM 2345 C CA . LYS A 1 308 ? -3.264 -42.531 -1.024 1 86.94 308 LYS A CA 1
ATOM 2346 C C . LYS A 1 308 ? -3.752 -43.875 -1.51 1 86.94 308 LYS A C 1
ATOM 2348 O O . LYS A 1 308 ? -4.59 -44.5 -0.864 1 86.94 308 LYS A O 1
ATOM 2353 N N . ILE A 1 309 ? -3.275 -44.25 -2.643 1 90.56 309 ILE A N 1
ATOM 2354 C CA . ILE A 1 309 ? -3.646 -45.562 -3.195 1 90.56 309 ILE A CA 1
ATOM 2355 C C . ILE A 1 309 ? -3.188 -46.656 -2.258 1 90.56 309 ILE A C 1
ATOM 2357 O O . ILE A 1 309 ? -3.949 -47.594 -1.957 1 90.56 309 ILE A O 1
ATOM 2361 N N . MET A 1 310 ? -1.993 -46.562 -1.805 1 87.94 310 MET A N 1
ATOM 2362 C CA . MET A 1 310 ? -1.426 -47.594 -0.927 1 87.94 310 MET A CA 1
ATOM 2363 C C . MET A 1 310 ? -2.156 -47.625 0.412 1 87.94 310 MET A C 1
ATOM 2365 O O . MET A 1 310 ? -2.383 -48.688 0.973 1 87.94 310 MET A O 1
ATOM 2369 N N . GLN A 1 311 ? -2.508 -46.5 0.879 1 84.12 311 GLN A N 1
ATOM 2370 C CA . GLN A 1 311 ? -3.264 -46.406 2.125 1 84.12 311 GLN A CA 1
ATOM 2371 C C . GLN A 1 311 ? -4.625 -47.094 1.982 1 84.12 311 GLN A C 1
ATOM 2373 O O . GLN A 1 311 ? -5.059 -47.812 2.875 1 84.12 311 GLN A O 1
ATOM 2378 N N . ALA A 1 312 ? -5.266 -46.781 0.949 1 83.81 312 ALA A N 1
ATOM 2379 C CA . ALA A 1 312 ? -6.57 -47.375 0.697 1 83.81 312 ALA A CA 1
ATOM 2380 C C . ALA A 1 312 ? -6.461 -48.906 0.598 1 83.81 312 ALA A C 1
ATOM 2382 O O . ALA A 1 312 ? -7.332 -49.625 1.088 1 83.81 312 ALA A O 1
ATOM 2383 N N . ARG A 1 313 ? -5.438 -49.375 -0.002 1 83.88 313 ARG A N 1
ATOM 2384 C CA . ARG A 1 313 ? -5.227 -50.812 -0.17 1 83.88 313 ARG A CA 1
ATOM 2385 C C . ARG A 1 313 ? -4.926 -51.469 1.167 1 83.88 313 ARG A C 1
ATOM 2387 O O . ARG A 1 313 ? -5.359 -52.594 1.415 1 83.88 313 ARG A O 1
ATOM 2394 N N . ASN A 1 314 ? -4.148 -50.812 1.982 1 80.75 314 ASN A N 1
ATOM 2395 C CA . ASN A 1 314 ? -3.812 -51.344 3.299 1 80.75 314 ASN A CA 1
ATOM 2396 C C . ASN A 1 314 ? -5.047 -51.469 4.188 1 80.75 314 ASN A C 1
ATOM 2398 O O . ASN A 1 314 ? -5.125 -52.375 5.027 1 80.75 314 ASN A O 1
ATOM 2402 N N . CYS A 1 315 ? -5.855 -50.5 4.07 1 77.25 315 CYS A N 1
ATOM 2403 C CA . CYS A 1 315 ? -7.074 -50.531 4.871 1 77.25 315 CYS A CA 1
ATOM 2404 C C . CYS A 1 315 ? -7.98 -51.688 4.449 1 77.25 315 CYS A C 1
ATOM 2406 O O . CYS A 1 315 ? -8.68 -52.25 5.277 1 77.25 315 CYS A O 1
ATOM 2408 N N . LYS A 1 316 ? -8.109 -51.875 3.256 1 73.44 316 LYS A N 1
ATOM 2409 C CA . LYS A 1 316 ? -8.961 -52.969 2.758 1 73.44 316 LYS A CA 1
ATOM 2410 C C . LYS A 1 316 ? -8.328 -54.344 3.035 1 73.44 316 LYS A C 1
ATOM 2412 O O . LYS A 1 316 ? -8.961 -55.375 2.812 1 73.44 316 LYS A O 1
ATOM 2417 N N . ASN A 1 317 ? -7.277 -54.438 4 1 63.88 317 ASN A N 1
ATOM 2418 C CA . ASN A 1 317 ? -6.555 -55.656 4.359 1 63.88 317 ASN A CA 1
ATOM 2419 C C . ASN A 1 317 ? -6.246 -56.5 3.129 1 63.88 317 ASN A C 1
ATOM 2421 O O . ASN A 1 317 ? -6.262 -57.719 3.199 1 63.88 317 ASN A O 1
ATOM 2425 N N . ARG A 1 318 ? -6.344 -55.875 1.982 1 54.94 318 ARG A N 1
ATOM 2426 C CA . ARG A 1 318 ? -6.07 -56.656 0.779 1 54.94 318 ARG A CA 1
ATOM 2427 C C . ARG A 1 318 ? -4.586 -57 0.661 1 54.94 318 ARG A C 1
ATOM 2429 O O . ARG A 1 318 ? -3.762 -56.094 0.499 1 54.94 318 ARG A O 1
ATOM 2436 N N . THR A 1 319 ? -4.16 -57.844 1.545 1 48.06 319 THR A N 1
ATOM 2437 C CA . THR A 1 319 ? -2.85 -58.406 1.271 1 48.06 319 THR A CA 1
ATOM 2438 C C . THR A 1 319 ? -2.752 -58.875 -0.18 1 48.06 319 THR A C 1
ATOM 2440 O O . THR A 1 319 ? -3.498 -59.75 -0.609 1 48.06 319 THR A O 1
ATOM 2443 N N . THR A 1 320 ? -2.785 -58.031 -1.022 1 46.06 320 THR A N 1
ATOM 2444 C CA . THR A 1 320 ? -2.588 -58.562 -2.373 1 46.06 320 THR A CA 1
ATOM 2445 C C . THR A 1 320 ? -1.566 -59.688 -2.377 1 46.06 320 THR A C 1
ATOM 2447 O O . THR A 1 320 ? -0.38 -59.469 -2.129 1 46.06 320 THR A O 1
ATOM 2450 N N . GLU A 1 321 ? -1.823 -60.719 -1.848 1 44.66 321 GLU A N 1
ATOM 2451 C CA . GLU A 1 321 ? -0.972 -61.844 -2.203 1 44.66 321 GLU A CA 1
ATOM 2452 C C . GLU A 1 321 ? -0.407 -61.688 -3.611 1 44.66 321 GLU A C 1
ATOM 2454 O O . GLU A 1 321 ? -0.909 -60.875 -4.402 1 44.66 321 GLU A O 1
ATOM 2459 N N . GLY A 1 322 ? 0.466 -62.719 -4.113 1 47.69 322 GLY A N 1
ATOM 2460 C CA . GLY A 1 322 ? 1.409 -63.125 -5.145 1 47.69 322 GLY A CA 1
ATOM 2461 C C . GLY A 1 322 ? 0.854 -63 -6.551 1 47.69 322 GLY A C 1
ATOM 2462 O O . GLY A 1 322 ? 1.403 -63.562 -7.496 1 47.69 322 GLY A O 1
ATOM 2463 N N . LYS A 1 323 ? -0.458 -62.594 -6.777 1 58.59 323 LYS A N 1
ATOM 2464 C CA . LYS A 1 323 ? -0.715 -62.812 -8.203 1 58.59 323 LYS A CA 1
ATOM 2465 C C . LYS A 1 323 ? -0.207 -61.625 -9.031 1 58.59 323 LYS A C 1
ATOM 2467 O O . LYS A 1 323 ? -0.5 -60.469 -8.727 1 58.59 323 LYS A O 1
ATOM 2472 N N . LYS A 1 324 ? 0.708 -61.781 -9.766 1 70.06 324 LYS A N 1
ATOM 2473 C CA . LYS A 1 324 ? 1.359 -60.875 -10.727 1 70.06 324 LYS A CA 1
ATOM 2474 C C . LYS A 1 324 ? 0.337 -60.219 -11.641 1 70.06 324 LYS A C 1
ATOM 2476 O O . LYS A 1 324 ? -0.477 -60.906 -12.273 1 70.06 324 LYS A O 1
ATOM 2481 N N . VAL A 1 325 ? 0.015 -58.781 -11.469 1 83.69 325 VAL A N 1
ATOM 2482 C CA . VAL A 1 325 ? -0.833 -58.031 -12.383 1 83.69 325 VAL A CA 1
ATOM 2483 C C . VAL A 1 325 ? -0.2 -58 -13.773 1 83.69 325 VAL A C 1
ATOM 2485 O O . VAL A 1 325 ? 0.979 -57.656 -13.914 1 83.69 325 VAL A O 1
ATOM 2488 N N . GLU A 1 326 ? -0.878 -58.594 -14.734 1 80.88 326 GLU A N 1
ATOM 2489 C CA . GLU A 1 326 ? -0.394 -58.562 -16.109 1 80.88 326 GLU A CA 1
ATOM 2490 C C . GLU A 1 326 ? -0.762 -57.219 -16.781 1 80.88 326 GLU A C 1
ATOM 2492 O O . GLU A 1 326 ? -1.938 -56.875 -16.844 1 80.88 326 GLU A O 1
ATOM 2497 N N . TRP A 1 327 ? 0.148 -56.469 -17.094 1 86.19 327 TRP A N 1
ATOM 2498 C CA . TRP A 1 327 ? -0.086 -55.219 -17.781 1 86.19 327 TRP A CA 1
ATOM 2499 C C . TRP A 1 327 ? -0.22 -55.438 -19.281 1 86.19 327 TRP A C 1
ATOM 2501 O O . TRP A 1 327 ? 0.655 -56.031 -19.906 1 86.19 327 TRP A O 1
ATOM 2511 N N . ALA A 1 328 ? -1.359 -55.125 -19.75 1 68.69 328 ALA A N 1
ATOM 2512 C CA . ALA A 1 328 ? -1.759 -55.406 -21.125 1 68.69 328 ALA A CA 1
ATOM 2513 C C . ALA A 1 328 ? -0.837 -54.688 -22.109 1 68.69 328 ALA A C 1
ATOM 2515 O O . ALA A 1 328 ? -0.41 -53.562 -21.875 1 68.69 328 ALA A O 1
ATOM 2516 N N . GLU A 1 329 ? -0.363 -55.469 -23.047 1 67.38 329 GLU A N 1
ATOM 2517 C CA . GLU A 1 329 ? 0.323 -54.875 -24.188 1 67.38 329 GLU A CA 1
ATOM 2518 C C . GLU A 1 329 ? -0.634 -54.031 -25.016 1 67.38 329 GLU A C 1
ATOM 2520 O O . GLU A 1 329 ? -1.823 -54.312 -25.109 1 67.38 329 GLU A O 1
ATOM 2525 N N . PRO A 1 330 ? -0.177 -52.812 -25.312 1 59.09 330 PRO A N 1
ATOM 2526 C CA . PRO A 1 330 ? -1.078 -52.031 -26.156 1 59.09 330 PRO A CA 1
ATOM 2527 C C . PRO A 1 330 ? -1.641 -52.844 -27.328 1 59.09 330 PRO A C 1
ATOM 2529 O O . PRO A 1 330 ? -0.925 -53.656 -27.922 1 59.09 330 PRO A O 1
ATOM 2532 N N . SER A 1 331 ? -2.76 -53.312 -27.203 1 50.28 331 SER A N 1
ATOM 2533 C CA . SER A 1 331 ? -3.311 -54.094 -28.312 1 50.28 331 SER A CA 1
ATOM 2534 C C . SER A 1 331 ? -3.039 -53.438 -29.656 1 50.28 331 SER A C 1
ATOM 2536 O O . SER A 1 331 ? -2.855 -52.219 -29.719 1 50.28 331 SER A O 1
ATOM 2538 N N . GLY A 1 332 ? -2.443 -54.094 -30.625 1 51.88 332 GLY A N 1
ATOM 2539 C CA . GLY A 1 332 ? -2.312 -53.688 -32 1 51.88 332 GLY A CA 1
ATOM 2540 C C . GLY A 1 332 ? -3.371 -52.688 -32.438 1 51.88 332 GLY A C 1
ATOM 2541 O O . GLY A 1 332 ? -3.295 -52.094 -33.531 1 51.88 332 GLY A O 1
ATOM 2542 N N . ALA A 1 333 ? -4.484 -52.531 -31.625 1 58.25 333 ALA A N 1
ATOM 2543 C CA . ALA A 1 333 ? -5.633 -51.719 -32.031 1 58.25 333 ALA A CA 1
ATOM 2544 C C . ALA A 1 333 ? -5.453 -50.281 -31.625 1 58.25 333 ALA A C 1
ATOM 2546 O O . ALA A 1 333 ? -4.609 -49.969 -30.781 1 58.25 333 ALA A O 1
ATOM 2547 N N . MET A 1 334 ? -6.102 -49.344 -32.344 1 79 334 MET A N 1
ATOM 2548 C CA . MET A 1 334 ? -6.191 -47.906 -32.156 1 79 334 MET A CA 1
ATOM 2549 C C . MET A 1 334 ? -6.633 -47.562 -30.734 1 79 334 MET A C 1
ATOM 2551 O O . MET A 1 334 ? -7.656 -48.062 -30.266 1 79 334 MET A O 1
ATOM 2555 N N . VAL A 1 335 ? -5.77 -46.906 -29.875 1 83.81 335 VAL A N 1
ATOM 2556 C CA . VAL A 1 335 ? -6.027 -46.469 -28.5 1 83.81 335 VAL A CA 1
ATOM 2557 C C . VAL A 1 335 ? -7.398 -45.812 -28.422 1 83.81 335 VAL A C 1
ATOM 2559 O O . VAL A 1 335 ? -8.133 -45.969 -27.453 1 83.81 335 VAL A O 1
ATOM 2562 N N . ILE A 1 336 ? -7.797 -45.125 -29.484 1 83.69 336 ILE A N 1
ATOM 2563 C CA . ILE A 1 336 ? -9.023 -44.312 -29.531 1 83.69 336 ILE A CA 1
ATOM 2564 C C . ILE A 1 336 ? -10.234 -45.25 -29.422 1 83.69 336 ILE A C 1
ATOM 2566 O O . ILE A 1 336 ? -11.281 -44.844 -28.922 1 83.69 336 ILE A O 1
ATOM 2570 N N . GLN A 1 337 ? -10.07 -46.469 -29.797 1 83.94 337 GLN A N 1
ATOM 2571 C CA . GLN A 1 337 ? -11.164 -47.438 -29.781 1 83.94 337 GLN A CA 1
ATOM 2572 C C . GLN A 1 337 ? -11.406 -47.938 -28.359 1 83.94 337 GLN A C 1
ATOM 2574 O O . GLN A 1 337 ? -12.453 -48.531 -28.078 1 83.94 337 GLN A O 1
ATOM 2579 N N . GLU A 1 338 ? -10.516 -47.719 -27.562 1 86.56 338 GLU A N 1
ATOM 2580 C CA . GLU A 1 338 ? -10.641 -48.156 -26.172 1 86.56 338 GLU A CA 1
ATOM 2581 C C . GLU A 1 338 ? -11.477 -47.188 -25.344 1 86.56 338 GLU A C 1
ATOM 2583 O O . GLU A 1 338 ? -11.906 -47.531 -24.234 1 86.56 338 GLU A O 1
ATOM 2588 N N . VAL A 1 339 ? -11.805 -46.031 -25.875 1 88.62 339 VAL A N 1
ATOM 2589 C CA . VAL A 1 339 ? -12.547 -45.031 -25.141 1 88.62 339 VAL A CA 1
ATOM 2590 C C . VAL A 1 339 ? -13.938 -45.562 -24.797 1 88.62 339 VAL A C 1
ATOM 2592 O O . VAL A 1 339 ? -14.641 -46.094 -25.656 1 88.62 339 VAL A O 1
ATOM 2595 N N . LYS A 1 340 ? -14.266 -45.438 -23.547 1 89.19 340 LYS A N 1
ATOM 2596 C CA . LYS A 1 340 ? -15.57 -45.906 -23.094 1 89.19 340 LYS A CA 1
ATOM 2597 C C . LYS A 1 340 ? -16.438 -44.75 -22.656 1 89.19 340 LYS A C 1
ATOM 2599 O O . LYS A 1 340 ? -15.938 -43.719 -22.188 1 89.19 340 LYS A O 1
ATOM 2604 N N . GLU A 1 341 ? -17.688 -44.969 -22.75 1 88.56 341 GLU A N 1
ATOM 2605 C CA . GLU A 1 341 ? -18.656 -43.969 -22.328 1 88.56 341 GLU A CA 1
ATOM 2606 C C . GLU A 1 341 ? -18.75 -43.875 -20.812 1 88.56 341 GLU A C 1
ATOM 2608 O O . GLU A 1 341 ? -19.016 -42.812 -20.25 1 88.56 341 GLU A O 1
ATOM 2613 N N . VAL A 1 342 ? -18.641 -45.031 -20.25 1 92 342 VAL A N 1
ATOM 2614 C CA . VAL A 1 342 ? -18.766 -45.094 -18.812 1 92 342 VAL A CA 1
ATOM 2615 C C . VAL A 1 342 ? -17.625 -45.875 -18.203 1 92 342 VAL A C 1
ATOM 2617 O O . VAL A 1 342 ? -17.391 -47.031 -18.578 1 92 342 VAL A O 1
ATOM 2620 N N . ILE A 1 343 ? -16.891 -45.312 -17.375 1 93.62 343 ILE A N 1
ATOM 2621 C CA . ILE A 1 343 ? -15.891 -45.969 -16.562 1 93.62 343 ILE A CA 1
ATOM 2622 C C . ILE A 1 343 ? -16.453 -46.281 -15.172 1 93.62 343 ILE A C 1
ATOM 2624 O O . ILE A 1 343 ? -16.922 -45.344 -14.484 1 93.62 343 ILE A O 1
ATOM 2628 N N . MET A 1 344 ? -16.391 -47.438 -14.75 1 93 344 MET A N 1
ATOM 2629 C CA . MET A 1 344 ? -16.938 -47.844 -13.453 1 93 344 MET A CA 1
ATOM 2630 C C . MET A 1 344 ? -15.953 -47.531 -12.336 1 93 344 MET A C 1
ATOM 2632 O O . MET A 1 344 ? -14.883 -48.156 -12.281 1 93 344 MET A O 1
ATOM 2636 N N . LEU A 1 345 ? -16.312 -46.656 -11.469 1 93.38 345 LEU A N 1
ATOM 2637 C CA . LEU A 1 345 ? -15.523 -46.375 -10.281 1 93.38 345 LEU A CA 1
ATOM 2638 C C . LEU A 1 345 ? -16.016 -47.188 -9.094 1 93.38 345 LEU A C 1
ATOM 2640 O O . LEU A 1 345 ? -17.172 -47.625 -9.055 1 93.38 345 LEU A O 1
ATOM 2644 N N . PRO A 1 346 ? -15.141 -47.406 -8.164 1 89.81 346 PRO A N 1
ATOM 2645 C CA . PRO A 1 346 ? -15.562 -48.219 -7 1 89.81 346 PRO A CA 1
ATOM 2646 C C . PRO A 1 346 ? -16.594 -47.5 -6.141 1 89.81 346 PRO A C 1
ATOM 2648 O O . PRO A 1 346 ? -16.578 -46.25 -6.043 1 89.81 346 PRO A O 1
ATOM 2651 N N . PRO A 1 347 ? -17.484 -48.25 -5.555 1 87.25 347 PRO A N 1
ATOM 2652 C CA . PRO A 1 347 ? -18.422 -47.656 -4.609 1 87.25 347 PRO A CA 1
ATOM 2653 C C . PRO A 1 347 ? -17.75 -47.125 -3.355 1 87.25 347 PRO A C 1
ATOM 2655 O O . PRO A 1 347 ? -16.578 -47.406 -3.105 1 87.25 347 PRO A O 1
ATOM 2658 N N . PHE A 1 348 ? -18.531 -46.312 -2.684 1 87 348 PHE A N 1
ATOM 2659 C CA . PHE A 1 348 ? -18 -45.719 -1.474 1 87 348 PHE A CA 1
ATOM 2660 C C . PHE A 1 348 ? -17.688 -46.781 -0.426 1 87 348 PHE A C 1
ATOM 2662 O O . PHE A 1 348 ? -18.516 -47.656 -0.165 1 87 348 PHE A O 1
ATOM 2669 N N . ASP A 1 349 ? -16.484 -46.75 0.009 1 80.25 349 ASP A N 1
ATOM 2670 C CA . ASP A 1 349 ? -16.047 -47.656 1.07 1 80.25 349 ASP A CA 1
ATOM 2671 C C . ASP A 1 349 ? -15.609 -46.906 2.311 1 80.25 349 ASP A C 1
ATOM 2673 O O . ASP A 1 349 ? -14.531 -46.312 2.33 1 80.25 349 ASP A O 1
ATOM 2677 N N . ALA A 1 350 ? -16.391 -46.875 3.326 1 72.06 350 ALA A N 1
ATOM 2678 C CA . ALA A 1 350 ? -16.156 -46.125 4.555 1 72.06 350 ALA A CA 1
ATOM 2679 C C . ALA A 1 350 ? -14.883 -46.562 5.254 1 72.06 350 ALA A C 1
ATOM 2681 O O . ALA A 1 350 ? -14.281 -45.812 6.008 1 72.06 350 ALA A O 1
ATOM 2682 N N . SER A 1 351 ? -14.461 -47.812 5.031 1 64.56 351 SER A N 1
ATOM 2683 C CA . SER A 1 351 ? -13.32 -48.375 5.75 1 64.56 351 SER A CA 1
ATOM 2684 C C . SER A 1 351 ? -12.008 -47.719 5.281 1 64.56 351 SER A C 1
ATOM 2686 O O . SER A 1 351 ? -11.016 -47.75 6.004 1 64.56 351 SER A O 1
ATOM 2688 N N . VAL A 1 352 ? -11.984 -47.188 4.141 1 62.72 352 VAL A N 1
ATOM 2689 C CA . VAL A 1 352 ? -10.766 -46.688 3.527 1 62.72 352 VAL A CA 1
ATOM 2690 C C . VAL A 1 352 ? -10.484 -45.281 4.039 1 62.72 352 VAL A C 1
ATOM 2692 O O . VAL A 1 352 ? -9.336 -44.812 4.012 1 62.72 352 VAL A O 1
ATOM 2695 N N . GLN A 1 353 ? -11.469 -44.562 4.441 1 55.88 353 GLN A N 1
ATOM 2696 C CA . GLN A 1 353 ? -11.281 -43.125 4.629 1 55.88 353 GLN A CA 1
ATOM 2697 C C . GLN A 1 353 ? -10.57 -42.812 5.945 1 55.88 353 GLN A C 1
ATOM 2699 O O . GLN A 1 353 ? -10.094 -41.719 6.156 1 55.88 353 GLN A O 1
ATOM 2704 N N . VAL A 1 354 ? -10.758 -43.719 6.934 1 48.12 354 VAL A N 1
ATOM 2705 C CA . VAL A 1 354 ? -10.484 -43.312 8.305 1 48.12 354 VAL A CA 1
ATOM 2706 C C . VAL A 1 354 ? -8.977 -43.219 8.531 1 48.12 354 VAL A C 1
ATOM 2708 O O . VAL A 1 354 ? -8.508 -42.5 9.422 1 48.12 354 VAL A O 1
ATOM 2711 N N . SER A 1 355 ? -8.117 -44.156 8.023 1 45.97 355 SER A N 1
ATOM 2712 C CA . SER A 1 355 ? -6.871 -44.219 8.789 1 45.97 355 SER A CA 1
ATOM 2713 C C . SER A 1 355 ? -5.848 -43.219 8.289 1 45.97 355 SER A C 1
ATOM 2715 O O . SER A 1 355 ? -5.461 -43.25 7.121 1 45.97 355 SER A O 1
ATOM 2717 N N . ASP A 1 356 ? -5.957 -42.094 8.648 1 48.06 356 ASP A N 1
ATOM 2718 C CA . ASP A 1 356 ? -4.871 -41.156 8.445 1 48.06 356 ASP A CA 1
ATOM 2719 C C . ASP A 1 356 ? -3.533 -41.75 8.891 1 48.06 356 ASP A C 1
ATOM 2721 O O . ASP A 1 356 ? -3.104 -41.531 10.023 1 48.06 356 ASP A O 1
ATOM 2725 N N . ASP A 1 357 ? -3.16 -42.906 8.359 1 48.47 357 ASP A N 1
ATOM 2726 C CA . ASP A 1 357 ? -1.852 -43.406 8.773 1 48.47 357 ASP A CA 1
ATOM 2727 C C . ASP A 1 357 ? -0.73 -42.531 8.219 1 48.47 357 ASP A C 1
ATOM 2729 O O . ASP A 1 357 ? -0.191 -42.781 7.145 1 48.47 357 ASP A O 1
ATOM 2733 N N . SER A 1 358 ? -0.654 -41.312 8.719 1 52.19 358 SER A N 1
ATOM 2734 C CA . SER A 1 358 ? 0.43 -40.375 8.461 1 52.19 358 SER A CA 1
ATOM 2735 C C . SER A 1 358 ? 1.786 -41.062 8.492 1 52.19 358 SER A C 1
ATOM 2737 O O . SER A 1 358 ? 2.787 -40.5 8.031 1 52.19 358 SER A O 1
ATOM 2739 N N . SER A 1 359 ? 1.812 -42.344 8.875 1 59.31 359 SER A N 1
ATOM 2740 C CA . SER A 1 359 ? 3.082 -43.031 9.039 1 59.31 359 SER A CA 1
ATOM 2741 C C . SER A 1 359 ? 3.465 -43.812 7.781 1 59.31 359 SER A C 1
ATOM 2743 O O . SER A 1 359 ? 4.609 -44.25 7.637 1 59.31 359 SER A O 1
ATOM 2745 N N . LEU A 1 360 ? 2.498 -43.906 6.785 1 71.19 360 LEU A N 1
ATOM 2746 C CA . LEU A 1 360 ? 2.805 -44.688 5.602 1 71.19 360 LEU A CA 1
ATOM 2747 C C . LEU A 1 360 ? 3.682 -43.906 4.633 1 71.19 360 LEU A C 1
ATOM 2749 O O . LEU A 1 360 ? 3.4 -42.75 4.336 1 71.19 360 LEU A O 1
ATOM 2753 N N . LYS A 1 361 ? 4.816 -44.531 4.406 1 78.88 361 LYS A N 1
ATOM 2754 C CA . LYS A 1 361 ? 5.742 -43.938 3.432 1 78.88 361 LYS A CA 1
ATOM 2755 C C . LYS A 1 361 ? 5.879 -44.844 2.211 1 78.88 361 LYS A C 1
ATOM 2757 O O . LYS A 1 361 ? 5.727 -46.062 2.312 1 78.88 361 LYS A O 1
ATOM 2762 N N . LEU A 1 362 ? 6 -44.25 1.083 1 86.94 362 LEU A N 1
ATOM 2763 C CA . LEU A 1 362 ? 6.254 -45.031 -0.125 1 86.94 362 LEU A CA 1
ATOM 2764 C C . LEU A 1 362 ? 7.609 -45.719 -0.053 1 86.94 362 LEU A C 1
ATOM 2766 O O . LEU A 1 362 ? 8.586 -45.125 0.431 1 86.94 362 LEU A O 1
ATOM 2770 N N . GLU A 1 363 ? 7.676 -46.875 -0.448 1 88.5 363 GLU A N 1
ATOM 2771 C CA . GLU A 1 363 ? 8.953 -47.594 -0.528 1 88.5 363 GLU A CA 1
ATOM 2772 C C . GLU A 1 363 ? 9.961 -46.812 -1.373 1 88.5 363 GLU A C 1
ATOM 2774 O O . GLU A 1 363 ? 9.594 -46.219 -2.379 1 88.5 363 GLU A O 1
ATOM 2779 N N . GLU A 1 364 ? 11.117 -46.844 -1.001 1 90.62 364 GLU A N 1
ATOM 2780 C CA . GLU A 1 364 ? 12.195 -46.125 -1.669 1 90.62 364 GLU A CA 1
ATOM 2781 C C . GLU A 1 364 ? 12.297 -46.531 -3.139 1 90.62 364 GLU A C 1
ATOM 2783 O O . GLU A 1 364 ? 12.555 -45.688 -3.998 1 90.62 364 GLU A O 1
ATOM 2788 N N . GLU A 1 365 ? 12.203 -47.75 -3.338 1 92.56 365 GLU A N 1
ATOM 2789 C CA . GLU A 1 365 ? 12.305 -48.25 -4.711 1 92.56 365 GLU A CA 1
ATOM 2790 C C . GLU A 1 365 ? 11.195 -47.688 -5.586 1 92.56 365 GLU A C 1
ATOM 2792 O O . GLU A 1 365 ? 11.43 -47.344 -6.75 1 92.56 365 GLU A O 1
ATOM 2797 N N . VAL A 1 366 ? 10.039 -47.562 -5.074 1 94.12 366 VAL A N 1
ATOM 2798 C CA . VAL A 1 366 ? 8.906 -47.031 -5.809 1 94.12 366 VAL A CA 1
ATOM 2799 C C . VAL A 1 366 ? 9.164 -45.562 -6.121 1 94.12 366 VAL A C 1
ATOM 2801 O O . VAL A 1 366 ? 8.922 -45.094 -7.242 1 94.12 366 VAL A O 1
ATOM 2804 N N . MET A 1 367 ? 9.664 -44.875 -5.168 1 93.69 367 MET A N 1
ATOM 2805 C CA . MET A 1 367 ? 9.953 -43.469 -5.359 1 93.69 367 MET A CA 1
ATOM 2806 C C . MET A 1 367 ? 11.039 -43.25 -6.414 1 93.69 367 MET A C 1
ATOM 2808 O O . MET A 1 367 ? 10.953 -42.344 -7.227 1 93.69 367 MET A O 1
ATOM 2812 N N . LYS A 1 368 ? 12.047 -44 -6.312 1 93.5 368 LYS A N 1
ATOM 2813 C CA . LYS A 1 368 ? 13.133 -43.938 -7.289 1 93.5 368 LYS A CA 1
ATOM 2814 C C . LYS A 1 368 ? 12.617 -44.219 -8.703 1 93.5 368 LYS A C 1
ATOM 2816 O O . LYS A 1 368 ? 12.969 -43.5 -9.641 1 93.5 368 LYS A O 1
ATOM 2821 N N . GLN A 1 369 ? 11.805 -45.25 -8.82 1 95.5 369 GLN A N 1
ATOM 2822 C CA . GLN A 1 369 ? 11.25 -45.594 -10.117 1 95.5 369 GLN A CA 1
ATOM 2823 C C . GLN A 1 369 ? 10.305 -44.5 -10.625 1 95.5 369 GLN A C 1
ATOM 2825 O O . GLN A 1 369 ? 10.258 -44.219 -11.828 1 95.5 369 GLN A O 1
ATOM 2830 N N . LEU A 1 370 ? 9.531 -43.969 -9.711 1 96.19 370 LEU A N 1
ATOM 2831 C CA . LEU A 1 370 ? 8.625 -42.906 -10.102 1 96.19 370 LEU A CA 1
ATOM 2832 C C . LEU A 1 370 ? 9.398 -41.688 -10.641 1 96.19 370 LEU A C 1
ATOM 2834 O O . LEU A 1 370 ? 9.039 -41.125 -11.68 1 96.19 370 LEU A O 1
ATOM 2838 N N . HIS A 1 371 ? 10.414 -41.281 -9.961 1 94.38 371 HIS A N 1
ATOM 2839 C CA . HIS A 1 371 ? 11.25 -40.188 -10.398 1 94.38 371 HIS A CA 1
ATOM 2840 C C . HIS A 1 371 ? 11.875 -40.469 -11.766 1 94.38 371 HIS A C 1
ATOM 2842 O O . HIS A 1 371 ? 11.891 -39.594 -12.641 1 94.38 371 HIS A O 1
ATOM 2848 N N . ASP A 1 372 ? 12.391 -41.656 -11.852 1 94.75 372 ASP A N 1
ATOM 2849 C CA . ASP A 1 372 ? 13 -42.031 -13.117 1 94.75 372 ASP A CA 1
ATOM 2850 C C . ASP A 1 372 ? 11.969 -42.031 -14.25 1 94.75 372 ASP A C 1
ATOM 2852 O O . ASP A 1 372 ? 12.281 -41.656 -15.383 1 94.75 372 ASP A O 1
ATOM 2856 N N . TYR A 1 373 ? 10.867 -42.562 -13.953 1 96.56 373 TYR A N 1
ATOM 2857 C CA . TYR A 1 373 ? 9.812 -42.594 -14.961 1 96.56 373 TYR A CA 1
ATOM 2858 C C . TYR A 1 373 ? 9.461 -41.188 -15.422 1 96.56 373 TYR A C 1
ATOM 2860 O O . TYR A 1 373 ? 9.367 -40.906 -16.625 1 96.56 373 TYR A O 1
ATOM 2868 N N . VAL A 1 374 ? 9.211 -40.25 -14.469 1 96.88 374 VAL A N 1
ATOM 2869 C CA . VAL A 1 374 ? 8.852 -38.875 -14.805 1 96.88 374 VAL A CA 1
ATOM 2870 C C . VAL A 1 374 ? 9.977 -38.25 -15.609 1 96.88 374 VAL A C 1
ATOM 2872 O O . VAL A 1 374 ? 9.727 -37.469 -16.547 1 96.88 374 VAL A O 1
ATOM 2875 N N . TYR A 1 375 ? 11.18 -38.5 -15.211 1 94.75 375 TYR A N 1
ATOM 2876 C CA . TYR A 1 375 ? 12.336 -38 -15.953 1 94.75 375 TYR A CA 1
ATOM 2877 C C . TYR A 1 375 ? 12.32 -38.5 -17.391 1 94.75 375 TYR A C 1
ATOM 2879 O O . TYR A 1 375 ? 12.57 -37.719 -18.328 1 94.75 375 TYR A O 1
ATOM 2887 N N . SER A 1 376 ? 12.062 -39.781 -17.547 1 94.69 376 SER A N 1
ATOM 2888 C CA . SER A 1 376 ? 12.008 -40.375 -18.875 1 94.69 376 SER A CA 1
ATOM 2889 C C . SER A 1 376 ? 10.867 -39.781 -19.703 1 94.69 376 SER A C 1
ATOM 2891 O O . SER A 1 376 ? 11.008 -39.594 -20.906 1 94.69 376 SER A O 1
ATOM 2893 N N . VAL A 1 377 ? 9.773 -39.594 -19.062 1 96 377 VAL A N 1
ATOM 2894 C CA . VAL A 1 377 ? 8.656 -38.938 -19.734 1 96 377 VAL A CA 1
ATOM 2895 C C . VAL A 1 377 ? 9.07 -37.531 -20.203 1 96 377 VAL A C 1
ATOM 2897 O O . VAL A 1 377 ? 8.742 -37.125 -21.312 1 96 377 VAL A O 1
ATOM 2900 N N . ALA A 1 378 ? 9.758 -36.781 -19.328 1 95.19 378 ALA A N 1
ATOM 2901 C CA . ALA A 1 378 ? 10.227 -35.438 -19.672 1 95.19 378 ALA A CA 1
ATOM 2902 C C . ALA A 1 378 ? 11.094 -35.469 -20.938 1 95.19 378 ALA A C 1
ATOM 2904 O O . ALA A 1 378 ? 11.031 -34.562 -21.75 1 95.19 378 ALA A O 1
ATOM 2905 N N . LYS A 1 379 ? 11.828 -36.5 -21.109 1 92.5 379 LYS A N 1
ATOM 2906 C CA . LYS A 1 379 ? 12.719 -36.625 -22.25 1 92.5 379 LYS A CA 1
ATOM 2907 C C . LYS A 1 379 ? 11.938 -36.938 -23.531 1 92.5 379 LYS A C 1
ATOM 2909 O O . LYS A 1 379 ? 12.43 -36.719 -24.641 1 92.5 379 LYS A O 1
ATOM 2914 N N . LEU A 1 380 ? 10.758 -37.5 -23.359 1 92.69 380 LEU A N 1
ATOM 2915 C CA . LEU A 1 380 ? 9.922 -37.812 -24.516 1 92.69 380 LEU A CA 1
ATOM 2916 C C . LEU A 1 380 ? 9.328 -36.531 -25.109 1 92.69 380 LEU A C 1
ATOM 2918 O O . LEU A 1 380 ? 8.883 -36.531 -26.266 1 92.69 380 LEU A O 1
ATOM 2922 N N . TYR A 1 381 ? 9.25 -35.469 -24.344 1 94 381 TYR A N 1
ATOM 2923 C CA . TYR A 1 381 ? 8.695 -34.219 -24.844 1 94 381 TYR A CA 1
ATOM 2924 C C . TYR A 1 381 ? 9.695 -33.5 -25.75 1 94 381 TYR A C 1
ATOM 2926 O O . TYR A 1 381 ? 10.898 -33.5 -25.469 1 94 381 TYR A O 1
ATOM 2934 N N . ASN A 1 382 ? 9.164 -32.906 -26.797 1 91.31 382 ASN A N 1
ATOM 2935 C CA . ASN A 1 382 ? 9.969 -32.062 -27.672 1 91.31 382 ASN A CA 1
ATOM 2936 C C . ASN A 1 382 ? 10.078 -30.641 -27.125 1 91.31 382 ASN A C 1
ATOM 2938 O O . ASN A 1 382 ? 9.312 -30.25 -26.234 1 91.31 382 ASN A O 1
ATOM 2942 N N . ASN A 1 383 ? 11.078 -29.906 -27.656 1 90.38 383 ASN A N 1
ATOM 2943 C CA . ASN A 1 383 ? 11.289 -28.531 -27.234 1 90.38 383 ASN A CA 1
ATOM 2944 C C . ASN A 1 383 ? 10.453 -27.562 -28.047 1 90.38 383 ASN A C 1
ATOM 2946 O O . ASN A 1 383 ? 10.977 -26.594 -28.594 1 90.38 383 ASN A O 1
ATOM 2950 N N . ASN A 1 384 ? 9.133 -27.859 -28.125 1 93.25 384 ASN A N 1
ATOM 2951 C CA . ASN A 1 384 ? 8.203 -26.938 -28.766 1 93.25 384 ASN A CA 1
ATOM 2952 C C . ASN A 1 384 ? 7.941 -25.703 -27.891 1 93.25 384 ASN A C 1
ATOM 2954 O O . ASN A 1 384 ? 8.047 -25.781 -26.656 1 93.25 384 ASN A O 1
ATOM 2958 N N . PRO A 1 385 ? 7.652 -24.594 -28.5 1 93.88 385 PRO A N 1
ATOM 2959 C CA . PRO A 1 385 ? 7.379 -23.391 -27.703 1 93.88 385 PRO A CA 1
ATOM 2960 C C . PRO A 1 385 ? 6.207 -23.578 -26.75 1 93.88 385 PRO A C 1
ATOM 2962 O O . PRO A 1 385 ? 6.254 -23.109 -25.609 1 93.88 385 PRO A O 1
ATOM 2965 N N . PHE A 1 386 ? 5.137 -24.312 -27.156 1 95.62 386 PHE A N 1
ATOM 2966 C CA . PHE A 1 386 ? 3.936 -24.469 -26.344 1 95.62 386 PHE A CA 1
ATOM 2967 C C . PHE A 1 386 ? 3.828 -25.875 -25.797 1 95.62 386 PHE A C 1
ATOM 2969 O O . PHE A 1 386 ? 3.859 -26.094 -24.578 1 95.62 386 PHE A O 1
ATOM 2976 N N . HIS A 1 387 ? 3.828 -26.875 -26.703 1 95.06 387 HIS A N 1
ATOM 2977 C CA . HIS A 1 387 ? 3.66 -28.266 -26.312 1 95.06 387 HIS A CA 1
ATOM 2978 C C . HIS A 1 387 ? 4.98 -28.875 -25.844 1 95.06 387 HIS A C 1
ATOM 2980 O O . HIS A 1 387 ? 5.621 -29.625 -26.578 1 95.06 387 HIS A O 1
ATOM 2986 N N . ASN A 1 388 ? 5.363 -28.578 -24.688 1 95.31 388 ASN A N 1
ATOM 2987 C CA . ASN A 1 388 ? 6.59 -29.047 -24.062 1 95.31 388 ASN A CA 1
ATOM 2988 C C . ASN A 1 388 ? 6.344 -29.516 -22.625 1 95.31 388 ASN A C 1
ATOM 2990 O O . ASN A 1 388 ? 5.195 -29.578 -22.188 1 95.31 388 ASN A O 1
ATOM 2994 N N . PHE A 1 389 ? 7.375 -29.891 -21.969 1 95.25 389 PHE A N 1
ATOM 2995 C CA . PHE A 1 389 ? 7.246 -30.469 -20.625 1 95.25 389 PHE A CA 1
ATOM 2996 C C . PHE A 1 389 ? 6.766 -29.422 -19.641 1 95.25 389 PHE A C 1
ATOM 2998 O O . PHE A 1 389 ? 6.035 -29.734 -18.688 1 95.25 389 PHE A O 1
ATOM 3005 N N . GLU A 1 390 ? 7.098 -28.156 -19.859 1 93.81 390 GLU A N 1
ATOM 3006 C CA . GLU A 1 390 ? 6.609 -27.078 -19 1 93.81 390 GLU A CA 1
ATOM 3007 C C . GLU A 1 390 ? 5.09 -26.953 -19.078 1 93.81 390 GLU A C 1
ATOM 3009 O O . GLU A 1 390 ? 4.426 -26.734 -18.062 1 93.81 390 GLU A O 1
ATOM 3014 N N . HIS A 1 391 ? 4.602 -27.047 -20.281 1 95.75 391 HIS A N 1
ATOM 3015 C CA . HIS A 1 391 ? 3.158 -27.016 -20.484 1 95.75 391 HIS A CA 1
ATOM 3016 C C . HIS A 1 391 ? 2.486 -28.188 -19.766 1 95.75 391 HIS A C 1
ATOM 3018 O O . HIS A 1 391 ? 1.477 -28.016 -19.094 1 95.75 391 HIS A O 1
ATOM 3024 N N . ALA A 1 392 ? 3.07 -29.359 -19.969 1 96.81 392 ALA A N 1
ATOM 3025 C CA . ALA A 1 392 ? 2.521 -30.547 -19.312 1 96.81 392 ALA A CA 1
ATOM 3026 C C . ALA A 1 392 ? 2.473 -30.344 -17.797 1 96.81 392 ALA A C 1
ATOM 3028 O O . ALA A 1 392 ? 1.509 -30.75 -17.141 1 96.81 392 ALA A O 1
ATOM 3029 N N . SER A 1 393 ? 3.539 -29.75 -17.297 1 95.38 393 SER A N 1
ATOM 3030 C CA . SER A 1 393 ? 3.596 -29.5 -15.867 1 95.38 393 SER A CA 1
ATOM 3031 C C . SER A 1 393 ? 2.535 -28.484 -15.445 1 95.38 393 SER A C 1
ATOM 3033 O O . SER A 1 393 ? 1.971 -28.594 -14.352 1 95.38 393 SER A O 1
ATOM 3035 N N . HIS A 1 394 ? 2.303 -27.531 -16.266 1 94.31 394 HIS A N 1
ATOM 3036 C CA . HIS A 1 394 ? 1.26 -26.547 -15.984 1 94.31 394 HIS A CA 1
ATOM 3037 C C . HIS A 1 394 ? -0.118 -27.203 -15.953 1 94.31 394 HIS A C 1
ATOM 3039 O O . HIS A 1 394 ? -0.945 -26.875 -15.102 1 94.31 394 HIS A O 1
ATOM 3045 N N . VAL A 1 395 ? -0.364 -28.078 -16.859 1 96.19 395 VAL A N 1
ATOM 3046 C CA . VAL A 1 395 ? -1.621 -28.812 -16.906 1 96.19 395 VAL A CA 1
ATOM 3047 C C . VAL A 1 395 ? -1.765 -29.688 -15.664 1 96.19 395 VAL A C 1
ATOM 3049 O O . VAL A 1 395 ? -2.84 -29.75 -15.062 1 96.19 395 VAL A O 1
ATOM 3052 N N . THR A 1 396 ? -0.673 -30.328 -15.336 1 95.75 396 THR A N 1
ATOM 3053 C CA . THR A 1 396 ? -0.665 -31.156 -14.133 1 95.75 396 THR A CA 1
ATOM 3054 C C . THR A 1 396 ? -1.037 -30.312 -12.906 1 95.75 396 THR A C 1
ATOM 3056 O O . THR A 1 396 ? -1.819 -30.766 -12.062 1 95.75 396 THR A O 1
ATOM 3059 N N . MET A 1 397 ? -0.494 -29.172 -12.844 1 92.31 397 MET A N 1
ATOM 3060 C CA . MET A 1 397 ? -0.771 -28.266 -11.727 1 92.31 397 MET A CA 1
ATOM 3061 C C . MET A 1 397 ? -2.252 -27.906 -11.68 1 92.31 397 MET A C 1
ATOM 3063 O O . MET A 1 397 ? -2.846 -27.859 -10.602 1 92.31 397 MET A O 1
ATOM 3067 N N . SER A 1 398 ? -2.795 -27.641 -12.781 1 91.62 398 SER A N 1
ATOM 3068 C CA . SER A 1 398 ? -4.211 -27.281 -12.844 1 91.62 398 SER A CA 1
ATOM 3069 C C . SER A 1 398 ? -5.09 -28.453 -12.414 1 91.62 398 SER A C 1
ATOM 3071 O O . SER A 1 398 ? -6.059 -28.266 -11.68 1 91.62 398 SER A O 1
ATOM 3073 N N . VAL A 1 399 ? -4.773 -29.641 -12.898 1 92.94 399 VAL A N 1
ATOM 3074 C CA . VAL A 1 399 ? -5.535 -30.828 -12.5 1 92.94 399 VAL A CA 1
ATOM 3075 C C . VAL A 1 399 ? -5.453 -31.016 -10.992 1 92.94 399 VAL A C 1
ATOM 3077 O O . VAL A 1 399 ? -6.469 -31.25 -10.328 1 92.94 399 VAL A O 1
ATOM 3080 N N . ALA A 1 400 ? -4.246 -30.906 -10.523 1 89 400 ALA A N 1
ATOM 3081 C CA . ALA A 1 400 ? -4.043 -31.062 -9.086 1 89 400 ALA A CA 1
ATOM 3082 C C . ALA A 1 400 ? -4.844 -30.016 -8.305 1 89 400 ALA A C 1
ATOM 3084 O O . ALA A 1 400 ? -5.43 -30.328 -7.266 1 89 400 ALA A O 1
ATOM 3085 N N . LYS A 1 401 ? -4.848 -28.844 -8.812 1 84.38 401 LYS A N 1
ATOM 3086 C CA . LYS A 1 401 ? -5.59 -27.766 -8.164 1 84.38 401 LYS A CA 1
ATOM 3087 C C . LYS A 1 401 ? -7.086 -28.062 -8.148 1 84.38 401 LYS A C 1
ATOM 3089 O O . LYS A 1 401 ? -7.746 -27.922 -7.121 1 84.38 401 LYS A O 1
ATOM 3094 N N . LEU A 1 402 ? -7.648 -28.438 -9.219 1 84.88 402 LEU A N 1
ATOM 3095 C CA . LEU A 1 402 ? -9.078 -28.703 -9.328 1 84.88 402 LEU A CA 1
ATOM 3096 C C . LEU A 1 402 ? -9.477 -29.906 -8.469 1 84.88 402 LEU A C 1
ATOM 3098 O O . LEU A 1 402 ? -10.547 -29.906 -7.855 1 84.88 402 LEU A O 1
ATOM 3102 N N . LEU A 1 403 ? -8.586 -30.859 -8.422 1 84.25 403 LEU A N 1
ATOM 3103 C CA . LEU A 1 403 ? -8.867 -32.031 -7.629 1 84.25 403 LEU A CA 1
ATOM 3104 C C . LEU A 1 403 ? -8.781 -31.75 -6.137 1 84.25 403 LEU A C 1
ATOM 3106 O O . LEU A 1 403 ? -9.461 -32.375 -5.328 1 84.25 403 LEU A O 1
ATOM 3110 N N . SER A 1 404 ? -7.922 -30.891 -5.793 1 73.38 404 SER A N 1
ATOM 3111 C CA . SER A 1 404 ? -7.738 -30.547 -4.387 1 73.38 404 SER A CA 1
ATOM 3112 C C . SER A 1 404 ? -8.898 -29.719 -3.857 1 73.38 404 SER A C 1
ATOM 3114 O O . SER A 1 404 ? -9.125 -29.656 -2.646 1 73.38 404 SER A O 1
ATOM 3116 N N . ARG A 1 405 ? -9.57 -29.078 -4.707 1 63.44 405 ARG A N 1
ATOM 3117 C CA . ARG A 1 405 ? -10.625 -28.172 -4.277 1 63.44 405 ARG A CA 1
ATOM 3118 C C . ARG A 1 405 ? -12 -28.828 -4.395 1 63.44 405 ARG A C 1
ATOM 3120 O O . ARG A 1 405 ? -13.023 -28.156 -4.297 1 63.44 405 ARG A O 1
ATOM 3127 N N . ILE A 1 406 ? -11.977 -29.984 -4.852 1 57.31 406 ILE A N 1
ATOM 3128 C CA . ILE A 1 406 ? -13.234 -30.719 -4.887 1 57.31 406 ILE A CA 1
ATOM 3129 C C . ILE A 1 406 ? -13.828 -30.797 -3.482 1 57.31 406 ILE A C 1
ATOM 3131 O O . ILE A 1 406 ? -14.961 -31.266 -3.303 1 57.31 406 ILE A O 1
ATOM 3135 N N . VAL A 1 407 ? -13.43 -29.812 -2.57 1 47.88 407 VAL A N 1
ATOM 3136 C CA . VAL A 1 407 ? -13.898 -29.844 -1.188 1 47.88 407 VAL A CA 1
ATOM 3137 C C . VAL A 1 407 ? -15.383 -29.5 -1.132 1 47.88 407 VAL A C 1
ATOM 3139 O O . VAL A 1 407 ? -15.922 -28.906 -2.066 1 47.88 407 VAL A O 1
ATOM 3142 N N . ALA A 1 408 ? -15.992 -30.031 -0.071 1 45.19 408 ALA A N 1
ATOM 3143 C CA . ALA A 1 408 ? -17.406 -29.953 0.293 1 45.19 408 ALA A CA 1
ATOM 3144 C C . ALA A 1 408 ? -17.922 -28.531 0.191 1 45.19 408 ALA A C 1
ATOM 3146 O O . ALA A 1 408 ? -17.25 -27.578 0.589 1 45.19 408 ALA A O 1
ATOM 3147 N N . PRO A 1 409 ? -18.797 -28.312 -0.776 1 44.22 409 PRO A N 1
ATOM 3148 C CA . PRO A 1 409 ? -19.453 -27.016 -0.779 1 44.22 409 PRO A CA 1
ATOM 3149 C C . PRO A 1 409 ? -19.656 -26.453 0.626 1 44.22 409 PRO A C 1
ATOM 3151 O O . PRO A 1 409 ? -19.875 -27.203 1.576 1 44.22 409 PRO A O 1
ATOM 3154 N N . ASP A 1 410 ? -19.156 -25.266 0.897 1 45.41 410 ASP A N 1
ATOM 3155 C CA . ASP A 1 410 ? -19.25 -24.594 2.184 1 45.41 410 ASP A CA 1
ATOM 3156 C C . ASP A 1 410 ? -20.562 -24.922 2.893 1 45.41 410 ASP A C 1
ATOM 3158 O O . ASP A 1 410 ? -20.578 -25.109 4.113 1 45.41 410 ASP A O 1
ATOM 3162 N N . HIS A 1 411 ? -21.641 -24.922 2.076 1 44.84 411 HIS A N 1
ATOM 3163 C CA . HIS A 1 411 ? -22.953 -25.109 2.688 1 44.84 411 HIS A CA 1
ATOM 3164 C C . HIS A 1 411 ? -23.078 -26.5 3.318 1 44.84 411 HIS A C 1
ATOM 3166 O O . HIS A 1 411 ? -23.906 -26.703 4.203 1 44.84 411 HIS A O 1
ATOM 3172 N N . ILE A 1 412 ? -22.422 -27.328 2.754 1 46.41 412 ILE A N 1
ATOM 3173 C CA . ILE A 1 412 ? -22.547 -28.688 3.279 1 46.41 412 ILE A CA 1
ATOM 3174 C C . ILE A 1 412 ? -21.859 -28.781 4.637 1 46.41 412 ILE A C 1
ATOM 3176 O O . ILE A 1 412 ? -22.281 -29.547 5.504 1 46.41 412 ILE A O 1
ATOM 3180 N N . PHE A 1 413 ? -20.797 -28.031 4.797 1 45.75 413 PHE A N 1
ATOM 3181 C CA . PHE A 1 413 ? -20.047 -28.156 6.039 1 45.75 413 PHE A CA 1
ATOM 3182 C C . PHE A 1 413 ? -20.688 -27.312 7.145 1 45.75 413 PHE A C 1
ATOM 3184 O O . PHE A 1 413 ? -20.406 -27.531 8.328 1 45.75 413 PHE A O 1
ATOM 3191 N N . GLU A 1 414 ? -21.172 -26.188 6.77 1 45.09 414 GLU A N 1
ATOM 3192 C CA . GLU A 1 414 ? -21.766 -25.375 7.836 1 45.09 414 GLU A CA 1
ATOM 3193 C C . GLU A 1 414 ? -22.734 -26.203 8.68 1 45.09 414 GLU A C 1
ATOM 3195 O O . GLU A 1 414 ? -22.875 -25.953 9.883 1 45.09 414 GLU A O 1
ATOM 3200 N N . GLU A 1 415 ? -23.594 -26.984 8.008 1 43.28 415 GLU A N 1
ATOM 3201 C CA . GLU A 1 415 ? -24.703 -27.5 8.797 1 43.28 415 GLU A CA 1
ATOM 3202 C C . GLU A 1 415 ? -24.234 -28.484 9.859 1 43.28 415 GLU A C 1
ATOM 3204 O O . GLU A 1 415 ? -24.781 -28.516 10.969 1 43.28 415 GLU A O 1
ATOM 3209 N N . GLU A 1 416 ? -23.812 -29.906 9.562 1 41.66 416 GLU A N 1
ATOM 3210 C CA . GLU A 1 416 ? -23.859 -30.984 10.539 1 41.66 416 GLU A CA 1
ATOM 3211 C C . GLU A 1 416 ? -22.469 -31.391 10.984 1 41.66 416 GLU A C 1
ATOM 3213 O O . GLU A 1 416 ? -21.578 -31.578 10.156 1 41.66 416 GLU A O 1
ATOM 3218 N N . ARG A 1 417 ? -22.094 -31.172 12.164 1 46.81 417 ARG A N 1
ATOM 3219 C CA . ARG A 1 417 ? -21.062 -31.938 12.859 1 46.81 417 ARG A CA 1
ATOM 3220 C C . ARG A 1 417 ? -20.984 -33.375 12.328 1 46.81 417 ARG A C 1
ATOM 3222 O O . ARG A 1 417 ? -21.594 -34.281 12.883 1 46.81 417 ARG A O 1
ATOM 3229 N N . LYS A 1 418 ? -20.703 -33.406 11.07 1 52.62 418 LYS A N 1
ATOM 3230 C CA . LYS A 1 418 ? -20.672 -34.781 10.578 1 52.62 418 LYS A CA 1
ATOM 3231 C C . LYS A 1 418 ? -19.312 -35.438 10.867 1 52.62 418 LYS A C 1
ATOM 3233 O O . LYS A 1 418 ? -18.297 -34.75 10.961 1 52.62 418 LYS A O 1
ATOM 3238 N N . SER A 1 419 ? -19.281 -36.562 11.266 1 58.81 419 SER A N 1
ATOM 3239 C CA . SER A 1 419 ? -18.094 -37.406 11.414 1 58.81 419 SER A CA 1
ATOM 3240 C C . SER A 1 419 ? -17.266 -37.438 10.141 1 58.81 419 SER A C 1
ATOM 3242 O O . SER A 1 419 ? -17.75 -37.062 9.07 1 58.81 419 SER A O 1
ATOM 3244 N N . ASN A 1 420 ? -16.016 -37.562 10.164 1 62.97 420 ASN A N 1
ATOM 3245 C CA . ASN A 1 420 ? -15.133 -37.719 9.023 1 62.97 420 ASN A CA 1
ATOM 3246 C C . ASN A 1 420 ? -15.734 -38.625 7.961 1 62.97 420 ASN A C 1
ATOM 3248 O O . ASN A 1 420 ? -15.594 -38.375 6.762 1 62.97 420 ASN A O 1
ATOM 3252 N N . HIS A 1 421 ? -16.422 -39.531 8.508 1 67.25 421 HIS A N 1
ATOM 3253 C CA . HIS A 1 421 ? -17.078 -40.5 7.598 1 67.25 421 HIS A CA 1
ATOM 3254 C C . HIS A 1 421 ? -18.234 -39.844 6.855 1 67.25 421 HIS A C 1
ATOM 3256 O O . HIS A 1 421 ? -18.438 -40.094 5.668 1 67.25 421 HIS A O 1
ATOM 3262 N N . GLY A 1 422 ? -18.906 -39.125 7.562 1 67.88 422 GLY A N 1
ATOM 3263 C CA . GLY A 1 422 ? -20.016 -38.406 6.945 1 67.88 422 GLY A CA 1
ATOM 3264 C C . GLY A 1 422 ? -19.578 -37.438 5.875 1 67.88 422 GLY A C 1
ATOM 3265 O O . GLY A 1 422 ? -20.203 -37.312 4.82 1 67.88 422 GLY A O 1
ATOM 3266 N N . VAL A 1 423 ? -18.5 -36.875 6.09 1 69.25 423 VAL A N 1
ATOM 3267 C CA . VAL A 1 423 ? -17.969 -35.906 5.141 1 69.25 423 VAL A CA 1
ATOM 3268 C C . VAL A 1 423 ? -17.484 -36.625 3.889 1 69.25 423 VAL A C 1
ATOM 3270 O O . VAL A 1 423 ? -17.75 -36.188 2.768 1 69.25 423 VAL A O 1
ATOM 3273 N N . ALA A 1 424 ? -16.859 -37.688 4.148 1 73.5 424 ALA A N 1
ATOM 3274 C CA . ALA A 1 424 ? -16.312 -38.438 3.025 1 73.5 424 ALA A CA 1
ATOM 3275 C C . ALA A 1 424 ? -17.422 -39 2.145 1 73.5 424 ALA A C 1
ATOM 3277 O O . ALA A 1 424 ? -17.297 -39.031 0.918 1 73.5 424 ALA A O 1
ATOM 3278 N N . SER A 1 425 ? -18.422 -39.406 2.77 1 76.38 425 SER A N 1
ATOM 3279 C CA . SER A 1 425 ? -19.562 -39.938 2.021 1 76.38 425 SER A CA 1
ATOM 3280 C C . SER A 1 425 ? -20.234 -38.844 1.205 1 76.38 425 SER A C 1
ATOM 3282 O O . SER A 1 425 ? -20.609 -39.062 0.049 1 76.38 425 SER A O 1
ATOM 3284 N N . THR A 1 426 ? -20.359 -37.812 1.812 1 73.5 426 THR A N 1
ATOM 3285 C CA . THR A 1 426 ? -20.969 -36.656 1.129 1 73.5 426 THR A CA 1
ATOM 3286 C C . THR A 1 426 ? -20.109 -36.219 -0.054 1 73.5 426 THR A C 1
ATOM 3288 O O . THR A 1 426 ? -20.641 -35.875 -1.115 1 73.5 426 THR A O 1
ATOM 3291 N N . LEU A 1 427 ? -18.875 -36.25 0.173 1 76.75 427 LEU A N 1
ATOM 3292 C CA . LEU A 1 427 ? -17.969 -35.844 -0.897 1 76.75 427 LEU A CA 1
ATOM 3293 C C . LEU A 1 427 ? -18 -36.844 -2.043 1 76.75 427 LEU A C 1
ATOM 3295 O O . LEU A 1 427 ? -17.906 -36.469 -3.211 1 76.75 427 LEU A O 1
ATOM 3299 N N . HIS A 1 428 ? -18.094 -38.031 -1.663 1 79.69 428 HIS A N 1
ATOM 3300 C CA . HIS A 1 428 ? -18.219 -39.094 -2.668 1 79.69 428 HIS A CA 1
ATOM 3301 C C . HIS A 1 428 ? -19.422 -38.844 -3.57 1 79.69 428 HIS A C 1
ATOM 3303 O O . HIS A 1 428 ? -19.312 -38.875 -4.797 1 79.69 428 HIS A O 1
ATOM 3309 N N . ASP A 1 429 ? -20.469 -38.562 -2.945 1 77.31 429 ASP A N 1
ATOM 3310 C CA . ASP A 1 429 ? -21.703 -38.375 -3.697 1 77.31 429 ASP A CA 1
ATOM 3311 C C . ASP A 1 429 ? -21.625 -37.094 -4.559 1 77.31 429 ASP A C 1
ATOM 3313 O O . ASP A 1 429 ? -22.078 -37.094 -5.707 1 77.31 429 ASP A O 1
ATOM 3317 N N . HIS A 1 430 ? -21.031 -36.188 -3.998 1 76.62 430 HIS A N 1
ATOM 3318 C CA . HIS A 1 430 ? -20.984 -34.906 -4.672 1 76.62 430 HIS A CA 1
ATOM 3319 C C . HIS A 1 430 ? -20.031 -34.938 -5.871 1 76.62 430 HIS A C 1
ATOM 3321 O O . HIS A 1 430 ? -20.188 -34.156 -6.812 1 76.62 430 HIS A O 1
ATOM 3327 N N . THR A 1 431 ? -19.109 -35.844 -5.812 1 85.12 431 THR A N 1
ATOM 3328 C CA . THR A 1 431 ? -18.094 -35.875 -6.859 1 85.12 431 THR A CA 1
ATOM 3329 C C . THR A 1 431 ? -18.234 -37.156 -7.703 1 85.12 431 THR A C 1
ATOM 3331 O O . THR A 1 431 ? -17.312 -37.5 -8.438 1 85.12 431 THR A O 1
ATOM 3334 N N . TYR A 1 432 ? -19.297 -37.812 -7.484 1 87.44 432 TYR A N 1
ATOM 3335 C CA . TYR A 1 432 ? -19.609 -39 -8.258 1 87.44 432 TYR A CA 1
ATOM 3336 C C . TYR A 1 432 ? -18.547 -40.062 -8.07 1 87.44 432 TYR A C 1
ATOM 3338 O O . TYR A 1 432 ? -18.203 -40.781 -9.016 1 87.44 432 TYR A O 1
ATOM 3346 N N . GLY A 1 433 ? -17.844 -40 -6.93 1 87.06 433 GLY A N 1
ATOM 3347 C CA . GLY A 1 433 ? -16.906 -41.062 -6.57 1 87.06 433 GLY A CA 1
ATOM 3348 C C . GLY A 1 433 ? -15.469 -40.688 -6.863 1 87.06 433 GLY A C 1
ATOM 3349 O O . GLY A 1 433 ? -14.547 -41.406 -6.449 1 87.06 433 GLY A O 1
ATOM 3350 N N . ILE A 1 434 ? -15.242 -39.594 -7.473 1 88.12 434 ILE A N 1
ATOM 3351 C CA . ILE A 1 434 ? -13.898 -39.219 -7.891 1 88.12 434 ILE A CA 1
ATOM 3352 C C . ILE A 1 434 ? -13.031 -38.969 -6.656 1 88.12 434 ILE A C 1
ATOM 3354 O O . ILE A 1 434 ? -11.883 -39.406 -6.602 1 88.12 434 ILE A O 1
ATOM 3358 N N . THR A 1 435 ? -13.625 -38.375 -5.637 1 81.75 435 THR A N 1
ATOM 3359 C CA . THR A 1 435 ? -12.852 -37.969 -4.457 1 81.75 435 THR A CA 1
ATOM 3360 C C . THR A 1 435 ? -12.508 -39.188 -3.611 1 81.75 435 THR A C 1
ATOM 3362 O O . THR A 1 435 ? -11.539 -39.188 -2.854 1 81.75 435 THR A O 1
ATOM 3365 N N . SER A 1 436 ? -13.305 -40.219 -3.709 1 84.88 436 SER A N 1
ATOM 3366 C CA . SER A 1 436 ? -13.117 -41.375 -2.84 1 84.88 436 SER A CA 1
ATOM 3367 C C . SER A 1 436 ? -12.25 -42.438 -3.512 1 84.88 436 SER A C 1
ATOM 3369 O O . SER A 1 436 ? -11.977 -43.5 -2.924 1 84.88 436 SER A O 1
ATOM 3371 N N . ASP A 1 437 ? -11.805 -42.219 -4.73 1 89.31 437 ASP A N 1
ATOM 3372 C CA . ASP A 1 437 ? -10.969 -43.188 -5.441 1 89.31 437 ASP A CA 1
ATOM 3373 C C . ASP A 1 437 ? -9.602 -42.594 -5.762 1 89.31 437 ASP A C 1
ATOM 3375 O O . ASP A 1 437 ? -9.414 -41.969 -6.816 1 89.31 437 ASP A O 1
ATOM 3379 N N . PRO A 1 438 ? -8.625 -42.906 -5.016 1 90.69 438 PRO A N 1
ATOM 3380 C CA . PRO A 1 438 ? -7.285 -42.375 -5.23 1 90.69 438 PRO A CA 1
ATOM 3381 C C . PRO A 1 438 ? -6.695 -42.75 -6.578 1 90.69 438 PRO A C 1
ATOM 3383 O O . PRO A 1 438 ? -5.938 -42 -7.176 1 90.69 438 PRO A O 1
ATOM 3386 N N . LEU A 1 439 ? -7.07 -43.906 -7.062 1 94.31 439 LEU A N 1
ATOM 3387 C CA . LEU A 1 439 ? -6.551 -44.344 -8.359 1 94.31 439 LEU A CA 1
ATOM 3388 C C . LEU A 1 439 ? -7.043 -43.406 -9.469 1 94.31 439 LEU A C 1
ATOM 3390 O O . LEU A 1 439 ? -6.285 -43.094 -10.391 1 94.31 439 LEU A O 1
ATOM 3394 N N . THR A 1 440 ? -8.289 -43.062 -9.359 1 94.56 440 THR A N 1
ATOM 3395 C CA . THR A 1 440 ? -8.844 -42.125 -10.336 1 94.56 440 THR A CA 1
ATOM 3396 C C . THR A 1 440 ? -8.094 -40.781 -10.289 1 94.56 440 THR A C 1
ATOM 3398 O O . THR A 1 440 ? -7.758 -40.219 -11.336 1 94.56 440 THR A O 1
ATOM 3401 N N . GLN A 1 441 ? -7.855 -40.312 -9.141 1 93.75 441 GLN A N 1
ATOM 3402 C CA . GLN A 1 441 ? -7.137 -39.062 -8.984 1 93.75 441 GLN A CA 1
ATOM 3403 C C . GLN A 1 441 ? -5.719 -39.156 -9.539 1 93.75 441 GLN A C 1
ATOM 3405 O O . GLN A 1 441 ? -5.254 -38.25 -10.234 1 93.75 441 GLN A O 1
ATOM 3410 N N . PHE A 1 442 ? -5.098 -40.25 -9.219 1 96.31 442 PHE A N 1
ATOM 3411 C CA . PHE A 1 442 ? -3.764 -40.5 -9.75 1 96.31 442 PHE A CA 1
ATOM 3412 C C . PHE A 1 442 ? -3.785 -40.531 -11.273 1 96.31 442 PHE A C 1
ATOM 3414 O O . PHE A 1 442 ? -2.918 -39.938 -11.922 1 96.31 442 PHE A O 1
ATOM 3421 N N . ALA A 1 443 ? -4.734 -41.188 -11.82 1 97.56 443 ALA A N 1
ATOM 3422 C CA . ALA A 1 443 ? -4.848 -41.344 -13.266 1 97.56 443 ALA A CA 1
ATOM 3423 C C . ALA A 1 443 ? -5.023 -40 -13.938 1 97.56 443 ALA A C 1
ATOM 3425 O O . ALA A 1 443 ? -4.48 -39.75 -15.023 1 97.56 443 ALA A O 1
ATOM 3426 N N . CYS A 1 444 ? -5.805 -39.156 -13.32 1 96.31 444 CYS A N 1
ATOM 3427 C CA . CYS A 1 444 ? -6.016 -37.812 -13.875 1 96.31 444 CYS A CA 1
ATOM 3428 C C . CYS A 1 444 ? -4.711 -37.031 -13.914 1 96.31 444 CYS A C 1
ATOM 3430 O O . CYS A 1 444 ? -4.383 -36.406 -14.938 1 96.31 444 CYS A O 1
ATOM 3432 N N . ILE A 1 445 ? -3.99 -37.031 -12.859 1 96.88 445 ILE A N 1
ATOM 3433 C CA . ILE A 1 445 ? -2.725 -36.312 -12.773 1 96.88 445 ILE A CA 1
ATOM 3434 C C . ILE A 1 445 ? -1.71 -36.938 -13.727 1 96.88 445 ILE A C 1
ATOM 3436 O O . ILE A 1 445 ? -0.984 -36.219 -14.422 1 96.88 445 ILE A O 1
ATOM 3440 N N . PHE A 1 446 ? -1.67 -38.25 -13.742 1 98.06 446 PHE A N 1
ATOM 3441 C CA . PHE A 1 446 ? -0.794 -38.969 -14.648 1 98.06 446 PHE A CA 1
ATOM 3442 C C . PHE A 1 446 ? -1.089 -38.625 -16.094 1 98.06 446 PHE A C 1
ATOM 3444 O O . PHE A 1 446 ? -0.168 -38.375 -16.891 1 98.06 446 PHE A O 1
ATOM 3451 N N . SER A 1 447 ? -2.338 -38.562 -16.438 1 97.94 447 SER A N 1
ATOM 3452 C CA . SER A 1 447 ? -2.752 -38.25 -17.797 1 97.94 447 SER A CA 1
ATOM 3453 C C . SER A 1 447 ? -2.314 -36.844 -18.188 1 97.94 447 SER A C 1
ATOM 3455 O O . SER A 1 447 ? -1.947 -36.594 -19.344 1 97.94 447 SER A O 1
ATOM 3457 N N . ALA A 1 448 ? -2.432 -35.938 -17.234 1 97.56 448 ALA A N 1
ATOM 3458 C CA . ALA A 1 448 ? -1.997 -34.562 -17.469 1 97.56 448 ALA A CA 1
ATOM 3459 C C . ALA A 1 448 ? -0.51 -34.5 -17.812 1 97.56 448 ALA A C 1
ATOM 3461 O O . ALA A 1 448 ? -0.094 -33.75 -18.688 1 97.56 448 ALA A O 1
ATOM 3462 N N . LEU A 1 449 ? 0.25 -35.281 -17.172 1 97.25 449 LEU A N 1
ATOM 3463 C CA . LEU A 1 449 ? 1.696 -35.312 -17.344 1 97.25 449 LEU A CA 1
ATOM 3464 C C . LEU A 1 449 ? 2.059 -35.844 -18.734 1 97.25 449 LEU A C 1
ATOM 3466 O O . LEU A 1 449 ? 3.002 -35.375 -19.359 1 97.25 449 LEU A O 1
ATOM 3470 N N . ILE A 1 450 ? 1.299 -36.812 -19.281 1 97.56 450 ILE A N 1
ATOM 3471 C CA . ILE A 1 450 ? 1.783 -37.531 -20.438 1 97.56 450 ILE A CA 1
ATOM 3472 C C . ILE A 1 450 ? 0.998 -37.125 -21.688 1 97.56 450 ILE A C 1
ATOM 3474 O O . ILE A 1 450 ? 1.295 -37.562 -22.797 1 97.56 450 ILE A O 1
ATOM 3478 N N . HIS A 1 451 ? 0.025 -36.281 -21.641 1 96.31 451 HIS A N 1
ATOM 3479 C CA . HIS A 1 451 ? -0.996 -36.094 -22.656 1 96.31 451 HIS A CA 1
ATOM 3480 C C . HIS A 1 451 ? -0.39 -35.562 -23.953 1 96.31 451 HIS A C 1
ATOM 3482 O O . HIS A 1 451 ? -0.934 -35.781 -25.047 1 96.31 451 HIS A O 1
ATOM 3488 N N . ASP A 1 452 ? 0.69 -34.875 -23.891 1 94.88 452 ASP A N 1
ATOM 3489 C CA . ASP A 1 452 ? 1.294 -34.25 -25.062 1 94.88 452 ASP A CA 1
ATOM 3490 C C . ASP A 1 452 ? 2.703 -34.781 -25.312 1 94.88 452 ASP A C 1
ATOM 3492 O O . ASP A 1 452 ? 3.545 -34.094 -25.891 1 94.88 452 ASP A O 1
ATOM 3496 N N . CYS A 1 453 ? 2.973 -35.969 -24.828 1 94.25 453 CYS A N 1
ATOM 3497 C CA . CYS A 1 453 ? 4.277 -36.594 -25.062 1 94.25 453 CYS A CA 1
ATOM 3498 C C . CYS A 1 453 ? 4.562 -36.719 -26.562 1 94.25 453 CYS A C 1
ATOM 3500 O O . CYS A 1 453 ? 3.715 -37.188 -27.328 1 94.25 453 CYS A O 1
ATOM 3502 N N . ASP A 1 454 ? 5.734 -36.219 -26.969 1 92.25 454 ASP A N 1
ATOM 3503 C CA . ASP A 1 454 ? 6.242 -36.312 -28.344 1 92.25 454 ASP A CA 1
ATOM 3504 C C . ASP A 1 454 ? 5.375 -35.5 -29.297 1 92.25 454 ASP A C 1
ATOM 3506 O O . ASP A 1 454 ? 5.305 -35.812 -30.5 1 92.25 454 ASP A O 1
ATOM 3510 N N . HIS A 1 455 ? 4.715 -34.531 -28.844 1 91.81 455 HIS A N 1
ATOM 3511 C CA . HIS A 1 455 ? 3.926 -33.688 -29.703 1 91.81 455 HIS A CA 1
ATOM 3512 C C . HIS A 1 455 ? 4.809 -32.969 -30.734 1 91.81 455 HIS A C 1
ATOM 3514 O O . HIS A 1 455 ? 5.801 -32.344 -30.375 1 91.81 455 HIS A O 1
ATOM 3520 N N . PRO A 1 456 ? 4.48 -33 -31.906 1 89.62 456 PRO A N 1
ATOM 3521 C CA . PRO A 1 456 ? 5.379 -32.5 -32.969 1 89.62 456 PRO A CA 1
ATOM 3522 C C . PRO A 1 456 ? 5.27 -30.984 -33.156 1 89.62 456 PRO A C 1
ATOM 3524 O O . PRO A 1 456 ? 6.027 -30.391 -33.938 1 89.62 456 PRO A O 1
ATOM 3527 N N . GLY A 1 457 ? 4.348 -30.328 -32.531 1 90.31 457 GLY A N 1
ATOM 3528 C CA . GLY A 1 457 ? 4.219 -28.891 -32.625 1 90.31 457 GLY A CA 1
ATOM 3529 C C . GLY A 1 457 ? 3.287 -28.453 -33.75 1 90.31 457 GLY A C 1
ATOM 3530 O O . GLY A 1 457 ? 3.283 -27.281 -34.125 1 90.31 457 GLY A O 1
ATOM 3531 N N . VAL A 1 458 ? 2.623 -29.391 -34.312 1 89.69 458 VAL A N 1
ATOM 3532 C CA . VAL A 1 458 ? 1.637 -29.094 -35.344 1 89.69 458 VAL A CA 1
ATOM 3533 C C . VAL A 1 458 ? 0.328 -29.812 -35.031 1 89.69 458 VAL A C 1
ATOM 3535 O O . VAL A 1 458 ? 0.327 -30.844 -34.344 1 89.69 458 VAL A O 1
ATOM 3538 N N . PRO A 1 459 ? -0.787 -29.266 -35.5 1 88.25 459 PRO A N 1
ATOM 3539 C CA . PRO A 1 459 ? -2.076 -29.922 -35.25 1 88.25 459 PRO A CA 1
ATOM 3540 C C . PRO A 1 459 ? -2.211 -31.266 -35.938 1 88.25 459 PRO A C 1
ATOM 3542 O O . PRO A 1 459 ? -1.487 -31.531 -36.906 1 88.25 459 PRO A O 1
ATOM 3545 N N . ASN A 1 460 ? -3.117 -32.094 -35.469 1 88.19 460 ASN A N 1
ATOM 3546 C CA . ASN A 1 460 ? -3.352 -33.438 -36 1 88.19 460 ASN A CA 1
ATOM 3547 C C . ASN A 1 460 ? -3.654 -33.406 -37.5 1 88.19 460 ASN A C 1
ATOM 3549 O O . ASN A 1 460 ? -3.211 -34.25 -38.25 1 88.19 460 ASN A O 1
ATOM 3553 N N . ASN A 1 461 ? -4.434 -32.406 -37.938 1 86.56 461 ASN A N 1
ATOM 3554 C CA . ASN A 1 461 ? -4.797 -32.312 -39.344 1 86.56 461 ASN A CA 1
ATOM 3555 C C . ASN A 1 461 ? -3.566 -32.125 -40.219 1 86.56 461 ASN A C 1
ATOM 3557 O O . ASN A 1 461 ? -3.516 -32.656 -41.344 1 86.56 461 ASN A O 1
ATOM 3561 N N . GLN A 1 462 ? -2.641 -31.438 -39.781 1 87.25 462 GLN A N 1
ATOM 3562 C CA . GLN A 1 462 ? -1.405 -31.234 -40.5 1 87.25 462 GLN A CA 1
ATOM 3563 C C . GLN A 1 462 ? -0.577 -32.5 -40.562 1 87.25 462 GLN A C 1
ATOM 3565 O O . GLN A 1 462 ? 0.056 -32.812 -41.594 1 87.25 462 GLN A O 1
ATOM 3570 N N . LEU A 1 463 ? -0.553 -33.281 -39.5 1 86.81 463 LEU A N 1
ATOM 3571 C CA . LEU A 1 463 ? 0.161 -34.531 -39.5 1 86.81 463 LEU A CA 1
ATOM 3572 C C . LEU A 1 463 ? -0.406 -35.5 -40.531 1 86.81 463 LEU A C 1
ATOM 3574 O O . LEU A 1 463 ? 0.344 -36.25 -41.188 1 86.81 463 LEU A O 1
ATOM 3578 N N . VAL A 1 464 ? -1.674 -35.469 -40.656 1 88.75 464 VAL A N 1
ATOM 3579 C CA . VAL A 1 464 ? -2.352 -36.312 -41.656 1 88.75 464 VAL A CA 1
ATOM 3580 C C . VAL A 1 464 ? -2.012 -35.844 -43.062 1 88.75 464 VAL A C 1
ATOM 3582 O O . VAL A 1 464 ? -1.719 -36.656 -43.938 1 88.75 464 VAL A O 1
ATOM 3585 N N . LYS A 1 465 ? -2.035 -34.562 -43.219 1 88.19 465 LYS A N 1
ATOM 3586 C CA . LYS A 1 465 ? -1.725 -34 -44.531 1 88.19 465 LYS A CA 1
ATOM 3587 C C . LYS A 1 465 ? -0.296 -34.312 -44.969 1 88.19 465 LYS A C 1
ATOM 3589 O O . LYS A 1 465 ? -0.03 -34.562 -46.125 1 88.19 465 LYS A O 1
ATOM 3594 N N . GLU A 1 466 ? 0.606 -34.406 -44 1 87.75 466 GLU A N 1
ATOM 3595 C CA . GLU A 1 466 ? 2.016 -34.656 -44.281 1 87.75 466 GLU A CA 1
ATOM 3596 C C . GLU A 1 466 ? 2.256 -36.156 -44.531 1 87.75 466 GLU A C 1
ATOM 3598 O O . GLU A 1 466 ? 3.307 -36.531 -45.031 1 87.75 466 GLU A O 1
ATOM 3603 N N . GLY A 1 467 ? 1.255 -36.875 -44.219 1 83.56 467 GLY A N 1
ATOM 3604 C CA . GLY A 1 467 ? 1.429 -38.312 -44.375 1 83.56 467 GLY A CA 1
ATOM 3605 C C . GLY A 1 467 ? 2.482 -38.906 -43.438 1 83.56 467 GLY A C 1
ATOM 3606 O O . GLY A 1 467 ? 3.252 -39.781 -43.844 1 83.56 467 GLY A O 1
ATOM 3607 N N . SER A 1 468 ? 2.543 -38.438 -42.375 1 81.25 468 SER A N 1
ATOM 3608 C CA . SER A 1 468 ? 3.543 -38.875 -41.406 1 81.25 468 SER A CA 1
ATOM 3609 C C . SER A 1 468 ? 3.33 -40.344 -41.031 1 81.25 468 SER A C 1
ATOM 3611 O O . SER A 1 468 ? 2.221 -40.875 -41.156 1 81.25 468 SER A O 1
ATOM 3613 N N . GLU A 1 469 ? 4.309 -41.031 -40.594 1 82.75 469 GLU A N 1
ATOM 3614 C CA . GLU A 1 469 ? 4.246 -42.438 -40.188 1 82.75 469 GLU A CA 1
ATOM 3615 C C . GLU A 1 469 ? 3.277 -42.625 -39.031 1 82.75 469 GLU A C 1
ATOM 3617 O O . GLU A 1 469 ? 2.543 -43.625 -39 1 82.75 469 GLU A O 1
ATOM 3622 N N . ILE A 1 470 ? 3.273 -41.75 -38.156 1 86.12 470 ILE A N 1
ATOM 3623 C CA . ILE A 1 470 ? 2.395 -41.844 -37 1 86.12 470 ILE A CA 1
ATOM 3624 C C . ILE A 1 470 ? 0.945 -41.625 -37.438 1 86.12 470 ILE A C 1
ATOM 3626 O O . ILE A 1 470 ? 0.033 -42.281 -36.875 1 86.12 470 ILE A O 1
ATOM 3630 N N . ALA A 1 471 ? 0.726 -40.75 -38.375 1 87.31 471 ALA A N 1
ATOM 3631 C CA . ALA A 1 471 ? -0.625 -40.531 -38.875 1 87.31 471 ALA A CA 1
ATOM 3632 C C . ALA A 1 471 ? -1.191 -41.781 -39.531 1 87.31 471 ALA A C 1
ATOM 3634 O O . ALA A 1 471 ? -2.385 -42.062 -39.438 1 87.31 471 ALA A O 1
ATOM 3635 N N . LYS A 1 472 ? -0.319 -42.469 -40.188 1 84.56 472 LYS A N 1
ATOM 3636 C CA . LYS A 1 472 ? -0.732 -43.688 -40.812 1 84.56 472 LYS A CA 1
ATOM 3637 C C . LYS A 1 472 ? -1.036 -44.781 -39.781 1 84.56 472 LYS A C 1
ATOM 3639 O O . LYS A 1 472 ? -2.023 -45.5 -39.906 1 84.56 472 LYS A O 1
ATOM 3644 N N . LEU A 1 473 ? -0.202 -44.781 -38.906 1 84.44 473 LEU A N 1
ATOM 3645 C CA . LEU A 1 473 ? -0.332 -45.781 -37.844 1 84.44 473 LEU A CA 1
ATOM 3646 C C . LEU A 1 473 ? -1.665 -45.625 -37.125 1 84.44 473 LEU A C 1
ATOM 3648 O O . LEU A 1 473 ? -2.311 -46.625 -36.781 1 84.44 473 LEU A O 1
ATOM 3652 N N . TYR A 1 474 ? -2.1 -44.438 -36.906 1 87.94 474 TYR A N 1
ATOM 3653 C CA . TYR A 1 474 ? -3.303 -44.219 -36.125 1 87.94 474 TYR A CA 1
ATOM 3654 C C . TYR A 1 474 ? -4.48 -43.844 -37.031 1 87.94 474 TYR A C 1
ATOM 3656 O O . TYR A 1 474 ? -5.461 -43.25 -36.562 1 87.94 474 TYR A O 1
ATOM 3664 N N . GLN A 1 475 ? -4.344 -44 -38.219 1 85.56 475 GLN A N 1
ATOM 3665 C CA . GLN A 1 475 ? -5.395 -43.844 -39.219 1 85.56 475 GLN A CA 1
ATOM 3666 C C . GLN A 1 475 ? -5.941 -42.406 -39.219 1 85.56 475 GLN A C 1
ATOM 3668 O O . GLN A 1 475 ? -7.152 -42.219 -39.344 1 85.56 475 GLN A O 1
ATOM 3673 N N . GLY A 1 476 ? -5.117 -41.531 -38.844 1 84.62 476 GLY A N 1
ATOM 3674 C CA . GLY A 1 476 ? -5.422 -40.125 -39 1 84.62 476 GLY A CA 1
ATOM 3675 C C . GLY A 1 476 ? -6.34 -39.594 -37.906 1 84.62 476 GLY A C 1
ATOM 3676 O O . GLY A 1 476 ? -6.816 -38.469 -38 1 84.62 476 GLY A O 1
ATOM 3677 N N . LYS A 1 477 ? -6.57 -40.344 -36.844 1 86.75 477 LYS A N 1
ATOM 3678 C CA . LYS A 1 477 ? -7.465 -39.906 -35.781 1 86.75 477 LYS A CA 1
ATOM 3679 C C . LYS A 1 477 ? -6.703 -39.656 -34.469 1 86.75 477 LYS A C 1
ATOM 3681 O O . LYS A 1 477 ? -6.016 -40.562 -33.969 1 86.75 477 LYS A O 1
ATOM 3686 N N . SER A 1 478 ? -6.875 -38.5 -33.969 1 90.06 478 SER A N 1
ATOM 3687 C CA . SER A 1 478 ? -6.246 -38.125 -32.688 1 90.06 478 SER A CA 1
ATOM 3688 C C . SER A 1 478 ? -4.82 -38.656 -32.625 1 90.06 478 SER A C 1
ATOM 3690 O O . SER A 1 478 ? -4.457 -39.344 -31.641 1 90.06 478 SER A O 1
ATOM 3692 N N . VAL A 1 479 ? -4.043 -38.406 -33.562 1 88.56 479 VAL A N 1
ATOM 3693 C CA . VAL A 1 479 ? -2.732 -39 -33.812 1 88.56 479 VAL A CA 1
ATOM 3694 C C . VAL A 1 479 ? -1.803 -38.688 -32.625 1 88.56 479 VAL A C 1
ATOM 3696 O O . VAL A 1 479 ? -1.226 -39.594 -32.031 1 88.56 479 VAL A O 1
ATOM 3699 N N . ALA A 1 480 ? -1.671 -37.469 -32.312 1 91 480 ALA A N 1
ATOM 3700 C CA . ALA A 1 480 ? -0.747 -37.062 -31.25 1 91 480 ALA A CA 1
ATOM 3701 C C . ALA A 1 480 ? -1.143 -37.656 -29.906 1 91 480 ALA A C 1
ATOM 3703 O O . ALA A 1 480 ? -0.286 -38.125 -29.156 1 91 480 ALA A O 1
ATOM 3704 N N . GLU A 1 481 ? -2.438 -37.688 -29.562 1 92.12 481 GLU A N 1
ATOM 3705 C CA . GLU A 1 481 ? -2.947 -38.188 -28.281 1 92.12 481 GLU A CA 1
ATOM 3706 C C . GLU A 1 481 ? -2.721 -39.688 -28.156 1 92.12 481 GLU A C 1
ATOM 3708 O O . GLU A 1 481 ? -2.279 -40.188 -27.125 1 92.12 481 GLU A O 1
ATOM 3713 N N . GLN A 1 482 ? -3.045 -40.406 -29.234 1 91 482 GLN A N 1
ATOM 3714 C CA . GLN A 1 482 ? -2.83 -41.875 -29.219 1 91 482 GLN A CA 1
ATOM 3715 C C . GLN A 1 482 ? -1.353 -42.188 -29.031 1 91 482 GLN A C 1
ATOM 3717 O O . GLN A 1 482 ? -1.003 -43.094 -28.281 1 91 482 GLN A O 1
ATOM 3722 N N . ASN A 1 483 ? -0.583 -41.469 -29.781 1 91.31 483 ASN A N 1
ATOM 3723 C CA . ASN A 1 483 ? 0.856 -41.688 -29.688 1 91.31 483 ASN A CA 1
ATOM 3724 C C . ASN A 1 483 ? 1.363 -41.438 -28.266 1 91.31 483 ASN A C 1
ATOM 3726 O O . ASN A 1 483 ? 2.215 -42.156 -27.766 1 91.31 483 ASN A O 1
ATOM 3730 N N . SER A 1 484 ? 0.893 -40.375 -27.656 1 94.25 484 SER A N 1
ATOM 3731 C CA . SER A 1 484 ? 1.3 -40.031 -26.297 1 94.25 484 SER A CA 1
ATOM 3732 C C . SER A 1 484 ? 0.98 -41.188 -25.312 1 94.25 484 SER A C 1
ATOM 3734 O O . SER A 1 484 ? 1.812 -41.531 -24.484 1 94.25 484 SER A O 1
ATOM 3736 N N . VAL A 1 485 ? -0.219 -41.719 -25.391 1 93.88 485 VAL A N 1
ATOM 3737 C CA . VAL A 1 485 ? -0.645 -42.781 -24.5 1 93.88 485 VAL A CA 1
ATOM 3738 C C . VAL A 1 485 ? 0.227 -44.031 -24.734 1 93.88 485 VAL A C 1
ATOM 3740 O O . VAL A 1 485 ? 0.697 -44.656 -23.781 1 93.88 485 VAL A O 1
ATOM 3743 N N . ASN A 1 486 ? 0.451 -44.344 -25.984 1 90.62 486 ASN A N 1
ATOM 3744 C CA . ASN A 1 486 ? 1.219 -45.531 -26.312 1 90.62 486 ASN A CA 1
ATOM 3745 C C . ASN A 1 486 ? 2.658 -45.438 -25.828 1 90.62 486 ASN A C 1
ATOM 3747 O O . ASN A 1 486 ? 3.199 -46.375 -25.266 1 90.62 486 ASN A O 1
ATOM 3751 N N . LEU A 1 487 ? 3.223 -44.312 -26.094 1 91.19 487 LEU A N 1
ATOM 3752 C CA . LEU A 1 487 ? 4.605 -44.125 -25.672 1 91.19 487 LEU A CA 1
ATOM 3753 C C . LEU A 1 487 ? 4.727 -44.188 -24.156 1 91.19 487 LEU A C 1
ATOM 3755 O O . LEU A 1 487 ? 5.609 -44.875 -23.625 1 91.19 487 LEU A O 1
ATOM 3759 N N . ALA A 1 488 ? 3.881 -43.5 -23.453 1 93.94 488 ALA A N 1
ATOM 3760 C CA . ALA A 1 488 ? 3.938 -43.469 -21.984 1 93.94 488 ALA A CA 1
ATOM 3761 C C . ALA A 1 488 ? 3.652 -44.844 -21.375 1 93.94 488 ALA A C 1
ATOM 3763 O O . ALA A 1 488 ? 4.273 -45.219 -20.391 1 93.94 488 ALA A O 1
ATOM 3764 N N . TRP A 1 489 ? 2.678 -45.5 -21.953 1 92.5 489 TRP A N 1
ATOM 3765 C CA . TRP A 1 489 ? 2.303 -46.812 -21.438 1 92.5 489 TRP A CA 1
ATOM 3766 C C . TRP A 1 489 ? 3.416 -47.812 -21.672 1 92.5 489 TRP A C 1
ATOM 3768 O O . TRP A 1 489 ? 3.705 -48.656 -20.812 1 92.5 489 TRP A O 1
ATOM 3778 N N . ASP A 1 490 ? 3.992 -47.812 -22.891 1 90.62 490 ASP A N 1
ATOM 3779 C CA . ASP A 1 490 ? 5.105 -48.719 -23.203 1 90.62 490 ASP A CA 1
ATOM 3780 C C . ASP A 1 490 ? 6.285 -48.469 -22.266 1 90.62 490 ASP A C 1
ATOM 3782 O O . ASP A 1 490 ? 6.934 -49.438 -21.828 1 90.62 490 ASP A O 1
ATOM 3786 N N . LEU A 1 491 ? 6.5 -47.25 -22.062 1 93.62 491 LEU A N 1
ATOM 3787 C CA . LEU A 1 491 ? 7.57 -46.906 -21.125 1 93.62 491 LEU A CA 1
ATOM 3788 C C . LEU A 1 491 ? 7.273 -47.438 -19.734 1 93.62 491 LEU A C 1
ATOM 3790 O O . LEU A 1 491 ? 8.156 -48 -19.078 1 93.62 491 LEU A O 1
ATOM 3794 N N . LEU A 1 492 ? 6.055 -47.312 -19.25 1 94.69 492 LEU A N 1
ATOM 3795 C CA . LEU A 1 492 ? 5.66 -47.75 -17.906 1 94.69 492 LEU A CA 1
ATOM 3796 C C . LEU A 1 492 ? 5.754 -49.281 -17.766 1 94.69 492 LEU A C 1
ATOM 3798 O O . LEU A 1 492 ? 6.008 -49.781 -16.688 1 94.69 492 LEU A O 1
ATOM 3802 N N . ARG A 1 493 ? 5.656 -50 -18.844 1 92.38 493 ARG A N 1
ATOM 3803 C CA . ARG A 1 493 ? 5.656 -51.469 -18.828 1 92.38 493 ARG A CA 1
ATOM 3804 C C . ARG A 1 493 ? 7.078 -52 -18.734 1 92.38 493 ARG A C 1
ATOM 3806 O O . ARG A 1 493 ? 7.27 -53.188 -18.484 1 92.38 493 ARG A O 1
ATOM 3813 N N . ASP A 1 494 ? 8.008 -51.188 -19.016 1 92.31 494 ASP A N 1
ATOM 3814 C CA . ASP A 1 494 ? 9.398 -51.625 -18.891 1 92.31 494 ASP A CA 1
ATOM 3815 C C . ASP A 1 494 ? 9.641 -52.312 -17.562 1 92.31 494 ASP A C 1
ATOM 3817 O O . ASP A 1 494 ? 9.102 -51.906 -16.531 1 92.31 494 ASP A O 1
ATOM 3821 N N . GLN A 1 495 ? 10.484 -53.25 -17.516 1 91 495 GLN A N 1
ATOM 3822 C CA . GLN A 1 495 ? 10.742 -54.062 -16.344 1 91 495 GLN A CA 1
ATOM 3823 C C . GLN A 1 495 ? 11.352 -53.25 -15.219 1 91 495 GLN A C 1
ATOM 3825 O O . GLN A 1 495 ? 11.133 -53.531 -14.039 1 91 495 GLN A O 1
ATOM 3830 N N . LYS A 1 496 ? 11.992 -52.219 -15.578 1 93.5 496 LYS A N 1
ATOM 3831 C CA . LYS A 1 496 ? 12.656 -51.406 -14.57 1 93.5 496 LYS A CA 1
ATOM 3832 C C . LYS A 1 496 ? 11.648 -50.656 -13.711 1 93.5 496 LYS A C 1
ATOM 3834 O O . LYS A 1 496 ? 11.977 -50.188 -12.625 1 93.5 496 LYS A O 1
ATOM 3839 N N . TYR A 1 497 ? 10.375 -50.656 -14.148 1 95.94 497 TYR A N 1
ATOM 3840 C CA . TYR A 1 497 ? 9.367 -49.938 -13.383 1 95.94 497 TYR A CA 1
ATOM 3841 C C . TYR A 1 497 ? 8.391 -50.875 -12.727 1 95.94 497 TYR A C 1
ATOM 3843 O O . TYR A 1 497 ? 7.215 -50.562 -12.539 1 95.94 497 TYR A O 1
ATOM 3851 N N . ALA A 1 498 ? 8.797 -52.031 -12.43 1 93.31 498 ALA A N 1
ATOM 3852 C CA . ALA A 1 498 ? 7.941 -53.094 -11.883 1 93.31 498 ALA A CA 1
ATOM 3853 C C . ALA A 1 498 ? 7.395 -52.688 -10.516 1 93.31 498 ALA A C 1
ATOM 3855 O O . ALA A 1 498 ? 6.211 -52.906 -10.227 1 93.31 498 ALA A O 1
ATOM 3856 N N . ALA A 1 499 ? 8.234 -52.156 -9.688 1 93.94 499 ALA A N 1
ATOM 3857 C CA . ALA A 1 499 ? 7.793 -51.75 -8.359 1 93.94 499 ALA A CA 1
ATOM 3858 C C . ALA A 1 499 ? 6.758 -50.625 -8.453 1 93.94 499 ALA A C 1
ATOM 3860 O O . ALA A 1 499 ? 5.812 -50.594 -7.66 1 93.94 499 ALA A O 1
ATOM 3861 N N . LEU A 1 500 ? 6.938 -49.719 -9.383 1 95.69 500 LEU A N 1
ATOM 3862 C CA . LEU A 1 500 ? 6.004 -48.625 -9.594 1 95.69 500 LEU A CA 1
ATOM 3863 C C . LEU A 1 500 ? 4.652 -49.125 -10.07 1 95.69 500 LEU A C 1
ATOM 3865 O O . LEU A 1 500 ? 3.605 -48.719 -9.578 1 95.69 500 LEU A O 1
ATOM 3869 N N . ARG A 1 501 ? 4.656 -50.062 -10.953 1 94.94 501 ARG A N 1
ATOM 3870 C CA . ARG A 1 501 ? 3.428 -50.656 -11.484 1 94.94 501 ARG A CA 1
ATOM 3871 C C . ARG A 1 501 ? 2.635 -51.344 -10.375 1 94.94 501 ARG A C 1
ATOM 3873 O O . ARG A 1 501 ? 1.409 -51.219 -10.32 1 94.94 501 ARG A O 1
ATOM 3880 N N . ASN A 1 502 ? 3.373 -52 -9.531 1 92.25 502 ASN A N 1
ATOM 3881 C CA . ASN A 1 502 ? 2.729 -52.719 -8.422 1 92.25 502 ASN A CA 1
ATOM 3882 C C . ASN A 1 502 ? 2.121 -51.719 -7.426 1 92.25 502 ASN A C 1
ATOM 3884 O O . ASN A 1 502 ? 1.095 -52.031 -6.809 1 92.25 502 ASN A O 1
ATOM 3888 N N . ALA A 1 503 ? 2.814 -50.656 -7.344 1 92.88 503 ALA A N 1
ATOM 3889 C CA . ALA A 1 503 ? 2.301 -49.656 -6.438 1 92.88 503 ALA A CA 1
ATOM 3890 C C . ALA A 1 503 ? 1.045 -49 -7.008 1 92.88 503 ALA A C 1
ATOM 3892 O O . ALA A 1 503 ? 0.123 -48.656 -6.262 1 92.88 503 ALA A O 1
ATOM 3893 N N . ILE A 1 504 ? 0.967 -48.781 -8.312 1 95.06 504 ILE A N 1
ATOM 3894 C CA . ILE A 1 504 ? -0.162 -48.125 -8.969 1 95.06 504 ILE A CA 1
ATOM 3895 C C . ILE A 1 504 ? -1.374 -49.062 -8.953 1 95.06 504 ILE A C 1
ATOM 3897 O O . ILE A 1 504 ? -2.48 -48.656 -8.602 1 95.06 504 ILE A O 1
ATOM 3901 N N . CYS A 1 505 ? -1.128 -50.281 -9.352 1 93.56 505 CYS A N 1
ATOM 3902 C CA . CYS A 1 505 ? -2.225 -51.25 -9.461 1 93.56 505 CYS A CA 1
ATOM 3903 C C . CYS A 1 505 ? -1.942 -52.5 -8.641 1 93.56 505 CYS A C 1
ATOM 3905 O O . CYS A 1 505 ? -0.956 -53.188 -8.883 1 93.56 505 CYS A O 1
ATOM 3907 N N . GLY A 1 506 ? -2.871 -52.812 -7.711 1 89.38 506 GLY A N 1
ATOM 3908 C CA . GLY A 1 506 ? -2.738 -54 -6.891 1 89.38 506 GLY A CA 1
ATOM 3909 C C . GLY A 1 506 ? -3.531 -55.188 -7.418 1 89.38 506 GLY A C 1
ATOM 3910 O O . GLY A 1 506 ? -3.377 -56.312 -6.938 1 89.38 506 GLY A O 1
ATOM 3911 N N . SER A 1 507 ? -4.391 -55 -8.422 1 89.88 507 SER A N 1
ATOM 3912 C CA . SER A 1 507 ? -5.223 -56.031 -9.016 1 89.88 507 SER A CA 1
ATOM 3913 C C . SER A 1 507 ? -5.414 -55.812 -10.508 1 89.88 507 SER A C 1
ATOM 3915 O O . SER A 1 507 ? -5.121 -54.719 -11.023 1 89.88 507 SER A O 1
ATOM 3917 N N . GLN A 1 508 ? -5.805 -56.875 -11.195 1 90 508 GLN A N 1
ATOM 3918 C CA . GLN A 1 508 ? -6.062 -56.75 -12.625 1 90 508 GLN A CA 1
ATOM 3919 C C . GLN A 1 508 ? -7.191 -55.781 -12.906 1 90 508 GLN A C 1
ATOM 3921 O O . GLN A 1 508 ? -7.172 -55.062 -13.922 1 90 508 GLN A O 1
ATOM 3926 N N . GLU A 1 509 ? -8.102 -55.75 -12.062 1 90.25 509 GLU A N 1
ATOM 3927 C CA . GLU A 1 509 ? -9.203 -54.812 -12.203 1 90.25 509 GLU A CA 1
ATOM 3928 C C . GLU A 1 509 ? -8.719 -53.375 -12.102 1 90.25 509 GLU A C 1
ATOM 3930 O O . GLU A 1 509 ? -9.188 -52.5 -12.844 1 90.25 509 GLU A O 1
ATOM 3935 N N . GLU A 1 510 ? -7.859 -53.125 -11.219 1 92.81 510 GLU A N 1
ATOM 3936 C CA . GLU A 1 510 ? -7.289 -51.781 -11.062 1 92.81 510 GLU A CA 1
ATOM 3937 C C . GLU A 1 510 ? -6.496 -51.375 -12.305 1 92.81 510 GLU A C 1
ATOM 3939 O O . GLU A 1 510 ? -6.551 -50.219 -12.727 1 92.81 510 GLU A O 1
ATOM 3944 N N . GLU A 1 511 ? -5.738 -52.312 -12.773 1 93.56 511 GLU A N 1
ATOM 3945 C CA . GLU A 1 511 ? -4.945 -52.031 -13.969 1 93.56 511 GLU A CA 1
ATOM 3946 C C . GLU A 1 511 ? -5.84 -51.688 -15.156 1 93.56 511 GLU A C 1
ATOM 3948 O O . GLU A 1 511 ? -5.551 -50.75 -15.898 1 93.56 511 GLU A O 1
ATOM 3953 N N . GLN A 1 512 ? -6.891 -52.438 -15.344 1 92 512 GLN A N 1
ATOM 3954 C CA . GLN A 1 512 ? -7.824 -52.188 -16.438 1 92 512 GLN A CA 1
ATOM 3955 C C . GLN A 1 512 ? -8.508 -50.812 -16.266 1 92 512 GLN A C 1
ATOM 3957 O O . GLN A 1 512 ? -8.664 -50.062 -17.234 1 92 512 GLN A O 1
ATOM 3962 N N . ARG A 1 513 ? -8.867 -50.531 -15.109 1 94.19 513 ARG A N 1
ATOM 3963 C CA . ARG A 1 513 ? -9.492 -49.25 -14.836 1 94.19 513 ARG A CA 1
ATOM 3964 C C . ARG A 1 513 ? -8.5 -48.094 -15.047 1 94.19 513 ARG A C 1
ATOM 3966 O O . ARG A 1 513 ? -8.852 -47.062 -15.609 1 94.19 513 ARG A O 1
ATOM 3973 N N . PHE A 1 514 ? -7.293 -48.344 -14.523 1 95.69 514 PHE A N 1
ATOM 3974 C CA . PHE A 1 514 ? -6.25 -47.312 -14.688 1 95.69 514 PHE A CA 1
ATOM 3975 C C . PHE A 1 514 ? -6.027 -47.031 -16.172 1 95.69 514 PHE A C 1
ATOM 3977 O O . PHE A 1 514 ? -6 -45.844 -16.562 1 95.69 514 PHE A O 1
ATOM 3984 N N . ARG A 1 515 ? -5.891 -47.969 -16.969 1 93.62 515 ARG A N 1
ATOM 3985 C CA . ARG A 1 515 ? -5.68 -47.781 -18.391 1 93.62 515 ARG A CA 1
ATOM 3986 C C . ARG A 1 515 ? -6.875 -47.062 -19.031 1 93.62 515 ARG A C 1
ATOM 3988 O O . ARG A 1 515 ? -6.703 -46.125 -19.828 1 93.62 515 ARG A O 1
ATOM 3995 N N . GLN A 1 516 ? -8.031 -47.531 -18.641 1 94 516 GLN A N 1
ATOM 3996 C CA . GLN A 1 516 ? -9.234 -46.938 -19.203 1 94 516 GLN A CA 1
ATOM 3997 C C . GLN A 1 516 ? -9.312 -45.469 -18.875 1 94 516 GLN A C 1
ATOM 3999 O O . GLN A 1 516 ? -9.656 -44.656 -19.734 1 94 516 GLN A O 1
ATOM 4004 N N . LEU A 1 517 ? -9.031 -45.156 -17.656 1 96.38 517 LEU A N 1
ATOM 4005 C CA . LEU A 1 517 ? -9.047 -43.781 -17.219 1 96.38 517 LEU A CA 1
ATOM 4006 C C . LEU A 1 517 ? -8.039 -42.938 -18 1 96.38 517 LEU A C 1
ATOM 4008 O O . LEU A 1 517 ? -8.352 -41.844 -18.453 1 96.38 517 LEU A O 1
ATOM 4012 N N . VAL A 1 518 ? -6.84 -43.438 -18.156 1 96.19 518 VAL A N 1
ATOM 4013 C CA . VAL A 1 518 ? -5.777 -42.719 -18.859 1 96.19 518 VAL A CA 1
ATOM 4014 C C . VAL A 1 518 ? -6.176 -42.5 -20.312 1 96.19 518 VAL A C 1
ATOM 4016 O O . VAL A 1 518 ? -6.043 -41.406 -20.844 1 96.19 518 VAL A O 1
ATOM 4019 N N . VAL A 1 519 ? -6.707 -43.531 -20.938 1 93.44 519 VAL A N 1
ATOM 4020 C CA . VAL A 1 519 ? -7.09 -43.469 -22.344 1 93.44 519 VAL A CA 1
ATOM 4021 C C . VAL A 1 519 ? -8.211 -42.438 -22.516 1 93.44 519 VAL A C 1
ATOM 4023 O O . VAL A 1 519 ? -8.117 -41.562 -23.359 1 93.44 519 VAL A O 1
ATOM 4026 N N . ASN A 1 520 ? -9.273 -42.531 -21.75 1 93.38 520 ASN A N 1
ATOM 4027 C CA . ASN A 1 520 ? -10.383 -41.594 -21.844 1 93.38 520 ASN A CA 1
ATOM 4028 C C . ASN A 1 520 ? -9.93 -40.156 -21.625 1 93.38 520 ASN A C 1
ATOM 4030 O O . ASN A 1 520 ? -10.344 -39.25 -22.344 1 93.38 520 ASN A O 1
ATOM 4034 N N . THR A 1 521 ? -9.102 -40 -20.625 1 95.38 521 THR A N 1
ATOM 4035 C CA . THR A 1 521 ? -8.68 -38.656 -20.219 1 95.38 521 THR A CA 1
ATOM 4036 C C . THR A 1 521 ? -7.789 -38.031 -21.281 1 95.38 521 THR A C 1
ATOM 4038 O O . THR A 1 521 ? -8.008 -36.875 -21.672 1 95.38 521 THR A O 1
ATOM 4041 N N . VAL A 1 522 ? -6.793 -38.719 -21.781 1 95.69 522 VAL A N 1
ATOM 4042 C CA . VAL A 1 522 ? -5.871 -38.156 -22.766 1 95.69 522 VAL A CA 1
ATOM 4043 C C . VAL A 1 522 ? -6.602 -37.938 -24.094 1 95.69 522 VAL A C 1
ATOM 4045 O O . VAL A 1 522 ? -6.398 -36.906 -24.75 1 95.69 522 VAL A O 1
ATOM 4048 N N . MET A 1 523 ? -7.441 -38.812 -24.453 1 92.56 523 MET A N 1
ATOM 4049 C CA . MET A 1 523 ? -8.164 -38.656 -25.703 1 92.56 523 MET A CA 1
ATOM 4050 C C . MET A 1 523 ? -9.094 -37.438 -25.656 1 92.56 523 MET A C 1
ATOM 4052 O O . MET A 1 523 ? -9.367 -36.812 -26.688 1 92.56 523 MET A O 1
ATOM 4056 N N . ALA A 1 524 ? -9.531 -37.125 -24.5 1 92.5 524 ALA A N 1
ATOM 4057 C CA . ALA A 1 524 ? -10.445 -36 -24.328 1 92.5 524 ALA A CA 1
ATOM 4058 C C . ALA A 1 524 ? -9.75 -34.688 -24.641 1 92.5 524 ALA A C 1
ATOM 4060 O O . ALA A 1 524 ? -10.406 -33.656 -24.859 1 92.5 524 ALA A O 1
ATOM 4061 N N . THR A 1 525 ? -8.422 -34.656 -24.656 1 92.56 525 THR A N 1
ATOM 4062 C CA . THR A 1 525 ? -7.684 -33.406 -24.891 1 92.56 525 THR A CA 1
ATOM 4063 C C . THR A 1 525 ? -7.695 -33.062 -26.375 1 92.56 525 THR A C 1
ATOM 4065 O O . THR A 1 525 ? -7.363 -31.938 -26.75 1 92.56 525 THR A O 1
ATOM 4068 N N . ASP A 1 526 ? -8.109 -34 -27.203 1 89.62 526 ASP A N 1
ATOM 4069 C CA . ASP A 1 526 ? -8.32 -33.656 -28.609 1 89.62 526 ASP A CA 1
ATOM 4070 C C . ASP A 1 526 ? -9.656 -32.938 -28.797 1 89.62 526 ASP A C 1
ATOM 4072 O O . ASP A 1 526 ? -10.695 -33.594 -28.953 1 89.62 526 ASP A O 1
ATOM 4076 N N . ILE A 1 527 ? -9.57 -31.703 -28.922 1 82.31 527 ILE A N 1
ATOM 4077 C CA . ILE A 1 527 ? -10.789 -30.891 -28.953 1 82.31 527 ILE A CA 1
ATOM 4078 C C . ILE A 1 527 ? -11.172 -30.594 -30.406 1 82.31 527 ILE A C 1
ATOM 4080 O O . ILE A 1 527 ? -12.266 -30.094 -30.672 1 82.31 527 ILE A O 1
ATOM 4084 N N . MET A 1 528 ? -10.328 -30.891 -31.312 1 77.12 528 MET A N 1
ATOM 4085 C CA . MET A 1 528 ? -10.555 -30.484 -32.688 1 77.12 528 MET A CA 1
ATOM 4086 C C . MET A 1 528 ? -11.328 -31.562 -33.469 1 77.12 528 MET A C 1
ATOM 4088 O O . MET A 1 528 ? -11.93 -31.281 -34.5 1 77.12 528 MET A O 1
ATOM 4092 N N . ASP A 1 529 ? -11.242 -32.75 -32.906 1 77.06 529 ASP A N 1
ATOM 4093 C CA . ASP A 1 529 ? -12.008 -33.812 -33.562 1 77.06 529 ASP A CA 1
ATOM 4094 C C . ASP A 1 529 ? -13.508 -33.594 -33.375 1 77.06 529 ASP A C 1
ATOM 4096 O O . ASP A 1 529 ? -14.016 -33.688 -32.25 1 77.06 529 ASP A O 1
ATOM 4100 N N . LYS A 1 530 ? -14.18 -33.312 -34.344 1 76.62 530 LYS A N 1
ATOM 4101 C CA . LYS A 1 530 ? -15.594 -32.969 -34.281 1 76.62 530 LYS A CA 1
ATOM 4102 C C . LYS A 1 530 ? -16.438 -34.125 -33.781 1 76.62 530 LYS A C 1
ATOM 4104 O O . LYS A 1 530 ? -17.422 -33.938 -33.062 1 76.62 530 LYS A O 1
ATOM 4109 N N . ASP A 1 531 ? -16.047 -35.312 -34.219 1 75.06 531 ASP A N 1
ATOM 4110 C CA . ASP A 1 531 ? -16.812 -36.469 -33.812 1 75.06 531 ASP A CA 1
ATOM 4111 C C . ASP A 1 531 ? -16.672 -36.719 -32.312 1 75.06 531 ASP A C 1
ATOM 4113 O O . ASP A 1 531 ? -17.672 -37 -31.625 1 75.06 531 ASP A O 1
ATOM 4117 N N . LEU A 1 532 ? -15.477 -36.656 -31.906 1 75.94 532 LEU A N 1
ATOM 4118 C CA . LEU A 1 532 ? -15.227 -36.875 -30.484 1 75.94 532 LEU A CA 1
ATOM 4119 C C . LEU A 1 532 ? -15.875 -35.781 -29.656 1 75.94 532 LEU A C 1
ATOM 4121 O O . LEU A 1 532 ? -16.391 -36.031 -28.562 1 75.94 532 LEU A O 1
ATOM 4125 N N . LYS A 1 533 ? -15.852 -34.625 -30.219 1 79.5 533 LYS A N 1
ATOM 4126 C CA . LYS A 1 533 ? -16.469 -33.5 -29.516 1 79.5 533 LYS A CA 1
ATOM 4127 C C . LYS A 1 533 ? -17.969 -33.656 -29.406 1 79.5 533 LYS A C 1
ATOM 4129 O O . LYS A 1 533 ? -18.547 -33.438 -28.328 1 79.5 533 LYS A O 1
ATOM 4134 N N . LYS A 1 534 ? -18.547 -34 -30.484 1 79.12 534 LYS A N 1
ATOM 4135 C CA . LYS A 1 534 ? -19.984 -34.25 -30.484 1 79.12 534 LYS A CA 1
ATOM 4136 C C . LYS A 1 534 ? -20.359 -35.344 -29.484 1 79.12 534 LYS A C 1
ATOM 4138 O O . LYS A 1 534 ? -21.344 -35.188 -28.75 1 79.12 534 LYS A O 1
ATOM 4143 N N . LEU A 1 535 ? -19.562 -36.312 -29.562 1 79.44 535 LEU A N 1
ATOM 4144 C CA . LEU A 1 535 ? -19.812 -37.438 -28.656 1 79.44 535 LEU A CA 1
ATOM 4145 C C . LEU A 1 535 ? -19.734 -36.969 -27.203 1 79.44 535 LEU A C 1
ATOM 4147 O O . LEU A 1 535 ? -20.562 -37.375 -26.375 1 79.44 535 LEU A O 1
ATOM 4151 N N . ARG A 1 536 ? -18.812 -36.219 -26.906 1 79.5 536 ARG A N 1
ATOM 4152 C CA . ARG A 1 536 ? -18.625 -35.75 -25.547 1 79.5 536 ARG A CA 1
ATOM 4153 C C . ARG A 1 536 ? -19.781 -34.812 -25.125 1 79.5 536 ARG A C 1
ATOM 4155 O O . ARG A 1 536 ? -20.234 -34.875 -23.984 1 79.5 536 ARG A O 1
ATOM 4162 N N . ASP A 1 537 ? -20.203 -34 -26.047 1 81.06 537 ASP A N 1
ATOM 4163 C CA . ASP A 1 537 ? -21.312 -33.125 -25.75 1 81.06 537 ASP A CA 1
ATOM 4164 C C . ASP A 1 537 ? -22.609 -33.906 -25.5 1 81.06 537 ASP A C 1
ATOM 4166 O O . ASP A 1 537 ? -23.359 -33.562 -24.578 1 81.06 537 ASP A O 1
ATOM 4170 N N . ASP A 1 538 ? -22.719 -34.875 -26.297 1 82.12 538 ASP A N 1
ATOM 4171 C CA . ASP A 1 538 ? -23.891 -35.75 -26.125 1 82.12 538 ASP A CA 1
ATOM 4172 C C . ASP A 1 538 ? -23.844 -36.469 -24.781 1 82.12 538 ASP A C 1
ATOM 4174 O O . ASP A 1 538 ? -24.875 -36.594 -24.109 1 82.12 538 ASP A O 1
ATOM 4178 N N . ARG A 1 539 ? -22.703 -36.906 -24.484 1 83.12 539 ARG A N 1
ATOM 4179 C CA . ARG A 1 539 ? -22.531 -37.594 -23.219 1 83.12 539 ARG A CA 1
ATOM 4180 C C . ARG A 1 539 ? -22.781 -36.656 -22.031 1 83.12 539 ARG A C 1
ATOM 4182 O O . ARG A 1 539 ? -23.359 -37.062 -21.031 1 83.12 539 ARG A O 1
ATOM 4189 N N . TRP A 1 540 ? -22.344 -35.438 -22.172 1 85.25 540 TRP A N 1
ATOM 4190 C CA . TRP A 1 540 ? -22.594 -34.438 -21.141 1 85.25 540 TRP A CA 1
ATOM 4191 C C . TRP A 1 540 ? -24.094 -34.188 -20.953 1 85.25 540 TRP A C 1
ATOM 4193 O O . TRP A 1 540 ? -24.578 -34.156 -19.828 1 85.25 540 TRP A O 1
ATOM 4203 N N . ASP A 1 541 ? -24.766 -34.031 -22.047 1 80.94 541 ASP A N 1
ATOM 4204 C CA . ASP A 1 541 ? -26.203 -33.812 -22 1 80.94 541 ASP A CA 1
ATOM 4205 C C . ASP A 1 541 ? -26.938 -35 -21.359 1 80.94 541 ASP A C 1
ATOM 4207 O O . ASP A 1 541 ? -27.875 -34.812 -20.594 1 80.94 541 ASP A O 1
ATOM 4211 N N . ALA A 1 542 ? -26.469 -36.094 -21.75 1 77.5 542 ALA A N 1
ATOM 4212 C CA . ALA A 1 542 ? -27.062 -37.312 -21.203 1 77.5 542 ALA A CA 1
ATOM 4213 C C . ALA A 1 542 ? -26.844 -37.406 -19.703 1 77.5 542 ALA A C 1
ATOM 4215 O O . ALA A 1 542 ? -27.703 -37.875 -18.953 1 77.5 542 ALA A O 1
ATOM 4216 N N . ALA A 1 543 ? -25.75 -37 -19.297 1 77 543 ALA A N 1
ATOM 4217 C CA . ALA A 1 543 ? -25.375 -37.125 -17.891 1 77 543 ALA A CA 1
ATOM 4218 C C . ALA A 1 543 ? -26.062 -36.031 -17.047 1 77 543 ALA A C 1
ATOM 4220 O O . ALA A 1 543 ? -26.5 -36.312 -15.922 1 77 543 ALA A O 1
ATOM 4221 N N . PHE A 1 544 ? -26.25 -34.812 -17.484 1 76.81 544 PHE A N 1
ATOM 4222 C CA . PHE A 1 544 ? -26.656 -33.719 -16.625 1 76.81 544 PHE A CA 1
ATOM 4223 C C . PHE A 1 544 ? -28.016 -33.156 -17.047 1 76.81 544 PHE A C 1
ATOM 4225 O O . PHE A 1 544 ? -28.641 -32.406 -16.297 1 76.81 544 PHE A O 1
ATOM 4232 N N . HIS A 1 545 ? -28.531 -33.188 -18.203 1 67.19 545 HIS A N 1
ATOM 4233 C CA . HIS A 1 545 ? -29.797 -32.562 -18.609 1 67.19 545 HIS A CA 1
ATOM 4234 C C . HIS A 1 545 ? -30.906 -33.625 -18.703 1 67.19 545 HIS A C 1
ATOM 4236 O O . HIS A 1 545 ? -32.062 -33.344 -18.406 1 67.19 545 HIS A O 1
ATOM 4242 N N . ARG A 1 546 ? -30.672 -34.75 -19.422 1 58.62 546 ARG A N 1
ATOM 4243 C CA . ARG A 1 546 ? -31.766 -35.688 -19.734 1 58.62 546 ARG A CA 1
ATOM 4244 C C . ARG A 1 546 ? -31.969 -36.688 -18.609 1 58.62 546 ARG A C 1
ATOM 4246 O O . ARG A 1 546 ? -32.938 -37.438 -18.609 1 58.62 546 ARG A O 1
ATOM 4253 N N . GLY A 1 547 ? -31.016 -36.969 -17.781 1 51.72 547 GLY A N 1
ATOM 4254 C CA . GLY A 1 547 ? -31.047 -38.188 -17.031 1 51.72 547 GLY A CA 1
ATOM 4255 C C . GLY A 1 547 ? -32 -38.156 -15.844 1 51.72 547 GLY A C 1
ATOM 4256 O O . GLY A 1 547 ? -32.125 -37.156 -15.164 1 51.72 547 GLY A O 1
ATOM 4257 N N . LYS A 1 548 ? -32.969 -38.906 -15.977 1 48.44 548 LYS A N 1
ATOM 4258 C CA . LYS A 1 548 ? -33.781 -39.312 -14.844 1 48.44 548 LYS A CA 1
ATOM 4259 C C . LYS A 1 548 ? -32.938 -39.562 -13.602 1 48.44 548 LYS A C 1
ATOM 4261 O O . LYS A 1 548 ? -31.859 -40.125 -13.688 1 48.44 548 LYS A O 1
ATOM 4266 N N . MET A 1 549 ? -33.094 -38.781 -12.57 1 48.22 549 MET A N 1
ATOM 4267 C CA . MET A 1 549 ? -32.562 -38.844 -11.211 1 48.22 549 MET A CA 1
ATOM 4268 C C . MET A 1 549 ? -32.469 -40.312 -10.75 1 48.22 549 MET A C 1
ATOM 4270 O O . MET A 1 549 ? -32.719 -40.625 -9.594 1 48.22 549 MET A O 1
ATOM 4274 N N . THR A 1 550 ? -32.469 -41.25 -11.641 1 48.91 550 THR A N 1
ATOM 4275 C CA . THR A 1 550 ? -32.375 -42.531 -10.945 1 48.91 550 THR A CA 1
ATOM 4276 C C . THR A 1 550 ? -30.969 -42.75 -10.438 1 48.91 550 THR A C 1
ATOM 4278 O O . THR A 1 550 ? -29.984 -42.5 -11.156 1 48.91 550 THR A O 1
ATOM 4281 N N 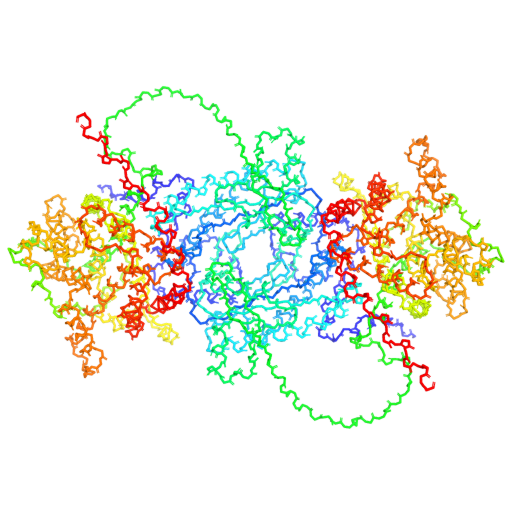. ASN A 1 551 ? -30.781 -42.719 -9.188 1 56.44 551 ASN A N 1
ATOM 4282 C CA . ASN A 1 551 ? -29.609 -43 -8.375 1 56.44 551 ASN A CA 1
ATOM 4283 C C . ASN A 1 551 ? -29 -44.375 -8.734 1 56.44 551 ASN A C 1
ATOM 4285 O O . ASN A 1 551 ? -28.641 -45.125 -7.848 1 56.44 551 ASN A O 1
ATOM 4289 N N . ASP A 1 552 ? -29.031 -44.75 -10.055 1 73.94 552 ASP A N 1
ATOM 4290 C CA . ASP A 1 552 ? -28.406 -46 -10.484 1 73.94 552 ASP A CA 1
ATOM 4291 C C . ASP A 1 552 ? -26.891 -45.812 -10.672 1 73.94 552 ASP A C 1
ATOM 4293 O O . ASP A 1 552 ? -26.422 -44.719 -10.922 1 73.94 552 ASP A O 1
ATOM 4297 N N . LEU A 1 553 ? -26.078 -46.75 -10.25 1 79.75 553 LEU A N 1
ATOM 4298 C CA . LEU A 1 553 ? -24.609 -46.812 -10.242 1 79.75 553 LEU A CA 1
ATOM 4299 C C . LEU A 1 553 ? -24.047 -46.438 -11.617 1 79.75 553 LEU A C 1
ATOM 4301 O O . LEU A 1 553 ? -23.047 -45.75 -11.711 1 79.75 553 LEU A O 1
ATOM 4305 N N . CYS A 1 554 ? -24.75 -46.781 -12.672 1 83.25 554 CYS A N 1
ATOM 4306 C CA . CYS A 1 554 ? -24.281 -46.5 -14.031 1 83.25 554 CYS A CA 1
ATOM 4307 C C . CYS A 1 554 ? -24.375 -45.031 -14.359 1 83.25 554 CYS A C 1
ATOM 4309 O O . CYS A 1 554 ? -23.484 -44.469 -15.008 1 83.25 554 CYS A O 1
ATOM 4311 N N . GLN A 1 555 ? -25.406 -44.406 -13.938 1 83.62 555 GLN A N 1
ATOM 4312 C CA . GLN A 1 555 ? -25.578 -43 -14.219 1 83.62 555 GLN A CA 1
ATOM 4313 C C . GLN A 1 555 ? -24.562 -42.156 -13.469 1 83.62 555 GLN A C 1
ATOM 4315 O O . GLN A 1 555 ? -24.062 -41.156 -14 1 83.62 555 GLN A O 1
ATOM 4320 N N . VAL A 1 556 ? -24.281 -42.531 -12.289 1 87.19 556 VAL A N 1
ATOM 4321 C CA . VAL A 1 556 ? -23.312 -41.812 -11.484 1 87.19 556 VAL A CA 1
ATOM 4322 C C . VAL A 1 556 ? -21.922 -41.938 -12.125 1 87.19 556 VAL A C 1
ATOM 4324 O O . VAL A 1 556 ? -21.188 -40.938 -12.188 1 87.19 556 VAL A O 1
ATOM 4327 N N . ASN A 1 557 ? -21.641 -43.094 -12.594 1 91.06 557 ASN A N 1
ATOM 4328 C CA . ASN A 1 557 ? -20.328 -43.312 -13.219 1 91.06 557 ASN A CA 1
ATOM 4329 C C . ASN A 1 557 ? -20.234 -42.594 -14.578 1 91.06 557 ASN A C 1
ATOM 4331 O O . ASN A 1 557 ? -19.156 -42.188 -14.992 1 91.06 557 ASN A O 1
ATOM 4335 N N . ARG A 1 558 ? -21.359 -42.5 -15.219 1 88.94 558 ARG A N 1
ATOM 4336 C CA . ARG A 1 558 ? -21.391 -41.719 -16.453 1 88.94 558 ARG A CA 1
ATOM 4337 C C . ARG A 1 558 ? -21.031 -40.281 -16.172 1 88.94 558 ARG A C 1
ATOM 4339 O O . ARG A 1 558 ? -20.266 -39.656 -16.922 1 88.94 558 ARG A O 1
ATOM 4346 N N . LYS A 1 559 ? -21.594 -39.781 -15.148 1 89 559 LYS A N 1
ATOM 4347 C CA . LYS A 1 559 ? -21.281 -38.406 -14.742 1 89 559 LYS A CA 1
ATOM 4348 C C . LYS A 1 559 ? -19.812 -38.25 -14.383 1 89 559 LYS A C 1
ATOM 4350 O O . LYS A 1 559 ? -19.156 -37.312 -14.789 1 89 559 LYS A O 1
ATOM 4355 N N . ALA A 1 560 ? -19.328 -39.25 -13.633 1 91.81 560 ALA A N 1
ATOM 4356 C CA . ALA A 1 560 ? -17.922 -39.219 -13.242 1 91.81 560 ALA A CA 1
ATOM 4357 C C . ALA A 1 560 ? -17.016 -39.188 -14.469 1 91.81 560 ALA A C 1
ATOM 4359 O O . ALA A 1 560 ? -16.031 -38.438 -14.523 1 91.81 560 ALA A O 1
ATOM 4360 N N . THR A 1 561 ? -17.344 -40 -15.414 1 92.62 561 THR A N 1
ATOM 4361 C CA . THR A 1 561 ? -16.531 -40.125 -16.625 1 92.62 561 THR A CA 1
ATOM 4362 C C . THR A 1 561 ? -16.484 -38.781 -17.375 1 92.62 561 THR A C 1
ATOM 4364 O O . THR A 1 561 ? -15.414 -38.344 -17.781 1 92.62 561 THR A O 1
ATOM 4367 N N . VAL A 1 562 ? -17.609 -38.156 -17.531 1 91 562 VAL A N 1
ATOM 4368 C CA . VAL A 1 562 ? -17.688 -36.906 -18.281 1 91 562 VAL A CA 1
ATOM 4369 C C . VAL A 1 562 ? -16.969 -35.812 -17.516 1 91 562 VAL A C 1
ATOM 4371 O O . VAL A 1 562 ? -16.328 -34.938 -18.125 1 91 562 VAL A O 1
ATOM 4374 N N . VAL A 1 563 ? -17.094 -35.844 -16.25 1 90.88 563 VAL A N 1
ATOM 4375 C CA . VAL A 1 563 ? -16.438 -34.844 -15.414 1 90.88 563 VAL A CA 1
ATOM 4376 C C . VAL A 1 563 ? -14.93 -34.969 -15.539 1 90.88 563 VAL A C 1
ATOM 4378 O O . VAL A 1 563 ? -14.219 -33.969 -15.641 1 90.88 563 VAL A O 1
ATOM 4381 N N . ILE A 1 564 ? -14.438 -36.188 -15.531 1 93.44 564 ILE A N 1
ATOM 4382 C CA . ILE A 1 564 ? -13.008 -36.438 -15.648 1 93.44 564 ILE A CA 1
ATOM 4383 C C . ILE A 1 564 ? -12.5 -35.938 -16.984 1 93.44 564 ILE A C 1
ATOM 4385 O O . ILE A 1 564 ? -11.438 -35.312 -17.062 1 93.44 564 ILE A O 1
ATOM 4389 N N . GLU A 1 565 ? -13.258 -36.125 -18 1 92.62 565 GLU A N 1
ATOM 4390 C CA . GLU A 1 565 ? -12.883 -35.688 -19.344 1 92.62 565 GLU A CA 1
ATOM 4391 C C . GLU A 1 565 ? -12.867 -34.156 -19.422 1 92.62 565 GLU A C 1
ATOM 4393 O O . GLU A 1 565 ? -11.969 -33.562 -20.031 1 92.62 565 GLU A O 1
ATOM 4398 N N . HIS A 1 566 ? -13.797 -33.531 -18.766 1 91.81 566 HIS A N 1
ATOM 4399 C CA . HIS A 1 566 ? -13.859 -32.094 -18.797 1 91.81 566 HIS A CA 1
ATOM 4400 C C . HIS A 1 566 ? -12.789 -31.484 -17.891 1 91.81 566 HIS A C 1
ATOM 4402 O O . HIS A 1 566 ? -12.305 -30.375 -18.156 1 91.81 566 HIS A O 1
ATOM 4408 N N . LEU A 1 567 ? -12.461 -32.219 -16.875 1 92.31 567 LEU A N 1
ATOM 4409 C CA . LEU A 1 567 ? -11.383 -31.781 -16 1 92.31 567 LEU A CA 1
ATOM 4410 C C . LEU A 1 567 ? -10.078 -31.625 -16.766 1 92.31 567 LEU A C 1
ATOM 4412 O O . LEU A 1 567 ? -9.398 -30.594 -16.641 1 92.31 567 LEU A O 1
ATOM 4416 N N . ILE A 1 568 ? -9.711 -32.594 -17.547 1 95.38 568 ILE A N 1
ATOM 4417 C CA . ILE A 1 568 ? -8.453 -32.531 -18.281 1 95.38 568 ILE A CA 1
ATOM 4418 C C . ILE A 1 568 ? -8.539 -31.5 -19.406 1 95.38 568 ILE A C 1
ATOM 4420 O O . ILE A 1 568 ? -7.543 -30.859 -19.75 1 95.38 568 ILE A O 1
ATOM 4424 N N . GLN A 1 569 ? -9.711 -31.375 -20.016 1 94.12 569 GLN A N 1
ATOM 4425 C CA . GLN A 1 569 ? -9.891 -30.359 -21.062 1 94.12 569 GLN A CA 1
ATOM 4426 C C . GLN A 1 569 ? -9.641 -28.969 -20.5 1 94.12 569 GLN A C 1
ATOM 4428 O O . GLN A 1 569 ? -8.93 -28.156 -21.109 1 94.12 569 GLN A O 1
ATOM 4433 N N . ALA A 1 570 ? -10.242 -28.766 -19.375 1 93.12 570 ALA A N 1
ATOM 4434 C CA . ALA A 1 570 ? -10.102 -27.453 -18.75 1 93.12 570 ALA A CA 1
ATOM 4435 C C . ALA A 1 570 ? -8.656 -27.203 -18.328 1 93.12 570 ALA A C 1
ATOM 4437 O O . ALA A 1 570 ? -8.148 -26.078 -18.453 1 93.12 570 ALA A O 1
ATOM 4438 N N . SER A 1 571 ? -8.023 -28.203 -17.828 1 95.06 571 SER A N 1
ATOM 4439 C CA . SER A 1 571 ? -6.648 -28.062 -17.359 1 95.06 571 SER A CA 1
ATOM 4440 C C . SER A 1 571 ? -5.684 -27.859 -18.531 1 95.06 571 SER A C 1
ATOM 4442 O O . SER A 1 571 ? -4.68 -27.156 -18.391 1 95.06 571 SER A O 1
ATOM 4444 N N . ASP A 1 572 ? -5.988 -28.484 -19.641 1 96 572 ASP A N 1
ATOM 4445 C CA . ASP A 1 572 ? -5.164 -28.359 -20.828 1 96 572 ASP A CA 1
ATOM 4446 C C . ASP A 1 572 ? -5.16 -26.922 -21.344 1 96 572 ASP A C 1
ATOM 4448 O O . ASP A 1 572 ? -4.176 -26.469 -21.938 1 96 572 ASP A O 1
ATOM 4452 N N . VAL A 1 573 ? -6.266 -26.25 -21.156 1 95.31 573 VAL A N 1
ATOM 4453 C CA . VAL A 1 573 ? -6.375 -24.859 -21.578 1 95.31 573 VAL A CA 1
ATOM 4454 C C . VAL A 1 573 ? -6.504 -23.953 -20.344 1 95.31 573 VAL A C 1
ATOM 4456 O O . VAL A 1 573 ? -7.141 -22.891 -20.406 1 95.31 573 VAL A O 1
ATOM 4459 N N . ALA A 1 574 ? -5.934 -24.344 -19.266 1 93.44 574 ALA A N 1
ATOM 4460 C CA . ALA A 1 574 ? -6.086 -23.625 -18 1 93.44 574 ALA A CA 1
ATOM 4461 C C . ALA A 1 574 ? -5.559 -22.203 -18.109 1 93.44 574 ALA A C 1
ATOM 4463 O O . ALA A 1 574 ? -6.086 -21.297 -17.453 1 93.44 574 ALA A O 1
ATOM 4464 N N . HIS A 1 575 ? -4.547 -21.969 -18.953 1 93 575 HIS A N 1
ATOM 4465 C CA . HIS A 1 575 ? -3.963 -20.641 -19.109 1 93 575 HIS A CA 1
ATOM 4466 C C . HIS A 1 575 ? -5.008 -19.625 -19.562 1 93 575 HIS A C 1
ATOM 4468 O O . HIS A 1 575 ? -4.895 -18.438 -19.266 1 93 575 HIS A O 1
ATOM 4474 N N . THR A 1 576 ? -6.039 -20.047 -20.25 1 94.75 576 THR A N 1
ATOM 4475 C CA . THR A 1 576 ? -7.086 -19.156 -20.734 1 94.75 576 THR A CA 1
ATOM 4476 C C . THR A 1 576 ? -8.047 -18.797 -19.609 1 94.75 576 THR A C 1
ATOM 4478 O O . THR A 1 576 ? -8.836 -17.859 -19.734 1 94.75 576 THR A O 1
ATOM 4481 N N . MET A 1 577 ? -7.957 -19.531 -18.531 1 92.81 577 MET A N 1
ATOM 4482 C CA . MET A 1 577 ? -8.859 -19.344 -17.406 1 92.81 577 MET A CA 1
ATOM 4483 C C . MET A 1 577 ? -8.086 -18.938 -16.156 1 92.81 577 MET A C 1
ATOM 4485 O O . MET A 1 577 ? -8.5 -19.25 -15.039 1 92.81 577 MET A O 1
ATOM 4489 N N . GLN A 1 578 ? -6.977 -18.469 -16.344 1 89.56 578 GLN A N 1
ATOM 4490 C CA . GLN A 1 578 ? -6.129 -17.953 -15.273 1 89.56 578 GLN A CA 1
ATOM 4491 C C . GLN A 1 578 ? -5.816 -16.469 -15.484 1 89.56 578 GLN A C 1
ATOM 4493 O O . GLN A 1 578 ? -6.391 -15.828 -16.375 1 89.56 578 GLN A O 1
ATOM 4498 N N . HIS A 1 579 ? -4.965 -15.938 -14.633 1 86.31 579 HIS A N 1
ATOM 4499 C CA . HIS A 1 579 ? -4.664 -14.508 -14.68 1 86.31 579 HIS A CA 1
ATOM 4500 C C . HIS A 1 579 ? -4.184 -14.094 -16.062 1 86.31 579 HIS A C 1
ATOM 4502 O O . HIS A 1 579 ? -3.541 -14.875 -16.766 1 86.31 579 HIS A O 1
ATOM 4508 N N . TRP A 1 580 ? -4.391 -12.891 -16.406 1 87.31 580 TRP A N 1
ATOM 4509 C CA . TRP A 1 580 ? -4.102 -12.32 -17.719 1 87.31 580 TRP A CA 1
ATOM 4510 C C . TRP A 1 580 ? -2.645 -12.547 -18.109 1 87.31 580 TRP A C 1
ATOM 4512 O O . TRP A 1 580 ? -2.344 -12.906 -19.25 1 87.31 580 TRP A O 1
ATOM 4522 N N . HIS A 1 581 ? -1.744 -12.398 -17.203 1 85.88 581 HIS A N 1
ATOM 4523 C CA . HIS A 1 581 ? -0.322 -12.539 -17.484 1 85.88 581 HIS A CA 1
ATOM 4524 C C . HIS A 1 581 ? 0.029 -13.977 -17.859 1 85.88 581 HIS A C 1
ATOM 4526 O O . HIS A 1 581 ? 0.896 -14.211 -18.688 1 85.88 581 HIS A O 1
ATOM 4532 N N . VAL A 1 582 ? -0.675 -14.93 -17.156 1 90.38 582 VAL A N 1
ATOM 4533 C CA . VAL A 1 582 ? -0.469 -16.344 -17.484 1 90.38 582 VAL A CA 1
ATOM 4534 C C . VAL A 1 582 ? -1.017 -16.641 -18.875 1 90.38 582 VAL A C 1
ATOM 4536 O O . VAL A 1 582 ? -0.363 -17.312 -19.688 1 90.38 582 VAL A O 1
ATOM 4539 N N . TYR A 1 583 ? -2.178 -16.016 -19.141 1 93.75 583 TYR A N 1
ATOM 4540 C CA . TYR A 1 583 ? -2.816 -16.188 -20.453 1 93.75 583 TYR A CA 1
ATOM 4541 C C . TYR A 1 583 ? -1.923 -15.68 -21.562 1 93.75 583 TYR A C 1
ATOM 4543 O O . TYR A 1 583 ? -1.674 -16.391 -22.547 1 93.75 583 TYR A O 1
ATOM 4551 N N . ILE A 1 584 ? -1.394 -14.516 -21.406 1 92.5 584 ILE A N 1
ATOM 4552 C CA . ILE A 1 584 ? -0.614 -13.883 -22.453 1 92.5 584 ILE A CA 1
ATOM 4553 C C . ILE A 1 584 ? 0.689 -14.648 -22.672 1 92.5 584 ILE A C 1
ATOM 4555 O O . ILE A 1 584 ? 1.147 -14.805 -23.812 1 92.5 584 ILE A O 1
ATOM 4559 N N . LYS A 1 585 ? 1.251 -15.156 -21.578 1 92 585 LYS A N 1
ATOM 4560 C CA . LYS A 1 585 ? 2.484 -15.93 -21.688 1 92 585 LYS A CA 1
ATOM 4561 C C . LYS A 1 585 ? 2.291 -17.172 -22.547 1 92 585 LYS A C 1
ATOM 4563 O O . LYS A 1 585 ? 3.047 -17.391 -23.5 1 92 585 LYS A O 1
ATOM 4568 N N . TRP A 1 586 ? 1.304 -17.938 -22.25 1 94.88 586 TRP A N 1
ATOM 4569 C CA . TRP A 1 586 ? 1.078 -19.172 -22.984 1 94.88 586 TRP A CA 1
ATOM 4570 C C . TRP A 1 586 ? 0.49 -18.891 -24.359 1 94.88 586 TRP A C 1
ATOM 4572 O O . TRP A 1 586 ? 0.768 -19.609 -25.328 1 94.88 586 TRP A O 1
ATOM 4582 N N . ASN A 1 587 ? -0.312 -17.781 -24.484 1 95.88 587 ASN A N 1
ATOM 4583 C CA . ASN A 1 587 ? -0.827 -17.359 -25.781 1 95.88 587 ASN A CA 1
ATOM 4584 C C . ASN A 1 587 ? 0.303 -17.016 -26.75 1 95.88 587 ASN A C 1
ATOM 4586 O O . ASN A 1 587 ? 0.261 -17.391 -27.922 1 95.88 587 ASN A O 1
ATOM 4590 N N . GLU A 1 588 ? 1.269 -16.359 -26.25 1 95.69 588 GLU A N 1
ATOM 4591 C CA . GLU A 1 588 ? 2.426 -16 -27.062 1 95.69 588 GLU A CA 1
ATOM 4592 C C . GLU A 1 588 ? 3.197 -17.25 -27.484 1 95.69 588 GLU A C 1
ATOM 4594 O O . GLU A 1 588 ? 3.668 -17.328 -28.625 1 95.69 588 GLU A O 1
ATOM 4599 N N . ARG A 1 589 ? 3.363 -18.188 -26.594 1 95.75 589 ARG A N 1
ATOM 4600 C CA . ARG A 1 589 ? 4.105 -19.406 -26.891 1 95.75 589 ARG A CA 1
ATOM 4601 C C . ARG A 1 589 ? 3.393 -20.234 -27.938 1 95.75 589 ARG A C 1
ATOM 4603 O O . ARG A 1 589 ? 4.035 -20.844 -28.797 1 95.75 589 ARG A O 1
ATOM 4610 N N . LEU A 1 590 ? 2.068 -20.297 -27.844 1 95.75 590 LEU A N 1
ATOM 4611 C CA . LEU A 1 590 ? 1.31 -21.031 -28.859 1 95.75 590 LEU A CA 1
ATOM 4612 C C . LEU A 1 590 ? 1.412 -20.344 -30.219 1 95.75 590 LEU A C 1
ATOM 4614 O O . LEU A 1 590 ? 1.557 -21 -31.25 1 95.75 590 LEU A O 1
ATOM 4618 N N . PHE A 1 591 ? 1.302 -19 -30.203 1 95.62 591 PHE A N 1
ATOM 4619 C CA . PHE A 1 591 ? 1.469 -18.219 -31.422 1 95.62 591 PHE A CA 1
ATOM 4620 C C . PHE A 1 591 ? 2.818 -18.5 -32.062 1 95.62 591 PHE A C 1
ATOM 4622 O O . PHE A 1 591 ? 2.898 -18.734 -33.281 1 95.62 591 PHE A O 1
ATOM 4629 N N . LYS A 1 592 ? 3.848 -18.469 -31.234 1 95.38 592 LYS A N 1
ATOM 4630 C CA . LYS A 1 592 ? 5.199 -18.734 -31.719 1 95.38 592 LYS A CA 1
ATOM 4631 C C . LYS A 1 592 ? 5.297 -20.125 -32.344 1 95.38 592 LYS A C 1
ATOM 4633 O O . LYS A 1 592 ? 5.934 -20.297 -33.375 1 95.38 592 LYS A O 1
ATOM 4638 N N . GLU A 1 593 ? 4.723 -21.078 -31.703 1 94.69 593 GLU A N 1
ATOM 4639 C CA . GLU A 1 593 ? 4.758 -22.453 -32.219 1 94.69 593 GLU A CA 1
ATOM 4640 C C . GLU A 1 593 ? 4.082 -22.562 -33.562 1 94.69 593 GLU A C 1
ATOM 4642 O O . GLU A 1 593 ? 4.613 -23.188 -34.469 1 94.69 593 GLU A O 1
ATOM 4647 N N . LEU A 1 594 ? 2.965 -21.938 -33.781 1 93.69 594 LEU A N 1
ATOM 4648 C CA . LEU A 1 594 ? 2.246 -21.984 -35.062 1 93.69 594 LEU A CA 1
ATOM 4649 C C . LEU A 1 594 ? 2.992 -21.203 -36.125 1 93.69 594 LEU A C 1
ATOM 4651 O O . LEU A 1 594 ? 2.969 -21.562 -37.312 1 93.69 594 LEU A O 1
ATOM 4655 N N . LEU A 1 595 ? 3.557 -20.094 -35.656 1 93.56 595 LEU A N 1
ATOM 4656 C CA . LEU A 1 595 ? 4.348 -19.312 -36.594 1 93.56 595 LEU A CA 1
ATOM 4657 C C . LEU A 1 595 ? 5.547 -20.109 -37.125 1 93.56 595 LEU A C 1
ATOM 4659 O O . LEU A 1 595 ? 5.867 -20.078 -38.312 1 93.56 595 LEU A O 1
ATOM 4663 N N . CYS A 1 596 ? 6.215 -20.812 -36.156 1 91.69 596 CYS A N 1
ATOM 4664 C CA . CYS A 1 596 ? 7.336 -21.672 -36.531 1 91.69 596 CYS A CA 1
ATOM 4665 C C . CYS A 1 596 ? 6.906 -22.734 -37.5 1 91.69 596 CYS A C 1
ATOM 4667 O O . CYS A 1 596 ? 7.621 -23.031 -38.469 1 91.69 596 CYS A O 1
ATOM 4669 N N . ALA A 1 597 ? 5.773 -23.328 -37.312 1 91.44 597 ALA A N 1
ATOM 4670 C CA . ALA A 1 597 ? 5.242 -24.328 -38.25 1 91.44 597 ALA A CA 1
ATOM 4671 C C . ALA A 1 597 ? 4.973 -23.734 -39.625 1 91.44 597 ALA A C 1
ATOM 4673 O O . ALA A 1 597 ? 5.258 -24.359 -40.656 1 91.44 597 ALA A O 1
ATOM 4674 N N . TYR A 1 598 ? 4.469 -22.547 -39.656 1 91.38 598 TYR A N 1
ATOM 4675 C CA . TYR A 1 598 ? 4.195 -21.859 -40.906 1 91.38 598 TYR A CA 1
ATOM 4676 C C . TYR A 1 598 ? 5.488 -21.562 -41.656 1 91.38 598 TYR A C 1
ATOM 4678 O O . TYR A 1 598 ? 5.59 -21.797 -42.875 1 91.38 598 TYR A O 1
ATOM 4686 N N . GLN A 1 599 ? 6.387 -21.062 -40.906 1 90.56 599 GLN A N 1
ATOM 4687 C CA . GLN A 1 599 ? 7.668 -20.703 -41.5 1 90.56 599 GLN A CA 1
ATOM 4688 C C . GLN A 1 599 ? 8.406 -21.938 -42 1 90.56 599 GLN A C 1
ATOM 4690 O O . GLN A 1 599 ? 9.148 -21.859 -43 1 90.56 599 GLN A O 1
ATOM 4695 N N . ALA A 1 600 ? 8.164 -23.094 -41.344 1 89.38 600 ALA A N 1
ATOM 4696 C CA . ALA A 1 600 ? 8.797 -24.344 -41.75 1 89.38 600 ALA A CA 1
ATOM 4697 C C . ALA A 1 600 ? 8.016 -25.016 -42.875 1 89.38 600 ALA A C 1
ATOM 4699 O O . ALA A 1 600 ? 8.414 -26.062 -43.375 1 89.38 600 ALA A O 1
ATOM 4700 N N . GLY A 1 601 ? 6.887 -24.422 -43.25 1 88.31 601 GLY A N 1
ATOM 4701 C CA . GLY A 1 601 ? 6.074 -24.938 -44.344 1 88.31 601 GLY A CA 1
ATOM 4702 C C . GLY A 1 601 ? 5.133 -26.047 -43.906 1 88.31 601 GLY A C 1
ATOM 4703 O O . GLY A 1 601 ? 4.586 -26.781 -44.75 1 88.31 601 GLY A O 1
ATOM 4704 N N . ARG A 1 602 ? 4.988 -26.172 -42.594 1 89.12 602 ARG A N 1
ATOM 4705 C CA . ARG A 1 602 ? 4.145 -27.234 -42.062 1 89.12 602 ARG A CA 1
ATOM 4706 C C . ARG A 1 602 ? 2.764 -26.703 -41.688 1 89.12 602 ARG A C 1
ATOM 4708 O O . ARG A 1 602 ? 2.072 -27.281 -40.844 1 89.12 602 ARG A O 1
ATOM 4715 N N . SER A 1 603 ? 2.414 -25.531 -42.156 1 86.62 603 SER A N 1
ATOM 4716 C CA . SER A 1 603 ? 1.089 -24.938 -42.031 1 86.62 603 SER A CA 1
ATOM 4717 C C . SER A 1 603 ? 0.811 -24 -43.219 1 86.62 603 SER A C 1
ATOM 4719 O O . SER A 1 603 ? 1.72 -23.328 -43.719 1 86.62 603 SER A O 1
ATOM 4721 N N . ASP A 1 604 ? -0.393 -23.906 -43.625 1 84.31 604 ASP A N 1
ATOM 4722 C CA . ASP A 1 604 ? -0.733 -23.141 -44.812 1 84.31 604 ASP A CA 1
ATOM 4723 C C . ASP A 1 604 ? -1.097 -21.703 -44.438 1 84.31 604 ASP A C 1
ATOM 4725 O O . ASP A 1 604 ? -1.084 -20.812 -45.281 1 84.31 604 ASP A O 1
ATOM 4729 N N . MET A 1 605 ? -1.294 -21.516 -43.219 1 87.56 605 MET A N 1
ATOM 4730 C CA . MET A 1 605 ? -1.8 -20.188 -42.844 1 87.56 605 MET A CA 1
ATOM 4731 C C . MET A 1 605 ? -0.873 -19.5 -41.844 1 87.56 605 MET A C 1
ATOM 4733 O O . MET A 1 605 ? -0.375 -20.141 -40.938 1 87.56 605 MET A O 1
ATOM 4737 N N . ASN A 1 606 ? -0.646 -18.234 -42.156 1 90.88 606 ASN A N 1
ATOM 4738 C CA . ASN A 1 606 ? 0.049 -17.375 -41.188 1 90.88 606 ASN A CA 1
ATOM 4739 C C . ASN A 1 606 ? -0.84 -17.047 -40 1 90.88 606 ASN A C 1
ATOM 4741 O O . ASN A 1 606 ? -1.885 -16.406 -40.156 1 90.88 606 ASN A O 1
ATOM 4745 N N . PRO A 1 607 ? -0.431 -17.484 -38.812 1 92.69 607 PRO A N 1
ATOM 4746 C CA . PRO A 1 607 ? -1.292 -17.234 -37.656 1 92.69 607 PRO A CA 1
ATOM 4747 C C . PRO A 1 607 ? -1.577 -15.758 -37.438 1 92.69 607 PRO A C 1
ATOM 4749 O O . PRO A 1 607 ? -2.619 -15.398 -36.875 1 92.69 607 PRO A O 1
ATOM 4752 N N . ALA A 1 608 ? -0.694 -14.859 -37.812 1 90.81 608 ALA A N 1
ATOM 4753 C CA . ALA A 1 608 ? -0.872 -13.422 -37.594 1 90.81 608 ALA A CA 1
ATOM 4754 C C . ALA A 1 608 ? -2.158 -12.938 -38.281 1 90.81 608 ALA A C 1
ATOM 4756 O O . ALA A 1 608 ? -2.752 -11.945 -37.844 1 90.81 608 ALA A O 1
ATOM 4757 N N . ASN A 1 609 ? -2.598 -13.641 -39.281 1 90.94 609 ASN A N 1
ATOM 4758 C CA . ASN A 1 609 ? -3.74 -13.203 -40.062 1 90.94 609 ASN A CA 1
ATOM 4759 C C . ASN A 1 609 ? -5.062 -13.531 -39.375 1 90.94 609 ASN A C 1
ATOM 4761 O O . ASN A 1 609 ? -6.09 -12.914 -39.656 1 90.94 609 ASN A O 1
ATOM 4765 N N . PHE A 1 610 ? -5.039 -14.469 -38.469 1 93 610 PHE A N 1
ATOM 4766 C CA . PHE A 1 610 ? -6.332 -14.891 -37.938 1 93 610 PHE A CA 1
ATOM 4767 C C . PHE A 1 610 ? -6.285 -14.984 -36.406 1 93 610 PHE A C 1
ATOM 4769 O O . PHE A 1 610 ? -7.277 -15.336 -35.781 1 93 610 PHE A O 1
ATOM 4776 N N . TRP A 1 611 ? -5.207 -14.703 -35.812 1 94.88 611 TRP A N 1
ATOM 4777 C CA . TRP A 1 611 ? -4.988 -14.992 -34.406 1 94.88 611 TRP A CA 1
ATOM 4778 C C . TRP A 1 611 ? -5.984 -14.234 -33.531 1 94.88 611 TRP A C 1
ATOM 4780 O O . TRP A 1 611 ? -6.547 -14.789 -32.562 1 94.88 611 TRP A O 1
ATOM 4790 N N . TYR A 1 612 ? -6.18 -12.945 -33.812 1 95.38 612 TYR A N 1
ATOM 4791 C CA . TYR A 1 612 ? -7.059 -12.102 -33 1 95.38 612 TYR A CA 1
ATOM 4792 C C . TYR A 1 612 ? -8.484 -12.648 -33 1 95.38 612 TYR A C 1
ATOM 4794 O O . TYR A 1 612 ? -9.055 -12.914 -31.953 1 95.38 612 TYR A O 1
ATOM 4802 N N . ASP A 1 613 ? -9.062 -12.852 -34.125 1 94.81 613 ASP A N 1
ATOM 4803 C CA . ASP A 1 613 ? -10.43 -13.344 -34.25 1 94.81 613 ASP A CA 1
ATOM 4804 C C . ASP A 1 613 ? -10.539 -14.789 -33.75 1 94.81 613 ASP A C 1
ATOM 4806 O O . ASP A 1 613 ? -11.57 -15.188 -33.219 1 94.81 613 ASP A O 1
ATOM 4810 N N . GLY A 1 614 ? -9.539 -15.555 -34.094 1 94.38 614 GLY A N 1
ATOM 4811 C CA . GLY A 1 614 ? -9.523 -16.953 -33.656 1 94.38 614 GLY A CA 1
ATOM 4812 C C . GLY A 1 614 ? -9.617 -17.109 -32.156 1 94.38 614 GLY A C 1
ATOM 4813 O O . GLY A 1 614 ? -10.312 -18 -31.672 1 94.38 614 GLY A O 1
ATOM 4814 N N . GLU A 1 615 ? -8.852 -16.297 -31.5 1 95.5 615 GLU A N 1
ATOM 4815 C CA . GLU A 1 615 ? -8.875 -16.359 -30.031 1 95.5 615 GLU A CA 1
ATOM 4816 C C . GLU A 1 615 ? -10.234 -15.945 -29.484 1 95.5 615 GLU A C 1
ATOM 4818 O O . GLU A 1 615 ? -10.695 -16.5 -28.484 1 95.5 615 GLU A O 1
ATOM 4823 N N . LEU A 1 616 ? -10.836 -14.922 -30.062 1 95.44 616 LEU A N 1
ATOM 4824 C CA . LEU A 1 616 ? -12.18 -14.523 -29.641 1 95.44 616 LEU A CA 1
ATOM 4825 C C . LEU A 1 616 ? -13.156 -15.688 -29.797 1 95.44 616 LEU A C 1
ATOM 4827 O O . LEU A 1 616 ? -13.961 -15.945 -28.891 1 95.44 616 LEU A O 1
ATOM 4831 N N . GLY A 1 617 ? -13.102 -16.266 -30.922 1 93.12 617 GLY A N 1
ATOM 4832 C CA . GLY A 1 617 ? -13.938 -17.422 -31.156 1 93.12 617 GLY A CA 1
ATOM 4833 C C . GLY A 1 617 ? -13.656 -18.562 -30.188 1 93.12 617 GLY A C 1
ATOM 4834 O O . GLY A 1 617 ? -14.578 -19.25 -29.75 1 93.12 617 GLY A O 1
ATOM 4835 N N . PHE A 1 618 ? -12.375 -18.781 -29.969 1 94.5 618 PHE A N 1
ATOM 4836 C CA . PHE A 1 618 ? -11.969 -19.828 -29.047 1 94.5 618 PHE A CA 1
ATOM 4837 C C . PHE A 1 618 ? -12.602 -19.625 -27.672 1 94.5 618 PHE A C 1
ATOM 4839 O O . PHE A 1 618 ? -13.094 -20.562 -27.062 1 94.5 618 PHE A O 1
ATOM 4846 N N . PHE A 1 619 ? -12.547 -18.375 -27.109 1 95.56 619 PHE A N 1
ATOM 4847 C CA . PHE A 1 619 ? -13.164 -18.047 -25.828 1 95.56 619 PHE A CA 1
ATOM 4848 C C . PHE A 1 619 ? -14.672 -18.25 -25.891 1 95.56 619 PHE A C 1
ATOM 4850 O O . PHE A 1 619 ? -15.25 -18.891 -25 1 95.56 619 PHE A O 1
ATOM 4857 N N . ASP A 1 620 ? -15.344 -17.797 -26.922 1 93.44 620 ASP A N 1
ATOM 4858 C CA . ASP A 1 620 ? -16.797 -17.75 -26.984 1 93.44 620 ASP A CA 1
ATOM 4859 C C . ASP A 1 620 ? -17.391 -19.141 -27.203 1 93.44 620 ASP A C 1
ATOM 4861 O O . ASP A 1 620 ? -18.453 -19.469 -26.656 1 93.44 620 ASP A O 1
ATOM 4865 N N . TYR A 1 621 ? -16.656 -19.922 -27.938 1 91.19 621 TYR A N 1
ATOM 4866 C CA . TYR A 1 621 ? -17.297 -21.156 -28.375 1 91.19 621 TYR A CA 1
ATOM 4867 C C . TYR A 1 621 ? -16.703 -22.375 -27.656 1 91.19 621 TYR A C 1
ATOM 4869 O O . TYR A 1 621 ? -17.266 -23.469 -27.719 1 91.19 621 TYR A O 1
ATOM 4877 N N . TYR A 1 622 ? -15.68 -22.188 -26.953 1 92.19 622 TYR A N 1
ATOM 4878 C CA . TYR A 1 622 ? -15.109 -23.359 -26.312 1 92.19 622 TYR A CA 1
ATOM 4879 C C . TYR A 1 622 ? -14.781 -23.078 -24.859 1 92.19 622 TYR A C 1
ATOM 4881 O O . TYR A 1 622 ? -15.242 -23.781 -23.953 1 92.19 622 TYR A O 1
ATOM 4889 N N . ILE A 1 623 ? -13.992 -22.078 -24.609 1 95 623 ILE A N 1
ATOM 4890 C CA . ILE A 1 623 ? -13.445 -21.844 -23.266 1 95 623 ILE A CA 1
ATOM 4891 C C . ILE A 1 623 ? -14.57 -21.5 -22.312 1 95 623 ILE A C 1
ATOM 4893 O O . ILE A 1 623 ? -14.703 -22.109 -21.25 1 95 623 ILE A O 1
ATOM 4897 N N . ILE A 1 624 ? -15.367 -20.484 -22.609 1 93.06 624 ILE A N 1
ATOM 4898 C CA . ILE A 1 624 ? -16.406 -20.016 -21.703 1 93.06 624 ILE A CA 1
ATOM 4899 C C . ILE A 1 624 ? -17.453 -21.109 -21.484 1 93.06 624 ILE A C 1
ATOM 4901 O O . ILE A 1 624 ? -17.828 -21.391 -20.359 1 93.06 624 ILE A O 1
ATOM 4905 N N . PRO A 1 625 ? -17.875 -21.781 -22.547 1 90.06 625 PRO A N 1
ATOM 4906 C CA . PRO A 1 625 ? -18.797 -22.891 -22.328 1 90.06 625 PRO A CA 1
ATOM 4907 C C . PRO A 1 625 ? -18.203 -24 -21.453 1 90.06 625 PRO A C 1
ATOM 4909 O O . PRO A 1 625 ? -18.906 -24.562 -20.594 1 90.06 625 PRO A O 1
ATOM 4912 N N . LEU A 1 626 ? -16.984 -24.328 -21.703 1 92.25 626 LEU A N 1
ATOM 4913 C CA . LEU A 1 626 ? -16.312 -25.328 -20.891 1 92.25 626 LEU A CA 1
ATOM 4914 C C . LEU A 1 626 ? -16.25 -24.906 -19.438 1 92.25 626 LEU A C 1
ATOM 4916 O O . LEU A 1 626 ? -16.547 -25.703 -18.531 1 92.25 626 LEU A O 1
ATOM 4920 N N . ALA A 1 627 ? -15.859 -23.672 -19.203 1 91.25 627 ALA A N 1
ATOM 4921 C CA . ALA A 1 627 ? -15.781 -23.141 -17.844 1 91.25 627 ALA A CA 1
ATOM 4922 C C . ALA A 1 627 ? -17.156 -23.156 -17.172 1 91.25 627 ALA A C 1
ATOM 4924 O O . ALA A 1 627 ? -17.25 -23.422 -15.977 1 91.25 627 ALA A O 1
ATOM 4925 N N . LYS A 1 628 ? -18.156 -22.844 -17.906 1 88.12 628 LYS A N 1
ATOM 4926 C CA . LYS A 1 628 ? -19.516 -22.859 -17.375 1 88.12 628 LYS A CA 1
ATOM 4927 C C . LYS A 1 628 ? -19.938 -24.266 -16.953 1 88.12 628 LYS A C 1
ATOM 4929 O O . LYS A 1 628 ? -20.578 -24.453 -15.922 1 88.12 628 LYS A O 1
ATOM 4934 N N . LYS A 1 629 ? -19.609 -25.203 -17.797 1 87.69 629 LYS A N 1
ATOM 4935 C CA . LYS A 1 629 ? -19.922 -26.594 -17.484 1 87.69 629 LYS A CA 1
ATOM 4936 C C . LYS A 1 629 ? -19.234 -27.031 -16.188 1 87.69 629 LYS A C 1
ATOM 4938 O O . LYS A 1 629 ? -19.828 -27.719 -15.367 1 87.69 629 LYS A O 1
ATOM 4943 N N . LEU A 1 630 ? -17.984 -26.656 -16.047 1 87.31 630 LEU A N 1
ATOM 4944 C CA . LEU A 1 630 ? -17.234 -27 -14.852 1 87.31 630 LEU A CA 1
ATOM 4945 C C . LEU A 1 630 ? -17.891 -26.391 -13.609 1 87.31 630 LEU A C 1
ATOM 4947 O O . LEU A 1 630 ? -17.953 -27.031 -12.555 1 87.31 630 LEU A O 1
ATOM 4951 N N . SER A 1 631 ? -18.312 -25.203 -13.773 1 80.31 631 SER A N 1
ATOM 4952 C CA . SER A 1 631 ? -18.969 -24.516 -12.656 1 80.31 631 SER A CA 1
ATOM 4953 C C . SER A 1 631 ? -20.312 -25.141 -12.336 1 80.31 631 SER A C 1
ATOM 4955 O O . SER A 1 631 ? -20.656 -25.328 -11.172 1 80.31 631 SER A O 1
ATOM 4957 N N . GLU A 1 632 ? -21 -25.516 -13.312 1 76.44 632 GLU A N 1
ATOM 4958 C CA . GLU A 1 632 ? -22.375 -25.984 -13.164 1 76.44 632 GLU A CA 1
ATOM 4959 C C . GLU A 1 632 ? -22.406 -27.422 -12.641 1 76.44 632 GLU A C 1
ATOM 4961 O O . GLU A 1 632 ? -23.359 -27.828 -11.984 1 76.44 632 GLU A O 1
ATOM 4966 N N . CYS A 1 633 ? -21.328 -28.172 -12.953 1 78.88 633 CYS A N 1
ATOM 4967 C CA . CYS A 1 633 ? -21.344 -29.547 -12.508 1 78.88 633 CYS A CA 1
ATOM 4968 C C . CYS A 1 633 ? -21.219 -29.641 -10.992 1 78.88 633 CYS A C 1
ATOM 4970 O O . CYS A 1 633 ? -21.562 -30.656 -10.391 1 78.88 633 CYS A O 1
ATOM 4972 N N . GLY A 1 634 ? -20.625 -28.5 -10.352 1 71.44 634 GLY A N 1
ATOM 4973 C CA . GLY A 1 634 ? -20.625 -28.375 -8.906 1 71.44 634 GLY A CA 1
ATOM 4974 C C . GLY A 1 634 ? -19.516 -29.141 -8.227 1 71.44 634 GLY A C 1
ATOM 4975 O O . GLY A 1 634 ? -19.422 -29.156 -7 1 71.44 634 GLY A O 1
ATOM 4976 N N . VAL A 1 635 ? -18.719 -29.797 -9 1 76.31 635 VAL A N 1
ATOM 4977 C CA . VAL A 1 635 ? -17.719 -30.703 -8.438 1 76.31 635 VAL A CA 1
ATOM 4978 C C . VAL A 1 635 ? -16.516 -29.906 -7.965 1 76.31 635 VAL A C 1
ATOM 4980 O O . VAL A 1 635 ? -15.93 -30.203 -6.922 1 76.31 635 VAL A O 1
ATOM 4983 N N . PHE A 1 636 ? -16.188 -28.891 -8.625 1 76.06 636 PHE A N 1
ATOM 4984 C CA . PHE A 1 636 ? -14.875 -28.281 -8.414 1 76.06 636 PHE A CA 1
ATOM 4985 C C . PHE A 1 636 ? -15 -27 -7.582 1 76.06 636 PHE A C 1
ATOM 4987 O O . PHE A 1 636 ? -14.023 -26.281 -7.395 1 76.06 636 PHE A O 1
ATOM 4994 N N . GLY A 1 637 ? -16.109 -26.734 -7.086 1 68 637 GLY A N 1
ATOM 4995 C CA . GLY A 1 637 ? -16.328 -25.672 -6.113 1 68 637 GLY A CA 1
ATOM 4996 C C . GLY A 1 637 ? -15.906 -24.312 -6.617 1 68 637 GLY A C 1
ATOM 4997 O O . GLY A 1 637 ? -16.25 -23.922 -7.734 1 68 637 GLY A O 1
ATOM 4998 N N . VAL A 1 638 ? -15.164 -23.594 -5.777 1 66.31 638 VAL A N 1
ATOM 4999 C CA . VAL A 1 638 ? -14.836 -22.188 -5.984 1 66.31 638 VAL A CA 1
ATOM 5000 C C . VAL A 1 638 ? -13.805 -22.062 -7.105 1 66.31 638 VAL A C 1
ATOM 5002 O O . VAL A 1 638 ? -13.773 -21.047 -7.812 1 66.31 638 VAL A O 1
ATOM 5005 N N . SER A 1 639 ? -13.031 -23.062 -7.277 1 71.56 639 SER A N 1
ATOM 5006 C CA . SER A 1 639 ? -12 -23 -8.305 1 71.56 639 SER A CA 1
ATOM 5007 C C . SER A 1 639 ? -12.609 -22.891 -9.695 1 71.56 639 SER A C 1
ATOM 5009 O O . SER A 1 639 ? -12.055 -22.219 -10.578 1 71.56 639 SER A O 1
ATOM 5011 N N . SER A 1 640 ? -13.727 -23.578 -9.852 1 75.5 640 SER A N 1
ATOM 5012 C CA . SER A 1 640 ? -14.383 -23.5 -11.148 1 75.5 640 SER A CA 1
ATOM 5013 C C . SER A 1 640 ? -14.969 -22.109 -11.383 1 75.5 640 SER A C 1
ATOM 5015 O O . SER A 1 640 ? -14.953 -21.594 -12.508 1 75.5 640 SER A O 1
ATOM 5017 N N . ASP A 1 641 ? -15.406 -21.562 -10.359 1 74.69 641 ASP A N 1
ATOM 5018 C CA . ASP A 1 641 ? -15.922 -20.203 -10.477 1 74.69 641 ASP A CA 1
ATOM 5019 C C . ASP A 1 641 ? -14.797 -19.219 -10.797 1 74.69 641 ASP A C 1
ATOM 5021 O O . ASP A 1 641 ? -15 -18.266 -11.547 1 74.69 641 ASP A O 1
ATOM 5025 N N . GLU A 1 642 ? -13.75 -19.484 -10.211 1 78.12 642 GLU A N 1
ATOM 5026 C CA . GLU A 1 642 ? -12.578 -18.656 -10.484 1 78.12 642 GLU A CA 1
ATOM 5027 C C . GLU A 1 642 ? -12.164 -18.766 -11.953 1 78.12 642 GLU A C 1
ATOM 5029 O O . GLU A 1 642 ? -11.836 -17.766 -12.586 1 78.12 642 GLU A O 1
ATOM 5034 N N . TYR A 1 643 ? -12.156 -20 -12.43 1 85.81 643 TYR A N 1
ATOM 5035 C CA . TYR A 1 643 ? -11.812 -20.219 -13.828 1 85.81 643 TYR A CA 1
ATOM 5036 C C . TYR A 1 643 ? -12.758 -19.469 -14.75 1 85.81 643 TYR A C 1
ATOM 5038 O O . TYR A 1 643 ? -12.328 -18.828 -15.711 1 85.81 643 TYR A O 1
ATOM 5046 N N . LEU A 1 644 ? -14.039 -19.547 -14.414 1 86 644 LEU A N 1
ATOM 5047 C CA . LEU A 1 644 ? -15.031 -18.875 -15.234 1 86 644 LEU A CA 1
ATOM 5048 C C . LEU A 1 644 ? -14.828 -17.359 -15.203 1 86 644 LEU A C 1
ATOM 5050 O O . LEU A 1 644 ? -14.906 -16.703 -16.234 1 86 644 LEU A O 1
ATOM 5054 N N . THR A 1 645 ? -14.539 -16.891 -14.117 1 79.94 645 THR A N 1
ATOM 5055 C CA . THR A 1 645 ? -14.328 -15.453 -13.953 1 79.94 645 THR A CA 1
ATOM 5056 C C . THR A 1 645 ? -13.133 -14.984 -14.781 1 79.94 645 THR A C 1
ATOM 5058 O O . THR A 1 645 ? -13.227 -13.984 -15.5 1 79.94 645 THR A O 1
ATOM 5061 N N . TYR A 1 646 ? -12.062 -15.648 -14.656 1 85.88 646 TYR A N 1
ATOM 5062 C CA . TYR A 1 646 ? -10.867 -15.281 -15.406 1 85.88 646 TYR A CA 1
ATOM 5063 C C . TYR A 1 646 ? -11.102 -15.422 -16.906 1 85.88 646 TYR A C 1
ATOM 5065 O O . TYR A 1 646 ? -10.609 -14.609 -17.703 1 85.88 646 TYR A O 1
ATOM 5073 N N . ALA A 1 647 ? -11.859 -16.453 -17.25 1 92.12 647 ALA A N 1
ATOM 5074 C CA . ALA A 1 647 ? -12.156 -16.656 -18.672 1 92.12 647 ALA A CA 1
ATOM 5075 C C . ALA A 1 647 ? -12.906 -15.453 -19.25 1 92.12 647 ALA A C 1
ATOM 5077 O O . ALA A 1 647 ? -12.57 -14.961 -20.328 1 92.12 647 ALA A O 1
ATOM 5078 N N . MET A 1 648 ? -13.836 -15.047 -18.516 1 87.69 648 MET A N 1
ATOM 5079 C CA . MET A 1 648 ? -14.641 -13.922 -18.953 1 87.69 648 MET A CA 1
ATOM 5080 C C . MET A 1 648 ? -13.812 -12.641 -19 1 87.69 648 MET A C 1
ATOM 5082 O O . MET A 1 648 ? -13.93 -11.852 -19.938 1 87.69 648 MET A O 1
ATOM 5086 N N . GLU A 1 649 ? -13.016 -12.508 -18.062 1 83.25 649 GLU A N 1
ATOM 5087 C CA . GLU A 1 649 ? -12.164 -11.328 -18 1 83.25 649 GLU A CA 1
ATOM 5088 C C . GLU A 1 649 ? -11.148 -11.32 -19.141 1 83.25 649 GLU A C 1
ATOM 5090 O O . GLU A 1 649 ? -10.906 -10.281 -19.75 1 83.25 649 GLU A O 1
ATOM 5095 N N . ASN A 1 650 ? -10.492 -12.445 -19.312 1 91.38 650 ASN A N 1
ATOM 5096 C CA . ASN A 1 650 ? -9.508 -12.555 -20.375 1 91.38 650 ASN A CA 1
ATOM 5097 C C . ASN A 1 650 ? -10.148 -12.297 -21.75 1 91.38 650 ASN A C 1
ATOM 5099 O O . ASN A 1 650 ? -9.531 -11.68 -22.609 1 91.38 650 ASN A O 1
ATOM 5103 N N . ARG A 1 651 ? -11.367 -12.773 -21.922 1 92.75 651 ARG A N 1
ATOM 5104 C CA . ARG A 1 651 ? -12.086 -12.547 -23.172 1 92.75 651 ARG A CA 1
ATOM 5105 C C . ARG A 1 651 ? -12.312 -11.062 -23.422 1 92.75 651 ARG A C 1
ATOM 5107 O O . ARG A 1 651 ? -12.117 -10.57 -24.531 1 92.75 651 ARG A O 1
ATOM 5114 N N . ARG A 1 652 ? -12.703 -10.438 -22.5 1 86.94 652 ARG A N 1
ATOM 5115 C CA . ARG A 1 652 ? -12.961 -9.008 -22.594 1 86.94 652 ARG A CA 1
ATOM 5116 C C . ARG A 1 652 ? -11.672 -8.234 -22.859 1 86.94 652 ARG A C 1
ATOM 5118 O O . ARG A 1 652 ? -11.641 -7.34 -23.703 1 86.94 652 ARG A O 1
ATOM 5125 N N . GLU A 1 653 ? -10.625 -8.578 -22.141 1 87.88 653 GLU A N 1
ATOM 5126 C CA . GLU A 1 653 ? -9.352 -7.891 -22.297 1 87.88 653 GLU A CA 1
ATOM 5127 C C . GLU A 1 653 ? -8.742 -8.148 -23.672 1 87.88 653 GLU A C 1
ATOM 5129 O O . GLU A 1 653 ? -8.117 -7.262 -24.266 1 87.88 653 GLU A O 1
ATOM 5134 N N . TRP A 1 654 ? -8.914 -9.336 -24.094 1 93.25 654 TRP A N 1
ATOM 5135 C CA . TRP A 1 654 ? -8.391 -9.672 -25.422 1 93.25 654 TRP A CA 1
ATOM 5136 C C . TRP A 1 654 ? -9.109 -8.875 -26.5 1 93.25 654 TRP A C 1
ATOM 5138 O O . TRP A 1 654 ? -8.492 -8.453 -27.484 1 93.25 654 TRP A O 1
ATOM 5148 N N . GLU A 1 655 ? -10.359 -8.727 -26.328 1 92.06 655 GLU A N 1
ATOM 5149 C CA . GLU A 1 655 ? -11.125 -7.938 -27.297 1 92.06 655 GLU A CA 1
ATOM 5150 C C . GLU A 1 655 ? -10.562 -6.527 -27.422 1 92.06 655 GLU A C 1
ATOM 5152 O O . GLU A 1 655 ? -10.508 -5.977 -28.531 1 92.06 655 GLU A O 1
ATOM 5157 N N . LYS A 1 656 ? -10.07 -6.02 -26.438 1 87 656 LYS A N 1
ATOM 5158 C CA . LYS A 1 656 ? -9.578 -4.645 -26.406 1 87 656 LYS A CA 1
ATOM 5159 C C . LYS A 1 656 ? -8.117 -4.57 -26.859 1 87 656 LYS A C 1
ATOM 5161 O O . LYS A 1 656 ? -7.73 -3.635 -27.562 1 87 656 LYS A O 1
ATOM 5166 N N . LYS A 1 657 ? -7.301 -5.559 -26.453 1 90.31 657 LYS A N 1
ATOM 5167 C CA . LYS A 1 657 ? -5.852 -5.426 -26.594 1 90.31 657 LYS A CA 1
ATOM 5168 C C . LYS A 1 657 ? -5.301 -6.418 -27.609 1 90.31 657 LYS A C 1
ATOM 5170 O O . LYS A 1 657 ? -4.152 -6.305 -28.047 1 90.31 657 LYS A O 1
ATOM 5175 N N . GLY A 1 658 ? -6.055 -7.355 -28 1 93.19 658 GLY A N 1
ATOM 5176 C CA . GLY A 1 658 ? -5.578 -8.5 -28.766 1 93.19 658 GLY A CA 1
ATOM 5177 C C . GLY A 1 658 ? -4.887 -8.117 -30.062 1 93.19 658 GLY A C 1
ATOM 5178 O O . GLY A 1 658 ? -3.887 -8.727 -30.438 1 93.19 658 GLY A O 1
ATOM 5179 N N . LYS A 1 659 ? -5.348 -7.039 -30.672 1 93.44 659 LYS A N 1
ATOM 5180 C CA . LYS A 1 659 ? -4.75 -6.637 -31.953 1 93.44 659 LYS A CA 1
ATOM 5181 C C . LYS A 1 659 ? -3.338 -6.102 -31.75 1 93.44 659 LYS A C 1
ATOM 5183 O O . LYS A 1 659 ? -2.422 -6.453 -32.5 1 93.44 659 LYS A O 1
ATOM 5188 N N . SER A 1 660 ? -3.207 -5.281 -30.781 1 92.5 660 SER A N 1
ATOM 5189 C CA . SER A 1 660 ? -1.891 -4.727 -30.484 1 92.5 660 SER A CA 1
ATOM 5190 C C . SER A 1 660 ? -0.927 -5.812 -30 1 92.5 660 SER A C 1
ATOM 5192 O O . SER A 1 660 ? 0.269 -5.754 -30.297 1 92.5 660 SER A O 1
ATOM 5194 N N . ILE A 1 661 ? -1.426 -6.766 -29.328 1 92.94 661 ILE A N 1
ATOM 5195 C CA . ILE A 1 661 ? -0.599 -7.836 -28.781 1 92.94 661 ILE A CA 1
ATOM 5196 C C . ILE A 1 661 ? -0.097 -8.727 -29.906 1 92.94 661 ILE A C 1
ATOM 5198 O O . ILE A 1 661 ? 1.069 -9.125 -29.922 1 92.94 661 ILE A O 1
ATOM 5202 N N . VAL A 1 662 ? -0.937 -8.977 -30.844 1 94.31 662 VAL A N 1
ATOM 5203 C CA . VAL A 1 662 ? -0.551 -9.797 -31.984 1 94.31 662 VAL A CA 1
ATOM 5204 C C . VAL A 1 662 ? 0.535 -9.086 -32.781 1 94.31 662 VAL A C 1
ATOM 5206 O O . VAL A 1 662 ? 1.487 -9.711 -33.25 1 94.31 662 VAL A O 1
ATOM 5209 N N . ALA A 1 663 ? 0.327 -7.781 -32.938 1 92.88 663 ALA A N 1
ATOM 5210 C CA . ALA A 1 663 ? 1.347 -6.996 -33.625 1 92.88 663 ALA A CA 1
ATOM 5211 C C . ALA A 1 663 ? 2.689 -7.082 -32.906 1 92.88 663 ALA A C 1
ATOM 5213 O O . ALA A 1 663 ? 3.738 -7.18 -33.531 1 92.88 663 ALA A O 1
ATOM 5214 N N . ALA A 1 664 ? 2.625 -7.082 -31.641 1 92.31 664 ALA A N 1
ATOM 5215 C CA . ALA A 1 664 ? 3.844 -7.188 -30.844 1 92.31 664 ALA A CA 1
ATOM 5216 C C . ALA A 1 664 ? 4.477 -8.57 -30.984 1 92.31 664 ALA A C 1
ATOM 5218 O O . ALA A 1 664 ? 5.703 -8.695 -31.016 1 92.31 664 ALA A O 1
ATOM 5219 N N . TYR A 1 665 ? 3.611 -9.641 -31.031 1 93.19 665 TYR A N 1
ATOM 5220 C CA . TYR A 1 665 ? 4.117 -10.992 -31.234 1 93.19 665 TYR A CA 1
ATOM 5221 C C . TYR A 1 665 ? 4.902 -11.086 -32.531 1 93.19 665 TYR A C 1
ATOM 5223 O O . TYR A 1 665 ? 5.988 -11.672 -32.594 1 93.19 665 TYR A O 1
ATOM 5231 N N . LEU A 1 666 ? 4.336 -10.469 -33.531 1 90.88 666 LEU A N 1
ATOM 5232 C CA . LEU A 1 666 ? 4.938 -10.523 -34.875 1 90.88 666 LEU A CA 1
ATOM 5233 C C . LEU A 1 666 ? 6.266 -9.781 -34.906 1 90.88 666 LEU A C 1
ATOM 5235 O O . LEU A 1 666 ? 7.215 -10.211 -35.562 1 90.88 666 LEU A O 1
ATOM 5239 N N . GLU A 1 667 ? 6.281 -8.68 -34.219 1 90.31 667 GLU A N 1
ATOM 5240 C CA . GLU A 1 667 ? 7.52 -7.91 -34.156 1 90.31 667 GLU A CA 1
ATOM 5241 C C . GLU A 1 667 ? 8.617 -8.695 -33.438 1 90.31 667 GLU A C 1
ATOM 5243 O O . GLU A 1 667 ? 9.781 -8.648 -33.844 1 90.31 667 GLU A O 1
ATOM 5248 N N . ARG A 1 668 ? 8.281 -9.43 -32.469 1 90.44 668 ARG A N 1
ATOM 5249 C CA . ARG A 1 668 ? 9.258 -10.141 -31.656 1 90.44 668 ARG A CA 1
ATOM 5250 C C . ARG A 1 668 ? 9.688 -11.445 -32.344 1 90.44 668 ARG A C 1
ATOM 5252 O O . ARG A 1 668 ? 10.836 -11.867 -32.188 1 90.44 668 ARG A O 1
ATOM 5259 N N . HIS A 1 669 ? 8.773 -12.133 -33.031 1 87.5 669 HIS A N 1
ATOM 5260 C CA . HIS A 1 669 ? 9.062 -13.484 -33.469 1 87.5 669 HIS A CA 1
ATOM 5261 C C . HIS A 1 669 ? 9.078 -13.57 -35 1 87.5 669 HIS A C 1
ATOM 5263 O O . HIS A 1 669 ? 9.461 -14.594 -35.562 1 87.5 669 HIS A O 1
ATOM 5269 N N . GLY A 1 670 ? 8.664 -12.523 -35.719 1 74.62 670 GLY A N 1
ATOM 5270 C CA . GLY A 1 670 ? 8.539 -12.555 -37.188 1 74.62 670 GLY A CA 1
ATOM 5271 C C . GLY A 1 670 ? 9.867 -12.422 -37.906 1 74.62 670 GLY A C 1
ATOM 5272 O O . GLY A 1 670 ? 10.047 -12.953 -39 1 74.62 670 GLY A O 1
ATOM 5273 N N . ALA A 1 671 ? 10.867 -11.562 -37.406 1 61.28 671 ALA A N 1
ATOM 5274 C CA . ALA A 1 671 ? 12.07 -11.25 -38.188 1 61.28 671 ALA A CA 1
ATOM 5275 C C . ALA A 1 671 ? 12.961 -12.484 -38.344 1 61.28 671 ALA A C 1
ATOM 5277 O O . ALA A 1 671 ? 13.93 -12.469 -39.094 1 61.28 671 ALA A O 1
ATOM 5278 N N . VAL A 1 672 ? 12.93 -13.547 -37.625 1 47.88 672 VAL A N 1
ATOM 5279 C CA . VAL A 1 672 ? 14.023 -14.516 -37.688 1 47.88 672 VAL A CA 1
ATOM 5280 C C . VAL A 1 672 ? 14.062 -15.18 -39.062 1 47.88 672 VAL A C 1
ATOM 5282 O O . VAL A 1 672 ? 14.93 -16.016 -39.312 1 47.88 672 VAL A O 1
ATOM 5285 N N . SER A 1 673 ? 13.195 -15.266 -39.875 1 40.94 673 SER A N 1
ATOM 5286 C CA . SER A 1 673 ? 13.398 -16.188 -41 1 40.94 673 SER A CA 1
ATOM 5287 C C . SER A 1 673 ? 14.586 -15.773 -41.844 1 40.94 673 SER A C 1
ATOM 5289 O O . SER A 1 673 ? 15.125 -16.578 -42.594 1 40.94 673 SER A O 1
ATOM 5291 N N . SER A 1 674 ? 14.992 -14.578 -42.25 1 36.19 674 SER A N 1
ATOM 5292 C CA . SER A 1 674 ? 15.836 -14.477 -43.438 1 36.19 674 SER A CA 1
ATOM 5293 C C . SER A 1 674 ? 17.281 -14.867 -43.125 1 36.19 674 SER A C 1
ATOM 5295 O O . SER A 1 674 ? 18.062 -15.133 -44.031 1 36.19 674 SER A O 1
ATOM 5297 N N . GLU A 1 675 ? 17.875 -14.727 -42 1 33.53 675 GLU A N 1
ATOM 5298 C CA . GLU A 1 675 ? 19.328 -14.883 -42.062 1 33.53 675 GLU A CA 1
ATOM 5299 C C . GLU A 1 675 ? 19.734 -16.344 -41.906 1 33.53 675 GLU A C 1
ATOM 5301 O O . GLU A 1 675 ? 20.766 -16.766 -42.406 1 33.53 675 GLU A O 1
ATOM 5306 N N . LYS A 1 676 ? 19.234 -17.328 -41.156 1 36.03 676 LYS A N 1
ATOM 5307 C CA . LYS A 1 676 ? 19.984 -18.562 -41.031 1 36.03 676 LYS A CA 1
ATOM 5308 C C . LYS A 1 676 ? 19.844 -19.438 -42.25 1 36.03 676 LYS A C 1
ATOM 5310 O O . LYS A 1 676 ? 20.453 -20.516 -42.344 1 36.03 676 LYS A O 1
ATOM 5315 N N . ILE A 1 677 ? 18.875 -19.344 -43.125 1 32.81 677 ILE A N 1
ATOM 5316 C CA . ILE A 1 677 ? 18.953 -20.312 -44.219 1 32.81 677 ILE A CA 1
ATOM 5317 C C . ILE A 1 677 ? 20.109 -19.969 -45.125 1 32.81 677 ILE A C 1
ATOM 5319 O O . ILE A 1 677 ? 20.578 -20.812 -45.906 1 32.81 677 ILE A O 1
ATOM 5323 N N . SER A 1 678 ? 20.594 -18.766 -45.156 1 29.72 678 SER A N 1
ATOM 5324 C CA . SER A 1 678 ? 21.625 -18.609 -46.156 1 29.72 678 SER A CA 1
ATOM 5325 C C . SER A 1 678 ? 22.953 -19.203 -45.719 1 29.72 678 SER A C 1
ATOM 5327 O O . SER A 1 678 ? 23.797 -19.578 -46.531 1 29.72 678 SER A O 1
ATOM 5329 N N . ASN A 1 679 ? 23.312 -19.203 -44.406 1 30.81 679 ASN A N 1
ATOM 5330 C CA . ASN A 1 679 ? 24.734 -19.5 -44.281 1 30.81 679 ASN A CA 1
ATOM 5331 C C . ASN A 1 679 ? 25 -21 -44.312 1 30.81 679 ASN A C 1
ATOM 5333 O O . ASN A 1 679 ? 26.156 -21.438 -44.25 1 30.81 679 ASN A O 1
ATOM 5337 N N . ASN A 1 680 ? 24.062 -21.984 -44.062 1 28.17 680 ASN A N 1
ATOM 5338 C CA . ASN A 1 680 ? 24.641 -23.328 -44.156 1 28.17 680 ASN A CA 1
ATOM 5339 C C . ASN A 1 680 ? 24.859 -23.719 -45.625 1 28.17 680 ASN A C 1
ATOM 5341 O O . ASN A 1 680 ? 25.203 -24.859 -45.906 1 28.17 680 ASN A O 1
ATOM 5345 N N . ALA A 1 681 ? 24.359 -23.031 -46.688 1 23.84 681 ALA A N 1
ATOM 5346 C CA . ALA A 1 681 ? 24.828 -23.531 -47.969 1 23.84 681 ALA A CA 1
ATOM 5347 C C . ALA A 1 681 ? 26.297 -23.156 -48.219 1 23.84 681 ALA A C 1
ATOM 5349 O O . ALA A 1 681 ? 26.859 -23.469 -49.25 1 23.84 681 ALA A O 1
ATOM 5350 N N . VAL A 1 682 ? 26.891 -22.219 -47.406 1 25.31 682 VAL A N 1
ATOM 5351 C CA . VAL A 1 682 ? 28.266 -22.062 -47.844 1 25.31 682 VAL A CA 1
ATOM 5352 C C . VAL A 1 682 ? 29.125 -23.188 -47.281 1 25.31 682 VAL A C 1
ATOM 5354 O O . VAL A 1 682 ? 30.141 -23.547 -47.875 1 25.31 682 VAL A O 1
ATOM 5357 N N . GLY A 1 683 ? 29.078 -23.781 -46.156 1 20.31 683 GLY A N 1
ATOM 5358 C CA . GLY A 1 683 ? 29.984 -24.922 -46.125 1 20.31 683 GLY A CA 1
ATOM 5359 C C . GLY A 1 683 ? 29.359 -26.203 -46.656 1 20.31 683 GLY A C 1
ATOM 5360 O O . GLY A 1 683 ? 28.125 -26.344 -46.656 1 20.31 683 GLY A O 1
ATOM 5361 N N . MET B 1 1 ? 18.391 -57.469 15.305 1 15.76 1 MET B N 1
ATOM 5362 C CA . MET B 1 1 ? 18.062 -57.25 13.898 1 15.76 1 MET B CA 1
ATOM 5363 C C . MET B 1 1 ? 17.422 -55.906 13.688 1 15.76 1 MET B C 1
ATOM 5365 O O . MET B 1 1 ? 16.281 -55.656 14.078 1 15.76 1 MET B O 1
ATOM 5369 N N . LYS B 1 2 ? 18.172 -54.75 13.695 1 18.88 2 LYS B N 1
ATOM 5370 C CA . LYS B 1 2 ? 18.078 -53.344 14.062 1 18.88 2 LYS B CA 1
ATOM 5371 C C . LYS B 1 2 ? 17.188 -52.562 13.086 1 18.88 2 LYS B C 1
ATOM 5373 O O . LYS B 1 2 ? 17.312 -52.719 11.867 1 18.88 2 LYS B O 1
ATOM 5378 N N . SER B 1 3 ? 15.977 -52.406 13.453 1 17.59 3 SER B N 1
ATOM 5379 C CA . SER B 1 3 ? 14.75 -52 12.773 1 17.59 3 SER B CA 1
ATOM 5380 C C . SER B 1 3 ? 14.992 -50.781 11.898 1 17.59 3 SER B C 1
ATOM 5382 O O . SER B 1 3 ? 15.727 -49.875 12.281 1 17.59 3 SER B O 1
ATOM 5384 N N . ALA B 1 4 ? 15.109 -51.062 10.578 1 18.48 4 ALA B N 1
ATOM 5385 C CA . ALA B 1 4 ? 15.508 -50.219 9.461 1 18.48 4 ALA B CA 1
ATOM 5386 C C . ALA B 1 4 ? 14.875 -48.812 9.578 1 18.48 4 ALA B C 1
ATOM 5388 O O . ALA B 1 4 ? 13.648 -48.719 9.633 1 18.48 4 ALA B O 1
ATOM 5389 N N . VAL B 1 5 ? 15.391 -48 10.477 1 20.3 5 VAL B N 1
ATOM 5390 C CA . VAL B 1 5 ? 15.164 -46.594 10.797 1 20.3 5 VAL B CA 1
ATOM 5391 C C . VAL B 1 5 ? 15.039 -45.812 9.508 1 20.3 5 VAL B C 1
ATOM 5393 O O . VAL B 1 5 ? 15.984 -45.719 8.727 1 20.3 5 VAL B O 1
ATOM 5396 N N . GLN B 1 6 ? 14.039 -46.062 8.727 1 19.41 6 GLN B N 1
ATOM 5397 C CA . GLN B 1 6 ? 13.609 -45.75 7.371 1 19.41 6 GLN B CA 1
ATOM 5398 C C . GLN B 1 6 ? 13.797 -44.25 7.074 1 19.41 6 GLN B C 1
ATOM 5400 O O . GLN B 1 6 ? 13.445 -43.406 7.895 1 19.41 6 GLN B O 1
ATOM 5405 N N . SER B 1 7 ? 14.734 -43.906 6.109 1 21.25 7 SER B N 1
ATOM 5406 C CA . SER B 1 7 ? 15.539 -42.781 5.68 1 21.25 7 SER B CA 1
ATOM 5407 C C . SER B 1 7 ? 14.656 -41.594 5.273 1 21.25 7 SER B C 1
ATOM 5409 O O . SER B 1 7 ? 14 -41.625 4.227 1 21.25 7 SER B O 1
ATOM 5411 N N . ASN B 1 8 ? 13.703 -41.125 5.988 1 23.08 8 ASN B N 1
ATOM 5412 C CA . ASN B 1 8 ? 12.938 -39.875 6.086 1 23.08 8 ASN B CA 1
ATOM 5413 C C . ASN B 1 8 ? 13.797 -38.656 5.738 1 23.08 8 ASN B C 1
ATOM 5415 O O . ASN B 1 8 ? 13.422 -37.531 6.027 1 23.08 8 ASN B O 1
ATOM 5419 N N . ALA B 1 9 ? 15.102 -38.844 5.355 1 23.73 9 ALA B N 1
ATOM 5420 C CA . ALA B 1 9 ? 16.297 -38.031 5.145 1 23.73 9 ALA B CA 1
ATOM 5421 C C . ALA B 1 9 ? 16.203 -37.219 3.855 1 23.73 9 ALA B C 1
ATOM 5423 O O . ALA B 1 9 ? 16.828 -36.156 3.725 1 23.73 9 ALA B O 1
ATOM 5424 N N . ILE B 1 10 ? 15.609 -37.781 2.836 1 23.05 10 ILE B N 1
ATOM 5425 C CA . ILE B 1 10 ? 15.82 -37.188 1.52 1 23.05 10 ILE B CA 1
ATOM 5426 C C . ILE B 1 10 ? 15.109 -35.844 1.437 1 23.05 10 ILE B C 1
ATOM 5428 O O . ILE B 1 10 ? 15.578 -34.906 0.754 1 23.05 10 ILE B O 1
ATOM 5432 N N . VAL B 1 11 ? 13.914 -35.75 1.939 1 25.67 11 VAL B N 1
ATOM 5433 C CA . VAL B 1 11 ? 13.312 -34.406 1.878 1 25.67 11 VAL B CA 1
ATOM 5434 C C . VAL B 1 11 ? 14.148 -33.438 2.691 1 25.67 11 VAL B C 1
ATOM 5436 O O . VAL B 1 11 ? 14.062 -32.219 2.49 1 25.67 11 VAL B O 1
ATOM 5439 N N . SER B 1 12 ? 14.828 -33.906 3.68 1 26.97 12 SER B N 1
ATOM 5440 C CA . SER B 1 12 ? 15.672 -33.219 4.648 1 26.97 12 SER B CA 1
ATOM 5441 C C . SER B 1 12 ? 16.906 -32.625 3.979 1 26.97 12 SER B C 1
ATOM 5443 O O . SER B 1 12 ? 17.406 -31.578 4.391 1 26.97 12 SER B O 1
ATOM 5445 N N . SER B 1 13 ? 17.594 -33.406 3.18 1 27.12 13 SER B N 1
ATOM 5446 C CA . SER B 1 13 ? 18.953 -33.094 2.715 1 27.12 13 SER B CA 1
ATOM 5447 C C . SER B 1 13 ? 18.938 -32.031 1.643 1 27.12 13 SER B C 1
ATOM 5449 O O . SER B 1 13 ? 20 -31.516 1.258 1 27.12 13 SER B O 1
ATOM 5451 N N . LEU B 1 14 ? 17.938 -31.922 0.97 1 27.62 14 LEU B N 1
ATOM 5452 C CA . LEU B 1 14 ? 18.031 -31.047 -0.195 1 27.62 14 LEU B CA 1
ATOM 5453 C C . LEU B 1 14 ? 18 -29.578 0.219 1 27.62 14 LEU B C 1
ATOM 5455 O O . LEU B 1 14 ? 18.156 -28.688 -0.617 1 27.62 14 LEU B O 1
ATOM 5459 N N . PHE B 1 15 ? 17.266 -29.266 1.332 1 28.33 15 PHE B N 1
ATOM 5460 C CA . PHE B 1 15 ? 17.375 -27.891 1.805 1 28.33 15 PHE B CA 1
ATOM 5461 C C . PHE B 1 15 ? 18.609 -27.703 2.67 1 28.33 15 PHE B C 1
ATOM 5463 O O . PHE B 1 15 ? 19.062 -28.656 3.316 1 28.33 15 PHE B O 1
ATOM 5470 N N . PRO B 1 16 ? 19.484 -26.797 2.42 1 29.08 16 PRO B N 1
ATOM 5471 C CA . PRO B 1 16 ? 20.516 -26.609 3.447 1 29.08 16 PRO B CA 1
ATOM 5472 C C . PRO B 1 16 ? 19.969 -26.734 4.863 1 29.08 16 PRO B C 1
ATOM 5474 O O . PRO B 1 16 ? 18.766 -26.531 5.082 1 29.08 16 PRO B O 1
ATOM 5477 N N . SER B 1 17 ? 20.75 -27.375 5.883 1 30.11 17 SER B N 1
ATOM 5478 C CA . SER B 1 17 ? 20.438 -27.625 7.289 1 30.11 17 SER B CA 1
ATOM 5479 C C . SER B 1 17 ? 19.641 -26.469 7.895 1 30.11 17 SER B C 1
ATOM 5481 O O . SER B 1 17 ? 18.844 -26.672 8.797 1 30.11 17 SER B O 1
ATOM 5483 N N . LYS B 1 18 ? 20.031 -25.266 7.562 1 31.67 18 LYS B N 1
ATOM 5484 C CA . LYS B 1 18 ? 19.5 -24.094 8.25 1 31.67 18 LYS B CA 1
ATOM 5485 C C . LYS B 1 18 ? 18.016 -23.906 7.949 1 31.67 18 LYS B C 1
ATOM 5487 O O . LYS B 1 18 ? 17.281 -23.281 8.727 1 31.67 18 LYS B O 1
ATOM 5492 N N . TYR B 1 19 ? 17.688 -24.141 6.762 1 31.02 19 TYR B N 1
ATOM 5493 C CA . TYR B 1 19 ? 16.297 -23.906 6.395 1 31.02 19 TYR B CA 1
ATOM 5494 C C . TYR B 1 19 ? 15.461 -25.172 6.609 1 31.02 19 TYR B C 1
ATOM 5496 O O . TYR B 1 19 ? 14.234 -25.125 6.516 1 31.02 19 TYR B O 1
ATOM 5504 N N . ARG B 1 20 ? 16.062 -26.391 6.754 1 30.81 20 ARG B N 1
ATOM 5505 C CA . ARG B 1 20 ? 15.422 -27.703 6.859 1 30.81 20 ARG B CA 1
ATOM 5506 C C . ARG B 1 20 ? 14.539 -27.766 8.102 1 30.81 20 ARG B C 1
ATOM 5508 O O . ARG B 1 20 ? 13.461 -28.375 8.07 1 30.81 20 ARG B O 1
ATOM 5515 N N . GLU B 1 21 ? 15.102 -27.234 9.141 1 29.66 21 GLU B N 1
ATOM 5516 C CA . GLU B 1 21 ? 14.422 -27.484 10.406 1 29.66 21 GLU B CA 1
ATOM 5517 C C . GLU B 1 21 ? 13 -26.938 10.383 1 29.66 21 GLU B C 1
ATOM 5519 O O . GLU B 1 21 ? 12.07 -27.562 10.906 1 29.66 21 GLU B O 1
ATOM 5524 N N . ARG B 1 22 ? 12.906 -25.766 9.867 1 28.7 22 ARG B N 1
ATOM 5525 C CA . ARG B 1 22 ? 11.594 -25.141 9.984 1 28.7 22 ARG B CA 1
ATOM 5526 C C . ARG B 1 22 ? 10.602 -25.75 9 1 28.7 22 ARG B C 1
ATOM 5528 O O . ARG B 1 22 ? 9.438 -25.953 9.344 1 28.7 22 ARG B O 1
ATOM 5535 N N . LEU B 1 23 ? 11.07 -26.016 7.855 1 29.59 23 LEU B N 1
ATOM 5536 C CA . LEU B 1 23 ? 10.109 -26.5 6.871 1 29.59 23 LEU B CA 1
ATOM 5537 C C . LEU B 1 23 ? 9.711 -27.938 7.172 1 29.59 23 LEU B C 1
ATOM 5539 O O . LEU B 1 23 ? 8.555 -28.328 6.949 1 29.59 23 LEU B O 1
ATOM 5543 N N . TYR B 1 24 ? 10.68 -28.875 7.562 1 30.72 24 TYR B N 1
ATOM 5544 C CA . TYR B 1 24 ? 10.484 -30.312 7.746 1 30.72 24 TYR B CA 1
ATOM 5545 C C . TYR B 1 24 ? 9.789 -30.594 9.07 1 30.72 24 TYR B C 1
ATOM 5547 O O . TYR B 1 24 ? 8.984 -31.531 9.172 1 30.72 24 TYR B O 1
ATOM 5555 N N . ASN B 1 25 ? 10.328 -29.953 10.039 1 30.16 25 ASN B N 1
ATOM 5556 C CA . ASN B 1 25 ? 9.695 -30.344 11.297 1 30.16 25 ASN B CA 1
ATOM 5557 C C . ASN B 1 25 ? 8.18 -30.141 11.25 1 30.16 25 ASN B C 1
ATOM 5559 O O . ASN B 1 25 ? 7.441 -30.797 11.984 1 30.16 25 ASN B O 1
ATOM 5563 N N . ASP B 1 26 ? 7.766 -29.281 10.375 1 29.33 26 ASP B N 1
ATOM 5564 C CA . ASP B 1 26 ? 6.359 -28.906 10.383 1 29.33 26 ASP B CA 1
ATOM 5565 C C . ASP B 1 26 ? 5.535 -29.828 9.492 1 29.33 26 ASP B C 1
ATOM 5567 O O . ASP B 1 26 ? 4.367 -30.109 9.789 1 29.33 26 ASP B O 1
ATOM 5571 N N . ALA B 1 27 ? 6.105 -30.422 8.453 1 28.03 27 ALA B N 1
ATOM 5572 C CA . AL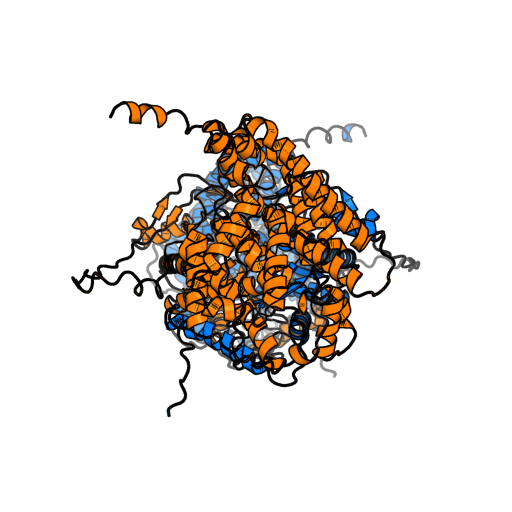A B 1 27 ? 5.355 -31.406 7.684 1 28.03 27 ALA B CA 1
ATOM 5573 C C . ALA B 1 27 ? 5.176 -32.688 8.469 1 28.03 27 ALA B C 1
ATOM 5575 O O . ALA B 1 27 ? 4.133 -33.344 8.375 1 28.03 27 ALA B O 1
ATOM 5576 N N . LEU B 1 28 ? 6.156 -33.156 9.141 1 28.61 28 LEU B N 1
ATOM 5577 C CA . LEU B 1 28 ? 6.051 -34.375 9.898 1 28.61 28 LEU B CA 1
ATOM 5578 C C . LEU B 1 28 ? 5.043 -34.25 11.039 1 28.61 28 LEU B C 1
ATOM 5580 O O . LEU B 1 28 ? 4.344 -35.188 11.375 1 28.61 28 LEU B O 1
ATOM 5584 N N . GLN B 1 29 ? 5.078 -33.125 11.727 1 28.36 29 GLN B N 1
ATOM 5585 C CA . GLN B 1 29 ? 4.207 -33.031 12.891 1 28.36 29 GLN B CA 1
ATOM 5586 C C . GLN B 1 29 ? 2.758 -32.812 12.484 1 28.36 29 GLN B C 1
ATOM 5588 O O . GLN B 1 29 ? 1.844 -32.969 13.297 1 28.36 29 GLN B O 1
ATOM 5593 N N . SER B 1 30 ? 2.506 -32.375 11.328 1 29.48 30 SER B N 1
ATOM 5594 C CA . SER B 1 30 ? 1.101 -32.281 10.945 1 29.48 30 SER B CA 1
ATOM 5595 C C . SER B 1 30 ? 0.495 -33.688 10.766 1 29.48 30 SER B C 1
ATOM 5597 O O . SER B 1 30 ? -0.726 -33.844 10.812 1 29.48 30 SER B O 1
ATOM 5599 N N . SER B 1 31 ? 1.267 -34.719 10.445 1 27.75 31 SER B N 1
ATOM 5600 C CA . SER B 1 31 ? 0.706 -36.062 10.398 1 27.75 31 SER B CA 1
ATOM 5601 C C . SER B 1 31 ? 0.29 -36.531 11.789 1 27.75 31 SER B C 1
ATOM 5603 O O . SER B 1 31 ? -0.458 -37.5 11.922 1 27.75 31 SER B O 1
ATOM 5605 N N . LYS B 1 32 ? 1.001 -36.156 12.805 1 31.41 32 LYS B N 1
ATOM 5606 C CA . LYS B 1 32 ? 0.562 -36.688 14.086 1 31.41 32 LYS B CA 1
ATOM 5607 C C . LYS B 1 32 ? -0.825 -36.188 14.461 1 31.41 32 LYS B C 1
ATOM 5609 O O . LYS B 1 32 ? -1.544 -36.812 15.234 1 31.41 32 LYS B O 1
ATOM 5614 N N . ALA B 1 33 ? -1.065 -34.969 14.148 1 27.92 33 ALA B N 1
ATOM 5615 C CA . ALA B 1 33 ? -2.355 -34.531 14.68 1 27.92 33 ALA B CA 1
ATOM 5616 C C . ALA B 1 33 ? -3.508 -35.125 13.867 1 27.92 33 ALA B C 1
ATOM 5618 O O . ALA B 1 33 ? -4.676 -34.969 14.227 1 27.92 33 ALA B O 1
ATOM 5619 N N . ALA B 1 34 ? -3.299 -35.625 12.633 1 28.58 34 ALA B N 1
ATOM 5620 C CA . ALA B 1 34 ? -4.449 -36.281 12.023 1 28.58 34 ALA B CA 1
ATOM 5621 C C . ALA B 1 34 ? -4.754 -37.594 12.734 1 28.58 34 ALA B C 1
ATOM 5623 O O . ALA B 1 34 ? -5.738 -38.281 12.414 1 28.58 34 ALA B O 1
ATOM 5624 N N . GLY B 1 35 ? -3.914 -38.156 13.344 1 28.52 35 GLY B N 1
ATOM 5625 C CA . GLY B 1 35 ? -4.27 -39.438 13.922 1 28.52 35 GLY B CA 1
ATOM 5626 C C . GLY B 1 35 ? -5.34 -39.312 14.992 1 28.52 35 GLY B C 1
ATOM 5627 O O . GLY B 1 35 ? -5.887 -40.344 15.438 1 28.52 35 GLY B O 1
ATOM 5628 N N . SER B 1 36 ? -5.176 -38.531 16.078 1 28.03 36 SER B N 1
ATOM 5629 C CA . SER B 1 36 ? -6.246 -38.781 17.031 1 28.03 36 SER B CA 1
ATOM 5630 C C . SER B 1 36 ? -7.609 -38.406 16.438 1 28.03 36 SER B C 1
ATOM 5632 O O . SER B 1 36 ? -7.691 -37.688 15.461 1 28.03 36 SER B O 1
ATOM 5634 N N . GLY B 1 37 ? -8.773 -38.844 16.875 1 30.2 37 GLY B N 1
ATOM 5635 C CA . GLY B 1 37 ? -10.211 -38.594 16.781 1 30.2 37 GLY B CA 1
ATOM 5636 C C . GLY B 1 37 ? -10.562 -37.188 16.406 1 30.2 37 GLY B C 1
ATOM 5637 O O . GLY B 1 37 ? -11.664 -36.719 16.688 1 30.2 37 GLY B O 1
ATOM 5638 N N . GLY B 1 38 ? -9.633 -36.281 16.156 1 34.16 38 GLY B N 1
ATOM 5639 C CA . GLY B 1 38 ? -9.961 -34.875 16.156 1 34.16 38 GLY B CA 1
ATOM 5640 C C . GLY B 1 38 ? -10.68 -34.406 14.891 1 34.16 38 GLY B C 1
ATOM 5641 O O . GLY B 1 38 ? -10.594 -35.094 13.859 1 34.16 38 GLY B O 1
ATOM 5642 N N . THR B 1 39 ? -11.883 -33.719 14.992 1 36.59 39 THR B N 1
ATOM 5643 C CA . THR B 1 39 ? -12.852 -33.094 14.086 1 36.59 39 THR B CA 1
ATOM 5644 C C . THR B 1 39 ? -12.141 -32.25 13.031 1 36.59 39 THR B C 1
ATOM 5646 O O . THR B 1 39 ? -11.312 -31.406 13.367 1 36.59 39 THR B O 1
ATOM 5649 N N . TYR B 1 40 ? -11.898 -32.781 11.914 1 40.41 40 TYR B N 1
ATOM 5650 C CA . TYR B 1 40 ? -11.484 -31.938 10.797 1 40.41 40 TYR B CA 1
ATOM 5651 C C . TYR B 1 40 ? -12.18 -30.594 10.852 1 40.41 40 TYR B C 1
ATOM 5653 O O . TYR B 1 40 ? -13.414 -30.531 10.906 1 40.41 40 TYR B O 1
ATOM 5661 N N . ILE B 1 41 ? -11.375 -29.594 11.242 1 47.03 41 ILE B N 1
ATOM 5662 C CA . ILE B 1 41 ? -11.953 -28.266 11.156 1 47.03 41 ILE B CA 1
ATOM 5663 C C . ILE B 1 41 ? -11.547 -27.609 9.836 1 47.03 41 ILE B C 1
ATOM 5665 O O . ILE B 1 41 ? -10.359 -27.422 9.57 1 47.03 41 ILE B O 1
ATOM 5669 N N . PRO B 1 42 ? -12.469 -27.453 8.93 1 52.88 42 PRO B N 1
ATOM 5670 C CA . PRO B 1 42 ? -12.195 -26.781 7.652 1 52.88 42 PRO B CA 1
ATOM 5671 C C . PRO B 1 42 ? -11.406 -25.484 7.824 1 52.88 42 PRO B C 1
ATOM 5673 O O . PRO B 1 42 ? -11.477 -24.859 8.875 1 52.88 42 PRO B O 1
ATOM 5676 N N . SER B 1 43 ? -10.477 -25.266 6.875 1 58 43 SER B N 1
ATOM 5677 C CA . SER B 1 43 ? -9.648 -24.062 6.895 1 58 43 SER B CA 1
ATOM 5678 C C . SER B 1 43 ? -10.477 -22.828 7.203 1 58 43 SER B C 1
ATOM 5680 O O . SER B 1 43 ? -10.031 -21.938 7.941 1 58 43 SER B O 1
ATOM 5682 N N . LYS B 1 44 ? -11.633 -22.781 6.688 1 60.88 44 LYS B N 1
ATOM 5683 C CA . LYS B 1 44 ? -12.492 -21.625 6.914 1 60.88 44 LYS B CA 1
ATOM 5684 C C . LYS B 1 44 ? -12.859 -21.5 8.391 1 60.88 44 LYS B C 1
ATOM 5686 O O . LYS B 1 44 ? -12.914 -20.391 8.922 1 60.88 44 LYS B O 1
ATOM 5691 N N . ALA B 1 45 ? -13.094 -22.594 8.961 1 61 45 ALA B N 1
ATOM 5692 C CA . ALA B 1 45 ? -13.453 -22.594 10.375 1 61 45 ALA B CA 1
ATOM 5693 C C . ALA B 1 45 ? -12.273 -22.156 11.242 1 61 45 ALA B C 1
ATOM 5695 O O . ALA B 1 45 ? -12.438 -21.422 12.219 1 61 45 ALA B O 1
ATOM 5696 N N . ARG B 1 46 ? -11.133 -22.656 10.789 1 60.59 46 ARG B N 1
ATOM 5697 C CA . ARG B 1 46 ? -9.922 -22.266 11.516 1 60.59 46 ARG B CA 1
ATOM 5698 C C . ARG B 1 46 ? -9.664 -20.766 11.398 1 60.59 46 ARG B C 1
ATOM 5700 O O . ARG B 1 46 ? -9.258 -20.125 12.367 1 60.59 46 ARG B O 1
ATOM 5707 N N . LEU B 1 47 ? -9.883 -20.375 10.219 1 64.94 47 LEU B N 1
ATOM 5708 C CA . LEU B 1 47 ? -9.703 -18.953 9.977 1 64.94 47 LEU B CA 1
ATOM 5709 C C . LEU B 1 47 ? -10.688 -18.141 10.797 1 64.94 47 LEU B C 1
ATOM 5711 O O . LEU B 1 47 ? -10.312 -17.125 11.406 1 64.94 47 LEU B O 1
ATOM 5715 N N . LYS B 1 48 ? -11.898 -18.594 10.836 1 65.69 48 LYS B N 1
ATOM 5716 C CA . LYS B 1 48 ? -12.938 -17.906 11.594 1 65.69 48 LYS B CA 1
ATOM 5717 C C . LYS B 1 48 ? -12.594 -17.859 13.078 1 65.69 48 LYS B C 1
ATOM 5719 O O . LYS B 1 48 ? -12.781 -16.828 13.734 1 65.69 48 LYS B O 1
ATOM 5724 N N . ASN B 1 49 ? -12.109 -18.953 13.539 1 63.72 49 ASN B N 1
ATOM 5725 C CA . ASN B 1 49 ? -11.742 -19.031 14.945 1 63.72 49 ASN B CA 1
ATOM 5726 C C . ASN B 1 49 ? -10.586 -18.094 15.273 1 63.72 49 ASN B C 1
ATOM 5728 O O . ASN B 1 49 ? -10.578 -17.453 16.328 1 63.72 49 ASN B O 1
ATOM 5732 N N . PHE B 1 50 ? -9.719 -18.047 14.375 1 63.12 50 PHE B N 1
ATOM 5733 C CA . PHE B 1 50 ? -8.594 -17.141 14.547 1 63.12 50 PHE B CA 1
ATOM 5734 C C . PHE B 1 50 ? -9.07 -15.695 14.641 1 63.12 50 PHE B C 1
ATOM 5736 O O . PHE B 1 50 ? -8.609 -14.938 15.5 1 63.12 50 PHE B O 1
ATOM 5743 N N . LEU B 1 51 ? -9.914 -15.438 13.766 1 64 51 LEU B N 1
ATOM 5744 C CA . LEU B 1 51 ? -10.383 -14.055 13.672 1 64 51 LEU B CA 1
ATOM 5745 C C . LEU B 1 51 ? -11.242 -13.688 14.875 1 64 51 LEU B C 1
ATOM 5747 O O . LEU B 1 51 ? -11.25 -12.539 15.312 1 64 51 LEU B O 1
ATOM 5751 N N . ARG B 1 52 ? -12.047 -14.648 15.32 1 55.69 52 ARG B N 1
ATOM 5752 C CA . ARG B 1 52 ? -12.906 -14.414 16.469 1 55.69 52 ARG B CA 1
ATOM 5753 C C . ARG B 1 52 ? -12.094 -14.281 17.75 1 55.69 52 ARG B C 1
ATOM 5755 O O . ARG B 1 52 ? -12.391 -13.438 18.609 1 55.69 52 ARG B O 1
ATOM 5762 N N . GLU B 1 53 ? -11.242 -15.305 17.938 1 53.72 53 GLU B N 1
ATOM 5763 C CA . GLU B 1 53 ? -10.516 -15.367 19.219 1 53.72 53 GLU B CA 1
ATOM 5764 C C . GLU B 1 53 ? -9.461 -14.266 19.297 1 53.72 53 GLU B C 1
ATOM 5766 O O . GLU B 1 53 ? -8.977 -13.945 20.391 1 53.72 53 GLU B O 1
ATOM 5771 N N . GLY B 1 54 ? -9.523 -13.391 18.438 1 48.97 54 GLY B N 1
ATOM 5772 C CA . GLY B 1 54 ? -8.477 -12.375 18.484 1 48.97 54 GLY B CA 1
ATOM 5773 C C . GLY B 1 54 ? -7.082 -12.953 18.375 1 48.97 54 GLY B C 1
ATOM 5774 O O . GLY B 1 54 ? -6.871 -14.141 18.625 1 48.97 54 GLY B O 1
ATOM 5775 N N . ASN B 1 55 ? -6.047 -12.414 17.641 1 48.09 55 ASN B N 1
ATOM 5776 C CA . ASN B 1 55 ? -4.664 -12.727 17.297 1 48.09 55 ASN B CA 1
ATOM 5777 C C . ASN B 1 55 ? -3.945 -13.414 18.453 1 48.09 55 ASN B C 1
ATOM 5779 O O . ASN B 1 55 ? -2.725 -13.312 18.578 1 48.09 55 ASN B O 1
ATOM 5783 N N . GLU B 1 56 ? -4.66 -13.664 19.594 1 36.97 56 GLU B N 1
ATOM 5784 C CA . GLU B 1 56 ? -3.84 -14.039 20.734 1 36.97 56 GLU B CA 1
ATOM 5785 C C . GLU B 1 56 ? -2.885 -15.18 20.391 1 36.97 56 GLU B C 1
ATOM 5787 O O . GLU B 1 56 ? -3.139 -15.945 19.469 1 36.97 56 GLU B O 1
ATOM 5792 N N . ASP B 1 57 ? -1.742 -15.172 21.094 1 37.28 57 ASP B N 1
ATOM 5793 C CA . ASP B 1 57 ? -0.576 -16.047 21.234 1 37.28 57 ASP B CA 1
ATOM 5794 C C . ASP B 1 57 ? -0.979 -17.516 21.219 1 37.28 57 ASP B C 1
ATOM 5796 O O . ASP B 1 57 ? -0.149 -18.391 21.469 1 37.28 57 ASP B O 1
ATOM 5800 N N . GLY B 1 58 ? -2.236 -17.734 21.516 1 34.72 58 GLY B N 1
ATOM 5801 C CA . GLY B 1 58 ? -2.43 -19.156 21.75 1 34.72 58 GLY B CA 1
ATOM 5802 C C . GLY B 1 58 ? -2.094 -20.016 20.531 1 34.72 58 GLY B C 1
ATOM 5803 O O . GLY B 1 58 ? -2.311 -21.219 20.547 1 34.72 58 GLY B O 1
ATOM 5804 N N . PHE B 1 59 ? -2.379 -19.484 19.5 1 37.47 59 PHE B N 1
ATOM 5805 C CA . PHE B 1 59 ? -1.752 -20.344 18.5 1 37.47 59 PHE B CA 1
ATOM 5806 C C . PHE B 1 59 ? -0.239 -20.375 18.688 1 37.47 59 PHE B C 1
ATOM 5808 O O . PHE B 1 59 ? 0.489 -19.656 18 1 37.47 59 PHE B O 1
ATOM 5815 N N . GLY B 1 60 ? 0.229 -20.219 19.984 1 34.38 60 GLY B N 1
ATOM 5816 C CA . GLY B 1 60 ? 1.575 -20.391 20.516 1 34.38 60 GLY B CA 1
ATOM 5817 C C . GLY B 1 60 ? 2.465 -21.234 19.609 1 34.38 60 GLY B C 1
ATOM 5818 O O . GLY B 1 60 ? 1.994 -21.797 18.625 1 34.38 60 GLY B O 1
ATOM 5819 N N . SER B 1 61 ? 3.809 -21.406 20.219 1 33.53 61 SER B N 1
ATOM 5820 C CA . SER B 1 61 ? 5.023 -22.141 19.891 1 33.53 61 SER B CA 1
ATOM 5821 C C . SER B 1 61 ? 4.703 -23.531 19.375 1 33.53 61 SER B C 1
ATOM 5823 O O . SER B 1 61 ? 5.555 -24.188 18.781 1 33.53 61 SER B O 1
ATOM 5825 N N . SER B 1 62 ? 3.838 -24.25 20.125 1 29.73 62 SER B N 1
ATOM 5826 C CA . SER B 1 62 ? 3.883 -25.719 20.109 1 29.73 62 SER B CA 1
ATOM 5827 C C . SER B 1 62 ? 3.213 -26.281 18.859 1 29.73 62 SER B C 1
ATOM 5829 O O . SER B 1 62 ? 3.121 -27.5 18.688 1 29.73 62 SER B O 1
ATOM 5831 N N . SER B 1 63 ? 2.111 -25.609 18.562 1 33.09 63 SER B N 1
ATOM 5832 C CA . SER B 1 63 ? 1.554 -26.516 17.562 1 33.09 63 SER B CA 1
ATOM 5833 C C . SER B 1 63 ? 2.471 -26.641 16.359 1 33.09 63 SER B C 1
ATOM 5835 O O . SER B 1 63 ? 3.021 -25.641 15.891 1 33.09 63 SER B O 1
ATOM 5837 N N . GLY B 1 64 ? 3.068 -27.578 16.078 1 33.97 64 GLY B N 1
ATOM 5838 C CA . GLY B 1 64 ? 3.914 -28.109 15.016 1 33.97 64 GLY B CA 1
ATOM 5839 C C . GLY B 1 64 ? 3.652 -27.453 13.672 1 33.97 64 GLY B C 1
ATOM 5840 O O . GLY B 1 64 ? 2.676 -26.719 13.508 1 33.97 64 GLY B O 1
ATOM 5841 N N . PRO B 1 65 ? 4.668 -27.219 12.742 1 42.03 65 PRO B N 1
ATOM 5842 C CA . PRO B 1 65 ? 4.695 -26.656 11.391 1 42.03 65 PRO B CA 1
ATOM 5843 C C . PRO B 1 65 ? 3.41 -26.938 10.609 1 42.03 65 PRO B C 1
ATOM 5845 O O . PRO B 1 65 ? 3.305 -27.953 9.93 1 42.03 65 PRO B O 1
ATOM 5848 N N . GLY B 1 66 ? 2.195 -26.781 11.172 1 50.94 66 GLY B N 1
ATOM 5849 C CA . GLY B 1 66 ? 0.929 -27.094 10.531 1 50.94 66 GLY B CA 1
ATOM 5850 C C . GLY B 1 66 ? 0.665 -26.281 9.281 1 50.94 66 GLY B C 1
ATOM 5851 O O . GLY B 1 66 ? 1.46 -25.406 8.93 1 50.94 66 GLY B O 1
ATOM 5852 N N . GLN B 1 67 ? -0.161 -26.75 8.344 1 60.16 67 GLN B N 1
ATOM 5853 C CA . GLN B 1 67 ? -0.607 -26.156 7.086 1 60.16 67 GLN B CA 1
ATOM 5854 C C . GLN B 1 67 ? -1.142 -24.734 7.305 1 60.16 67 GLN B C 1
ATOM 5856 O O . GLN B 1 67 ? -1.825 -24.484 8.297 1 60.16 67 GLN B O 1
ATOM 5861 N N . PRO B 1 68 ? -0.524 -23.75 6.559 1 65.62 68 PRO B N 1
ATOM 5862 C CA . PRO B 1 68 ? -1.087 -22.391 6.629 1 65.62 68 PRO B CA 1
ATOM 5863 C C . PRO B 1 68 ? -2.613 -22.391 6.648 1 65.62 68 PRO B C 1
ATOM 5865 O O . PRO B 1 68 ? -3.244 -23.281 6.066 1 65.62 68 PRO B O 1
ATOM 5868 N N . ILE B 1 69 ? -3.098 -21.578 7.449 1 69.69 69 ILE B N 1
ATOM 5869 C CA . ILE B 1 69 ? -4.543 -21.375 7.48 1 69.69 69 ILE B CA 1
ATOM 5870 C C . ILE B 1 69 ? -4.945 -20.375 6.402 1 69.69 69 ILE B C 1
ATOM 5872 O O . ILE B 1 69 ? -4.715 -19.172 6.551 1 69.69 69 ILE B O 1
ATOM 5876 N N . ALA B 1 70 ? -5.395 -20.797 5.336 1 76.19 70 ALA B N 1
ATOM 5877 C CA . ALA B 1 70 ? -5.797 -19.938 4.223 1 76.19 70 ALA B CA 1
ATOM 5878 C C . ALA B 1 70 ? -6.953 -20.562 3.443 1 76.19 70 ALA B C 1
ATOM 5880 O O . ALA B 1 70 ? -7.074 -21.781 3.365 1 76.19 70 ALA B O 1
ATOM 5881 N N . ASP B 1 71 ? -7.789 -19.734 3.012 1 75.94 71 ASP B N 1
ATOM 5882 C CA . ASP B 1 71 ? -8.914 -20.203 2.207 1 75.94 71 ASP B CA 1
ATOM 5883 C C . ASP B 1 71 ? -9.328 -19.156 1.176 1 75.94 71 ASP B C 1
ATOM 5885 O O . ASP B 1 71 ? -8.914 -18 1.259 1 75.94 71 ASP B O 1
ATOM 5889 N N . LEU B 1 72 ? -10.094 -19.609 0.229 1 77.81 72 LEU B N 1
ATOM 5890 C CA . LEU B 1 72 ? -10.625 -18.75 -0.824 1 77.81 72 LEU B CA 1
ATOM 5891 C C . LEU B 1 72 ? -12.078 -18.391 -0.549 1 77.81 72 LEU B C 1
ATOM 5893 O O . LEU B 1 72 ? -12.883 -19.25 -0.202 1 77.81 72 LEU B O 1
ATOM 5897 N N . PHE B 1 73 ? -12.336 -17.109 -0.567 1 78.56 73 PHE B N 1
ATOM 5898 C CA . PHE B 1 73 ? -13.695 -16.594 -0.453 1 78.56 73 PHE B CA 1
ATOM 5899 C C . PHE B 1 73 ? -14.148 -15.969 -1.77 1 78.56 73 PHE B C 1
ATOM 5901 O O . PHE B 1 73 ? -13.539 -15.023 -2.26 1 78.56 73 PHE B O 1
ATOM 5908 N N . THR B 1 74 ? -15.219 -16.375 -2.301 1 76.06 74 THR B N 1
ATOM 5909 C CA . THR B 1 74 ? -15.586 -16.016 -3.662 1 76.06 74 THR B CA 1
ATOM 5910 C C . THR B 1 74 ? -16.453 -14.758 -3.67 1 76.06 74 THR B C 1
ATOM 5912 O O . THR B 1 74 ? -16.484 -14.023 -4.66 1 76.06 74 THR B O 1
ATOM 5915 N N . ASP B 1 75 ? -17.219 -14.562 -2.598 1 85.94 75 ASP B N 1
ATOM 5916 C CA . ASP B 1 75 ? -18.188 -13.461 -2.57 1 85.94 75 ASP B CA 1
ATOM 5917 C C . ASP B 1 75 ? -17.812 -12.438 -1.502 1 85.94 75 ASP B C 1
ATOM 5919 O O . ASP B 1 75 ? -18.375 -12.445 -0.403 1 85.94 75 ASP B O 1
ATOM 5923 N N . CYS B 1 76 ? -16.922 -11.547 -1.891 1 91.94 76 CYS B N 1
ATOM 5924 C CA . CYS B 1 76 ? -16.453 -10.531 -0.95 1 91.94 76 CYS B CA 1
ATOM 5925 C C . CYS B 1 76 ? -16.422 -9.156 -1.603 1 91.94 76 CYS B C 1
ATOM 5927 O O . CYS B 1 76 ? -16.406 -9.047 -2.83 1 91.94 76 CYS B O 1
ATOM 5929 N N . THR B 1 77 ? -16.609 -8.156 -0.87 1 97.25 77 THR B N 1
ATOM 5930 C CA . THR B 1 77 ? -16.375 -6.781 -1.293 1 97.25 77 THR B CA 1
ATOM 5931 C C . THR B 1 77 ? -15.312 -6.121 -0.425 1 97.25 77 THR B C 1
ATOM 5933 O O . THR B 1 77 ? -15.438 -6.086 0.801 1 97.25 77 THR B O 1
ATOM 5936 N N . VAL B 1 78 ? -14.297 -5.641 -1.067 1 97.5 78 VAL B N 1
ATOM 5937 C CA . VAL B 1 78 ? -13.148 -5.047 -0.381 1 97.5 78 VAL B CA 1
ATOM 5938 C C . VAL B 1 78 ? -13.211 -3.525 -0.501 1 97.5 78 VAL B C 1
ATOM 5940 O O . VAL B 1 78 ? -13.57 -2.994 -1.554 1 97.5 78 VAL B O 1
ATOM 5943 N N . MET B 1 79 ? -12.812 -2.842 0.606 1 98.31 79 MET B N 1
ATOM 5944 C CA . MET B 1 79 ? -12.797 -1.381 0.63 1 98.31 79 MET B CA 1
ATOM 5945 C C . MET B 1 79 ? -11.398 -0.863 0.979 1 98.31 79 MET B C 1
ATOM 5947 O O . MET B 1 79 ? -10.758 -1.377 1.892 1 98.31 79 MET B O 1
ATOM 5951 N N . PHE B 1 80 ? -10.977 0.034 0.242 1 97.69 80 PHE B N 1
ATOM 5952 C CA . PHE B 1 80 ? -9.844 0.879 0.597 1 97.69 80 PHE B CA 1
ATOM 5953 C C . PHE B 1 80 ? -10.289 2.316 0.827 1 97.69 80 PHE B C 1
ATOM 5955 O O . PHE B 1 80 ? -10.969 2.906 -0.02 1 97.69 80 PHE B O 1
ATOM 5962 N N . ALA B 1 81 ? -10 2.844 1.926 1 97.94 81 ALA B N 1
ATOM 5963 C CA . ALA B 1 81 ? -10.297 4.238 2.256 1 97.94 81 ALA B CA 1
ATOM 5964 C C . ALA B 1 81 ? -9.031 4.98 2.666 1 97.94 81 ALA B C 1
ATOM 5966 O O . ALA B 1 81 ? -8.43 4.676 3.697 1 97.94 81 ALA B O 1
ATOM 5967 N N . ASP B 1 82 ? -8.633 5.926 1.92 1 95.81 82 ASP B N 1
ATOM 5968 C CA . ASP B 1 82 ? -7.395 6.672 2.117 1 95.81 82 ASP B CA 1
ATOM 5969 C C . ASP B 1 82 ? -7.676 8.148 2.391 1 95.81 82 ASP B C 1
ATOM 5971 O O . ASP B 1 82 ? -8.578 8.734 1.784 1 95.81 82 ASP B O 1
ATOM 5975 N N . ILE B 1 83 ? -6.887 8.758 3.273 1 95.38 83 ILE B N 1
ATOM 5976 C CA . ILE B 1 83 ? -7.07 10.172 3.607 1 95.38 83 ILE B CA 1
ATOM 5977 C C . ILE B 1 83 ? -6.387 11.039 2.555 1 95.38 83 ILE B C 1
ATOM 5979 O O . ILE B 1 83 ? -5.176 10.945 2.352 1 95.38 83 ILE B O 1
ATOM 5983 N N . ALA B 1 84 ? -7.188 11.859 1.895 1 93.12 84 ALA B N 1
ATOM 5984 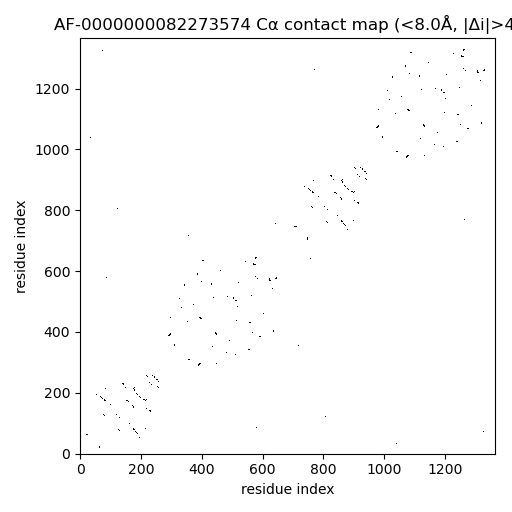C CA . ALA B 1 84 ? -6.676 12.766 0.873 1 93.12 84 ALA B CA 1
ATOM 5985 C C . ALA B 1 84 ? -5.965 13.961 1.507 1 93.12 84 ALA B C 1
ATOM 5987 O O . ALA B 1 84 ? -6.453 14.539 2.482 1 93.12 84 ALA B O 1
ATOM 5988 N N . ASN B 1 85 ? -4.746 14.328 0.986 1 89 85 ASN B N 1
ATOM 5989 C CA . ASN B 1 85 ? -3.938 15.469 1.41 1 89 85 ASN B CA 1
ATOM 5990 C C . ASN B 1 85 ? -3.322 15.234 2.787 1 89 85 ASN B C 1
ATOM 5992 O O . ASN B 1 85 ? -3.105 16.188 3.541 1 89 85 ASN B O 1
ATOM 5996 N N . PHE B 1 86 ? -3.248 13.992 3.156 1 90.81 86 PHE B N 1
ATOM 5997 C CA . PHE B 1 86 ? -2.732 13.609 4.465 1 90.81 86 PHE B CA 1
ATOM 5998 C C . PHE B 1 86 ? -1.246 13.938 4.574 1 90.81 86 PHE B C 1
ATOM 6000 O O . PHE B 1 86 ? -0.788 14.43 5.609 1 90.81 86 PHE B O 1
ATOM 6007 N N . THR B 1 87 ? -0.495 13.602 3.562 1 83.38 87 THR B N 1
ATOM 6008 C CA . THR B 1 87 ? 0.952 13.781 3.605 1 83.38 87 THR B CA 1
ATOM 6009 C C . THR B 1 87 ? 1.304 15.258 3.781 1 83.38 87 THR B C 1
ATOM 6011 O O . THR B 1 87 ? 2.17 15.602 4.586 1 83.38 87 THR B O 1
ATOM 6014 N N . ALA B 1 88 ? 0.658 16.062 3.051 1 85.06 88 ALA B N 1
ATOM 6015 C CA . ALA B 1 88 ? 0.873 17.516 3.18 1 85.06 88 ALA B CA 1
ATOM 6016 C C . ALA B 1 88 ? 0.49 18 4.574 1 85.06 88 ALA B C 1
ATOM 6018 O O . ALA B 1 88 ? 1.225 18.781 5.188 1 85.06 88 ALA B O 1
ATOM 6019 N N . TRP B 1 89 ? -0.644 17.562 5 1 89.25 89 TRP B N 1
ATOM 6020 C CA . TRP B 1 89 ? -1.128 17.922 6.328 1 89.25 89 TRP B CA 1
ATOM 6021 C C . TRP B 1 89 ? -0.16 17.453 7.41 1 89.25 89 TRP B C 1
ATOM 6023 O O . TRP B 1 89 ? 0.154 18.203 8.336 1 89.25 89 TRP B O 1
ATOM 6033 N N . SER B 1 90 ? 0.309 16.266 7.293 1 86.25 90 SER B N 1
ATOM 6034 C CA . SER B 1 90 ? 1.176 15.672 8.305 1 86.25 90 SER B CA 1
ATOM 6035 C C . SER B 1 90 ? 2.543 16.344 8.328 1 86.25 90 SER B C 1
ATOM 6037 O O . SER B 1 90 ? 3.197 16.391 9.375 1 86.25 90 SER B O 1
ATOM 6039 N N . SER B 1 91 ? 2.979 16.875 7.324 1 78.12 91 SER B N 1
ATOM 6040 C CA . SER B 1 91 ? 4.293 17.5 7.234 1 78.12 91 SER B CA 1
ATOM 6041 C C . SER B 1 91 ? 4.355 18.781 8.078 1 78.12 91 SER B C 1
ATOM 6043 O O . SER B 1 91 ? 5.438 19.203 8.477 1 78.12 91 SER B O 1
ATOM 6045 N N . ALA B 1 92 ? 3.193 19.312 8.312 1 79.5 92 ALA B N 1
ATOM 6046 C CA . ALA B 1 92 ? 3.143 20.578 9.055 1 79.5 92 ALA B CA 1
ATOM 6047 C C . ALA B 1 92 ? 2.836 20.328 10.523 1 79.5 92 ALA B C 1
ATOM 6049 O O . ALA B 1 92 ? 2.707 21.281 11.305 1 79.5 92 ALA B O 1
ATOM 6050 N N . ARG B 1 93 ? 2.754 19.062 10.875 1 82.06 93 ARG B N 1
ATOM 6051 C CA . ARG B 1 93 ? 2.303 18.734 12.227 1 82.06 93 ARG B CA 1
ATOM 6052 C C . ARG B 1 93 ? 3.391 18 13 1 82.06 93 ARG B C 1
ATOM 6054 O O . ARG B 1 93 ? 4.324 17.453 12.406 1 82.06 93 ARG B O 1
ATOM 6061 N N . GLU B 1 94 ? 3.168 18.109 14.305 1 75.62 94 GLU B N 1
ATOM 6062 C CA . GLU B 1 94 ? 3.975 17.25 15.164 1 75.62 94 GLU B CA 1
ATOM 6063 C C . GLU B 1 94 ? 3.529 15.789 15.062 1 75.62 94 GLU B C 1
ATOM 6065 O O . GLU B 1 94 ? 2.342 15.516 14.883 1 75.62 94 GLU B O 1
ATOM 6070 N N . PRO B 1 95 ? 4.504 14.883 15.227 1 77.19 95 PRO B N 1
ATOM 6071 C CA . PRO B 1 95 ? 4.172 13.461 15.109 1 77.19 95 PRO B CA 1
ATOM 6072 C C . PRO B 1 95 ? 3.02 13.047 16.016 1 77.19 95 PRO B C 1
ATOM 6074 O O . PRO B 1 95 ? 2.154 12.266 15.609 1 77.19 95 PRO B O 1
ATOM 6077 N N . GLY B 1 96 ? 3.051 13.586 17.203 1 77.69 96 GLY B N 1
ATOM 6078 C CA . GLY B 1 96 ? 1.971 13.25 18.109 1 77.69 96 GLY B CA 1
ATOM 6079 C C . GLY B 1 96 ? 0.6 13.625 17.578 1 77.69 96 GLY B C 1
ATOM 6080 O O . GLY B 1 96 ? -0.371 12.891 17.781 1 77.69 96 GLY B O 1
ATOM 6081 N N . GLN B 1 97 ? 0.519 14.734 16.938 1 84.44 97 GLN B N 1
ATOM 6082 C CA . GLN B 1 97 ? -0.739 15.203 16.375 1 84.44 97 GLN B CA 1
ATOM 6083 C C . GLN B 1 97 ? -1.2 14.305 15.227 1 84.44 97 GLN B C 1
ATOM 6085 O O . GLN B 1 97 ? -2.398 14.062 15.062 1 84.44 97 GLN B O 1
ATOM 6090 N N . VAL B 1 98 ? -0.243 13.82 14.484 1 87.12 98 VAL B N 1
ATOM 6091 C CA . VAL B 1 98 ? -0.553 12.938 13.367 1 87.12 98 VAL B CA 1
ATOM 6092 C C . VAL B 1 98 ? -1.199 11.656 13.883 1 87.12 98 VAL B C 1
ATOM 6094 O O . VAL B 1 98 ? -2.221 11.211 13.352 1 87.12 98 VAL B O 1
ATOM 6097 N N . PHE B 1 99 ? -0.639 11.141 14.883 1 84.62 99 PHE B N 1
ATOM 6098 C CA . PHE B 1 99 ? -1.133 9.875 15.414 1 84.62 99 PHE B CA 1
ATOM 6099 C C . PHE B 1 99 ? -2.463 10.078 16.141 1 84.62 99 PHE B C 1
ATOM 6101 O O . PHE B 1 99 ? -3.318 9.188 16.125 1 84.62 99 PHE B O 1
ATOM 6108 N N . THR B 1 100 ? -2.627 11.273 16.672 1 83.75 100 THR B N 1
ATOM 6109 C CA . THR B 1 100 ? -3.914 11.594 17.281 1 83.75 100 THR B CA 1
ATOM 6110 C C . THR B 1 100 ? -5.027 11.57 16.234 1 83.75 100 THR B C 1
ATOM 6112 O O . THR B 1 100 ? -6.105 11.023 16.484 1 83.75 100 THR B O 1
ATOM 6115 N N . LEU B 1 101 ? -4.746 12.156 15.164 1 90.69 101 LEU B N 1
ATOM 6116 C CA . LEU B 1 101 ? -5.73 12.164 14.086 1 90.69 101 LEU B CA 1
ATOM 6117 C C . LEU B 1 101 ? -6.059 10.742 13.633 1 90.69 101 LEU B C 1
ATOM 6119 O O . LEU B 1 101 ? -7.23 10.367 13.539 1 90.69 101 LEU B O 1
ATOM 6123 N N . LEU B 1 102 ? -5.086 9.945 13.375 1 91.25 102 LEU B N 1
ATOM 6124 C CA . LEU B 1 102 ? -5.27 8.594 12.844 1 91.25 102 LEU B CA 1
ATOM 6125 C C . LEU B 1 102 ? -6.012 7.715 13.844 1 91.25 102 LEU B C 1
ATOM 6127 O O . LEU B 1 102 ? -6.926 6.977 13.461 1 91.25 102 LEU B O 1
ATOM 6131 N N . GLU B 1 103 ? -5.598 7.789 15.031 1 85.75 103 GLU B N 1
ATOM 6132 C CA . GLU B 1 103 ? -6.23 6.969 16.062 1 85.75 103 GLU B CA 1
ATOM 6133 C C . GLU B 1 103 ? -7.711 7.316 16.219 1 85.75 103 GLU B C 1
ATOM 6135 O O . GLU B 1 103 ? -8.539 6.43 16.422 1 85.75 103 GLU B O 1
ATOM 6140 N N . THR B 1 104 ? -7.93 8.594 16.156 1 88.69 104 THR B N 1
ATOM 6141 C CA . THR B 1 104 ? -9.312 9.039 16.281 1 88.69 104 THR B CA 1
ATOM 6142 C C . THR B 1 104 ? -10.148 8.578 15.094 1 88.69 104 THR B C 1
ATOM 6144 O O . THR B 1 104 ? -11.242 8.047 15.266 1 88.69 104 THR B O 1
ATOM 6147 N N . VAL B 1 105 ? -9.672 8.766 13.961 1 93.62 105 VAL B N 1
ATOM 6148 C CA . VAL B 1 105 ? -10.391 8.414 12.734 1 93.62 105 VAL B CA 1
ATOM 6149 C C . VAL B 1 105 ? -10.594 6.906 12.672 1 93.62 105 VAL B C 1
ATOM 6151 O O . VAL B 1 105 ? -11.711 6.434 12.445 1 93.62 105 VAL B O 1
ATOM 6154 N N . TYR B 1 106 ? -9.57 6.098 12.836 1 92.25 106 TYR B N 1
ATOM 6155 C CA . TYR B 1 106 ? -9.664 4.648 12.742 1 92.25 106 TYR B CA 1
ATOM 6156 C C . TYR B 1 106 ? -10.547 4.082 13.852 1 92.25 106 TYR B C 1
ATOM 6158 O O . TYR B 1 106 ? -11.25 3.094 13.648 1 92.25 106 TYR B O 1
ATOM 6166 N N . GLY B 1 107 ? -10.383 4.715 15.047 1 89.19 107 GLY B N 1
ATOM 6167 C CA . GLY B 1 107 ? -11.289 4.312 16.109 1 89.19 107 GLY B CA 1
ATOM 6168 C C . GLY B 1 107 ? -12.75 4.473 15.734 1 89.19 107 GLY B C 1
ATOM 6169 O O . GLY B 1 107 ? -13.578 3.613 16.047 1 89.19 107 GLY B O 1
ATOM 6170 N N . THR B 1 108 ? -13.023 5.559 15.109 1 92.62 108 THR B N 1
ATOM 6171 C CA . THR B 1 108 ? -14.383 5.828 14.656 1 92.62 108 THR B CA 1
ATOM 6172 C C . THR B 1 108 ? -14.82 4.805 13.609 1 92.62 108 THR B C 1
ATOM 6174 O O . THR B 1 108 ? -15.938 4.293 13.664 1 92.62 108 THR B O 1
ATOM 6177 N N . PHE B 1 109 ? -13.992 4.492 12.641 1 95.88 109 PHE B N 1
ATOM 6178 C CA . PHE B 1 109 ? -14.297 3.518 11.602 1 95.88 109 PHE B CA 1
ATOM 6179 C C . PHE B 1 109 ? -14.523 2.137 12.203 1 95.88 109 PHE B C 1
ATOM 6181 O O . PHE B 1 109 ? -15.414 1.398 11.766 1 95.88 109 PHE B O 1
ATOM 6188 N N . ASP B 1 110 ? -13.711 1.795 13.18 1 91.88 110 ASP B N 1
ATOM 6189 C CA . ASP B 1 110 ? -13.844 0.502 13.844 1 91.88 110 ASP B CA 1
ATOM 6190 C C . ASP B 1 110 ? -15.219 0.352 14.492 1 91.88 110 ASP B C 1
ATOM 6192 O O . ASP B 1 110 ? -15.812 -0.729 14.453 1 91.88 110 ASP B O 1
ATOM 6196 N N . LYS B 1 111 ? -15.641 1.411 15.07 1 90.75 111 LYS B N 1
ATOM 6197 C CA . LYS B 1 111 ? -16.969 1.384 15.695 1 90.75 111 LYS B CA 1
ATOM 6198 C C . LYS B 1 111 ? -18.062 1.17 14.656 1 90.75 111 LYS B C 1
ATOM 6200 O O . LYS B 1 111 ? -19 0.409 14.891 1 90.75 111 LYS B O 1
ATOM 6205 N N . ILE B 1 112 ? -17.938 1.83 13.594 1 95.62 112 ILE B N 1
ATOM 6206 C CA . ILE B 1 112 ? -18.906 1.68 12.523 1 95.62 112 ILE B CA 1
ATOM 6207 C C . ILE B 1 112 ? -18.859 0.258 11.969 1 95.62 112 ILE B C 1
ATOM 6209 O O . ILE B 1 112 ? -19.891 -0.339 11.664 1 95.62 112 ILE B O 1
ATOM 6213 N N . ALA B 1 113 ? -17.641 -0.264 11.773 1 94.38 113 ALA B N 1
ATOM 6214 C CA . ALA B 1 113 ? -17.453 -1.618 11.258 1 94.38 113 ALA B CA 1
ATOM 6215 C C . ALA B 1 113 ? -18.141 -2.645 12.148 1 94.38 113 ALA B C 1
ATOM 6217 O O . ALA B 1 113 ? -18.812 -3.551 11.656 1 94.38 113 ALA B O 1
ATOM 6218 N N . ALA B 1 114 ? -17.938 -2.514 13.414 1 89.5 114 ALA B N 1
ATOM 6219 C CA . ALA B 1 114 ? -18.562 -3.422 14.375 1 89.5 114 ALA B CA 1
ATOM 6220 C C . ALA B 1 114 ? -20.078 -3.359 14.289 1 89.5 114 ALA B C 1
ATOM 6222 O O . ALA B 1 114 ? -20.75 -4.391 14.352 1 89.5 114 ALA B O 1
ATOM 6223 N N . ARG B 1 115 ? -20.594 -2.199 14.148 1 92 115 ARG B N 1
ATOM 6224 C CA . ARG B 1 115 ? -22.031 -1.996 14.094 1 92 115 ARG B CA 1
ATOM 6225 C C . ARG B 1 115 ? -22.625 -2.594 12.82 1 92 115 ARG B C 1
ATOM 6227 O O . ARG B 1 115 ? -23.719 -3.148 12.836 1 92 115 ARG B O 1
ATOM 6234 N N . ARG B 1 116 ? -21.922 -2.58 11.719 1 93.25 116 ARG B N 1
ATOM 6235 C CA . ARG B 1 116 ? -22.469 -2.984 10.43 1 93.25 116 ARG B CA 1
ATOM 6236 C C . ARG B 1 116 ? -22.016 -4.395 10.062 1 93.25 116 ARG B C 1
ATOM 6238 O O . ARG B 1 116 ? -22.453 -4.945 9.047 1 93.25 116 ARG B O 1
ATOM 6245 N N . GLY B 1 117 ? -21.156 -4.941 10.781 1 90.75 117 GLY B N 1
ATOM 6246 C CA . GLY B 1 117 ? -20.672 -6.285 10.508 1 90.75 117 GLY B CA 1
ATOM 6247 C C . GLY B 1 117 ? -19.625 -6.328 9.414 1 90.75 117 GLY B C 1
ATOM 6248 O O . GLY B 1 117 ? -19.641 -7.227 8.57 1 90.75 117 GLY B O 1
ATOM 6249 N N . VAL B 1 118 ? -18.844 -5.352 9.328 1 94.12 118 VAL B N 1
ATOM 6250 C CA . VAL B 1 118 ? -17.734 -5.266 8.391 1 94.12 118 VAL B CA 1
ATOM 6251 C C . VAL B 1 118 ? -16.438 -5.66 9.094 1 94.12 118 VAL B C 1
ATOM 6253 O O . VAL B 1 118 ? -16.234 -5.328 10.266 1 94.12 118 VAL B O 1
ATOM 6256 N N . PHE B 1 119 ? -15.602 -6.445 8.375 1 91.19 119 PHE B N 1
ATOM 6257 C CA . PHE B 1 119 ? -14.367 -6.926 8.977 1 91.19 119 PHE B CA 1
ATOM 6258 C C . PHE B 1 119 ? -13.195 -6.02 8.602 1 91.19 119 PHE B C 1
ATOM 6260 O O . PHE B 1 119 ? -12.914 -5.82 7.422 1 91.19 119 PHE B O 1
ATOM 6267 N N . LYS B 1 120 ? -12.539 -5.469 9.664 1 90.94 120 LYS B N 1
ATOM 6268 C CA . LYS B 1 120 ? -11.328 -4.684 9.422 1 90.94 120 LYS B CA 1
ATOM 6269 C C . LYS B 1 120 ? -10.141 -5.586 9.109 1 90.94 120 LYS B C 1
ATOM 6271 O O . LYS B 1 120 ? -9.789 -6.457 9.906 1 90.94 120 LYS B O 1
ATOM 6276 N N . VAL B 1 121 ? -9.555 -5.438 7.973 1 89 121 VAL B N 1
ATOM 6277 C CA . VAL B 1 121 ? -8.406 -6.25 7.582 1 89 121 VAL B CA 1
ATOM 6278 C C . VAL B 1 121 ? -7.137 -5.668 8.188 1 89 121 VAL B C 1
ATOM 6280 O O . VAL B 1 121 ? -6.414 -6.355 8.914 1 89 121 VAL B O 1
ATOM 6283 N N . GLU B 1 122 ? -6.867 -4.391 7.816 1 86.56 122 GLU B N 1
ATOM 6284 C CA . GLU B 1 122 ? -5.672 -3.717 8.312 1 86.56 122 GLU B CA 1
ATOM 6285 C C . GLU B 1 122 ? -5.699 -2.227 7.984 1 86.56 122 GLU B C 1
ATOM 6287 O O . GLU B 1 122 ? -6.629 -1.749 7.324 1 86.56 122 GLU B O 1
ATOM 6292 N N . THR B 1 123 ? -4.773 -1.503 8.594 1 88 123 THR B N 1
ATOM 6293 C CA . THR B 1 123 ? -4.469 -0.13 8.203 1 88 123 THR B CA 1
ATOM 6294 C C . THR B 1 123 ? -3.061 -0.028 7.625 1 88 123 THR B C 1
ATOM 6296 O O . THR B 1 123 ? -2.133 -0.67 8.125 1 88 123 THR B O 1
ATOM 6299 N N . ILE B 1 124 ? -2.965 0.598 6.602 1 85.94 124 ILE B N 1
ATOM 6300 C CA . ILE B 1 124 ? -1.684 0.828 5.941 1 85.94 124 ILE B CA 1
ATOM 6301 C C . ILE B 1 124 ? -1.389 2.326 5.895 1 85.94 124 ILE B C 1
ATOM 6303 O O . ILE B 1 124 ? -1.789 3.014 4.953 1 85.94 124 ILE B O 1
ATOM 6307 N N . GLY B 1 125 ? -0.646 2.748 6.891 1 84.06 125 GLY B N 1
ATOM 6308 C CA . GLY B 1 125 ? -0.48 4.188 7 1 84.06 125 GLY B CA 1
ATOM 6309 C C . GLY B 1 125 ? -1.788 4.926 7.227 1 84.06 125 GLY B C 1
ATOM 6310 O O . GLY B 1 125 ? -2.492 4.664 8.203 1 84.06 125 GLY B O 1
ATOM 6311 N N . ASP B 1 126 ? -2.08 5.727 6.176 1 91.25 126 ASP B N 1
ATOM 6312 C CA . ASP B 1 126 ? -3.299 6.523 6.258 1 91.25 126 ASP B CA 1
ATOM 6313 C C . ASP B 1 126 ? -4.445 5.855 5.508 1 91.25 126 ASP B C 1
ATOM 6315 O O . ASP B 1 126 ? -5.445 6.5 5.188 1 91.25 126 ASP B O 1
ATOM 6319 N N . CYS B 1 127 ? -4.309 4.555 5.234 1 93.69 127 CYS B N 1
ATOM 6320 C CA . CYS B 1 127 ? -5.316 3.82 4.48 1 93.69 127 CYS B CA 1
ATOM 6321 C C . CYS B 1 127 ? -5.992 2.771 5.355 1 93.69 127 CYS B C 1
ATOM 6323 O O . CYS B 1 127 ? -5.32 1.992 6.031 1 93.69 127 CYS B O 1
ATOM 6325 N N . TYR B 1 128 ? -7.312 2.764 5.418 1 95.19 128 TYR B N 1
ATOM 6326 C CA . TYR B 1 128 ? -8.133 1.792 6.133 1 95.19 128 TYR B CA 1
ATOM 6327 C C . TYR B 1 128 ? -8.664 0.726 5.184 1 95.19 128 TYR B C 1
ATOM 6329 O O . TYR B 1 128 ? -9.32 1.043 4.191 1 95.19 128 TYR B O 1
ATOM 6337 N N . VAL B 1 129 ? -8.383 -0.543 5.445 1 95.25 129 VAL B N 1
ATOM 6338 C CA . VAL B 1 129 ? -8.797 -1.644 4.582 1 95.25 129 VAL B CA 1
ATOM 6339 C C . VAL B 1 129 ? -9.812 -2.521 5.316 1 95.25 129 VAL B C 1
ATOM 6341 O O . VAL B 1 129 ? -9.555 -2.973 6.434 1 95.25 129 VAL B O 1
ATOM 6344 N N . ALA B 1 130 ? -10.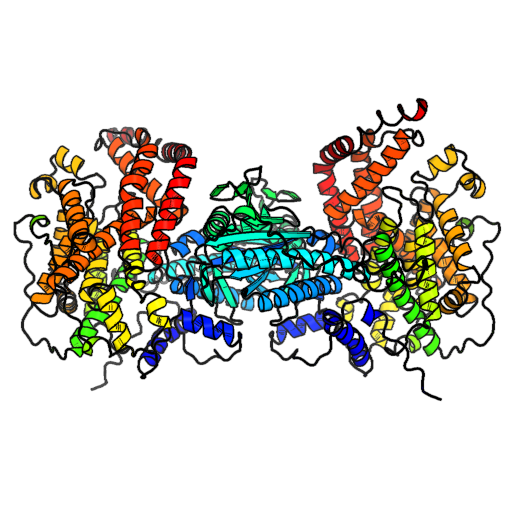922 -2.76 4.672 1 96.06 130 ALA B N 1
ATOM 6345 C CA . ALA B 1 130 ? -11.984 -3.584 5.25 1 96.06 130 ALA B CA 1
ATOM 6346 C C . ALA B 1 130 ? -12.586 -4.512 4.199 1 96.06 130 ALA B C 1
ATOM 6348 O O . ALA B 1 130 ? -12.383 -4.312 2.996 1 96.06 130 ALA B O 1
ATOM 6349 N N . VAL B 1 131 ? -13.289 -5.492 4.68 1 95.81 131 VAL B N 1
ATOM 6350 C CA . VAL B 1 131 ? -13.867 -6.465 3.76 1 95.81 131 VAL B CA 1
ATOM 6351 C C . VAL B 1 131 ? -15.18 -7 4.332 1 95.81 131 VAL B C 1
ATOM 6353 O O . VAL B 1 131 ? -15.344 -7.094 5.551 1 95.81 131 VAL B O 1
ATOM 6356 N N . THR B 1 132 ? -16.109 -7.211 3.486 1 95.06 132 THR B N 1
ATOM 6357 C CA . THR B 1 132 ? -17.344 -7.93 3.805 1 95.06 132 THR B CA 1
ATOM 6358 C C . THR B 1 132 ? -17.406 -9.25 3.045 1 95.06 132 THR B C 1
ATOM 6360 O O . THR B 1 132 ? -16.797 -9.391 1.982 1 95.06 132 THR B O 1
ATOM 6363 N N . GLY B 1 133 ? -18.125 -10.188 3.578 1 89.75 133 GLY B N 1
ATOM 6364 C CA . GLY B 1 133 ? -18.203 -11.516 2.986 1 89.75 133 GLY B CA 1
ATOM 6365 C C . GLY B 1 133 ? -17.297 -12.531 3.652 1 89.75 133 GLY B C 1
ATOM 6366 O O . GLY B 1 133 ? -17.391 -13.727 3.381 1 89.75 133 GLY B O 1
ATOM 6367 N N . LEU B 1 134 ? -16.422 -12.141 4.383 1 83.12 134 LEU B N 1
ATOM 6368 C CA . LEU B 1 134 ? -15.586 -12.961 5.254 1 83.12 134 LEU B CA 1
ATOM 6369 C C . LEU B 1 134 ? -15.383 -12.281 6.605 1 83.12 134 LEU B C 1
ATOM 6371 O O . LEU B 1 134 ? -15.477 -11.055 6.711 1 83.12 134 LEU B O 1
ATOM 6375 N N . PRO B 1 135 ? -15.164 -12.938 7.605 1 76.69 135 PRO B N 1
ATOM 6376 C CA . PRO B 1 135 ? -15.055 -14.398 7.711 1 76.69 135 PRO B CA 1
ATOM 6377 C C . PRO B 1 135 ? -16.406 -15.102 7.559 1 76.69 135 PRO B C 1
ATOM 6379 O O . PRO B 1 135 ? -16.438 -16.312 7.312 1 76.69 135 PRO B O 1
ATOM 6382 N N . GLU B 1 136 ? -17.422 -14.312 7.754 1 75.62 136 GLU B N 1
ATOM 6383 C CA . GLU B 1 136 ? -18.75 -14.875 7.582 1 75.62 136 GLU B CA 1
ATOM 6384 C C . GLU B 1 136 ? -19.328 -14.523 6.211 1 75.62 136 GLU B C 1
ATOM 6386 O O . GLU B 1 136 ? -19.531 -13.352 5.898 1 75.62 136 GLU B O 1
ATOM 6391 N N . PRO B 1 137 ? -19.625 -15.523 5.5 1 79.75 137 PRO B N 1
ATOM 6392 C CA . PRO B 1 137 ? -20.203 -15.258 4.176 1 79.75 137 PRO B CA 1
ATOM 6393 C C . PRO B 1 137 ? -21.578 -14.586 4.246 1 79.75 137 PRO B C 1
ATOM 6395 O O . PRO B 1 137 ? -22.375 -14.906 5.125 1 79.75 137 PRO B O 1
ATOM 6398 N N . ARG B 1 138 ? -21.75 -13.664 3.387 1 85.06 138 ARG B N 1
ATOM 6399 C CA . ARG B 1 138 ? -23.031 -12.977 3.297 1 85.06 138 ARG B CA 1
ATOM 6400 C C . ARG B 1 138 ? -23.359 -12.602 1.854 1 85.06 138 ARG B C 1
ATOM 6402 O O . ARG B 1 138 ? -22.453 -12.219 1.094 1 85.06 138 ARG B O 1
ATOM 6409 N N . LYS B 1 139 ? -24.594 -12.656 1.489 1 85.19 139 LYS B N 1
ATOM 6410 C CA . LYS B 1 139 ? -25.031 -12.398 0.12 1 85.19 139 LYS B CA 1
ATOM 6411 C C . LYS B 1 139 ? -25.109 -10.898 -0.157 1 85.19 139 LYS B C 1
ATOM 6413 O O . LYS B 1 139 ? -24.969 -10.469 -1.301 1 85.19 139 LYS B O 1
ATOM 6418 N N . ASP B 1 140 ? -25.344 -10.086 0.871 1 92.88 140 ASP B N 1
ATOM 6419 C CA . ASP B 1 140 ? -25.5 -8.641 0.69 1 92.88 140 ASP B CA 1
ATOM 6420 C C . ASP B 1 140 ? -24.188 -7.91 0.986 1 92.88 140 ASP B C 1
ATOM 6422 O O . ASP B 1 140 ? -24.203 -6.781 1.478 1 92.88 140 ASP B O 1
ATOM 6426 N N . HIS B 1 141 ? -23.078 -8.547 0.744 1 94.81 141 HIS B N 1
ATOM 6427 C CA . HIS B 1 141 ? -21.766 -8.016 1.095 1 94.81 141 HIS B CA 1
ATOM 6428 C C . HIS B 1 141 ? -21.5 -6.684 0.396 1 94.81 141 HIS B C 1
ATOM 6430 O O . HIS B 1 141 ? -20.922 -5.77 0.988 1 94.81 141 HIS B O 1
ATOM 6436 N N . ALA B 1 142 ? -21.984 -6.527 -0.815 1 96.75 142 ALA B N 1
ATOM 6437 C CA . ALA B 1 142 ? -21.75 -5.293 -1.562 1 96.75 142 ALA B CA 1
ATOM 6438 C C . ALA B 1 142 ? -22.562 -4.141 -0.979 1 96.75 142 ALA B C 1
ATOM 6440 O O . ALA B 1 142 ? -22.047 -3.033 -0.803 1 96.75 142 ALA B O 1
ATOM 6441 N N . ALA B 1 143 ? -23.812 -4.383 -0.702 1 96.12 143 ALA B N 1
ATOM 6442 C CA . ALA B 1 143 ? -24.703 -3.352 -0.171 1 96.12 143 ALA B CA 1
ATOM 6443 C C . ALA B 1 143 ? -24.25 -2.889 1.208 1 96.12 143 ALA B C 1
ATOM 6445 O O . ALA B 1 143 ? -24.25 -1.69 1.5 1 96.12 143 ALA B O 1
ATOM 6446 N N . VAL B 1 144 ? -23.891 -3.814 2.047 1 96.31 144 VAL B N 1
ATOM 6447 C CA . VAL B 1 144 ? -23.422 -3.502 3.398 1 96.31 144 VAL B CA 1
ATOM 6448 C C . VAL B 1 144 ? -22.156 -2.668 3.33 1 96.31 144 VAL B C 1
ATOM 6450 O O . VAL B 1 144 ? -21.984 -1.72 4.102 1 96.31 144 VAL B O 1
ATOM 6453 N N . MET B 1 145 ? -21.25 -3.025 2.439 1 97.88 145 MET B N 1
ATOM 6454 C CA . MET B 1 145 ? -19.984 -2.299 2.316 1 97.88 145 MET B CA 1
ATOM 6455 C C . MET B 1 145 ? -20.219 -0.86 1.869 1 97.88 145 MET B C 1
ATOM 6457 O O . MET B 1 145 ? -19.562 0.063 2.346 1 97.88 145 MET B O 1
ATOM 6461 N N . VAL B 1 146 ? -21.125 -0.684 0.962 1 97.75 146 VAL B N 1
ATOM 6462 C CA . VAL B 1 146 ? -21.422 0.66 0.474 1 97.75 146 VAL B CA 1
ATOM 6463 C C . VAL B 1 146 ? -22.016 1.505 1.603 1 97.75 146 VAL B C 1
ATOM 6465 O O . VAL B 1 146 ? -21.688 2.688 1.735 1 97.75 146 VAL B O 1
ATOM 6468 N N . LYS B 1 147 ? -22.891 0.934 2.381 1 96.56 147 LYS B N 1
ATOM 6469 C CA . LYS B 1 147 ? -23.438 1.637 3.535 1 96.56 147 LYS B CA 1
ATOM 6470 C C . LYS B 1 147 ? -22.344 1.978 4.543 1 96.56 147 LYS B C 1
ATOM 6472 O O . LYS B 1 147 ? -22.344 3.068 5.117 1 96.56 147 LYS B O 1
ATOM 6477 N N . PHE B 1 148 ? -21.5 1.045 4.762 1 97.69 148 PHE B N 1
ATOM 6478 C CA . PHE B 1 148 ? -20.359 1.274 5.637 1 97.69 148 PHE B CA 1
ATOM 6479 C C . PHE B 1 148 ? -19.5 2.43 5.125 1 97.69 148 PHE B C 1
ATOM 6481 O O . PHE B 1 148 ? -19.109 3.311 5.895 1 97.69 148 PHE B O 1
ATOM 6488 N N . ALA B 1 149 ? -19.188 2.387 3.822 1 98.12 149 ALA B N 1
ATOM 6489 C CA . ALA B 1 149 ? -18.375 3.43 3.195 1 98.12 149 ALA B CA 1
ATOM 6490 C C . ALA B 1 149 ? -19.016 4.805 3.381 1 98.12 149 ALA B C 1
ATOM 6492 O O . ALA B 1 149 ? -18.328 5.785 3.658 1 98.12 149 ALA B O 1
ATOM 6493 N N . LYS B 1 150 ? -20.297 4.867 3.219 1 97.5 150 LYS B N 1
ATOM 6494 C CA . LYS B 1 150 ? -21.016 6.125 3.393 1 97.5 150 LYS B CA 1
ATOM 6495 C C . LYS B 1 150 ? -20.906 6.633 4.824 1 97.5 150 LYS B C 1
ATOM 6497 O O . LYS B 1 150 ? -20.625 7.812 5.051 1 97.5 150 LYS B O 1
ATOM 6502 N N . ASP B 1 151 ? -21.125 5.758 5.75 1 96.75 151 ASP B N 1
ATOM 6503 C CA . ASP B 1 151 ? -21.031 6.133 7.156 1 96.75 151 ASP B CA 1
ATOM 6504 C C . ASP B 1 151 ? -19.625 6.637 7.492 1 96.75 151 ASP B C 1
ATOM 6506 O O . ASP B 1 151 ? -19.469 7.602 8.242 1 96.75 151 ASP B O 1
ATOM 6510 N N . CYS B 1 152 ? -18.609 5.941 7.008 1 97.25 152 CYS B N 1
ATOM 6511 C CA . CYS B 1 152 ? -17.219 6.355 7.242 1 97.25 152 CYS B CA 1
ATOM 6512 C C . CYS B 1 152 ? -16.969 7.746 6.676 1 97.25 152 CYS B C 1
ATOM 6514 O O . CYS B 1 152 ? -16.359 8.586 7.34 1 97.25 152 CYS B O 1
ATOM 6516 N N . ARG B 1 153 ? -17.391 7.93 5.488 1 96.62 153 ARG B N 1
ATOM 6517 C CA . ARG B 1 153 ? -17.219 9.219 4.836 1 96.62 153 ARG B CA 1
ATOM 6518 C C . ARG B 1 153 ? -17.875 10.336 5.641 1 96.62 153 ARG B C 1
ATOM 6520 O O . ARG B 1 153 ? -17.25 11.367 5.906 1 96.62 153 ARG B O 1
ATOM 6527 N N . ASP B 1 154 ? -19.141 10.172 6.023 1 94.88 154 ASP B N 1
ATOM 6528 C CA . ASP B 1 154 ? -19.891 11.188 6.746 1 94.88 154 ASP B CA 1
ATOM 6529 C C . ASP B 1 154 ? -19.281 11.461 8.117 1 94.88 154 ASP B C 1
ATOM 6531 O O . ASP B 1 154 ? -19.156 12.617 8.531 1 94.88 154 ASP B O 1
ATOM 6535 N N . GLU B 1 155 ? -18.953 10.438 8.781 1 94.25 155 GLU B N 1
ATOM 6536 C CA . GLU B 1 155 ? -18.344 10.602 10.102 1 94.25 155 GLU B CA 1
ATOM 6537 C C . GLU B 1 155 ? -16.969 11.234 9.984 1 94.25 155 GLU B C 1
ATOM 6539 O O . GLU B 1 155 ? -16.531 11.953 10.891 1 94.25 155 GLU B O 1
ATOM 6544 N N . PHE B 1 156 ? -16.234 10.898 8.984 1 95.81 156 PHE B N 1
ATOM 6545 C CA . PHE B 1 156 ? -14.906 11.477 8.766 1 95.81 156 PHE B CA 1
ATOM 6546 C C . PHE B 1 156 ? -14.984 12.992 8.672 1 95.81 156 PHE B C 1
ATOM 6548 O O . PHE B 1 156 ? -14.164 13.695 9.266 1 95.81 156 PHE B O 1
ATOM 6555 N N . VAL B 1 157 ? -15.922 13.477 7.945 1 91.5 157 VAL B N 1
ATOM 6556 C CA . VAL B 1 157 ? -16.109 14.914 7.773 1 91.5 157 VAL B CA 1
ATOM 6557 C C . VAL B 1 157 ? -16.391 15.562 9.125 1 91.5 157 VAL B C 1
ATOM 6559 O O . VAL B 1 157 ? -15.828 16.609 9.453 1 91.5 157 VAL B O 1
ATOM 6562 N N . GLU B 1 158 ? -17.156 14.938 9.867 1 89.06 158 GLU B N 1
ATOM 6563 C CA . GLU B 1 158 ? -17.516 15.461 11.18 1 89.06 158 GLU B CA 1
ATOM 6564 C C . GLU B 1 158 ? -16.328 15.43 12.133 1 89.06 158 GLU B C 1
ATOM 6566 O O . GLU B 1 158 ? -16.078 16.391 12.852 1 89.06 158 GLU B O 1
ATOM 6571 N N . VAL B 1 159 ? -15.641 14.367 12.102 1 90.69 159 VAL B N 1
ATOM 6572 C CA . VAL B 1 159 ? -14.516 14.18 13.016 1 90.69 159 VAL B CA 1
ATOM 6573 C C . VAL B 1 159 ? -13.406 15.172 12.688 1 90.69 159 VAL B C 1
ATOM 6575 O O . VAL B 1 159 ? -12.797 15.75 13.586 1 90.69 159 VAL B O 1
ATOM 6578 N N . THR B 1 160 ? -13.117 15.359 11.477 1 91.62 160 THR B N 1
ATOM 6579 C CA . THR B 1 160 ? -12.047 16.266 11.086 1 91.62 160 THR B CA 1
ATOM 6580 C C . THR B 1 160 ? -12.406 17.703 11.422 1 91.62 160 THR B C 1
ATOM 6582 O O . THR B 1 160 ? -11.539 18.516 11.75 1 91.62 160 THR B O 1
ATOM 6585 N N . ARG B 1 161 ? -13.656 18.062 11.312 1 86.81 161 ARG B N 1
ATOM 6586 C CA . ARG B 1 161 ? -14.102 19.391 11.734 1 86.81 161 ARG B CA 1
ATOM 6587 C C . ARG B 1 161 ? -13.875 19.594 13.227 1 86.81 161 ARG B C 1
ATOM 6589 O O . ARG B 1 161 ? -13.398 20.656 13.641 1 86.81 161 ARG B O 1
ATOM 6596 N N . LEU B 1 162 ? -14.172 18.609 13.914 1 82.81 162 LEU B N 1
ATOM 6597 C CA . LEU B 1 162 ? -13.992 18.672 15.359 1 82.81 162 LEU B CA 1
ATOM 6598 C C . LEU B 1 162 ? -12.508 18.75 15.719 1 82.81 162 LEU B C 1
ATOM 6600 O O . LEU B 1 162 ? -12.117 19.484 16.625 1 82.81 162 LEU B O 1
ATOM 6604 N N . LEU B 1 163 ? -11.734 18.031 15.008 1 86.75 163 LEU B N 1
ATOM 6605 C CA . LEU B 1 163 ? -10.312 17.922 15.312 1 86.75 163 LEU B CA 1
ATOM 6606 C C . LEU B 1 163 ? -9.578 19.203 14.906 1 86.75 163 LEU B C 1
ATOM 6608 O O . LEU B 1 163 ? -8.453 19.438 15.352 1 86.75 163 LEU B O 1
ATOM 6612 N N . GLU B 1 164 ? -10.133 19.922 14.07 1 86.19 164 GLU B N 1
ATOM 6613 C CA . GLU B 1 164 ? -9.477 21.172 13.672 1 86.19 164 GLU B CA 1
ATOM 6614 C C . GLU B 1 164 ? -9.312 22.109 14.867 1 86.19 164 GLU B C 1
ATOM 6616 O O . GLU B 1 164 ? -8.359 22.891 14.914 1 86.19 164 GLU B O 1
ATOM 6621 N N . VAL B 1 165 ? -10.172 22.031 15.828 1 75.12 165 VAL B N 1
ATOM 6622 C CA . VAL B 1 165 ? -10.117 22.859 17.031 1 75.12 165 VAL B CA 1
ATOM 6623 C C . VAL B 1 165 ? -8.883 22.5 17.844 1 75.12 165 VAL B C 1
ATOM 6625 O O . VAL B 1 165 ? -8.305 23.344 18.531 1 75.12 165 VAL B O 1
ATOM 6628 N N . SER B 1 166 ? -8.438 21.312 17.641 1 76.38 166 SER B N 1
ATOM 6629 C CA . SER B 1 166 ? -7.301 20.859 18.438 1 76.38 166 SER B CA 1
ATOM 6630 C C . SER B 1 166 ? -6.051 20.703 17.594 1 76.38 166 SER B C 1
ATOM 6632 O O . SER B 1 166 ? -4.934 20.891 18.078 1 76.38 166 SER B O 1
ATOM 6634 N N . LEU B 1 167 ? -6.289 20.344 16.391 1 85.12 167 LEU B N 1
ATOM 6635 C CA . LEU B 1 167 ? -5.129 20 15.578 1 85.12 167 LEU B CA 1
ATOM 6636 C C . LEU B 1 167 ? -4.758 21.141 14.648 1 85.12 167 LEU B C 1
ATOM 6638 O O . LEU B 1 167 ? -3.688 21.125 14.031 1 85.12 167 LEU B O 1
ATOM 6642 N N . GLY B 1 168 ? -5.668 22.078 14.562 1 85.38 168 GLY B N 1
ATOM 6643 C CA . GLY B 1 168 ? -5.258 23.297 13.891 1 85.38 168 GLY B CA 1
ATOM 6644 C C . GLY B 1 168 ? -5.762 23.391 12.461 1 85.38 168 GLY B C 1
ATOM 6645 O O . GLY B 1 168 ? -6.641 22.625 12.055 1 85.38 168 GLY B O 1
ATOM 6646 N N . PRO B 1 169 ? -5.191 24.344 11.742 1 85.44 169 PRO B N 1
ATOM 6647 C CA . PRO B 1 169 ? -5.715 24.703 10.422 1 85.44 169 PRO B CA 1
ATOM 6648 C C . PRO B 1 169 ? -5.629 23.547 9.414 1 85.44 169 PRO B C 1
ATOM 6650 O O . PRO B 1 169 ? -4.672 22.766 9.453 1 85.44 169 PRO B O 1
ATOM 6653 N N . ASP B 1 170 ? -6.586 23.484 8.477 1 87.38 170 ASP B N 1
ATOM 6654 C CA . ASP B 1 170 ? -6.621 22.594 7.312 1 87.38 170 ASP B CA 1
ATOM 6655 C C . ASP B 1 170 ? -6.973 21.172 7.715 1 87.38 170 ASP B C 1
ATOM 6657 O O . ASP B 1 170 ? -6.996 20.266 6.875 1 87.38 170 ASP B O 1
ATOM 6661 N N . THR B 1 171 ? -7.262 20.922 8.984 1 90 171 THR B N 1
ATOM 6662 C CA . THR B 1 171 ? -7.656 19.578 9.414 1 90 171 THR B CA 1
ATOM 6663 C C . THR B 1 171 ? -9.031 19.219 8.859 1 90 171 THR B C 1
ATOM 6665 O O . THR B 1 171 ? -9.242 18.094 8.406 1 90 171 THR B O 1
ATOM 6668 N N . ALA B 1 172 ? -9.93 20.203 8.883 1 90.44 172 ALA B N 1
ATOM 6669 C CA . ALA B 1 172 ? -11.281 19.969 8.391 1 90.44 172 ALA B CA 1
ATOM 6670 C C . ALA B 1 172 ? -11.297 19.859 6.867 1 90.44 172 ALA B C 1
ATOM 6672 O O . ALA B 1 172 ? -12.281 19.406 6.281 1 90.44 172 ALA B O 1
ATOM 6673 N N . ASP B 1 173 ? -10.188 20.281 6.234 1 89.75 173 ASP B N 1
ATOM 6674 C CA . ASP B 1 173 ? -10.102 20.266 4.777 1 89.75 173 ASP B CA 1
ATOM 6675 C C . ASP B 1 173 ? -9.648 18.891 4.273 1 89.75 173 ASP B C 1
ATOM 6677 O O . ASP B 1 173 ? -9.664 18.625 3.066 1 89.75 173 ASP B O 1
ATOM 6681 N N . LEU B 1 174 ? -9.289 18 5.18 1 93.06 174 LEU B N 1
ATOM 6682 C CA . LEU B 1 174 ? -8.938 16.625 4.797 1 93.06 174 LEU B CA 1
ATOM 6683 C C . LEU B 1 174 ? -10.148 15.898 4.215 1 93.06 174 LEU B C 1
ATOM 6685 O O . LEU B 1 174 ? -11.281 16.156 4.605 1 93.06 174 LEU B O 1
ATOM 6689 N N . GLY B 1 175 ? -9.93 15.117 3.229 1 94.44 175 GLY B N 1
ATOM 6690 C CA . GLY B 1 175 ? -10.984 14.312 2.643 1 94.44 175 GLY B CA 1
ATOM 6691 C C . GLY B 1 175 ? -10.68 12.82 2.664 1 94.44 175 GLY B C 1
ATOM 6692 O O . GLY B 1 175 ? -9.602 12.414 3.094 1 94.44 175 GLY B O 1
ATOM 6693 N N . LEU B 1 176 ? -11.688 12.07 2.305 1 96.38 176 LEU B N 1
ATOM 6694 C CA . LEU B 1 176 ? -11.547 10.617 2.268 1 96.38 176 LEU B CA 1
ATOM 6695 C C . LEU B 1 176 ? -11.797 10.078 0.86 1 96.38 176 LEU B C 1
ATOM 6697 O O . LEU B 1 176 ? -12.805 10.414 0.235 1 96.38 176 LEU B O 1
ATOM 6701 N N . ARG B 1 177 ? -10.875 9.359 0.285 1 96.69 177 ARG B N 1
ATOM 6702 C CA . ARG B 1 177 ? -11.055 8.656 -0.98 1 96.69 177 ARG B CA 1
ATOM 6703 C C . ARG B 1 177 ? -11.383 7.188 -0.747 1 96.69 177 ARG B C 1
ATOM 6705 O O . ARG B 1 177 ? -10.594 6.457 -0.146 1 96.69 177 ARG B O 1
ATOM 6712 N N . ILE B 1 178 ? -12.531 6.758 -1.221 1 98.06 178 ILE B N 1
ATOM 6713 C CA . ILE B 1 178 ? -12.992 5.398 -0.949 1 98.06 178 ILE B CA 1
ATOM 6714 C C . ILE B 1 178 ? -13.125 4.625 -2.258 1 98.06 178 ILE B C 1
ATOM 6716 O O . ILE B 1 178 ? -13.695 5.125 -3.23 1 98.06 178 ILE B O 1
ATOM 6720 N N . GLY B 1 179 ? -12.555 3.439 -2.303 1 97.88 179 GLY B N 1
ATOM 6721 C CA . GLY B 1 179 ? -12.688 2.527 -3.428 1 97.88 179 GLY B CA 1
ATOM 6722 C C . GLY B 1 179 ? -13.18 1.15 -3.025 1 97.88 179 GLY B C 1
ATOM 6723 O O . GLY B 1 179 ? -12.719 0.585 -2.031 1 97.88 179 GLY B O 1
ATOM 6724 N N . LEU B 1 180 ? -14.172 0.613 -3.785 1 98.06 180 LEU B N 1
ATOM 6725 C CA . LEU B 1 180 ? -14.742 -0.704 -3.52 1 98.06 180 LEU B CA 1
ATOM 6726 C C . LEU B 1 180 ? -14.648 -1.596 -4.754 1 98.06 180 LEU B C 1
ATOM 6728 O O . LEU B 1 180 ? -14.812 -1.124 -5.879 1 98.06 180 LEU B O 1
ATOM 6732 N N . HIS B 1 181 ? -14.422 -2.828 -4.551 1 96.12 181 HIS B N 1
ATOM 6733 C CA . HIS B 1 181 ? -14.484 -3.844 -5.598 1 96.12 181 HIS B CA 1
ATOM 6734 C C . HIS B 1 181 ? -14.961 -5.18 -5.035 1 96.12 181 HIS B C 1
ATOM 6736 O O . HIS B 1 181 ? -14.594 -5.555 -3.92 1 96.12 181 HIS B O 1
ATOM 6742 N N . SER B 1 182 ? -15.781 -5.828 -5.77 1 93.94 182 SER B N 1
ATOM 6743 C CA . SER B 1 182 ? -16.312 -7.125 -5.363 1 93.94 182 SER B CA 1
ATOM 6744 C C . SER B 1 182 ? -15.711 -8.258 -6.191 1 93.94 182 SER B C 1
ATOM 6746 O O . SER B 1 182 ? -15.594 -8.141 -7.414 1 93.94 182 SER B O 1
ATOM 6748 N N . GLY B 1 183 ? -15.312 -9.25 -5.5 1 87.06 183 GLY B N 1
ATOM 6749 C CA . GLY B 1 183 ? -14.758 -10.422 -6.156 1 87.06 183 GLY B CA 1
ATOM 6750 C C . GLY B 1 183 ? -14.188 -11.438 -5.184 1 87.06 183 GLY B C 1
ATOM 6751 O O . GLY B 1 183 ? -14.414 -11.344 -3.977 1 87.06 183 GLY B O 1
ATOM 6752 N N . ALA B 1 184 ? -13.531 -12.445 -5.746 1 82.31 184 ALA B N 1
ATOM 6753 C CA . ALA B 1 184 ? -12.938 -13.508 -4.938 1 82.31 184 ALA B CA 1
ATOM 6754 C C . ALA B 1 184 ? -11.656 -13.031 -4.262 1 82.31 184 ALA B C 1
ATOM 6756 O O . ALA B 1 184 ? -10.883 -12.273 -4.852 1 82.31 184 ALA B O 1
ATOM 6757 N N . VAL B 1 185 ? -11.484 -13.461 -2.996 1 86.38 185 VAL B N 1
ATOM 6758 C CA . VAL B 1 185 ? -10.281 -13.086 -2.256 1 86.38 185 VAL B CA 1
ATOM 6759 C C . VAL B 1 185 ? -9.711 -14.312 -1.543 1 86.38 185 VAL B C 1
ATOM 6761 O O . VAL B 1 185 ? -10.461 -15.148 -1.037 1 86.38 185 VAL B O 1
ATOM 6764 N N . THR B 1 186 ? -8.422 -14.461 -1.599 1 83.12 186 THR B N 1
ATOM 6765 C CA . THR B 1 186 ? -7.73 -15.43 -0.76 1 83.12 186 THR B CA 1
ATOM 6766 C C . THR B 1 186 ? -7.367 -14.82 0.591 1 83.12 186 THR B C 1
ATOM 6768 O O . THR B 1 186 ? -6.699 -13.789 0.652 1 83.12 186 THR B O 1
ATOM 6771 N N . ALA B 1 187 ? -7.887 -15.43 1.589 1 83.88 187 ALA B N 1
ATOM 6772 C CA . ALA B 1 187 ? -7.652 -14.922 2.938 1 83.88 187 ALA B CA 1
ATOM 6773 C C . ALA B 1 187 ? -6.879 -15.93 3.779 1 83.88 187 ALA B C 1
ATOM 6775 O O . ALA B 1 187 ? -7.105 -17.141 3.672 1 83.88 187 ALA B O 1
ATOM 6776 N N . GLY B 1 188 ? -5.961 -15.445 4.559 1 81.31 188 GLY B N 1
ATOM 6777 C CA . GLY B 1 188 ? -5.203 -16.328 5.426 1 81.31 188 GLY B CA 1
ATOM 6778 C C . GLY B 1 188 ? -4.387 -15.594 6.469 1 81.31 188 GLY B C 1
ATOM 6779 O O . GLY B 1 188 ? -4.449 -14.367 6.555 1 81.31 188 GLY B O 1
ATOM 6780 N N . VAL B 1 189 ? -3.764 -16.375 7.297 1 79.38 189 VAL B N 1
ATOM 6781 C CA . VAL B 1 189 ? -2.943 -15.836 8.375 1 79.38 189 VAL B CA 1
ATOM 6782 C C . VAL B 1 189 ? -1.466 -16.047 8.055 1 79.38 189 VAL B C 1
ATOM 6784 O O . VAL B 1 189 ? -1.029 -17.188 7.84 1 79.38 189 VAL B O 1
ATOM 6787 N N . LEU B 1 190 ? -0.778 -15 7.867 1 78.19 190 LEU B N 1
ATOM 6788 C CA . LEU B 1 190 ? 0.67 -15.086 7.723 1 78.19 190 LEU B CA 1
ATOM 6789 C C . LEU B 1 190 ? 1.344 -15.266 9.078 1 78.19 190 LEU B C 1
ATOM 6791 O O . LEU B 1 190 ? 1.266 -14.383 9.938 1 78.19 190 LEU B O 1
ATOM 6795 N N . ARG B 1 191 ? 1.991 -16.391 9.195 1 67.06 191 ARG B N 1
ATOM 6796 C CA . ARG B 1 191 ? 2.596 -16.703 10.484 1 67.06 191 ARG B CA 1
ATOM 6797 C C . ARG B 1 191 ? 4.016 -16.141 10.57 1 67.06 191 ARG B C 1
ATOM 6799 O O . ARG B 1 191 ? 4.688 -15.984 9.555 1 67.06 191 ARG B O 1
ATOM 6806 N N . GLY B 1 192 ? 4.512 -15.766 11.586 1 61.97 192 GLY B N 1
ATOM 6807 C CA . GLY B 1 192 ? 5.82 -15.234 11.93 1 61.97 192 GLY B CA 1
ATOM 6808 C C . GLY B 1 192 ? 5.918 -14.75 13.367 1 61.97 192 GLY B C 1
ATOM 6809 O O . GLY B 1 192 ? 5.301 -15.336 14.258 1 61.97 192 GLY B O 1
ATOM 6810 N N . GLN B 1 193 ? 6.824 -13.812 13.469 1 57.56 193 GLN B N 1
ATOM 6811 C CA . GLN B 1 193 ? 6.93 -13.273 14.82 1 57.56 193 GLN B CA 1
ATOM 6812 C C . GLN B 1 193 ? 5.594 -12.711 15.297 1 57.56 193 GLN B C 1
ATOM 6814 O O . GLN B 1 193 ? 5.195 -12.93 16.438 1 57.56 193 GLN B O 1
ATOM 6819 N N . LYS B 1 194 ? 4.926 -12.039 14.344 1 62.38 194 LYS B N 1
ATOM 6820 C CA . LYS B 1 194 ? 3.557 -11.586 14.578 1 62.38 194 LYS B CA 1
ATOM 6821 C C . LYS B 1 194 ? 2.631 -12.039 13.453 1 62.38 194 LYS B C 1
ATOM 6823 O O . LYS B 1 194 ? 2.854 -11.711 12.289 1 62.38 194 LYS B O 1
ATOM 6828 N N . SER B 1 195 ? 1.667 -12.938 13.898 1 68.81 195 SER B N 1
ATOM 6829 C CA . SER B 1 195 ? 0.731 -13.43 12.898 1 68.81 195 SER B CA 1
ATOM 6830 C C . SER B 1 195 ? -0.196 -12.32 12.406 1 68.81 195 SER B C 1
ATOM 6832 O O . SER B 1 195 ? -0.634 -11.484 13.195 1 68.81 195 SER B O 1
ATOM 6834 N N . ARG B 1 196 ? -0.392 -12.195 11.195 1 74 196 ARG B N 1
ATOM 6835 C CA . ARG B 1 196 ? -1.21 -11.141 10.602 1 74 196 ARG B CA 1
ATOM 6836 C C . ARG B 1 196 ? -2.184 -11.719 9.57 1 74 196 ARG B C 1
ATOM 6838 O O . ARG B 1 196 ? -1.822 -12.602 8.797 1 74 196 ARG B O 1
ATOM 6845 N N . PHE B 1 197 ? -3.371 -11.312 9.727 1 80.56 197 PHE B N 1
ATOM 6846 C CA . PHE B 1 197 ? -4.379 -11.656 8.734 1 80.56 197 PHE B CA 1
ATOM 6847 C C . PHE B 1 197 ? -4.215 -10.82 7.477 1 80.56 197 PHE B C 1
ATOM 6849 O O . PHE B 1 197 ? -4.023 -9.602 7.559 1 80.56 197 PHE B O 1
ATOM 6856 N N . GLN B 1 198 ? -4.254 -11.445 6.359 1 84.44 198 GLN B N 1
ATOM 6857 C CA . GLN B 1 198 ? -4.016 -10.727 5.113 1 84.44 198 GLN B CA 1
ATOM 6858 C C . GLN B 1 198 ? -4.938 -11.227 4.004 1 84.44 198 GLN B C 1
ATOM 6860 O O . GLN B 1 198 ? -5.371 -12.383 4.027 1 84.44 198 GLN B O 1
ATOM 6865 N N . LEU B 1 199 ? -5.207 -10.367 3.07 1 87.75 199 LEU B N 1
ATOM 6866 C CA . LEU B 1 199 ? -5.969 -10.68 1.866 1 87.75 199 LEU B CA 1
ATOM 6867 C C . LEU B 1 199 ? -5.082 -10.609 0.627 1 87.75 199 LEU B C 1
ATOM 6869 O O . LEU B 1 199 ? -4.23 -9.727 0.519 1 87.75 199 LEU B O 1
ATOM 6873 N N . PHE B 1 200 ? -5.379 -11.539 -0.214 1 84.38 200 PHE B N 1
ATOM 6874 C CA . PHE B 1 200 ? -4.633 -11.555 -1.467 1 84.38 200 PHE B CA 1
ATOM 6875 C C . PHE B 1 200 ? -5.566 -11.773 -2.652 1 84.38 200 PHE B C 1
ATOM 6877 O O . PHE B 1 200 ? -6.656 -12.328 -2.496 1 84.38 200 PHE B O 1
ATOM 6884 N N . GLY B 1 201 ? -5.09 -11.312 -3.795 1 82.38 201 GLY B N 1
ATOM 6885 C CA . GLY B 1 201 ? -5.832 -11.555 -5.023 1 82.38 201 GLY B CA 1
ATOM 6886 C C . GLY B 1 201 ? -6.047 -10.305 -5.852 1 82.38 201 GLY B C 1
ATOM 6887 O O . GLY B 1 201 ? -5.773 -9.195 -5.387 1 82.38 201 GLY B O 1
ATOM 6888 N N . ASP B 1 202 ? -6.539 -10.453 -6.977 1 81.56 202 ASP B N 1
ATOM 6889 C CA . ASP B 1 202 ? -6.797 -9.359 -7.906 1 81.56 202 ASP B CA 1
ATOM 6890 C C . ASP B 1 202 ? -7.879 -8.422 -7.363 1 81.56 202 ASP B C 1
ATOM 6892 O O . ASP B 1 202 ? -7.867 -7.227 -7.648 1 81.56 202 ASP B O 1
ATOM 6896 N N . THR B 1 203 ? -8.75 -9.039 -6.641 1 89 203 THR B N 1
ATOM 6897 C CA . THR B 1 203 ? -9.828 -8.258 -6.055 1 89 203 THR B CA 1
ATOM 6898 C C . THR B 1 203 ? -9.273 -7.145 -5.168 1 89 203 THR B C 1
ATOM 6900 O O . THR B 1 203 ? -9.742 -6.008 -5.227 1 89 203 THR B O 1
ATOM 6903 N N . VAL B 1 204 ? -8.312 -7.477 -4.398 1 91.81 204 VAL B N 1
ATOM 6904 C CA . VAL B 1 204 ? -7.703 -6.516 -3.482 1 91.81 204 VAL B CA 1
ATOM 6905 C C . VAL B 1 204 ? -7.004 -5.418 -4.281 1 91.81 204 VAL B C 1
ATOM 6907 O O . VAL B 1 204 ? -7.152 -4.23 -3.977 1 91.81 204 VAL B O 1
ATOM 6910 N N . ASN B 1 205 ? -6.281 -5.742 -5.293 1 86.19 205 ASN B N 1
ATOM 6911 C CA . ASN B 1 205 ? -5.57 -4.789 -6.137 1 86.19 205 ASN B CA 1
ATOM 6912 C C . ASN B 1 205 ? -6.531 -3.854 -6.859 1 86.19 205 ASN B C 1
ATOM 6914 O O . ASN B 1 205 ? -6.262 -2.66 -6.996 1 86.19 205 ASN B O 1
ATOM 6918 N N . THR B 1 206 ? -7.578 -4.465 -7.293 1 89 206 THR B N 1
ATOM 6919 C CA . THR B 1 206 ? -8.562 -3.668 -8.016 1 89 206 THR B CA 1
ATOM 6920 C C . THR B 1 206 ? -9.242 -2.672 -7.074 1 89 206 THR B C 1
ATOM 6922 O O . THR B 1 206 ? -9.492 -1.526 -7.453 1 89 206 THR B O 1
ATOM 6925 N N . ALA B 1 207 ? -9.531 -3.145 -5.934 1 94.31 207 ALA B N 1
ATOM 6926 C CA . ALA B 1 207 ? -10.125 -2.244 -4.945 1 94.31 207 ALA B CA 1
ATOM 6927 C C . ALA B 1 207 ? -9.188 -1.077 -4.645 1 94.31 207 ALA B C 1
ATOM 6929 O O . ALA B 1 207 ? -9.633 0.067 -4.52 1 94.31 207 ALA B O 1
ATOM 6930 N N . ALA B 1 208 ? -7.934 -1.33 -4.438 1 92.31 208 ALA B N 1
ATOM 6931 C CA . ALA B 1 208 ? -6.93 -0.295 -4.203 1 92.31 208 ALA B CA 1
ATOM 6932 C C . ALA B 1 208 ? -6.879 0.692 -5.363 1 92.31 208 ALA B C 1
ATOM 6934 O O . ALA B 1 208 ? -6.727 1.898 -5.156 1 92.31 208 ALA B O 1
ATOM 6935 N N . ARG B 1 209 ? -7.02 0.159 -6.543 1 89.12 209 ARG B N 1
ATOM 6936 C CA . ARG B 1 209 ? -7.02 1.011 -7.727 1 89.12 209 ARG B CA 1
ATOM 6937 C C . ARG B 1 209 ? -8.266 1.895 -7.766 1 89.12 209 ARG B C 1
ATOM 6939 O O . ARG B 1 209 ? -8.211 3.029 -8.242 1 89.12 209 ARG B O 1
ATOM 6946 N N . MET B 1 210 ? -9.383 1.321 -7.398 1 93 210 MET B N 1
ATOM 6947 C CA . MET B 1 210 ? -10.602 2.119 -7.316 1 93 210 MET B CA 1
ATOM 6948 C C . MET B 1 210 ? -10.414 3.301 -6.367 1 93 210 MET B C 1
ATOM 6950 O O . MET B 1 210 ? -10.906 4.402 -6.637 1 93 210 MET B O 1
ATOM 6954 N N . GLU B 1 211 ? -9.734 3.031 -5.297 1 94.38 211 GLU B N 1
ATOM 6955 C CA . GLU B 1 211 ? -9.453 4.098 -4.34 1 94.38 211 GLU B CA 1
ATOM 6956 C C . GLU B 1 211 ? -8.523 5.148 -4.941 1 94.38 211 GLU B C 1
ATOM 6958 O O . GLU B 1 211 ? -8.805 6.348 -4.867 1 94.38 211 GLU B O 1
ATOM 6963 N N . SER B 1 212 ? -7.398 4.758 -5.559 1 89.5 212 SER B N 1
ATOM 6964 C CA . SER B 1 212 ? -6.375 5.676 -6.043 1 89.5 212 SER B CA 1
ATOM 6965 C C . SER B 1 212 ? -6.887 6.516 -7.207 1 89.5 212 SER B C 1
ATOM 6967 O O . SER B 1 212 ? -6.398 7.621 -7.449 1 89.5 212 SER B O 1
ATOM 6969 N N . THR B 1 213 ? -7.871 5.992 -7.934 1 89.69 213 THR B N 1
ATOM 6970 C CA . THR B 1 213 ? -8.406 6.715 -9.078 1 89.69 213 THR B CA 1
ATOM 6971 C C . THR B 1 213 ? -9.742 7.359 -8.742 1 89.69 213 THR B C 1
ATOM 6973 O O . THR B 1 213 ? -10.414 7.91 -9.617 1 89.69 213 THR B O 1
ATOM 6976 N N . GLY B 1 214 ? -10.125 7.199 -7.535 1 92.25 214 GLY B N 1
ATOM 6977 C CA . GLY B 1 214 ? -11.406 7.75 -7.121 1 92.25 214 GLY B CA 1
ATOM 6978 C C . GLY B 1 214 ? -11.367 9.25 -6.906 1 92.25 214 GLY B C 1
ATOM 6979 O O . GLY B 1 214 ? -10.43 9.922 -7.352 1 92.25 214 GLY B O 1
ATOM 6980 N N . MET B 1 215 ? -12.445 9.82 -6.414 1 93 215 MET B N 1
ATOM 6981 C CA . MET B 1 215 ? -12.578 11.234 -6.086 1 93 215 MET B CA 1
ATOM 6982 C C . MET B 1 215 ? -12.781 11.43 -4.586 1 93 215 MET B C 1
ATOM 6984 O O . MET B 1 215 ? -13.359 10.57 -3.918 1 93 215 MET B O 1
ATOM 6988 N N . VAL B 1 216 ? -12.305 12.57 -4.125 1 94.44 216 VAL B N 1
ATOM 6989 C CA . VAL B 1 216 ? -12.352 12.867 -2.697 1 94.44 216 VAL B CA 1
ATOM 6990 C C . VAL B 1 216 ? -13.797 12.922 -2.225 1 94.44 216 VAL B C 1
ATOM 6992 O O . VAL B 1 216 ? -14.648 13.539 -2.871 1 94.44 216 VAL B O 1
ATOM 6995 N N . ASN B 1 217 ? -14.102 12.25 -1.187 1 94.31 217 ASN B N 1
ATOM 6996 C CA . ASN B 1 217 ? -15.375 12.211 -0.475 1 94.31 217 ASN B CA 1
ATOM 6997 C C . ASN B 1 217 ? -16.469 11.578 -1.324 1 94.31 217 ASN B C 1
ATOM 6999 O O . ASN B 1 217 ? -17.641 11.945 -1.202 1 94.31 217 ASN B O 1
ATOM 7003 N N . ARG B 1 218 ? -16.094 10.789 -2.266 1 95.38 218 ARG B N 1
ATOM 7004 C CA . ARG B 1 218 ? -17.031 9.977 -3.039 1 95.38 218 ARG B CA 1
ATOM 7005 C C . ARG B 1 218 ? -16.703 8.492 -2.922 1 95.38 218 ARG B C 1
ATOM 7007 O O . ARG B 1 218 ? -15.57 8.125 -2.619 1 95.38 218 ARG B O 1
ATOM 7014 N N . ILE B 1 219 ? -17.719 7.73 -3.109 1 97.69 219 ILE B N 1
ATOM 7015 C CA . ILE B 1 219 ? -17.547 6.281 -3.049 1 97.69 219 ILE B CA 1
ATOM 7016 C C . ILE B 1 219 ? -17.438 5.719 -4.461 1 97.69 219 ILE B C 1
ATOM 7018 O O . ILE B 1 219 ? -18.438 5.566 -5.16 1 97.69 219 ILE B O 1
ATOM 7022 N N . HIS B 1 220 ? -16.25 5.379 -4.855 1 97.44 220 HIS B N 1
ATOM 7023 C CA . HIS B 1 220 ? -15.938 4.871 -6.184 1 97.44 220 HIS B CA 1
ATOM 7024 C C . HIS B 1 220 ? -16.047 3.352 -6.234 1 97.44 220 HIS B C 1
ATOM 7026 O O . HIS B 1 220 ? -15.414 2.648 -5.449 1 97.44 220 HIS B O 1
ATOM 7032 N N . ILE B 1 221 ? -16.828 2.828 -7.152 1 96.75 221 ILE B N 1
ATOM 7033 C CA . ILE B 1 221 ? -17.062 1.387 -7.18 1 96.75 221 ILE B CA 1
ATOM 7034 C C . ILE B 1 221 ? -16.797 0.848 -8.586 1 96.75 221 ILE B C 1
ATOM 7036 O O . ILE B 1 221 ? -16.906 1.58 -9.57 1 96.75 221 ILE B O 1
ATOM 7040 N N . SER B 1 222 ? -16.453 -0.386 -8.633 1 92.69 222 SER B N 1
ATOM 7041 C CA . SER B 1 222 ? -16.203 -1.064 -9.898 1 92.69 222 SER B CA 1
ATOM 7042 C C . SER B 1 222 ? -17.5 -1.544 -10.547 1 92.69 222 SER B C 1
ATOM 7044 O O . SER B 1 222 ? -18.562 -1.488 -9.93 1 92.69 222 SER B O 1
ATOM 7046 N N . GLN B 1 223 ? -17.375 -2.051 -11.758 1 88.06 223 GLN B N 1
ATOM 7047 C CA . GLN B 1 223 ? -18.516 -2.611 -12.477 1 88.06 223 GLN B CA 1
ATOM 7048 C C . GLN B 1 223 ? -19.078 -3.83 -11.75 1 88.06 223 GLN B C 1
ATOM 7050 O O . GLN B 1 223 ? -20.297 -4.004 -11.672 1 88.06 223 GLN B O 1
ATOM 7055 N N . SER B 1 224 ? -18.234 -4.68 -11.25 1 89 224 SER B N 1
ATOM 7056 C CA . SER B 1 224 ? -18.672 -5.871 -10.531 1 89 224 SER B CA 1
ATOM 7057 C C . SER B 1 224 ? -19.531 -5.508 -9.32 1 89 224 SER B C 1
ATOM 7059 O O . SER B 1 224 ? -20.547 -6.148 -9.07 1 89 224 SER B O 1
ATOM 7061 N N . THR B 1 225 ? -19.047 -4.512 -8.594 1 94.69 225 THR B N 1
ATOM 7062 C CA . THR B 1 225 ? -19.812 -4.062 -7.43 1 94.69 225 THR B CA 1
ATOM 7063 C C . THR B 1 225 ? -21.141 -3.447 -7.863 1 94.69 225 THR B C 1
ATOM 7065 O O . THR B 1 225 ? -22.188 -3.693 -7.242 1 94.69 225 THR B O 1
ATOM 7068 N N . ALA B 1 226 ? -21.141 -2.662 -8.898 1 94.81 226 ALA B N 1
ATOM 7069 C CA . ALA B 1 226 ? -22.344 -2.031 -9.414 1 94.81 226 ALA B CA 1
ATOM 7070 C C . ALA B 1 226 ? -23.375 -3.08 -9.836 1 94.81 226 ALA B C 1
ATOM 7072 O O . ALA B 1 226 ? -24.562 -2.926 -9.578 1 94.81 226 ALA B O 1
ATOM 7073 N N . THR B 1 227 ? -22.938 -4.102 -10.516 1 91.38 227 THR B N 1
ATOM 7074 C CA . THR B 1 227 ? -23.812 -5.172 -10.977 1 91.38 227 THR B CA 1
ATOM 7075 C C . THR B 1 227 ? -24.469 -5.879 -9.797 1 91.38 227 THR B C 1
ATOM 7077 O O . THR B 1 227 ? -25.656 -6.207 -9.844 1 91.38 227 THR B O 1
ATOM 7080 N N . LEU B 1 228 ? -23.719 -6.152 -8.805 1 93.19 228 LEU B N 1
ATOM 7081 C CA . LEU B 1 228 ? -24.25 -6.809 -7.617 1 93.19 228 LEU B CA 1
ATOM 7082 C C . LEU B 1 228 ? -25.297 -5.93 -6.938 1 93.19 228 LEU B C 1
ATOM 7084 O O . LEU B 1 228 ? -26.297 -6.434 -6.41 1 93.19 228 LEU B O 1
ATOM 7088 N N . LEU B 1 229 ? -25.031 -4.625 -6.898 1 94.88 229 LEU B N 1
ATOM 7089 C CA . LEU B 1 229 ? -25.984 -3.699 -6.309 1 94.88 229 LEU B CA 1
ATOM 7090 C C . LEU B 1 229 ? -27.281 -3.674 -7.117 1 94.88 229 LEU B C 1
ATOM 7092 O O . LEU B 1 229 ? -28.375 -3.594 -6.547 1 94.88 229 LEU B O 1
ATOM 7096 N N . GLU B 1 230 ? -27.172 -3.721 -8.391 1 92.94 230 GLU B N 1
ATOM 7097 C CA . GLU B 1 230 ? -28.344 -3.775 -9.242 1 92.94 230 GLU B CA 1
ATOM 7098 C C . GLU B 1 230 ? -29.156 -5.043 -8.992 1 92.94 230 GLU B C 1
ATOM 7100 O O . GLU B 1 230 ? -30.391 -4.992 -8.906 1 92.94 230 GLU B O 1
ATOM 7105 N N . LYS B 1 231 ? -28.469 -6.117 -8.906 1 90.94 231 LYS B N 1
ATOM 7106 C CA . LYS B 1 231 ? -29.125 -7.398 -8.664 1 90.94 231 LYS B CA 1
ATOM 7107 C C . LYS B 1 231 ? -29.828 -7.402 -7.312 1 90.94 231 LYS B C 1
ATOM 7109 O O . LYS B 1 231 ? -30.812 -8.125 -7.125 1 90.94 231 LYS B O 1
ATOM 7114 N N . SER B 1 232 ? -29.328 -6.645 -6.43 1 91.62 232 SER B N 1
ATOM 7115 C CA . SER B 1 232 ? -29.906 -6.57 -5.098 1 91.62 232 SER B CA 1
ATOM 7116 C C . SER B 1 232 ? -30.938 -5.449 -5.008 1 91.62 232 SER B C 1
ATOM 7118 O O . SER B 1 232 ? -31.25 -4.969 -3.916 1 91.62 232 SER B O 1
ATOM 7120 N N . ASN B 1 233 ? -31.359 -4.844 -6.078 1 91.62 233 ASN B N 1
ATOM 7121 C CA . ASN B 1 233 ? -32.375 -3.807 -6.195 1 91.62 233 ASN B CA 1
ATOM 7122 C C . ASN B 1 233 ? -31.891 -2.475 -5.629 1 91.62 233 ASN B C 1
ATOM 7124 O O . ASN B 1 233 ? -32.656 -1.744 -5.004 1 91.62 233 ASN B O 1
ATOM 7128 N N . LYS B 1 234 ? -30.641 -2.289 -5.668 1 92.69 234 LYS B N 1
ATOM 7129 C CA . LYS B 1 234 ? -30.047 -1.029 -5.223 1 92.69 234 LYS B CA 1
ATOM 7130 C C . LYS B 1 234 ? -29.375 -0.295 -6.383 1 92.69 234 LYS B C 1
ATOM 7132 O O . LYS B 1 234 ? -28.391 0.411 -6.184 1 92.69 234 LYS B O 1
ATOM 7137 N N . GLY B 1 235 ? -29.812 -0.49 -7.477 1 91.44 235 GLY B N 1
ATOM 7138 C CA . GLY B 1 235 ? -29.297 0.153 -8.672 1 91.44 235 GLY B CA 1
ATOM 7139 C C . GLY B 1 235 ? -29.406 1.665 -8.633 1 91.44 235 GLY B C 1
ATOM 7140 O O . GLY B 1 235 ? -28.609 2.365 -9.273 1 91.44 235 GLY B O 1
ATOM 7141 N N . HIS B 1 236 ? -30.344 2.162 -7.859 1 92.06 236 HIS B N 1
ATOM 7142 C CA . HIS B 1 236 ? -30.562 3.602 -7.777 1 92.06 236 HIS B CA 1
ATOM 7143 C C . HIS B 1 236 ? -29.438 4.293 -7.02 1 92.06 236 HIS B C 1
ATOM 7145 O O . HIS B 1 236 ? -29.281 5.512 -7.098 1 92.06 236 HIS B O 1
ATOM 7151 N N . TRP B 1 237 ? -28.641 3.51 -6.297 1 94.31 237 TRP B N 1
ATOM 7152 C CA . TRP B 1 237 ? -27.484 4.066 -5.594 1 94.31 237 TRP B CA 1
ATOM 7153 C C . TRP B 1 237 ? -26.375 4.406 -6.574 1 94.31 237 TRP B C 1
ATOM 7155 O O . TRP B 1 237 ? -25.453 5.156 -6.234 1 94.31 237 TRP B O 1
ATOM 7165 N N . VAL B 1 238 ? -26.438 3.83 -7.797 1 95.56 238 VAL B N 1
ATOM 7166 C CA . VAL B 1 238 ? -25.266 3.768 -8.664 1 95.56 238 VAL B CA 1
ATOM 7167 C C . VAL B 1 238 ? -25.375 4.816 -9.766 1 95.56 238 VAL B C 1
ATOM 7169 O O . VAL B 1 238 ? -26.406 4.906 -10.445 1 95.56 238 VAL B O 1
ATOM 7172 N N . LYS B 1 239 ? -24.375 5.641 -9.922 1 94.25 239 LYS B N 1
ATOM 7173 C CA . LYS B 1 239 ? -24.25 6.605 -11.008 1 94.25 239 LYS B CA 1
ATOM 7174 C C . LYS B 1 239 ? -22.969 6.387 -11.805 1 94.25 239 LYS B C 1
ATOM 7176 O O . LYS B 1 239 ? -21.875 6.312 -11.227 1 94.25 239 LYS B O 1
ATOM 7181 N N . PRO B 1 240 ? -23.062 6.332 -13.086 1 92.5 240 PRO B N 1
ATOM 7182 C CA . PRO B 1 240 ? -21.875 6.113 -13.891 1 92.5 240 PRO B CA 1
ATOM 7183 C C . PRO B 1 240 ? -20.922 7.305 -13.875 1 92.5 240 PRO B C 1
ATOM 7185 O O . PRO B 1 240 ? -21.359 8.453 -13.875 1 92.5 240 PRO B O 1
ATOM 7188 N N . ARG B 1 241 ? -19.656 6.969 -13.75 1 91.81 241 ARG B N 1
ATOM 7189 C CA . ARG B 1 241 ? -18.641 8.008 -13.859 1 91.81 241 ARG B CA 1
ATOM 7190 C C . ARG B 1 241 ? -18.5 8.484 -15.305 1 91.81 241 ARG B C 1
ATOM 7192 O O . ARG B 1 241 ? -18.547 7.68 -16.234 1 91.81 241 ARG B O 1
ATOM 7199 N N . GLU B 1 242 ? -18.281 9.617 -15.508 1 84.88 242 GLU B N 1
ATOM 7200 C CA . GLU B 1 242 ? -18.234 10.211 -16.844 1 84.88 242 GLU B CA 1
ATOM 7201 C C . GLU B 1 242 ? -16.938 9.844 -17.562 1 84.88 242 GLU B C 1
ATOM 7203 O O . GLU B 1 242 ? -16.953 9.539 -18.75 1 84.88 242 GLU B O 1
ATOM 7208 N N . ASP B 1 243 ? -15.875 9.828 -16.812 1 83.62 243 ASP B N 1
ATOM 7209 C CA . ASP B 1 243 ? -14.586 9.555 -17.438 1 83.62 243 ASP B CA 1
ATOM 7210 C C . ASP B 1 243 ? -14.156 8.109 -17.188 1 83.62 243 ASP B C 1
ATOM 7212 O O . ASP B 1 243 ? -14.555 7.496 -16.203 1 83.62 243 ASP B O 1
ATOM 7216 N N . GLN B 1 244 ? -13.5 7.531 -18.219 1 82.44 244 GLN B N 1
ATOM 7217 C CA . GLN B 1 244 ? -12.914 6.207 -18.031 1 82.44 244 GLN B CA 1
ATOM 7218 C C . GLN B 1 244 ? -11.555 6.301 -17.344 1 82.44 244 GLN B C 1
ATOM 7220 O O . GLN B 1 244 ? -10.867 7.316 -17.453 1 82.44 244 GLN B O 1
ATOM 7225 N N . ILE B 1 245 ? -11.281 5.309 -16.531 1 81.69 245 ILE B N 1
ATOM 7226 C CA . ILE B 1 245 ? -10.016 5.367 -15.805 1 81.69 245 ILE B CA 1
ATOM 7227 C C . ILE B 1 245 ? -9.047 4.332 -16.359 1 81.69 245 ILE B C 1
ATOM 7229 O O . ILE B 1 245 ? -9.469 3.299 -16.891 1 81.69 245 ILE B O 1
ATOM 7233 N N . GLN B 1 246 ? -7.773 4.699 -16.297 1 72.94 246 GLN B N 1
ATOM 7234 C CA . GLN B 1 246 ? -6.715 3.785 -16.719 1 72.94 246 GLN B CA 1
ATOM 7235 C C . GLN B 1 246 ? -6.188 2.977 -15.539 1 72.94 246 GLN B C 1
ATOM 7237 O O . GLN B 1 246 ? -5.762 3.545 -14.531 1 72.94 246 GLN B O 1
ATOM 7242 N N . ALA B 1 247 ? -6.406 1.771 -15.555 1 62.53 247 ALA B N 1
ATOM 7243 C CA . ALA B 1 247 ? -5.883 0.901 -14.508 1 62.53 247 ALA B CA 1
ATOM 7244 C C . ALA B 1 247 ? -4.73 0.045 -15.031 1 62.53 247 ALA B C 1
ATOM 7246 O O . ALA B 1 247 ? -4.84 -0.569 -16.094 1 62.53 247 ALA B O 1
ATOM 7247 N N . LYS B 1 248 ? -3.582 0.128 -14.242 1 58.59 248 LYS B N 1
ATOM 7248 C CA . LYS B 1 248 ? -2.396 -0.632 -14.625 1 58.59 248 LYS B CA 1
ATOM 7249 C C . LYS B 1 248 ? -2.742 -2.098 -14.875 1 58.59 248 LYS B C 1
ATOM 7251 O O . LYS B 1 248 ? -3.348 -2.752 -14.023 1 58.59 248 LYS B O 1
ATOM 7256 N N . GLY B 1 249 ? -2.488 -2.697 -16 1 55.41 249 GLY B N 1
ATOM 7257 C CA . GLY B 1 249 ? -2.689 -4.094 -16.375 1 55.41 249 GLY B CA 1
ATOM 7258 C C . GLY B 1 249 ? -4.082 -4.379 -16.891 1 55.41 249 GLY B C 1
ATOM 7259 O O . GLY B 1 249 ? -4.32 -5.434 -17.484 1 55.41 249 GLY B O 1
ATOM 7260 N N . LYS B 1 250 ? -5.09 -3.363 -16.609 1 60.88 250 LYS B N 1
ATOM 7261 C CA . LYS B 1 250 ? -6.477 -3.646 -16.969 1 60.88 250 LYS B CA 1
ATOM 7262 C C . LYS B 1 250 ? -6.977 -2.689 -18.047 1 60.88 250 LYS B C 1
ATOM 7264 O O . LYS B 1 250 ? -8.039 -2.904 -18.625 1 60.88 250 LYS B O 1
ATOM 7269 N N . GLY B 1 251 ? -6.184 -1.65 -18.344 1 64.06 251 GLY B N 1
ATOM 7270 C CA . GLY B 1 251 ? -6.578 -0.705 -19.375 1 64.06 251 GLY B CA 1
ATOM 7271 C C . GLY B 1 251 ? -7.672 0.247 -18.922 1 64.06 251 GLY B C 1
ATOM 7272 O O . GLY B 1 251 ? -7.719 0.637 -17.75 1 64.06 251 GLY B O 1
ATOM 7273 N N . LEU B 1 252 ? -8.547 0.692 -19.922 1 72.81 252 LEU B N 1
ATOM 7274 C CA . LEU B 1 252 ? -9.602 1.649 -19.625 1 72.81 252 LEU B CA 1
ATOM 7275 C C . LEU B 1 252 ? -10.82 0.946 -19.031 1 72.81 252 LEU B C 1
ATOM 7277 O O . LEU B 1 252 ? -11.305 -0.035 -19.594 1 72.81 252 LEU B O 1
ATOM 7281 N N . LEU B 1 253 ? -11.242 1.374 -17.953 1 77 253 LEU B N 1
ATOM 7282 C CA . LEU B 1 253 ? -12.344 0.745 -17.234 1 77 253 LEU B CA 1
ATOM 7283 C C . LEU B 1 253 ? -13.469 1.743 -16.984 1 77 253 LEU B C 1
ATOM 7285 O O . LEU B 1 253 ? -13.219 2.902 -16.656 1 77 253 LEU B O 1
ATOM 7289 N N . GLN B 1 254 ? -14.672 1.295 -17.297 1 84.69 254 GLN B N 1
ATOM 7290 C CA . GLN B 1 254 ? -15.844 2.043 -16.844 1 84.69 254 GLN B CA 1
ATOM 7291 C C . GLN B 1 254 ? -16.109 1.801 -15.367 1 84.69 254 GLN B C 1
ATOM 7293 O O . GLN B 1 254 ? -16.125 0.654 -14.906 1 84.69 254 GLN B O 1
ATOM 7298 N N . THR B 1 255 ? -16.172 2.885 -14.703 1 92.56 255 THR B N 1
ATOM 7299 C CA . THR B 1 255 ? -16.391 2.781 -13.266 1 92.56 255 THR B CA 1
ATOM 7300 C C . THR B 1 255 ? -17.609 3.605 -12.844 1 92.56 255 THR B C 1
ATOM 7302 O O . THR B 1 255 ? -18.281 4.207 -13.688 1 92.56 255 THR B O 1
ATOM 7305 N N . PHE B 1 256 ? -18 3.521 -11.539 1 95.69 256 PHE B N 1
ATOM 7306 C CA . PHE B 1 256 ? -19.234 4.113 -11.039 1 95.69 256 PHE B CA 1
ATOM 7307 C C . PHE B 1 256 ? -19.016 4.762 -9.68 1 95.69 256 PHE B C 1
ATOM 7309 O O . PHE B 1 256 ? -17.984 4.527 -9.031 1 95.69 256 PHE B O 1
ATOM 7316 N N . PHE B 1 257 ? -19.922 5.605 -9.312 1 96.62 257 PHE B N 1
ATOM 7317 C CA . PHE B 1 257 ? -20 6.141 -7.957 1 96.62 257 PHE B CA 1
ATOM 7318 C C . PHE B 1 257 ? -21.281 5.672 -7.262 1 96.62 257 PHE B C 1
ATOM 7320 O O . PHE B 1 257 ? -22.328 5.531 -7.902 1 96.62 257 PHE B O 1
ATOM 7327 N N . ALA B 1 258 ? -21.172 5.348 -6.047 1 96.5 258 ALA B N 1
ATOM 7328 C CA . ALA B 1 258 ? -22.344 4.898 -5.281 1 96.5 258 ALA B CA 1
ATOM 7329 C C . ALA B 1 258 ? -22.719 5.922 -4.219 1 96.5 258 ALA B C 1
ATOM 7331 O O . ALA B 1 258 ? -21.859 6.473 -3.535 1 96.5 258 ALA B O 1
ATOM 7332 N N . GLU B 1 259 ? -23.984 6.246 -4.027 1 94 259 GLU B N 1
ATOM 7333 C CA . GLU B 1 259 ? -24.531 7.148 -3.018 1 94 259 GLU B CA 1
ATOM 7334 C C . GLU B 1 259 ? -25.875 6.641 -2.494 1 94 259 GLU B C 1
ATOM 7336 O O . GLU B 1 259 ? -26.922 6.98 -3.039 1 94 259 GLU B O 1
ATOM 7341 N N . PRO B 1 260 ? -25.844 5.918 -1.403 1 89.62 260 PRO B N 1
ATOM 7342 C CA . PRO B 1 260 ? -27.109 5.461 -0.833 1 89.62 260 PRO B CA 1
ATOM 7343 C C . PRO B 1 260 ? -27.938 6.602 -0.242 1 89.62 260 PRO B C 1
ATOM 7345 O O . PRO B 1 260 ? -27.375 7.57 0.275 1 89.62 260 PRO B O 1
ATOM 7348 N N . LYS B 1 261 ? -29.234 6.695 -0.512 1 76.12 261 LYS B N 1
ATOM 7349 C CA . LYS B 1 261 ? -30.109 7.746 -0.005 1 76.12 261 LYS B CA 1
ATOM 7350 C C . LYS B 1 261 ? -30.391 7.566 1.485 1 76.12 261 LYS B C 1
ATOM 7352 O O . LYS B 1 261 ? -30.484 6.438 1.971 1 76.12 261 LYS B O 1
ATOM 7357 N N . SER B 1 262 ? -30.172 8.477 2.324 1 62.69 262 SER B N 1
ATOM 7358 C CA . SER B 1 262 ? -30.484 8.453 3.75 1 62.69 262 SER B CA 1
ATOM 7359 C C . SER B 1 262 ? -31.984 8.328 3.986 1 62.69 262 SER B C 1
ATOM 7361 O O . SER B 1 262 ? -32.781 9 3.326 1 62.69 262 SER B O 1
ATOM 7363 N N . ASN B 1 263 ? -32.688 7.219 4.336 1 46.03 263 ASN B N 1
ATOM 7364 C CA . ASN B 1 263 ? -34.062 7.215 4.777 1 46.03 263 ASN B CA 1
ATOM 7365 C C . ASN B 1 263 ? -34.312 8.219 5.902 1 46.03 263 ASN B C 1
ATOM 7367 O O . ASN B 1 263 ? -35.219 8.062 6.707 1 46.03 263 ASN B O 1
ATOM 7371 N N . ASN B 1 264 ? -33.75 9.07 6.367 1 39.53 264 ASN B N 1
ATOM 7372 C CA . ASN B 1 264 ? -34.25 9.82 7.52 1 39.53 264 ASN B CA 1
ATOM 7373 C C . ASN B 1 264 ? -35.531 10.57 7.199 1 39.53 264 ASN B C 1
ATOM 7375 O O . ASN B 1 264 ? -35.5 11.578 6.496 1 39.53 264 ASN B O 1
ATOM 7379 N N . SER B 1 265 ? -36.875 9.859 7.109 1 34.66 265 SER B N 1
ATOM 7380 C CA . SER B 1 265 ? -38.094 10.516 7.52 1 34.66 265 SER B CA 1
ATOM 7381 C C . SER B 1 265 ? -38.031 10.969 8.977 1 34.66 265 SER B C 1
ATOM 7383 O O . SER B 1 265 ? -38.625 10.359 9.852 1 34.66 265 SER B O 1
ATOM 7385 N N . VAL B 1 266 ? -37.188 11.258 9.781 1 30.86 266 VAL B N 1
ATOM 7386 C CA . VAL B 1 266 ? -37.562 11.922 11.023 1 30.86 266 VAL B CA 1
ATOM 7387 C C . VAL B 1 266 ? -38.375 13.18 10.727 1 30.86 266 VAL B C 1
ATOM 7389 O O . VAL B 1 266 ? -37.969 14 9.898 1 30.86 266 VAL B O 1
ATOM 7392 N N . SER B 1 267 ? -39.812 13.125 11.102 1 26.45 267 SER B N 1
ATOM 7393 C CA . SER B 1 267 ? -40.75 14.211 11.336 1 26.45 267 SER B CA 1
ATOM 7394 C C . SER B 1 267 ? -40.094 15.383 12.055 1 26.45 267 SER B C 1
ATOM 7396 O O . SER B 1 267 ? -39.438 15.195 13.078 1 26.45 267 SER B O 1
ATOM 7398 N N . LYS B 1 268 ? -40 16.453 11.414 1 29.61 268 LYS B N 1
ATOM 7399 C CA . LYS B 1 268 ? -39.719 17.797 11.898 1 29.61 268 LYS B CA 1
ATOM 7400 C C . LYS B 1 268 ? -40.656 18.188 13.031 1 29.61 268 LYS B C 1
ATOM 7402 O O . LYS B 1 268 ? -41.781 18.594 12.789 1 29.61 268 LYS B O 1
ATOM 7407 N N . GLY B 1 269 ? -40.938 17.562 14.242 1 23.53 269 GLY B N 1
ATOM 7408 C CA . GLY B 1 269 ? -41.594 18.328 15.266 1 23.53 269 GLY B CA 1
ATOM 7409 C C . GLY B 1 269 ? -41.062 19.75 15.398 1 23.53 269 GLY B C 1
ATOM 7410 O O . GLY B 1 269 ? -39.906 20 15.07 1 23.53 269 GLY B O 1
ATOM 7411 N N . SER B 1 270 ? -42.125 20.828 15.477 1 24.45 270 SER B N 1
ATOM 7412 C CA . SER B 1 270 ? -42.188 22.281 15.602 1 24.45 270 SER B CA 1
ATOM 7413 C C . SER B 1 270 ? -41.375 22.766 16.781 1 24.45 270 SER B C 1
ATOM 7415 O O . SER B 1 270 ? -41.562 23.875 17.281 1 24.45 270 SER B O 1
ATOM 7417 N N . SER B 1 271 ? -40.625 22.016 17.531 1 22.31 271 SER B N 1
ATOM 7418 C CA . SER B 1 271 ? -40.312 22.859 18.672 1 22.31 271 SER B CA 1
ATOM 7419 C C . SER B 1 271 ? -39.781 24.219 18.219 1 22.31 271 SER B C 1
ATOM 7421 O O . SER B 1 271 ? -38.812 24.281 17.469 1 22.31 271 SER B O 1
ATOM 7423 N N . GLU B 1 272 ? -40.656 25.344 18.234 1 23.17 272 GLU B N 1
ATOM 7424 C CA . GLU B 1 272 ? -40.562 26.797 18.281 1 23.17 272 GLU B CA 1
ATOM 7425 C C . GLU B 1 272 ? -39.375 27.25 19.156 1 23.17 272 GLU B C 1
ATOM 7427 O O . GLU B 1 272 ? -39.219 28.438 19.422 1 23.17 272 GLU B O 1
ATOM 7432 N N . LYS B 1 273 ? -39.062 26.359 20.203 1 22.8 273 LYS B N 1
ATOM 7433 C CA . LYS B 1 273 ? -38.594 27.234 21.281 1 22.8 273 LYS B CA 1
ATOM 7434 C C . LYS B 1 273 ? -37.656 28.312 20.75 1 22.8 273 LYS B C 1
ATOM 7436 O O . LYS B 1 273 ? -37.094 28.188 19.656 1 22.8 273 LYS B O 1
ATOM 7441 N N . ALA B 1 274 ? -36.75 28.688 21.719 1 23.08 274 ALA B N 1
ATOM 7442 C CA . ALA B 1 274 ? -36.188 29.969 22.172 1 23.08 274 ALA B CA 1
ATOM 7443 C C . ALA B 1 274 ? -35.219 30.531 21.156 1 23.08 274 ALA B C 1
ATOM 7445 O O . ALA B 1 274 ? -34.281 29.844 20.734 1 23.08 274 ALA B O 1
ATOM 7446 N N . LYS B 1 275 ? -35.531 31.5 20.375 1 26.39 275 LYS B N 1
ATOM 7447 C CA . LYS B 1 275 ? -35.062 32.562 19.516 1 26.39 275 LYS B CA 1
ATOM 7448 C C . LYS B 1 275 ? -33.688 33.062 19.953 1 26.39 275 LYS B C 1
ATOM 7450 O O . LYS B 1 275 ? -32.844 33.375 19.109 1 26.39 275 LYS B O 1
ATOM 7455 N N . ASP B 1 276 ? -33.656 33.688 21.156 1 22.8 276 ASP B N 1
ATOM 7456 C CA . ASP B 1 276 ? -33.031 34.969 21.359 1 22.8 276 ASP B CA 1
ATOM 7457 C C . ASP B 1 276 ? -31.547 34.812 21.625 1 22.8 276 ASP B C 1
ATOM 7459 O O . ASP B 1 276 ? -30.75 35.656 21.188 1 22.8 276 ASP B O 1
ATOM 7463 N N . SER B 1 277 ? -31.219 34.156 22.875 1 23.48 277 SER B N 1
ATOM 7464 C CA . SER B 1 277 ? -30.016 34.812 23.344 1 23.48 277 SER B CA 1
ATOM 7465 C C . SER B 1 277 ? -28.797 34.406 22.531 1 23.48 277 SER B C 1
ATOM 7467 O O . SER B 1 277 ? -28.516 33.219 22.344 1 23.48 277 SER B O 1
ATOM 7469 N N . PRO B 1 278 ? -28.109 35.281 21.656 1 27.23 278 PRO B N 1
ATOM 7470 C CA . PRO B 1 278 ? -27.047 35.281 20.641 1 27.23 278 PRO B CA 1
ATOM 7471 C C . PRO B 1 278 ? -25.828 34.469 21.062 1 27.23 278 PRO B C 1
ATOM 7473 O O . PRO B 1 278 ? -25.062 34 20.219 1 27.23 278 PRO B O 1
ATOM 7476 N N . LEU B 1 279 ? -25.406 34.625 22.375 1 26.89 279 LEU B N 1
ATOM 7477 C CA . LEU B 1 279 ? -24.062 34.344 22.875 1 26.89 279 LEU B CA 1
ATOM 7478 C C . LEU B 1 279 ? -23.828 32.844 23.016 1 26.89 279 LEU B C 1
ATOM 7480 O O . LEU B 1 279 ? -22.688 32.375 22.938 1 26.89 279 LEU B O 1
ATOM 7484 N N . MET B 1 280 ? -24.703 32.094 23.859 1 28.05 280 MET B N 1
ATOM 7485 C CA . MET B 1 280 ? -24.484 30.797 24.484 1 28.05 280 MET B CA 1
ATOM 7486 C C . MET B 1 280 ? -24.5 29.688 23.453 1 28.05 280 MET B C 1
ATOM 7488 O O . MET B 1 280 ? -24.391 28.5 23.781 1 28.05 280 MET B O 1
ATOM 7492 N N . ASP B 1 281 ? -25.359 29.688 22.562 1 31.02 281 ASP B N 1
ATOM 7493 C CA . ASP B 1 281 ? -25.859 28.609 21.719 1 31.02 281 ASP B CA 1
ATOM 7494 C C . ASP B 1 281 ? -24.719 27.938 20.953 1 31.02 281 ASP B C 1
ATOM 7496 O O . ASP B 1 281 ? -24.953 26.984 20.203 1 31.02 281 ASP B O 1
ATOM 7500 N N . ASP B 1 282 ? -23.469 28.562 20.641 1 29.84 282 ASP B N 1
ATOM 7501 C CA . ASP B 1 282 ? -22.328 28.422 19.75 1 29.84 282 ASP B CA 1
ATOM 7502 C C . ASP B 1 282 ? -21.281 27.469 20.359 1 29.84 282 ASP B C 1
ATOM 7504 O O . ASP B 1 282 ? -20.141 27.406 19.891 1 29.84 282 ASP B O 1
ATOM 7508 N N . MET B 1 283 ? -21.203 26.938 21.484 1 31.3 283 MET B N 1
ATOM 7509 C CA . MET B 1 283 ? -20.219 26.172 22.266 1 31.3 283 MET B CA 1
ATOM 7510 C C . MET B 1 283 ? -20.141 24.734 21.75 1 31.3 283 MET B C 1
ATOM 7512 O O . MET B 1 283 ? -19.141 24.047 21.984 1 31.3 283 MET B O 1
ATOM 7516 N N . ASN B 1 284 ? -21.156 23.938 21.719 1 34.69 284 ASN B N 1
ATOM 7517 C CA . ASN B 1 284 ? -21.234 22.484 21.562 1 34.69 284 ASN B CA 1
ATOM 7518 C C . ASN B 1 284 ? -20.922 22.062 20.141 1 34.69 284 ASN B C 1
ATOM 7520 O O . ASN B 1 284 ? -20.797 20.859 19.859 1 34.69 284 ASN B O 1
ATOM 7524 N N . GLY B 1 285 ? -21.625 22.5 19.031 1 34.53 285 GLY B N 1
ATOM 7525 C CA . GLY B 1 285 ? -21.906 22.094 17.656 1 34.53 285 GLY B CA 1
ATOM 7526 C C . GLY B 1 285 ? -20.734 22.328 16.719 1 34.53 285 GLY B C 1
ATOM 7527 O O . GLY B 1 285 ? -19.828 23.109 17.031 1 34.53 285 GLY B O 1
ATOM 7528 N N . ALA B 1 286 ? -20.359 21.172 15.758 1 45.56 286 ALA B N 1
ATOM 7529 C CA . ALA B 1 286 ? -19.5 21.359 14.594 1 45.56 286 ALA B CA 1
ATOM 7530 C C . ALA B 1 286 ? -19.578 22.781 14.062 1 45.56 286 ALA B C 1
ATOM 7532 O O . ALA B 1 286 ? -20.656 23.25 13.688 1 45.56 286 ALA B O 1
ATOM 7533 N N . LEU B 1 287 ? -18.859 23.672 14.695 1 52.91 287 LEU B N 1
ATOM 7534 C CA . LEU B 1 287 ? -18.844 25.031 14.188 1 52.91 287 LEU B CA 1
ATOM 7535 C C . LEU B 1 287 ? -18.703 25.047 12.672 1 52.91 287 LEU B C 1
ATOM 7537 O O . LEU B 1 287 ? -17.641 24.688 12.141 1 52.91 287 LEU B O 1
ATOM 7541 N N . PRO B 1 288 ? -19.719 25.016 12.031 1 60.84 288 PRO B N 1
ATOM 7542 C CA . PRO B 1 288 ? -19.641 24.984 10.57 1 60.84 288 PRO B CA 1
ATOM 7543 C C . PRO B 1 288 ? -18.719 26.062 10 1 60.84 288 PRO B C 1
ATOM 7545 O O . PRO B 1 288 ? -18.188 25.906 8.898 1 60.84 288 PRO B O 1
ATOM 7548 N N . ASN B 1 289 ? -18.375 27.047 10.945 1 81.81 289 ASN B N 1
ATOM 7549 C CA . ASN B 1 289 ? -17.609 28.188 10.461 1 81.81 289 ASN B CA 1
ATOM 7550 C C . ASN B 1 289 ? -16.109 28 10.695 1 81.81 289 ASN B C 1
ATOM 7552 O O . ASN B 1 289 ? -15.68 27.781 11.836 1 81.81 289 ASN B O 1
ATOM 7556 N N . LYS B 1 290 ? -15.352 28.047 9.758 1 85.94 290 LYS B N 1
ATOM 7557 C CA . LYS B 1 290 ? -13.906 27.828 9.797 1 85.94 290 LYS B CA 1
ATOM 7558 C C . LYS B 1 290 ? -13.227 28.828 10.719 1 85.94 290 LYS B C 1
ATOM 7560 O O . LYS B 1 290 ? -12.344 28.469 11.5 1 85.94 290 LYS B O 1
ATOM 7565 N N . ILE B 1 291 ? -13.664 30.047 10.727 1 89.69 291 ILE B N 1
ATOM 7566 C CA . ILE B 1 291 ? -13.055 31.094 11.531 1 89.69 291 ILE B CA 1
ATOM 7567 C C . ILE B 1 291 ? -13.266 30.797 13.016 1 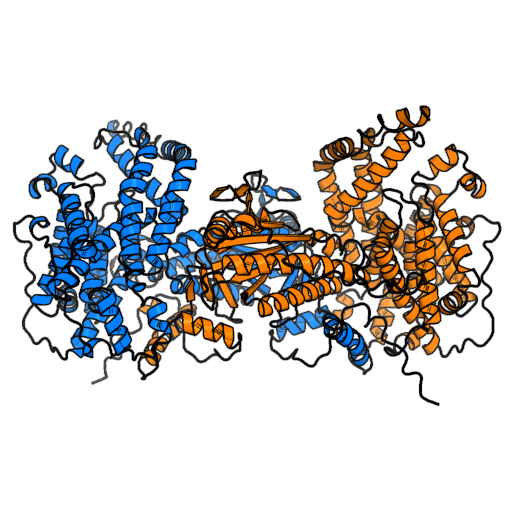89.69 291 ILE B C 1
ATOM 7569 O O . ILE B 1 291 ? -12.352 30.984 13.828 1 89.69 291 ILE B O 1
ATOM 7573 N N . ALA B 1 292 ? -14.453 30.328 13.328 1 88.88 292 ALA B N 1
ATOM 7574 C CA . ALA B 1 292 ? -14.758 30 14.719 1 88.88 292 ALA B CA 1
ATOM 7575 C C . ALA B 1 292 ? -13.859 28.875 15.227 1 88.88 292 ALA B C 1
ATOM 7577 O O . ALA B 1 292 ? -13.406 28.906 16.359 1 88.88 292 ALA B O 1
ATOM 7578 N N . ARG B 1 293 ? -13.633 27.953 14.414 1 88.75 293 ARG B N 1
ATOM 7579 C CA . ARG B 1 293 ? -12.781 26.844 14.797 1 88.75 293 ARG B CA 1
ATOM 7580 C C . ARG B 1 293 ? -11.336 27.297 14.977 1 88.75 293 ARG B C 1
ATOM 7582 O O . ARG B 1 293 ? -10.656 26.875 15.922 1 88.75 293 ARG B O 1
ATOM 7589 N N . LEU B 1 294 ? -10.883 28.141 14.141 1 92.31 294 LEU B N 1
ATOM 7590 C CA . LEU B 1 294 ? -9.516 28.641 14.227 1 92.31 294 LEU B CA 1
ATOM 7591 C C . LEU B 1 294 ? -9.344 29.547 15.438 1 92.31 294 LEU B C 1
ATOM 7593 O O . LEU B 1 294 ? -8.273 29.578 16.047 1 92.31 294 LEU B O 1
ATOM 7597 N N . VAL B 1 295 ? -10.406 30.281 15.742 1 93.56 295 VAL B N 1
ATOM 7598 C CA . VAL B 1 295 ? -10.375 31.125 16.938 1 93.56 295 VAL B CA 1
ATOM 7599 C C . VAL B 1 295 ? -10.18 30.25 18.172 1 93.56 295 VAL B C 1
ATOM 7601 O O . VAL B 1 295 ? -9.344 30.547 19.031 1 93.56 295 VAL B O 1
ATOM 7604 N N . LYS B 1 296 ? -10.93 29.234 18.172 1 89.94 296 LYS B N 1
ATOM 7605 C CA . LYS B 1 296 ? -10.82 28.328 19.297 1 89.94 296 LYS B CA 1
ATOM 7606 C C . LYS B 1 296 ? -9.438 27.688 19.359 1 89.94 296 LYS B C 1
ATOM 7608 O O . LYS B 1 296 ? -8.859 27.547 20.438 1 89.94 296 LYS B O 1
ATOM 7613 N N . TRP B 1 297 ? -8.93 27.312 18.281 1 91.06 297 TRP B N 1
ATOM 7614 C CA . TRP B 1 297 ? -7.617 26.672 18.25 1 91.06 297 TRP B CA 1
ATOM 7615 C C . TRP B 1 297 ? -6.527 27.625 18.719 1 91.06 297 TRP B C 1
ATOM 7617 O O . TRP B 1 297 ? -5.641 27.25 19.484 1 91.06 297 TRP B O 1
ATOM 7627 N N . ASN B 1 298 ? -6.547 28.828 18.203 1 95.06 298 ASN B N 1
ATOM 7628 C CA . ASN B 1 298 ? -5.562 29.828 18.609 1 95.06 298 ASN B CA 1
ATOM 7629 C C . ASN B 1 298 ? -5.652 30.141 20.094 1 95.06 298 ASN B C 1
ATOM 7631 O O . ASN B 1 298 ? -4.629 30.297 20.766 1 95.06 298 ASN B O 1
ATOM 7635 N N . ALA B 1 299 ? -6.863 30.25 20.562 1 94 299 ALA B N 1
ATOM 7636 C CA . ALA B 1 299 ? -7.062 30.5 22 1 94 299 ALA B CA 1
ATOM 7637 C C . ALA B 1 299 ? -6.492 29.359 22.844 1 94 299 ALA B C 1
ATOM 7639 O O . ALA B 1 299 ? -5.863 29.594 23.875 1 94 299 ALA B O 1
ATOM 7640 N N . GLU B 1 300 ? -6.676 28.219 22.359 1 89.69 300 GLU B N 1
ATOM 7641 C CA . GLU B 1 300 ? -6.156 27.047 23.078 1 89.69 300 GLU B CA 1
ATOM 7642 C C . GLU B 1 300 ? -4.629 27.016 23.047 1 89.69 300 GLU B C 1
ATOM 7644 O O . GLU B 1 300 ? -3.988 26.656 24.031 1 89.69 300 GLU B O 1
ATOM 7649 N N . THR B 1 301 ? -4.102 27.297 21.922 1 91.06 301 THR B N 1
ATOM 7650 C CA . THR B 1 301 ? -2.65 27.312 21.781 1 91.06 301 THR B CA 1
ATOM 7651 C C . THR B 1 301 ? -2.023 28.328 22.719 1 91.06 301 THR B C 1
ATOM 7653 O O . THR B 1 301 ? -1.028 28.047 23.391 1 91.06 301 THR B O 1
ATOM 7656 N N . LEU B 1 302 ? -2.631 29.453 22.828 1 94.56 302 LEU B N 1
ATOM 7657 C CA . LEU B 1 302 ? -2.141 30.516 23.719 1 94.56 302 LEU B CA 1
ATOM 7658 C C . LEU B 1 302 ? -2.381 30.156 25.172 1 94.56 302 LEU B C 1
ATOM 7660 O O . LEU B 1 302 ? -1.573 30.484 26.047 1 94.56 302 LEU B O 1
ATOM 7664 N N . SER B 1 303 ? -3.508 29.5 25.438 1 93.19 303 SER B N 1
ATOM 7665 C CA . SER B 1 303 ? -3.848 29.141 26.812 1 93.19 303 SER B CA 1
ATOM 7666 C C . SER B 1 303 ? -2.812 28.188 27.406 1 93.19 303 SER B C 1
ATOM 7668 O O . SER B 1 303 ? -2.52 28.234 28.594 1 93.19 303 SER B O 1
ATOM 7670 N N . LYS B 1 304 ? -2.258 27.375 26.609 1 87 304 LYS B N 1
ATOM 7671 C CA . LYS B 1 304 ? -1.226 26.453 27.062 1 87 304 LYS B CA 1
ATOM 7672 C C . LYS B 1 304 ? 0.018 27.203 27.531 1 87 304 LYS B C 1
ATOM 7674 O O . LYS B 1 304 ? 0.624 26.844 28.531 1 87 304 LYS B O 1
ATOM 7679 N N . GLU B 1 305 ? 0.385 28.188 26.781 1 89.44 305 GLU B N 1
ATOM 7680 C CA . GLU B 1 305 ? 1.544 28.984 27.156 1 89.44 305 GLU B CA 1
ATOM 7681 C C . GLU B 1 305 ? 1.244 29.828 28.391 1 89.44 305 GLU B C 1
ATOM 7683 O O . GLU B 1 305 ? 2.123 30.062 29.219 1 89.44 305 GLU B O 1
ATOM 7688 N N . LEU B 1 306 ? 0.048 30.297 28.453 1 93.06 306 LEU B N 1
ATOM 7689 C CA . LEU B 1 306 ? -0.356 31.094 29.609 1 93.06 306 LEU B CA 1
ATOM 7690 C C . LEU B 1 306 ? -0.301 30.266 30.891 1 93.06 306 LEU B C 1
ATOM 7692 O O . LEU B 1 306 ? 0.072 30.766 31.953 1 93.06 306 LEU B O 1
ATOM 7696 N N . LEU B 1 307 ? -0.671 29.094 30.781 1 89.12 307 LEU B N 1
ATOM 7697 C CA . LEU B 1 307 ? -0.607 28.172 31.922 1 89.12 307 LEU B CA 1
ATOM 7698 C C . LEU B 1 307 ? 0.832 28 32.375 1 89.12 307 LEU B C 1
ATOM 7700 O O . LEU B 1 307 ? 1.091 27.953 33.594 1 89.12 307 LEU B O 1
ATOM 7704 N N . LYS B 1 308 ? 1.721 27.906 31.469 1 87 308 LYS B N 1
ATOM 7705 C CA . LYS B 1 308 ? 3.133 27.781 31.828 1 87 308 LYS B CA 1
ATOM 7706 C C . LYS B 1 308 ? 3.617 29.031 32.562 1 87 308 LYS B C 1
ATOM 7708 O O . LYS B 1 308 ? 4.438 28.938 33.5 1 87 308 LYS B O 1
ATOM 7713 N N . ILE B 1 309 ? 3.158 30.156 32.125 1 90.62 309 ILE B N 1
ATOM 7714 C CA . ILE B 1 309 ? 3.527 31.406 32.781 1 90.62 309 ILE B CA 1
ATOM 7715 C C . ILE B 1 309 ? 3.035 31.406 34.219 1 90.62 309 ILE B C 1
ATOM 7717 O O . ILE B 1 309 ? 3.779 31.766 35.125 1 90.62 309 ILE B O 1
ATOM 7721 N N . MET B 1 310 ? 1.837 31.016 34.406 1 88 310 MET B N 1
ATOM 7722 C CA . MET B 1 310 ? 1.238 31 35.719 1 88 310 MET B CA 1
ATOM 7723 C C . MET B 1 310 ? 1.939 30 36.625 1 88 310 MET B C 1
ATOM 7725 O O . MET B 1 310 ? 2.139 30.266 37.812 1 88 310 MET B O 1
ATOM 7729 N N . GLN B 1 311 ? 2.289 28.906 36.062 1 84.19 311 GLN B N 1
ATOM 7730 C CA . GLN B 1 311 ? 3.02 27.891 36.844 1 84.19 311 GLN B CA 1
ATOM 7731 C C . GLN B 1 311 ? 4.375 28.422 37.281 1 84.19 311 GLN B C 1
ATOM 7733 O O . GLN B 1 311 ? 4.781 28.203 38.438 1 84.19 311 GLN B O 1
ATOM 7738 N N . ALA B 1 312 ? 5.043 29 36.406 1 83.88 312 ALA B N 1
ATOM 7739 C CA . ALA B 1 312 ? 6.348 29.578 36.719 1 83.88 312 ALA B CA 1
ATOM 7740 C C . ALA B 1 312 ? 6.227 30.625 37.812 1 83.88 312 ALA B C 1
ATOM 7742 O O . ALA B 1 312 ? 7.078 30.703 38.719 1 83.88 312 ALA B O 1
ATOM 7743 N N . ARG B 1 313 ? 5.223 31.406 37.781 1 84 313 ARG B N 1
ATOM 7744 C CA . ARG B 1 313 ? 5 32.469 38.75 1 84 313 ARG B CA 1
ATOM 7745 C C . ARG B 1 313 ? 4.664 31.875 40.125 1 84 313 ARG B C 1
ATOM 7747 O O . ARG B 1 313 ? 5.086 32.406 41.156 1 84 313 ARG B O 1
ATOM 7754 N N . ASN B 1 314 ? 3.879 30.828 40.125 1 80.81 314 ASN B N 1
ATOM 7755 C CA . ASN B 1 314 ? 3.506 30.172 41.375 1 80.81 314 ASN B CA 1
ATOM 7756 C C . ASN B 1 314 ? 4.719 29.562 42.062 1 80.81 314 ASN B C 1
ATOM 7758 O O . ASN B 1 314 ? 4.77 29.484 43.312 1 80.81 314 ASN B O 1
ATOM 7762 N N . CYS B 1 315 ? 5.535 29.016 41.281 1 77.38 315 CYS B N 1
ATOM 7763 C CA . CYS B 1 315 ? 6.73 28.406 41.844 1 77.38 315 CYS B CA 1
ATOM 7764 C C . CYS B 1 315 ? 7.641 29.469 42.469 1 77.38 315 CYS B C 1
ATOM 7766 O O . CYS B 1 315 ? 8.312 29.203 43.469 1 77.38 315 CYS B O 1
ATOM 7768 N N . LYS B 1 316 ? 7.801 30.5 41.875 1 73.69 316 LYS B N 1
ATOM 7769 C CA . LYS B 1 316 ? 8.656 31.562 42.375 1 73.69 316 LYS B CA 1
ATOM 7770 C C . LYS B 1 316 ? 8.008 32.25 43.594 1 73.69 316 LYS B C 1
ATOM 7772 O O . LYS B 1 316 ? 8.633 33.062 44.25 1 73.69 316 LYS B O 1
ATOM 7777 N N . ASN B 1 317 ? 6.934 31.594 44.281 1 63.84 317 ASN B N 1
ATOM 7778 C CA . ASN B 1 317 ? 6.195 32.125 45.406 1 63.84 317 ASN B CA 1
ATOM 7779 C C . ASN B 1 317 ? 5.898 33.594 45.281 1 63.84 317 ASN B C 1
ATOM 7781 O O . ASN B 1 317 ? 5.891 34.344 46.25 1 63.84 317 ASN B O 1
ATOM 7785 N N . ARG B 1 318 ? 6.027 34.062 44.062 1 54.75 318 ARG B N 1
ATOM 7786 C CA . ARG B 1 318 ? 5.766 35.5 43.875 1 54.75 318 ARG B CA 1
ATOM 7787 C C . ARG B 1 318 ? 4.277 35.781 44 1 54.75 318 ARG B C 1
ATOM 7789 O O . ARG B 1 318 ? 3.473 35.344 43.188 1 54.75 318 ARG B O 1
ATOM 7796 N N . THR B 1 319 ? 3.832 35.656 45.219 1 47.78 319 THR B N 1
ATOM 7797 C CA . THR B 1 319 ? 2.516 36.25 45.469 1 47.78 319 THR B CA 1
ATOM 7798 C C . THR B 1 319 ? 2.439 37.656 44.875 1 47.78 319 THR B C 1
ATOM 7800 O O . THR B 1 319 ? 3.188 38.531 45.281 1 47.78 319 THR B O 1
ATOM 7803 N N . THR B 1 320 ? 2.506 37.781 43.719 1 45.59 320 THR B N 1
ATOM 7804 C CA . THR B 1 320 ? 2.334 39.156 43.25 1 45.59 320 THR B CA 1
ATOM 7805 C C . THR B 1 320 ? 1.29 39.875 44.094 1 45.59 320 THR B C 1
ATOM 7807 O O . THR B 1 320 ? 0.1 39.562 44 1 45.59 320 THR B O 1
ATOM 7810 N N . GLU B 1 321 ? 1.508 40.125 45.219 1 44.59 321 GLU B N 1
ATOM 7811 C CA . GLU B 1 321 ? 0.648 41.125 45.844 1 44.59 321 GLU B CA 1
ATOM 7812 C C . GLU B 1 321 ? 0.129 42.125 44.812 1 44.59 321 GLU B C 1
ATOM 7814 O O . GLU B 1 321 ? 0.656 42.219 43.688 1 44.59 321 GLU B O 1
ATOM 7819 N N . GLY B 1 322 ? -0.648 43.25 45.281 1 47.47 322 GLY B N 1
ATOM 7820 C CA . GLY B 1 322 ? -1.56 44.344 44.938 1 47.47 322 GLY B CA 1
ATOM 7821 C C . GLY B 1 322 ? -0.988 45.312 43.938 1 47.47 322 GLY B C 1
ATOM 7822 O O . GLY B 1 322 ? -1.499 46.406 43.75 1 47.47 322 GLY B O 1
ATOM 7823 N N . LYS B 1 323 ? 0.326 45.219 43.469 1 58.62 323 LYS B N 1
ATOM 7824 C CA . LYS B 1 323 ? 0.623 46.406 42.688 1 58.62 323 LYS B CA 1
ATOM 7825 C C . LYS B 1 323 ? 0.134 46.281 41.25 1 58.62 323 LYS B C 1
ATOM 7827 O O . LYS B 1 323 ? 0.422 45.312 40.594 1 58.62 323 LYS B O 1
ATOM 7832 N N . LYS B 1 324 ? -0.77 46.969 40.844 1 70.06 324 LYS B N 1
ATOM 7833 C CA . LYS B 1 324 ? -1.401 47.125 39.531 1 70.06 324 LYS B CA 1
ATOM 7834 C C . LYS B 1 324 ? -0.359 47.406 38.469 1 70.06 324 LYS B C 1
ATOM 7836 O O . LYS B 1 324 ? 0.462 48.312 38.594 1 70.06 324 LYS B O 1
ATOM 7841 N N . VAL B 1 325 ? -0.039 46.312 37.438 1 83.69 325 VAL B N 1
ATOM 7842 C CA . VAL B 1 325 ? 0.831 46.5 36.281 1 83.69 325 VAL B CA 1
ATOM 7843 C C . VAL B 1 325 ? 0.227 47.562 35.375 1 83.69 325 VAL B C 1
ATOM 7845 O O . VAL B 1 325 ? -0.946 47.469 35 1 83.69 325 VAL B O 1
ATOM 7848 N N . GLU B 1 326 ? 0.931 48.656 35.219 1 81.12 326 GLU B N 1
ATOM 7849 C CA . GLU B 1 326 ? 0.477 49.688 34.281 1 81.12 326 GLU B CA 1
ATOM 7850 C C . GLU B 1 326 ? 0.866 49.344 32.875 1 81.12 326 GLU B C 1
ATOM 7852 O O . GLU B 1 326 ? 2.045 49.156 32.562 1 81.12 326 GLU B O 1
ATOM 7857 N N . TRP B 1 327 ? -0.046 49.125 32.062 1 86.44 327 TRP B N 1
ATOM 7858 C CA . TRP B 1 327 ? 0.212 48.844 30.672 1 86.44 327 TRP B CA 1
ATOM 7859 C C . TRP B 1 327 ? 0.374 50.125 29.859 1 86.44 327 TRP B C 1
ATOM 7861 O O . TRP B 1 327 ? -0.491 51 29.891 1 86.44 327 TRP B O 1
ATOM 7871 N N . ALA B 1 328 ? 1.513 50.281 29.344 1 68.81 328 ALA B N 1
ATOM 7872 C CA . ALA B 1 328 ? 1.939 51.5 28.688 1 68.81 328 ALA B CA 1
ATOM 7873 C C . ALA B 1 328 ? 1.05 51.812 27.484 1 68.81 328 ALA B C 1
ATOM 7875 O O . ALA B 1 328 ? 0.633 50.906 26.766 1 68.81 328 ALA B O 1
ATOM 7876 N N . GLU B 1 329 ? 0.588 53.031 27.453 1 67.56 329 GLU B N 1
ATOM 7877 C CA . GLU B 1 329 ? -0.065 53.5 26.234 1 67.56 329 GLU B CA 1
ATOM 7878 C C . GLU B 1 329 ? 0.921 53.594 25.078 1 67.56 329 GLU B C 1
ATOM 7880 O O . GLU B 1 329 ? 2.107 53.875 25.281 1 67.56 329 GLU B O 1
ATOM 7885 N N . PRO B 1 330 ? 0.49 53.062 23.953 1 59.22 330 PRO B N 1
ATOM 7886 C CA . PRO B 1 330 ? 1.421 53.188 22.828 1 59.22 330 PRO B CA 1
ATOM 7887 C C . PRO B 1 330 ? 1.998 54.594 22.719 1 59.22 330 PRO B C 1
ATOM 7889 O O . PRO B 1 330 ? 1.281 55.594 22.922 1 59.22 330 PRO B O 1
ATOM 7892 N N . SER B 1 331 ? 3.107 54.781 23.172 1 50.25 331 SER B N 1
ATOM 7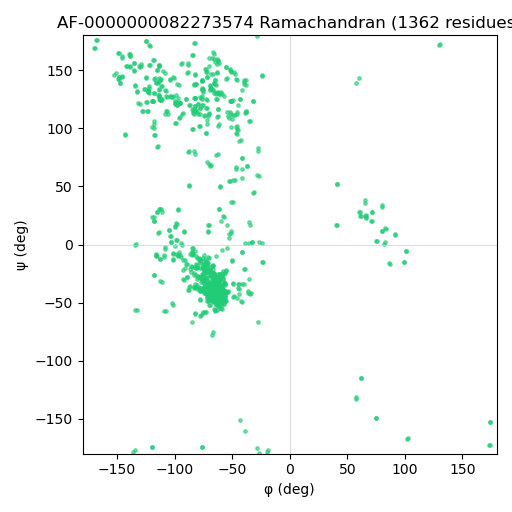893 C CA . SER B 1 331 ? 3.678 56.125 23.078 1 50.25 331 SER B CA 1
ATOM 7894 C C . SER B 1 331 ? 3.438 56.75 21.703 1 50.25 331 SER B C 1
ATOM 7896 O O . SER B 1 331 ? 3.26 56.031 20.719 1 50.25 331 SER B O 1
ATOM 7898 N N . GLY B 1 332 ? 2.861 57.906 21.594 1 51.97 332 GLY B N 1
ATOM 7899 C CA . GLY B 1 332 ? 2.76 58.688 20.375 1 51.97 332 GLY B CA 1
ATOM 7900 C C . GLY B 1 332 ? 3.832 58.375 19.359 1 51.97 332 GLY B C 1
ATOM 7901 O O . GLY B 1 332 ? 3.775 58.844 18.219 1 51.97 332 GLY B O 1
ATOM 7902 N N . ALA B 1 333 ? 4.938 57.656 19.766 1 58.12 333 ALA B N 1
ATOM 7903 C CA . ALA B 1 333 ? 6.098 57.438 18.906 1 58.12 333 ALA B CA 1
ATOM 7904 C C . ALA B 1 333 ? 5.914 56.188 18.062 1 58.12 333 ALA B C 1
ATOM 7906 O O . ALA B 1 333 ? 5.047 55.344 18.344 1 58.12 333 ALA B O 1
ATOM 7907 N N . MET B 1 334 ? 6.602 56.125 16.938 1 78.69 334 MET B N 1
ATOM 7908 C CA . MET B 1 334 ? 6.688 55.031 15.945 1 78.69 334 MET B CA 1
ATOM 7909 C C . MET B 1 334 ? 7.102 53.719 16.594 1 78.69 334 MET B C 1
ATOM 7911 O O . MET B 1 334 ? 8.109 53.656 17.297 1 78.69 334 MET B O 1
ATOM 7915 N N . VAL B 1 335 ? 6.227 52.656 16.641 1 83.75 335 VAL B N 1
ATOM 7916 C CA . VAL B 1 335 ? 6.461 51.344 17.203 1 83.75 335 VAL B CA 1
ATOM 7917 C C . VAL B 1 335 ? 7.832 50.844 16.766 1 83.75 335 VAL B C 1
ATOM 7919 O O . VAL B 1 335 ? 8.539 50.188 17.547 1 83.75 335 VAL B O 1
ATOM 7922 N N . ILE B 1 336 ? 8.258 51.188 15.562 1 83.5 336 ILE B N 1
ATOM 7923 C CA . ILE B 1 336 ? 9.492 50.688 14.953 1 83.5 336 ILE B CA 1
ATOM 7924 C C . ILE B 1 336 ? 10.688 51.188 15.75 1 83.5 336 ILE B C 1
ATOM 7926 O O . ILE B 1 336 ? 11.734 50.531 15.797 1 83.5 336 ILE B O 1
ATOM 7930 N N . GLN B 1 337 ? 10.516 52.281 16.438 1 83.62 337 GLN B N 1
ATOM 7931 C CA . GLN B 1 337 ? 11.602 52.875 17.219 1 83.62 337 GLN B CA 1
ATOM 7932 C C . GLN B 1 337 ? 11.805 52.125 18.531 1 83.62 337 GLN B C 1
ATOM 7934 O O . GLN B 1 337 ? 12.844 52.281 19.172 1 83.62 337 GLN B O 1
ATOM 7939 N N . GLU B 1 338 ? 10.906 51.344 18.844 1 86.44 338 GLU B N 1
ATOM 7940 C CA . GLU B 1 338 ? 10.992 50.594 20.078 1 86.44 338 GLU B CA 1
ATOM 7941 C C . GLU B 1 338 ? 11.828 49.312 19.891 1 86.44 338 GLU B C 1
ATOM 7943 O O . GLU B 1 338 ? 12.227 48.688 20.859 1 86.44 338 GLU B O 1
ATOM 7948 N N . VAL B 1 339 ? 12.18 49 18.672 1 88.56 339 VAL B N 1
ATOM 7949 C CA . VAL B 1 339 ? 12.914 47.75 18.406 1 88.56 339 VAL B CA 1
ATOM 7950 C C . VAL B 1 339 ? 14.297 47.812 19.062 1 88.56 339 VAL B C 1
ATOM 7952 O O . VAL B 1 339 ? 15 48.812 18.922 1 88.56 339 VAL B O 1
ATOM 7955 N N . LYS B 1 340 ? 14.602 46.781 19.781 1 89.25 340 LYS B N 1
ATOM 7956 C CA . LYS B 1 340 ? 15.898 46.719 20.453 1 89.25 340 LYS B CA 1
ATOM 7957 C C . LYS B 1 340 ? 16.766 45.625 19.875 1 89.25 340 LYS B C 1
ATOM 7959 O O . LYS B 1 340 ? 16.266 44.625 19.375 1 89.25 340 LYS B O 1
ATOM 7964 N N . GLU B 1 341 ? 18.016 45.844 20.016 1 88.69 341 GLU B N 1
ATOM 7965 C CA . GLU B 1 341 ? 18.984 44.844 19.531 1 88.69 341 GLU B CA 1
ATOM 7966 C C . GLU B 1 341 ? 19.031 43.625 20.453 1 88.69 341 GLU B C 1
ATOM 7968 O O . GLU B 1 341 ? 19.297 42.5 19.984 1 88.69 341 GLU B O 1
ATOM 7973 N N . VAL B 1 342 ? 18.891 43.969 21.688 1 92.06 342 VAL B N 1
ATOM 7974 C CA . VAL B 1 342 ? 19 42.875 22.656 1 92.06 342 VAL B CA 1
ATOM 7975 C C . VAL B 1 342 ? 17.828 42.938 23.641 1 92.06 342 VAL B C 1
ATOM 7977 O O . VAL B 1 342 ? 17.594 43.969 24.281 1 92.06 342 VAL B O 1
ATOM 7980 N N . ILE B 1 343 ? 17.094 41.938 23.703 1 93.75 343 ILE B N 1
ATOM 7981 C CA . ILE B 1 343 ? 16.062 41.781 24.734 1 93.75 343 ILE B CA 1
ATOM 7982 C C . ILE B 1 343 ? 16.594 40.875 25.859 1 93.75 343 ILE B C 1
ATOM 7984 O O . ILE B 1 343 ? 17.047 39.75 25.609 1 93.75 343 ILE B O 1
ATOM 7988 N N . MET B 1 344 ? 16.5 41.312 27.031 1 93.06 344 MET B N 1
ATOM 7989 C CA . MET B 1 344 ? 17.016 40.562 28.172 1 93.06 344 MET B CA 1
ATOM 7990 C C . MET B 1 344 ? 16 39.531 28.656 1 93.06 344 MET B C 1
ATOM 7992 O O . MET B 1 344 ? 14.93 39.906 29.141 1 93.06 344 MET B O 1
ATOM 7996 N N . LEU B 1 345 ? 16.359 38.281 28.531 1 93.38 345 LEU B N 1
ATOM 7997 C CA . LEU B 1 345 ? 15.539 37.219 29.062 1 93.38 345 LEU B CA 1
ATOM 7998 C C . LEU B 1 345 ? 15.992 36.844 30.469 1 93.38 345 LEU B C 1
ATOM 8000 O O . LEU B 1 345 ? 17.141 37.062 30.844 1 93.38 345 LEU B O 1
ATOM 8004 N N . PRO B 1 346 ? 15.109 36.281 31.219 1 90 346 PRO B N 1
ATOM 8005 C CA . PRO B 1 346 ? 15.5 35.875 32.562 1 90 346 PRO B CA 1
ATOM 8006 C C . PRO B 1 346 ? 16.516 34.75 32.594 1 90 346 PRO B C 1
ATOM 8008 O O . PRO B 1 346 ? 16.5 33.875 31.734 1 90 346 PRO B O 1
ATOM 8011 N N . PRO B 1 347 ? 17.391 34.781 33.594 1 87.31 347 PRO B N 1
ATOM 8012 C CA . PRO B 1 347 ? 18.312 33.656 33.75 1 87.31 347 PRO B CA 1
ATOM 8013 C C . PRO B 1 347 ? 17.609 32.375 34.125 1 87.31 347 PRO B C 1
ATOM 8015 O O . PRO B 1 347 ? 16.422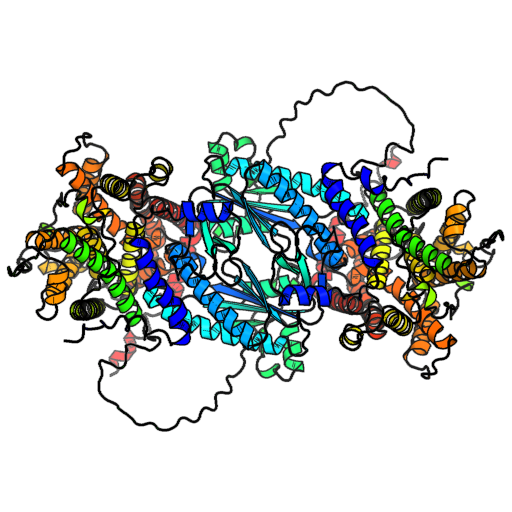 32.375 34.5 1 87.31 347 PRO B O 1
ATOM 8018 N N . PHE B 1 348 ? 18.391 31.328 33.969 1 87 348 PHE B N 1
ATOM 8019 C CA . PHE B 1 348 ? 17.828 30.016 34.281 1 87 348 PHE B CA 1
ATOM 8020 C C . PHE B 1 348 ? 17.484 29.906 35.75 1 87 348 PHE B C 1
ATOM 8022 O O . PHE B 1 348 ? 18.297 30.25 36.625 1 87 348 PHE B O 1
ATOM 8029 N N . ASP B 1 349 ? 16.266 29.562 36 1 80.31 349 ASP B N 1
ATOM 8030 C CA . ASP B 1 349 ? 15.812 29.344 37.375 1 80.31 349 ASP B CA 1
ATOM 8031 C C . ASP B 1 349 ? 15.352 27.891 37.562 1 80.31 349 ASP B C 1
ATOM 8033 O O . ASP B 1 349 ? 14.273 27.516 37.125 1 80.31 349 ASP B O 1
ATOM 8037 N N . ALA B 1 350 ? 16.094 27.125 38.219 1 72.25 350 ALA B N 1
ATOM 8038 C CA . ALA B 1 350 ? 15.852 25.688 38.438 1 72.25 350 ALA B CA 1
ATOM 8039 C C . ALA B 1 350 ? 14.555 25.453 39.219 1 72.25 350 ALA B C 1
ATOM 8041 O O . ALA B 1 350 ? 13.938 24.391 39.094 1 72.25 350 ALA B O 1
ATOM 8042 N N . SER B 1 351 ? 14.133 26.406 40 1 64.56 351 SER B N 1
ATOM 8043 C CA . SER B 1 351 ? 12.969 26.234 40.875 1 64.56 351 SER B CA 1
ATOM 8044 C C . SER B 1 351 ? 11.68 26.203 40.062 1 64.56 351 SER B C 1
ATOM 8046 O O . SER B 1 351 ? 10.664 25.672 40.5 1 64.56 351 SER B O 1
ATOM 8048 N N . VAL B 1 352 ? 11.688 26.75 38.906 1 62.72 352 VAL B N 1
ATOM 8049 C CA . VAL B 1 352 ? 10.492 26.891 38.094 1 62.72 352 VAL B CA 1
ATOM 8050 C C . VAL B 1 352 ? 10.219 25.609 37.312 1 62.72 352 VAL B C 1
ATOM 8052 O O . VAL B 1 352 ? 9.078 25.344 36.906 1 62.72 352 VAL B O 1
ATOM 8055 N N . GLN B 1 353 ? 11.203 24.828 37.062 1 55.97 353 GLN B N 1
ATOM 8056 C CA . GLN B 1 353 ? 11.039 23.766 36.062 1 55.97 353 GLN B CA 1
ATOM 8057 C C . GLN B 1 353 ? 10.32 22.562 36.688 1 55.97 353 GLN B C 1
ATOM 8059 O O . GLN B 1 353 ? 9.82 21.703 35.969 1 55.97 353 GLN B O 1
ATOM 8064 N N . VAL B 1 354 ? 10.453 22.406 38 1 48.41 354 VAL B N 1
ATOM 8065 C CA . VAL B 1 354 ? 10.156 21.109 38.594 1 48.41 354 VAL B CA 1
ATOM 8066 C C . VAL B 1 354 ? 8.648 20.891 38.656 1 48.41 354 VAL B C 1
ATOM 8068 O O . VAL B 1 354 ? 8.172 19.766 38.688 1 48.41 354 VAL B O 1
ATOM 8071 N N . SER B 1 355 ? 7.789 21.891 38.969 1 46.12 355 SER B N 1
ATOM 8072 C CA . SER B 1 355 ? 6.523 21.406 39.5 1 46.12 355 SER B CA 1
ATOM 8073 C C . SER B 1 355 ? 5.523 21.141 38.375 1 46.12 355 SER B C 1
ATOM 8075 O O . SER B 1 355 ? 5.172 22.047 37.625 1 46.12 355 SER B O 1
ATOM 8077 N N . ASP B 1 356 ? 5.641 20.141 37.781 1 48.19 356 ASP B N 1
ATOM 8078 C CA . ASP B 1 356 ? 4.57 19.688 36.875 1 48.19 356 ASP B CA 1
ATOM 8079 C C . ASP B 1 356 ? 3.217 19.734 37.594 1 48.19 356 ASP B C 1
ATOM 8081 O O . ASP B 1 356 ? 2.773 18.719 38.156 1 48.19 356 ASP B O 1
ATOM 8085 N N . ASP B 1 357 ? 2.834 20.875 38.125 1 48.78 357 ASP B N 1
ATOM 8086 C CA . ASP B 1 357 ? 1.515 20.891 38.75 1 48.78 357 ASP B CA 1
ATOM 8087 C C . ASP B 1 357 ? 0.41 20.766 37.719 1 48.78 357 ASP B C 1
ATOM 8089 O O . ASP B 1 357 ? -0.105 21.766 37.219 1 48.78 357 ASP B O 1
ATOM 8093 N N . SER B 1 358 ? 0.322 19.609 37.094 1 52.09 358 SER B N 1
ATOM 8094 C CA . SER B 1 358 ? -0.748 19.219 36.188 1 52.09 358 SER B CA 1
ATOM 8095 C C . SER B 1 358 ? -2.111 19.656 36.719 1 52.09 358 SER B C 1
ATOM 8097 O O . SER B 1 358 ? -3.096 19.656 35.969 1 52.09 358 SER B O 1
ATOM 8099 N N . SER B 1 359 ? -2.152 20.172 37.906 1 59.34 359 SER B N 1
ATOM 8100 C CA . SER B 1 359 ? -3.432 20.516 38.531 1 59.34 359 SER B CA 1
ATOM 8101 C C . SER B 1 359 ? -3.797 21.969 38.312 1 59.34 359 SER B C 1
ATOM 8103 O O . SER B 1 359 ? -4.945 22.375 38.5 1 59.34 359 SER B O 1
ATOM 8105 N N . LEU B 1 360 ? -2.818 22.781 37.781 1 71.75 360 LEU B N 1
ATOM 8106 C CA . LEU B 1 360 ? -3.111 24.188 37.625 1 71.75 360 LEU B CA 1
ATOM 8107 C C . LEU B 1 360 ? -3.957 24.438 36.375 1 71.75 360 LEU B C 1
ATOM 8109 O O . LEU B 1 360 ? -3.654 23.906 35.281 1 71.75 360 LEU B O 1
ATOM 8113 N N . LYS B 1 361 ? -5.098 25.016 36.656 1 78.94 361 LYS B N 1
ATOM 8114 C CA . LYS B 1 361 ? -5.996 25.406 35.594 1 78.94 361 LYS B CA 1
ATOM 8115 C C . LYS B 1 361 ? -6.117 26.922 35.469 1 78.94 361 LYS B C 1
ATOM 8117 O O . LYS B 1 361 ? -5.984 27.625 36.5 1 78.94 361 LYS B O 1
ATOM 8122 N N . LEU B 1 362 ? -6.211 27.391 34.281 1 87.12 362 LEU B N 1
ATOM 8123 C CA . LEU B 1 362 ? -6.445 28.812 34.094 1 87.12 362 LEU B CA 1
ATOM 8124 C C . LEU B 1 362 ? -7.809 29.219 34.656 1 87.12 362 LEU B C 1
ATOM 8126 O O . LEU B 1 362 ? -8.789 28.484 34.5 1 87.12 362 LEU B O 1
ATOM 8130 N N . GLU B 1 363 ? -7.875 30.297 35.312 1 88.62 363 GLU B N 1
ATOM 8131 C CA . GLU B 1 363 ? -9.156 30.828 35.75 1 88.62 363 GLU B CA 1
ATOM 8132 C C . GLU B 1 363 ? -10.133 30.984 34.594 1 88.62 363 GLU B C 1
ATOM 8134 O O . GLU B 1 363 ? -9.742 31.359 33.5 1 88.62 363 GLU B O 1
ATOM 8139 N N . GLU B 1 364 ? -11.305 30.734 34.844 1 90.75 364 GLU B N 1
ATOM 8140 C CA . GLU B 1 364 ? -12.352 30.781 33.844 1 90.75 364 GLU B CA 1
ATOM 8141 C C . GLU B 1 364 ? -12.43 32.156 33.188 1 90.75 364 GLU B C 1
ATOM 8143 O O . GLU B 1 364 ? -12.656 32.281 31.984 1 90.75 364 GLU B O 1
ATOM 8148 N N . GLU B 1 365 ? -12.344 33.125 34 1 92.56 365 GLU B N 1
ATOM 8149 C CA . GLU B 1 365 ? -12.422 34.469 33.5 1 92.56 365 GLU B CA 1
ATOM 8150 C C . GLU B 1 365 ? -11.289 34.75 32.531 1 92.56 365 GLU B C 1
ATOM 8152 O O . GLU B 1 365 ? -11.492 35.438 31.5 1 92.56 365 GLU B O 1
ATOM 8157 N N . VAL B 1 366 ? -10.133 34.312 32.781 1 94.12 366 VAL B N 1
ATOM 8158 C CA . VAL B 1 366 ? -8.977 34.5 31.922 1 94.12 366 VAL B CA 1
ATOM 8159 C C . VAL B 1 366 ? -9.211 33.781 30.594 1 94.12 366 VAL B C 1
ATOM 8161 O O . VAL B 1 366 ? -8.93 34.344 29.531 1 94.12 366 VAL B O 1
ATOM 8164 N N . MET B 1 367 ? -9.727 32.625 30.688 1 93.75 367 MET B N 1
ATOM 8165 C CA . MET B 1 367 ? -9.992 31.875 29.469 1 93.75 367 MET B CA 1
ATOM 8166 C C . MET B 1 367 ? -11.055 32.562 28.609 1 93.75 367 MET B C 1
ATOM 8168 O O . MET B 1 367 ? -10.945 32.594 27.391 1 93.75 367 MET B O 1
ATOM 8172 N N . LYS B 1 368 ? -12.07 32.969 29.219 1 93.56 368 LYS B N 1
ATOM 8173 C CA . LYS B 1 368 ? -13.133 33.688 28.516 1 93.56 368 LYS B CA 1
ATOM 8174 C C . LYS B 1 368 ? -12.594 34.938 27.828 1 93.56 368 LYS B C 1
ATOM 8176 O O . LYS B 1 368 ? -12.914 35.188 26.656 1 93.56 368 LYS B O 1
ATOM 8181 N N . GLN B 1 369 ? -11.789 35.656 28.562 1 95.56 369 GLN B N 1
ATOM 8182 C CA . GLN B 1 369 ? -11.211 36.875 28 1 95.56 369 GLN B CA 1
ATOM 8183 C C . GLN B 1 369 ? -10.242 36.562 26.859 1 95.56 369 GLN B C 1
ATOM 8185 O O . GLN B 1 369 ? -10.172 37.312 25.875 1 95.56 369 GLN B O 1
ATOM 8190 N N . LEU B 1 370 ? -9.484 35.5 27.047 1 96.38 370 LEU B N 1
ATOM 8191 C CA . LEU B 1 370 ? -8.562 35.094 26 1 96.38 370 LEU B CA 1
ATOM 8192 C C . LEU B 1 370 ? -9.312 34.75 24.719 1 96.38 370 LEU B C 1
ATOM 8194 O O . LEU B 1 370 ? -8.922 35.188 23.625 1 96.38 370 LEU B O 1
ATOM 8198 N N . HIS B 1 371 ? -10.336 34 24.844 1 94.56 371 HIS B N 1
ATOM 8199 C CA . HIS B 1 371 ? -11.156 33.625 23.688 1 94.56 371 HIS B CA 1
ATOM 8200 C C . HIS B 1 371 ? -11.742 34.875 23.016 1 94.56 371 HIS B C 1
ATOM 8202 O O . HIS B 1 371 ? -11.742 34.969 21.781 1 94.56 371 HIS B O 1
ATOM 8208 N N . ASP B 1 372 ? -12.273 35.688 23.828 1 94.88 372 ASP B N 1
ATOM 8209 C CA . ASP B 1 372 ? -12.859 36.906 23.297 1 94.88 372 ASP B CA 1
ATOM 8210 C C . ASP B 1 372 ? -11.805 37.781 22.609 1 94.88 372 ASP B C 1
ATOM 8212 O O . ASP B 1 372 ? -12.086 38.406 21.578 1 94.88 372 ASP B O 1
ATOM 8216 N N . TYR B 1 373 ? -10.711 37.875 23.219 1 96.62 373 TYR B N 1
ATOM 8217 C CA . TYR B 1 373 ? -9.633 38.625 22.609 1 96.62 373 TYR B CA 1
ATOM 8218 C C . TYR B 1 373 ? -9.266 38.094 21.234 1 96.62 373 TYR B C 1
ATOM 8220 O O . TYR B 1 373 ? -9.141 38.844 20.266 1 96.62 373 TYR B O 1
ATOM 8228 N N . VAL B 1 374 ? -9.023 36.75 21.156 1 97 374 VAL B N 1
ATOM 8229 C CA . VAL B 1 374 ? -8.648 36.125 19.891 1 97 374 VAL B CA 1
ATOM 8230 C C . VAL B 1 374 ? -9.75 36.344 18.859 1 97 374 VAL B C 1
ATOM 8232 O O . VAL B 1 374 ? -9.469 36.562 17.688 1 97 374 VAL B O 1
ATOM 8235 N N . TYR B 1 375 ? -10.953 36.219 19.281 1 94.94 375 TYR B N 1
ATOM 8236 C CA . TYR B 1 375 ? -12.086 36.469 18.406 1 94.94 375 TYR B CA 1
ATOM 8237 C C . TYR B 1 375 ? -12.047 37.875 17.859 1 94.94 375 TYR B C 1
ATOM 8239 O O . TYR B 1 375 ? -12.273 38.125 16.672 1 94.94 375 TYR B O 1
ATOM 8247 N N . SER B 1 376 ? -11.805 38.844 18.75 1 95.06 376 SER B N 1
ATOM 8248 C CA . SER B 1 376 ? -11.727 40.25 18.344 1 95.06 376 SER B CA 1
ATOM 8249 C C . SER B 1 376 ? -10.562 40.469 17.391 1 95.06 376 SER B C 1
ATOM 8251 O O . SER B 1 376 ? -10.672 41.281 16.469 1 95.06 376 SER B O 1
ATOM 8253 N N . VAL B 1 377 ? -9.477 39.844 17.672 1 96.19 377 VAL B N 1
ATOM 8254 C CA . VAL B 1 377 ? -8.336 39.938 16.766 1 96.19 377 VAL B CA 1
ATOM 8255 C C . VAL B 1 377 ? -8.727 39.375 15.383 1 96.19 377 VAL B C 1
ATOM 8257 O O . VAL B 1 377 ? -8.367 39.969 14.359 1 96.19 377 VAL B O 1
ATOM 8260 N N . ALA B 1 378 ? -9.422 38.25 15.352 1 95.31 378 ALA B N 1
ATOM 8261 C CA . ALA B 1 378 ? -9.875 37.656 14.094 1 95.31 378 ALA B CA 1
ATOM 8262 C C . ALA B 1 378 ? -10.711 38.625 13.289 1 95.31 378 ALA B C 1
ATOM 8264 O O . ALA B 1 378 ? -10.625 38.656 12.055 1 95.31 378 ALA B O 1
ATOM 8265 N N . LYS B 1 379 ? -11.453 39.438 13.945 1 92.69 379 LYS B N 1
ATOM 8266 C CA . LYS B 1 379 ? -12.328 40.406 13.297 1 92.69 379 LYS B CA 1
ATOM 8267 C C . LYS B 1 379 ? -11.523 41.562 12.727 1 92.69 379 LYS B C 1
ATOM 8269 O O . LYS B 1 379 ? -11.984 42.281 11.828 1 92.69 379 LYS B O 1
ATOM 8274 N N . LEU B 1 380 ? -10.352 41.781 13.281 1 92.94 380 LEU B N 1
ATOM 8275 C CA . LEU B 1 380 ? -9.5 42.875 12.797 1 92.94 380 LEU B CA 1
ATOM 8276 C C . LEU B 1 380 ? -8.875 42.5 11.453 1 92.94 380 LEU B C 1
ATOM 8278 O O . LEU B 1 380 ? -8.398 43.375 10.719 1 92.94 380 LEU B O 1
ATOM 8282 N N . TYR B 1 381 ? -8.812 41.219 11.125 1 94.12 381 TYR B N 1
ATOM 8283 C CA . TYR B 1 381 ? -8.234 40.781 9.859 1 94.12 381 TYR B CA 1
ATOM 8284 C C . TYR B 1 381 ? -9.211 41.031 8.703 1 94.12 381 TYR B C 1
ATOM 8286 O O . TYR B 1 381 ? -10.422 40.812 8.859 1 94.12 381 TYR B O 1
ATOM 8294 N N . ASN B 1 382 ? -8.641 41.438 7.602 1 91.38 382 ASN B N 1
ATOM 8295 C CA . ASN B 1 382 ? -9.422 41.562 6.375 1 91.38 382 ASN B CA 1
ATOM 8296 C C . ASN B 1 382 ? -9.523 40.25 5.637 1 91.38 382 ASN B C 1
ATOM 8298 O O . ASN B 1 382 ? -8.773 39.312 5.918 1 91.38 382 ASN B O 1
ATOM 8302 N N . ASN B 1 383 ? -10.508 40.219 4.703 1 90.44 383 ASN B N 1
ATOM 8303 C CA . ASN B 1 383 ? -10.719 39 3.92 1 90.44 383 ASN B CA 1
ATOM 8304 C C . ASN B 1 383 ? -9.852 38.969 2.668 1 90.44 383 ASN B C 1
ATOM 8306 O O . ASN B 1 383 ? -10.352 38.781 1.56 1 90.44 383 ASN B O 1
ATOM 8310 N N . ASN B 1 384 ? -8.539 39.219 2.885 1 93.38 384 ASN B N 1
ATOM 8311 C CA . ASN B 1 384 ? -7.586 39.094 1.786 1 93.38 384 ASN B CA 1
ATOM 8312 C C . ASN B 1 384 ? -7.332 37.656 1.416 1 93.38 384 ASN B C 1
ATOM 8314 O O . ASN B 1 384 ? -7.465 36.75 2.258 1 93.38 384 ASN B O 1
ATOM 8318 N N . PRO B 1 385 ? -7.016 37.406 0.172 1 94.12 385 PRO B N 1
ATOM 8319 C CA . PRO B 1 385 ? -6.746 36 -0.223 1 94.12 385 PRO B CA 1
ATOM 8320 C C . PRO B 1 385 ? -5.598 35.375 0.562 1 94.12 385 PRO B C 1
ATOM 8322 O O . PRO B 1 385 ? -5.668 34.219 0.935 1 94.12 385 PRO B O 1
ATOM 8325 N N . PHE B 1 386 ? -4.527 36.156 0.872 1 95.75 386 PHE B N 1
ATOM 8326 C CA . PHE B 1 386 ? -3.348 35.625 1.538 1 95.75 386 PHE B CA 1
ATOM 8327 C C . PHE B 1 386 ? -3.264 36.094 2.977 1 95.75 386 PHE B C 1
ATOM 8329 O O . PHE B 1 386 ? -3.314 35.312 3.916 1 95.75 386 PHE B O 1
ATOM 8336 N N . HIS B 1 387 ? -3.252 37.469 3.141 1 95.19 387 HIS B N 1
ATOM 8337 C CA . HIS B 1 387 ? -3.105 38.031 4.469 1 95.19 387 HIS B CA 1
ATOM 8338 C C . HIS B 1 387 ? -4.441 38.094 5.203 1 95.19 387 HIS B C 1
ATOM 8340 O O . HIS B 1 387 ? -5.074 39.125 5.293 1 95.19 387 HIS B O 1
ATOM 8346 N N . ASN B 1 388 ? -4.836 37.031 5.727 1 95.5 388 ASN B N 1
ATOM 8347 C CA . ASN B 1 388 ? -6.086 36.844 6.461 1 95.5 388 ASN B CA 1
ATOM 8348 C C . ASN B 1 388 ? -5.875 36.031 7.742 1 95.5 388 ASN B C 1
ATOM 8350 O O . ASN B 1 388 ? -4.738 35.719 8.109 1 95.5 388 ASN B O 1
ATOM 8354 N N . PHE B 1 389 ? -6.926 35.781 8.438 1 95.31 389 PHE B N 1
ATOM 8355 C CA . PHE B 1 389 ? -6.836 35.125 9.742 1 95.31 389 PHE B CA 1
ATOM 8356 C C . PHE B 1 389 ? -6.367 33.688 9.586 1 95.31 389 PHE B C 1
ATOM 8358 O O . PHE B 1 389 ? -5.66 33.156 10.453 1 95.31 389 PHE B O 1
ATOM 8365 N N . GLU B 1 390 ? -6.691 33.062 8.469 1 94 390 GLU B N 1
ATOM 8366 C CA . GLU B 1 390 ? -6.211 31.703 8.203 1 94 390 GLU B CA 1
ATOM 8367 C C . GLU B 1 390 ? -4.688 31.672 8.094 1 94 390 GLU B C 1
ATOM 8369 O O . GLU B 1 390 ? -4.043 30.75 8.594 1 94 390 GLU B O 1
ATOM 8374 N N . HIS B 1 391 ? -4.176 32.656 7.398 1 95.88 391 HIS B N 1
ATOM 8375 C CA . HIS B 1 391 ? -2.725 32.781 7.285 1 95.88 391 HIS B CA 1
ATOM 8376 C C . HIS B 1 391 ? -2.08 32.969 8.648 1 95.88 391 HIS B C 1
ATOM 8378 O O . HIS B 1 391 ? -1.081 32.312 8.977 1 95.88 391 HIS B O 1
ATOM 8384 N N . ALA B 1 392 ? -2.674 33.875 9.398 1 96.94 392 ALA B N 1
ATOM 8385 C CA . ALA B 1 392 ? -2.15 34.125 10.742 1 96.94 392 ALA B CA 1
ATOM 8386 C C . ALA B 1 392 ? -2.131 32.844 11.57 1 96.94 392 ALA B C 1
ATOM 8388 O O . ALA B 1 392 ? -1.186 32.594 12.328 1 96.94 392 ALA B O 1
ATOM 8389 N N . SER B 1 393 ? -3.199 32.094 11.406 1 95.56 393 SER B N 1
ATOM 8390 C CA . SER B 1 393 ? -3.283 30.828 12.141 1 95.56 393 SER B CA 1
ATOM 8391 C C . SER B 1 393 ? -2.223 29.844 11.664 1 95.56 393 SER B C 1
ATOM 8393 O O . SER B 1 393 ? -1.68 29.078 12.461 1 95.56 393 SER B O 1
ATOM 8395 N N . HIS B 1 394 ? -1.967 29.844 10.414 1 94.5 394 HIS B N 1
ATOM 8396 C CA . HIS B 1 394 ? -0.92 29 9.859 1 94.5 394 HIS B CA 1
ATOM 8397 C C . HIS B 1 394 ? 0.45 29.375 10.406 1 94.5 394 HIS B C 1
ATOM 8399 O O . HIS B 1 394 ? 1.265 28.5 10.719 1 94.5 394 HIS B O 1
ATOM 8405 N N . VAL B 1 395 ? 0.705 30.641 10.492 1 96.38 395 VAL B N 1
ATOM 8406 C CA . VAL B 1 395 ? 1.955 31.141 11.055 1 96.38 395 VAL B CA 1
ATOM 8407 C C . VAL B 1 395 ? 2.062 30.75 12.523 1 96.38 395 VAL B C 1
ATOM 8409 O O . VAL B 1 395 ? 3.125 30.312 12.977 1 96.38 395 VAL B O 1
ATOM 8412 N N . THR B 1 396 ? 0.959 30.922 13.211 1 95.81 396 THR B N 1
ATOM 8413 C CA . THR B 1 396 ? 0.917 30.516 14.617 1 95.81 396 THR B CA 1
ATOM 8414 C C . THR B 1 396 ? 1.271 29.047 14.773 1 95.81 396 THR B C 1
ATOM 8416 O O . THR B 1 396 ? 2.031 28.688 15.672 1 95.81 396 THR B O 1
ATOM 8419 N N . MET B 1 397 ? 0.741 28.266 13.93 1 92.38 397 MET B N 1
ATOM 8420 C CA . MET B 1 397 ? 1.004 26.828 13.961 1 92.38 397 MET B CA 1
ATOM 8421 C C . MET B 1 397 ? 2.486 26.547 13.75 1 92.38 397 MET B C 1
ATOM 8423 O O . MET B 1 397 ? 3.059 25.688 14.414 1 92.38 397 MET B O 1
ATOM 8427 N N . SER B 1 398 ? 3.055 27.203 12.844 1 91.69 398 SER B N 1
ATOM 8428 C CA . SER B 1 398 ? 4.473 27.016 12.555 1 91.69 398 SER B CA 1
ATOM 8429 C C . SER B 1 398 ? 5.336 27.422 13.742 1 91.69 398 SER B C 1
ATOM 8431 O O . SER B 1 398 ? 6.293 26.734 14.094 1 91.69 398 SER B O 1
ATOM 8433 N N . VAL B 1 399 ? 5.016 28.578 14.352 1 93 399 VAL B N 1
ATOM 8434 C CA . VAL B 1 399 ? 5.754 29.031 15.523 1 93 399 VAL B CA 1
ATOM 8435 C C . VAL B 1 399 ? 5.641 27.984 16.641 1 93 399 VAL B C 1
ATOM 8437 O O . VAL B 1 399 ? 6.641 27.625 17.266 1 93 399 VAL B O 1
ATOM 8440 N N . ALA B 1 400 ? 4.43 27.578 16.828 1 89 400 ALA B N 1
ATOM 8441 C CA . ALA B 1 400 ? 4.195 26.578 17.859 1 89 400 ALA B CA 1
ATOM 8442 C C . ALA B 1 400 ? 4.988 25.297 17.594 1 89 400 ALA B C 1
ATOM 8444 O O . ALA B 1 400 ? 5.547 24.703 18.516 1 89 400 ALA B O 1
ATOM 8445 N N . LYS B 1 401 ? 5.016 24.922 16.375 1 84.44 401 LYS B N 1
ATOM 8446 C CA . LYS B 1 401 ? 5.758 23.734 15.984 1 84.44 401 LYS B CA 1
ATOM 8447 C C . LYS B 1 401 ? 7.25 23.891 16.25 1 84.44 401 LYS B C 1
ATOM 8449 O O . LYS B 1 401 ? 7.887 23.016 16.812 1 84.44 401 LYS B O 1
ATOM 8454 N N . LEU B 1 402 ? 7.824 24.969 15.859 1 84.81 402 LEU B N 1
ATOM 8455 C CA . LEU B 1 402 ? 9.25 25.219 16.016 1 84.81 402 LEU B CA 1
ATOM 8456 C C . LEU B 1 402 ? 9.617 25.312 17.5 1 84.81 402 LEU B C 1
ATOM 8458 O O . LEU B 1 402 ? 10.672 24.828 17.922 1 84.81 402 LEU B O 1
ATOM 8462 N N . LEU B 1 403 ? 8.727 25.891 18.234 1 84.19 403 LEU B N 1
ATOM 8463 C CA . LEU B 1 403 ? 8.984 26.047 19.672 1 84.19 403 LEU B CA 1
ATOM 8464 C C . LEU B 1 403 ? 8.875 24.703 20.391 1 84.19 403 LEU B C 1
ATOM 8466 O O . LEU B 1 403 ? 9.57 24.469 21.375 1 84.19 403 LEU B O 1
ATOM 8470 N N . SER B 1 404 ? 8.016 23.906 19.938 1 73.5 404 SER B N 1
ATOM 8471 C CA . SER B 1 404 ? 7.809 22.609 20.594 1 73.5 404 SER B CA 1
ATOM 8472 C C . SER B 1 404 ? 8.977 21.672 20.312 1 73.5 404 SER B C 1
ATOM 8474 O O . SER B 1 404 ? 9.195 20.719 21.047 1 73.5 404 SER B O 1
ATOM 8476 N N . ARG B 1 405 ? 9.641 21.891 19.266 1 64.12 405 ARG B N 1
ATOM 8477 C CA . ARG B 1 405 ? 10.703 20.969 18.859 1 64.12 405 ARG B CA 1
ATOM 8478 C C . ARG B 1 405 ? 12.062 21.469 19.328 1 64.12 405 ARG B C 1
ATOM 8480 O O . ARG B 1 405 ? 13.094 20.875 19 1 64.12 405 ARG B O 1
ATOM 8487 N N . ILE B 1 406 ? 12.078 22.609 19.859 1 57.78 406 ILE B N 1
ATOM 8488 C CA . ILE B 1 406 ? 13.32 23.109 20.438 1 57.78 406 ILE B CA 1
ATOM 8489 C C . ILE B 1 406 ? 13.852 22.109 21.453 1 57.78 406 ILE B C 1
ATOM 8491 O O . ILE B 1 406 ? 15 22.219 21.906 1 57.78 406 ILE B O 1
ATOM 8495 N N . VAL B 1 407 ? 13.32 20.828 21.375 1 48.59 407 VAL B N 1
ATOM 8496 C CA . VAL B 1 407 ? 13.75 19.844 22.375 1 48.59 407 VAL B CA 1
ATOM 8497 C C . VAL B 1 407 ? 15.203 19.453 22.125 1 48.59 407 VAL B C 1
ATOM 8499 O O . VAL B 1 407 ? 15.742 19.688 21.047 1 48.59 407 VAL B O 1
ATOM 8502 N N . ALA B 1 408 ? 15.805 18.906 23.188 1 44.91 408 ALA B N 1
ATOM 8503 C CA . ALA B 1 408 ? 17.203 18.547 23.406 1 44.91 408 ALA B CA 1
ATOM 8504 C C . ALA B 1 408 ? 17.75 17.719 22.234 1 44.91 408 ALA B C 1
ATOM 8506 O O . ALA B 1 408 ? 17.062 16.828 21.734 1 44.91 408 ALA B O 1
ATOM 8507 N N . PRO B 1 409 ? 18.641 18.328 21.5 1 43.81 409 PRO B N 1
ATOM 8508 C CA . PRO B 1 409 ? 19.344 17.516 20.5 1 43.81 409 PRO B CA 1
ATOM 8509 C C . PRO B 1 409 ? 19.531 16.062 20.953 1 43.81 409 PRO B C 1
ATOM 8511 O O . PRO B 1 409 ? 19.719 15.812 22.141 1 43.81 409 PRO B O 1
ATOM 8514 N N . ASP B 1 410 ? 19.078 15.109 20.203 1 45.31 410 ASP B N 1
ATOM 8515 C CA . ASP B 1 410 ? 19.172 13.68 20.5 1 45.31 410 ASP B CA 1
ATOM 8516 C C . ASP B 1 410 ? 20.469 13.344 21.219 1 45.31 410 ASP B C 1
ATOM 8518 O O . ASP B 1 410 ? 20.469 12.523 22.141 1 45.31 410 ASP B O 1
ATOM 8522 N N . HIS B 1 411 ? 21.578 13.969 20.719 1 44.81 411 HIS B N 1
ATOM 8523 C CA . HIS B 1 411 ? 22.875 13.602 21.281 1 44.81 411 HIS B CA 1
ATOM 8524 C C . HIS B 1 411 ? 22.969 14 22.75 1 44.81 411 HIS B C 1
ATOM 8526 O O . HIS B 1 411 ? 23.797 13.453 23.484 1 44.81 411 HIS B O 1
ATOM 8532 N N . ILE B 1 412 ? 22.312 14.945 23.016 1 46.31 412 ILE B N 1
ATOM 8533 C CA . ILE B 1 412 ? 22.438 15.414 24.391 1 46.31 412 ILE B CA 1
ATOM 8534 C C . ILE B 1 412 ? 21.719 14.445 25.328 1 46.31 412 ILE B C 1
ATOM 8536 O O . ILE B 1 412 ? 22.141 14.266 26.469 1 46.31 412 ILE B O 1
ATOM 8540 N N . PHE B 1 413 ? 20.656 13.852 24.828 1 45.22 413 PHE B N 1
ATOM 8541 C CA . PHE B 1 413 ? 19.891 12.992 25.734 1 45.22 413 PHE B CA 1
ATOM 8542 C C . PHE B 1 413 ? 20.5 11.602 25.812 1 45.22 413 PHE B C 1
ATOM 8544 O O . PHE B 1 413 ? 20.188 10.828 26.719 1 45.22 413 PHE B O 1
ATOM 8551 N N . GLU B 1 414 ? 21 11.148 24.688 1 45.22 414 GLU B N 1
ATOM 8552 C CA . GLU B 1 414 ? 21.547 9.797 24.766 1 45.22 414 GLU B CA 1
ATOM 8553 C C . GLU B 1 414 ? 22.469 9.641 25.969 1 45.22 414 GLU B C 1
ATOM 8555 O O . GLU B 1 414 ? 22.594 8.555 26.531 1 45.22 414 GLU B O 1
ATOM 8560 N N . GLU B 1 415 ? 23.344 10.641 26.172 1 43.25 415 GLU B N 1
ATOM 8561 C CA . GLU B 1 415 ? 24.422 10.312 27.094 1 43.25 415 GLU B CA 1
ATOM 8562 C C . GLU B 1 415 ? 23.891 10.125 28.516 1 43.25 415 GLU B C 1
ATOM 8564 O O . GLU B 1 415 ? 24.359 9.258 29.25 1 43.25 415 GLU B O 1
ATOM 8569 N N . GLU B 1 416 ? 23.531 11.297 29.422 1 41.72 416 GLU B N 1
ATOM 8570 C CA . GLU B 1 416 ? 23.547 11.234 30.875 1 41.72 416 GLU B CA 1
ATOM 8571 C C . GLU B 1 416 ? 22.125 11.188 31.453 1 41.72 416 GLU B C 1
ATOM 8573 O O . GLU B 1 416 ? 21.25 11.953 31.031 1 41.72 416 GLU B O 1
ATOM 8578 N N . ARG B 1 417 ? 21.703 10.148 32.031 1 47.03 417 ARG B N 1
ATOM 8579 C CA . ARG B 1 417 ? 20.656 10.109 33.031 1 47.03 417 ARG B CA 1
ATOM 8580 C C . ARG B 1 417 ? 20.562 11.438 33.781 1 47.03 417 ARG B C 1
ATOM 8582 O O . ARG B 1 417 ? 21.125 11.578 34.844 1 47.03 417 ARG B O 1
ATOM 8589 N N . LYS B 1 418 ? 20.328 12.438 33 1 52.69 418 LYS B N 1
ATOM 8590 C CA . LYS B 1 418 ? 20.281 13.703 33.75 1 52.69 418 LYS B CA 1
ATOM 8591 C C . LYS B 1 418 ? 18.906 13.914 34.375 1 52.69 418 LYS B C 1
ATOM 8593 O O . LYS B 1 418 ? 17.906 13.422 33.875 1 52.69 418 LYS B O 1
ATOM 8598 N N . SER B 1 419 ? 18.844 14.328 35.469 1 58.91 419 SER B N 1
ATOM 8599 C CA . SER B 1 419 ? 17.656 14.773 36.188 1 58.91 419 SER B CA 1
ATOM 8600 C C . SER B 1 419 ? 16.859 15.781 35.375 1 58.91 419 SER B C 1
ATOM 8602 O O . SER B 1 419 ? 17.375 16.359 34.406 1 58.91 419 SER B O 1
ATOM 8604 N N . ASN B 1 420 ? 15.617 15.875 35.469 1 63.25 420 ASN B N 1
ATOM 8605 C CA . ASN B 1 420 ? 14.758 16.859 34.812 1 63.25 420 ASN B CA 1
ATOM 8606 C C . ASN B 1 420 ? 15.383 18.25 34.844 1 63.25 420 ASN B C 1
ATOM 8608 O O . ASN B 1 420 ? 15.273 19.016 33.906 1 63.25 420 ASN B O 1
ATOM 8612 N N . HIS B 1 421 ? 16.047 18.422 35.938 1 67.56 421 HIS B N 1
ATOM 8613 C CA . HIS B 1 421 ? 16.703 19.703 36.094 1 67.56 421 HIS B CA 1
ATOM 8614 C C . HIS B 1 421 ? 17.891 19.844 35.125 1 67.56 421 HIS B C 1
ATOM 8616 O O . HIS B 1 421 ? 18.141 20.922 34.594 1 67.56 421 HIS B O 1
ATOM 8622 N N . GLY B 1 422 ? 18.547 18.844 35.062 1 67.88 422 GLY B N 1
ATOM 8623 C CA . GLY B 1 422 ? 19.672 18.844 34.156 1 67.88 422 GLY B CA 1
ATOM 8624 C C . GLY B 1 422 ? 19.281 19.031 32.719 1 67.88 422 GLY B C 1
ATOM 8625 O O . GLY B 1 422 ? 19.938 19.766 31.969 1 67.88 422 GLY B O 1
ATOM 8626 N N . VAL B 1 423 ? 18.219 18.531 32.375 1 69.5 423 VAL B N 1
ATOM 8627 C CA . VAL B 1 423 ? 17.719 18.641 31.016 1 69.5 423 VAL B CA 1
ATOM 8628 C C . VAL B 1 423 ? 17.25 20.062 30.75 1 69.5 423 VAL B C 1
ATOM 8630 O O . VAL B 1 423 ? 17.547 20.625 29.688 1 69.5 423 VAL B O 1
ATOM 8633 N N . ALA B 1 424 ? 16.609 20.562 31.734 1 73.88 424 ALA B N 1
ATOM 8634 C CA . ALA B 1 424 ? 16.094 21.922 31.578 1 73.88 424 ALA B CA 1
ATOM 8635 C C . ALA B 1 424 ? 17.219 22.938 31.453 1 73.88 424 ALA B C 1
ATOM 8637 O O . ALA B 1 424 ? 17.125 23.891 30.688 1 73.88 424 ALA B O 1
ATOM 8638 N N . SER B 1 425 ? 18.203 22.703 32.188 1 76.62 425 SER B N 1
ATOM 8639 C CA . SER B 1 425 ? 19.344 23.609 32.125 1 76.62 425 SER B CA 1
ATOM 8640 C C . SER B 1 425 ? 20.062 23.516 30.797 1 76.62 425 SER B C 1
ATOM 8642 O O . SER B 1 425 ? 20.453 24.547 30.234 1 76.62 425 SER B O 1
ATOM 8644 N N . THR B 1 426 ? 20.172 22.391 30.391 1 73.62 426 THR B N 1
ATOM 8645 C CA . THR B 1 426 ? 20.812 22.172 29.109 1 73.62 426 THR B CA 1
ATOM 8646 C C . THR B 1 426 ? 19.984 22.797 27.984 1 73.62 426 THR B C 1
ATOM 8648 O O . THR B 1 426 ? 20.547 23.391 27.047 1 73.62 426 THR B O 1
ATOM 8651 N N . LEU B 1 427 ? 18.75 22.656 28.109 1 77.12 427 LEU B N 1
ATOM 8652 C CA . LEU B 1 427 ? 17.875 23.234 27.094 1 77.12 427 LEU B CA 1
ATOM 8653 C C . LEU B 1 427 ? 17.922 24.766 27.141 1 77.12 427 LEU B C 1
ATOM 8655 O O . LEU B 1 427 ? 17.859 25.406 26.094 1 77.12 427 LEU B O 1
ATOM 8659 N N . HIS B 1 428 ? 18 25.234 28.281 1 80.12 428 HIS B N 1
ATOM 8660 C CA . HIS B 1 428 ? 18.141 26.672 28.453 1 80.12 428 HIS B CA 1
ATOM 8661 C C . HIS B 1 428 ? 19.359 27.188 27.719 1 80.12 428 HIS B C 1
ATOM 8663 O O . HIS B 1 428 ? 19.281 28.156 26.953 1 80.12 428 HIS B O 1
ATOM 8669 N N . ASP B 1 429 ? 20.406 26.516 27.922 1 77.69 429 ASP B N 1
ATOM 8670 C CA . ASP B 1 429 ? 21.656 26.953 27.312 1 77.69 429 ASP B CA 1
ATOM 8671 C C . ASP B 1 429 ? 21.609 26.797 25.797 1 77.69 429 ASP B C 1
ATOM 8673 O O . ASP B 1 429 ? 22.094 27.672 25.062 1 77.69 429 ASP B O 1
ATOM 8677 N N . HIS B 1 430 ? 21 25.797 25.438 1 76.94 430 HIS B N 1
ATOM 8678 C CA . HIS B 1 430 ? 20.984 25.484 24.016 1 76.94 430 HIS B CA 1
ATOM 8679 C C . HIS B 1 430 ? 20.062 26.438 23.25 1 76.94 430 HIS B C 1
ATOM 8681 O O . HIS B 1 430 ? 20.25 26.641 22.047 1 76.94 430 HIS B O 1
ATOM 8687 N N . THR B 1 431 ? 19.141 27 23.969 1 85.62 431 THR B N 1
ATOM 8688 C CA . THR B 1 431 ? 18.156 27.828 23.297 1 85.62 431 THR B CA 1
ATOM 8689 C C . THR B 1 431 ? 18.281 29.281 23.719 1 85.62 431 THR B C 1
ATOM 8691 O O . THR B 1 431 ? 17.375 30.094 23.516 1 85.62 431 THR B O 1
ATOM 8694 N N . TYR B 1 432 ? 19.328 29.531 24.406 1 87.56 432 TYR B N 1
ATOM 8695 C CA . TYR B 1 432 ? 19.656 30.891 24.828 1 87.56 432 TYR B CA 1
ATOM 8696 C C . TYR B 1 432 ? 18.578 31.438 25.734 1 87.56 432 TYR B C 1
ATOM 8698 O O . TYR B 1 432 ? 18.25 32.625 25.672 1 87.56 432 TYR B O 1
ATOM 8706 N N . GLY B 1 433 ? 17.859 30.531 26.391 1 87.25 433 GLY B N 1
ATOM 8707 C CA . GLY B 1 433 ? 16.906 30.938 27.406 1 87.25 433 GLY B CA 1
ATOM 8708 C C . GLY B 1 433 ? 15.477 30.938 26.906 1 87.25 433 GLY B C 1
ATOM 8709 O O . GLY B 1 433 ? 14.539 31.078 27.703 1 87.25 433 GLY B O 1
ATOM 8710 N N . ILE B 1 434 ? 15.273 30.703 25.688 1 88.25 434 ILE B N 1
ATOM 8711 C CA . ILE B 1 434 ? 13.945 30.781 25.094 1 88.25 434 ILE B CA 1
ATOM 8712 C C . ILE B 1 434 ? 13.055 29.688 25.672 1 88.25 434 ILE B C 1
ATOM 8714 O O . ILE B 1 434 ? 11.891 29.938 26.016 1 88.25 434 ILE B O 1
ATOM 8718 N N . THR B 1 435 ? 13.617 28.531 25.906 1 82.12 435 THR B N 1
ATOM 8719 C CA . THR B 1 435 ? 12.828 27.391 26.344 1 82.12 435 THR B CA 1
ATOM 8720 C C . THR B 1 435 ? 12.461 27.531 27.828 1 82.12 435 THR B C 1
ATOM 8722 O O . THR B 1 435 ? 11.469 26.953 28.281 1 82.12 435 THR B O 1
ATOM 8725 N N . SER B 1 436 ? 13.25 28.266 28.562 1 84.88 436 SER B N 1
ATOM 8726 C CA . SER B 1 436 ? 13.031 28.344 30 1 84.88 436 SER B CA 1
ATOM 8727 C C . SER B 1 436 ? 12.172 29.562 30.359 1 84.88 436 SER B C 1
ATOM 8729 O O . SER B 1 436 ? 11.883 29.797 31.531 1 84.88 436 SER B O 1
ATOM 8731 N N . ASP B 1 437 ? 11.742 30.328 29.391 1 89.38 437 ASP B N 1
ATOM 8732 C CA . ASP B 1 437 ? 10.922 31.5 29.656 1 89.38 437 ASP B CA 1
ATOM 8733 C C . ASP B 1 437 ? 9.562 31.391 28.969 1 89.38 437 ASP B C 1
ATOM 8735 O O . ASP B 1 437 ? 9.406 31.797 27.812 1 89.38 437 ASP B O 1
ATOM 8739 N N . PRO B 1 438 ? 8.562 31.047 29.672 1 90.75 438 PRO B N 1
ATOM 8740 C CA . PRO B 1 438 ? 7.238 30.859 29.078 1 90.75 438 PRO B CA 1
ATOM 8741 C C . PRO B 1 438 ? 6.672 32.156 28.484 1 90.75 438 PRO B C 1
ATOM 8743 O O . PRO B 1 438 ? 5.934 32.125 27.5 1 90.75 438 PRO B O 1
ATOM 8746 N N . LEU B 1 439 ? 7.047 33.25 29.062 1 94.31 439 LEU B N 1
ATOM 8747 C CA . LEU B 1 439 ? 6.555 34.531 28.547 1 94.31 439 LEU B CA 1
ATOM 8748 C C . LEU B 1 439 ? 7.074 34.781 27.141 1 94.31 439 LEU B C 1
ATOM 8750 O O . LEU B 1 439 ? 6.344 35.281 26.297 1 94.31 439 LEU B O 1
ATOM 8754 N N . THR B 1 440 ? 8.328 34.438 26.969 1 94.5 440 THR B N 1
ATOM 8755 C CA . THR B 1 440 ? 8.906 34.594 25.625 1 94.5 440 THR B CA 1
ATOM 8756 C C . THR B 1 440 ? 8.172 33.719 24.625 1 94.5 440 THR B C 1
ATOM 8758 O O . THR B 1 440 ? 7.867 34.156 23.516 1 94.5 440 THR B O 1
ATOM 8761 N N . GLN B 1 441 ? 7.91 32.531 25 1 93.75 441 GLN B N 1
ATOM 8762 C CA . GLN B 1 441 ? 7.199 31.609 24.125 1 93.75 441 GLN B CA 1
ATOM 8763 C C . GLN B 1 441 ? 5.793 32.125 23.812 1 93.75 441 GLN B C 1
ATOM 8765 O O . GLN B 1 441 ? 5.352 32.062 22.656 1 93.75 441 GLN B O 1
ATOM 8770 N N . PHE B 1 442 ? 5.156 32.562 24.828 1 96.31 442 PHE B N 1
ATOM 8771 C CA . PHE B 1 442 ? 3.832 33.156 24.656 1 96.31 442 PHE B CA 1
ATOM 8772 C C . PHE B 1 442 ? 3.889 34.344 23.688 1 96.31 442 PHE B C 1
ATOM 8774 O O . PHE B 1 442 ? 3.041 34.469 22.812 1 96.31 442 PHE B O 1
ATOM 8781 N N . ALA B 1 443 ? 4.84 35.188 23.891 1 97.56 443 ALA B N 1
ATOM 8782 C CA . ALA B 1 443 ? 4.984 36.375 23.078 1 97.56 443 ALA B CA 1
ATOM 8783 C C . ALA B 1 443 ? 5.188 36.031 21.594 1 97.56 443 ALA B C 1
ATOM 8785 O O . ALA B 1 443 ? 4.672 36.719 20.719 1 97.56 443 ALA B O 1
ATOM 8786 N N . CYS B 1 444 ? 5.961 35 21.359 1 96.31 444 CYS B N 1
ATOM 8787 C CA . CYS B 1 444 ? 6.199 34.562 20 1 96.31 444 CYS B CA 1
ATOM 8788 C C . CYS B 1 444 ? 4.902 34.094 19.344 1 96.31 444 CYS B C 1
ATOM 8790 O O . CYS B 1 444 ? 4.602 34.469 18.203 1 96.31 444 CYS B O 1
ATOM 8792 N N . ILE B 1 445 ? 4.164 33.312 20.016 1 96.88 445 ILE B N 1
ATOM 8793 C CA . ILE B 1 445 ? 2.904 32.781 19.484 1 96.88 445 ILE B CA 1
ATOM 8794 C C . ILE B 1 445 ? 1.906 33.938 19.328 1 96.88 445 ILE B C 1
ATOM 8796 O O . ILE B 1 445 ? 1.204 34 18.312 1 96.88 445 ILE B O 1
ATOM 8800 N N . PHE B 1 446 ? 1.842 34.781 20.312 1 98.06 446 PHE B N 1
ATOM 8801 C CA . PHE B 1 446 ? 0.978 35.969 20.266 1 98.06 446 PHE B CA 1
ATOM 8802 C C . PHE B 1 446 ? 1.309 36.844 19.062 1 98.06 446 PHE B C 1
ATOM 8804 O O . PHE B 1 446 ? 0.408 37.312 18.359 1 98.06 446 PHE B O 1
ATOM 8811 N N . SER B 1 447 ? 2.572 37.062 18.844 1 97.94 447 SER B N 1
ATOM 8812 C CA . SER B 1 447 ? 3.018 37.875 17.719 1 97.94 447 SER B CA 1
ATOM 8813 C C . SER B 1 447 ? 2.602 37.281 16.391 1 97.94 447 SER B C 1
ATOM 8815 O O . SER B 1 447 ? 2.262 38 15.445 1 97.94 447 SER B O 1
ATOM 8817 N N . ALA B 1 448 ? 2.703 35.938 16.312 1 97.56 448 ALA B N 1
ATOM 8818 C CA . ALA B 1 448 ? 2.285 35.25 15.094 1 97.56 448 ALA B CA 1
ATOM 8819 C C . ALA B 1 448 ? 0.807 35.5 14.805 1 97.56 448 ALA B C 1
ATOM 8821 O O . ALA B 1 448 ? 0.417 35.688 13.648 1 97.56 448 ALA B O 1
ATOM 8822 N N . LEU B 1 449 ? 0.028 35.531 15.805 1 97.25 449 LEU B N 1
ATOM 8823 C CA . LEU B 1 449 ? -1.415 35.688 15.68 1 97.25 449 LEU B CA 1
ATOM 8824 C C . LEU B 1 449 ? -1.753 37.094 15.195 1 97.25 449 LEU B C 1
ATOM 8826 O O . LEU B 1 449 ? -2.68 37.281 14.398 1 97.25 449 LEU B O 1
ATOM 8830 N N . ILE B 1 450 ? -0.989 38.125 15.578 1 97.62 450 ILE B N 1
ATOM 8831 C CA . ILE B 1 450 ? -1.455 39.5 15.383 1 97.62 450 ILE B CA 1
ATOM 8832 C C . ILE B 1 450 ? -0.641 40.156 14.273 1 97.62 450 ILE B C 1
ATOM 8834 O O . ILE B 1 450 ? -0.919 41.312 13.891 1 97.62 450 ILE B O 1
ATOM 8838 N N . HIS B 1 451 ? 0.339 39.594 13.688 1 96.5 451 HIS B N 1
ATOM 8839 C CA . HIS B 1 451 ? 1.384 40.25 12.914 1 96.5 451 HIS B CA 1
ATOM 8840 C C . HIS B 1 451 ? 0.811 40.906 11.664 1 96.5 451 HIS B C 1
ATOM 8842 O O . HIS B 1 451 ? 1.374 41.875 11.148 1 96.5 451 HIS B O 1
ATOM 8848 N N . ASP B 1 452 ? -0.26 40.406 11.148 1 95.06 452 ASP B N 1
ATOM 8849 C CA . ASP B 1 452 ? -0.831 40.906 9.898 1 95.06 452 ASP B CA 1
ATOM 8850 C C . ASP B 1 452 ? -2.238 41.469 10.125 1 95.06 452 ASP B C 1
ATOM 8852 O O . ASP B 1 452 ? -3.059 41.469 9.203 1 95.06 452 ASP B O 1
ATOM 8856 N N . CYS B 1 453 ? -2.533 41.875 11.328 1 94.38 453 CYS B N 1
ATOM 8857 C CA . CYS B 1 453 ? -3.838 42.438 11.617 1 94.38 453 CYS B CA 1
ATOM 8858 C C . CYS B 1 453 ? -4.094 43.656 10.742 1 94.38 453 CYS B C 1
ATOM 8860 O O . CYS B 1 453 ? -3.232 44.531 10.625 1 94.38 453 CYS B O 1
ATOM 8862 N N . ASP B 1 454 ? -5.258 43.688 10.07 1 92.44 454 ASP B N 1
ATOM 8863 C CA . ASP B 1 454 ? -5.734 44.781 9.258 1 92.44 454 ASP B CA 1
ATOM 8864 C C . ASP B 1 454 ? -4.84 45 8.039 1 92.44 454 ASP B C 1
ATOM 8866 O O . ASP B 1 454 ? -4.75 46.125 7.516 1 92.44 454 ASP B O 1
ATOM 8870 N N . HIS B 1 455 ? -4.176 44.031 7.629 1 91.88 455 HIS B N 1
ATOM 8871 C CA . HIS B 1 455 ? -3.361 44.125 6.422 1 91.88 455 HIS B CA 1
ATOM 8872 C C . HIS B 1 455 ? -4.215 44.469 5.207 1 91.88 455 HIS B C 1
ATOM 8874 O O . HIS B 1 455 ? -5.211 43.781 4.934 1 91.88 455 HIS B O 1
ATOM 8880 N N . PRO B 1 456 ? -3.857 45.375 4.465 1 89.62 456 PRO B N 1
ATOM 8881 C CA . PRO B 1 456 ? -4.727 45.875 3.391 1 89.62 456 PRO B CA 1
ATOM 8882 C C . PRO B 1 456 ? -4.602 45.031 2.111 1 89.62 456 PRO B C 1
ATOM 8884 O O . PRO B 1 456 ? -5.348 45.25 1.154 1 89.62 456 PRO B O 1
ATOM 8887 N N . GLY B 1 457 ? -3.676 44.125 2.033 1 90.31 457 GLY B N 1
ATOM 8888 C CA . GLY B 1 457 ? -3.529 43.281 0.865 1 90.31 457 GLY B CA 1
ATOM 8889 C C . GLY B 1 457 ? -2.574 43.844 -0.17 1 90.31 457 GLY B C 1
ATOM 8890 O O . GLY B 1 457 ? -2.551 43.375 -1.314 1 90.31 457 GLY B O 1
ATOM 8891 N N . VAL B 1 458 ? -1.915 44.875 0.184 1 89.81 458 VAL B N 1
ATOM 8892 C CA . VAL B 1 458 ? -0.906 45.469 -0.684 1 89.81 458 VAL B CA 1
ATOM 8893 C C . VAL B 1 458 ? 0.388 45.688 0.099 1 89.81 458 VAL B C 1
ATOM 8895 O O . VAL B 1 458 ? 0.365 45.812 1.324 1 89.81 458 VAL B O 1
ATOM 8898 N N . PRO B 1 459 ? 1.522 45.688 -0.586 1 88.31 459 PRO B N 1
ATOM 8899 C CA . PRO B 1 459 ? 2.799 45.875 0.103 1 88.31 459 PRO B CA 1
ATOM 8900 C C . PRO B 1 459 ? 2.938 47.281 0.681 1 88.31 459 PRO B C 1
ATOM 8902 O O . PRO B 1 459 ? 2.234 48.219 0.253 1 88.31 459 PRO B O 1
ATOM 8905 N N . ASN B 1 460 ? 3.822 47.438 1.631 1 88.06 460 ASN B N 1
ATOM 8906 C CA . ASN B 1 460 ? 4.055 48.719 2.318 1 88.06 460 ASN B CA 1
ATOM 8907 C C . ASN B 1 460 ? 4.391 49.812 1.337 1 88.06 460 ASN B C 1
ATOM 8909 O O . ASN B 1 460 ? 3.957 50.969 1.514 1 88.06 460 ASN B O 1
ATOM 8913 N N . ASN B 1 461 ? 5.191 49.531 0.315 1 86.56 461 ASN B N 1
ATOM 8914 C CA . ASN B 1 461 ? 5.586 50.531 -0.656 1 86.56 461 ASN B CA 1
ATOM 8915 C C . ASN B 1 461 ? 4.379 51.094 -1.395 1 86.56 461 ASN B C 1
ATOM 8917 O O . ASN B 1 461 ? 4.348 52.281 -1.718 1 86.56 461 ASN B O 1
ATOM 8921 N N . GLN B 1 462 ? 3.447 50.312 -1.633 1 87.19 462 GLN B N 1
ATOM 8922 C CA . GLN B 1 462 ? 2.23 50.781 -2.303 1 87.19 462 GLN B CA 1
ATOM 8923 C C . GLN B 1 462 ? 1.39 51.656 -1.382 1 87.19 462 GLN B C 1
ATOM 8925 O O . GLN B 1 462 ? 0.775 52.625 -1.833 1 87.19 462 GLN B O 1
ATOM 8930 N N . LEU B 1 463 ? 1.339 51.344 -0.117 1 86.75 463 LEU B N 1
ATOM 8931 C CA . LEU B 1 463 ? 0.61 52.125 0.854 1 86.75 463 LEU B CA 1
ATOM 8932 C C . LEU B 1 463 ? 1.188 53.562 0.93 1 86.75 463 LEU B C 1
ATOM 8934 O O . LEU B 1 463 ? 0.443 54.531 1.062 1 86.75 463 LEU B O 1
ATOM 8938 N N . VAL B 1 464 ? 2.451 53.594 0.835 1 88.75 464 VAL B N 1
ATOM 8939 C CA . VAL B 1 464 ? 3.141 54.906 0.875 1 88.75 464 VAL B CA 1
ATOM 8940 C C . VAL B 1 464 ? 2.834 55.688 -0.394 1 88.75 464 VAL B C 1
ATOM 8942 O O . VAL B 1 464 ? 2.553 56.875 -0.332 1 88.75 464 VAL B O 1
ATOM 8945 N N . LYS B 1 465 ? 2.873 55 -1.481 1 88.25 465 LYS B N 1
ATOM 8946 C CA . LYS B 1 465 ? 2.592 55.625 -2.768 1 88.25 465 LYS B CA 1
ATOM 8947 C C . LYS B 1 465 ? 1.168 56.188 -2.812 1 88.25 465 LYS B C 1
ATOM 8949 O O . LYS B 1 465 ? 0.922 57.219 -3.398 1 88.25 465 LYS B O 1
ATOM 8954 N N . GLU B 1 466 ? 0.258 55.5 -2.162 1 87.75 466 GLU B N 1
ATOM 8955 C CA . GLU B 1 466 ? -1.149 55.906 -2.152 1 87.75 466 GLU B CA 1
ATOM 8956 C C . GLU B 1 466 ? -1.396 57.031 -1.181 1 87.75 466 GLU B C 1
ATOM 8958 O O . GLU B 1 466 ? -2.436 57.719 -1.242 1 87.75 466 GLU B O 1
ATOM 8963 N N . GLY B 1 467 ? -0.406 57.25 -0.408 1 83.56 467 GLY B N 1
ATOM 8964 C CA . GLY B 1 467 ? -0.587 58.312 0.589 1 83.56 467 GLY B CA 1
ATOM 8965 C C . GLY B 1 467 ? -1.666 57.969 1.604 1 83.56 467 GLY B C 1
ATOM 8966 O O . GLY B 1 467 ? -2.434 58.875 2.004 1 83.56 467 GLY B O 1
ATOM 8967 N N . SER B 1 468 ? -1.739 56.875 1.955 1 81.19 468 SER B N 1
ATOM 8968 C CA . SER B 1 468 ? -2.764 56.438 2.898 1 81.19 468 SER B CA 1
ATOM 8969 C C . SER B 1 468 ? -2.57 57.094 4.262 1 81.19 468 SER B C 1
ATOM 8971 O O . SER B 1 468 ? -1.464 57.5 4.605 1 81.19 468 SER B O 1
ATOM 8973 N N . GLU B 1 469 ? -3.566 57.188 5.043 1 82.56 469 GLU B N 1
ATOM 8974 C CA . GLU B 1 469 ? -3.521 57.781 6.371 1 82.56 469 GLU B CA 1
ATOM 8975 C C . GLU B 1 469 ? -2.578 57.031 7.297 1 82.56 469 GLU B C 1
ATOM 8977 O O . GLU B 1 469 ? -1.854 57.625 8.094 1 82.56 469 GLU B O 1
ATOM 8982 N N . ILE B 1 470 ? -2.59 55.781 7.168 1 85.94 470 ILE B N 1
ATOM 8983 C CA . ILE B 1 470 ? -1.737 54.969 8.023 1 85.94 470 ILE B CA 1
ATOM 8984 C C . ILE B 1 470 ? -0.276 55.125 7.609 1 85.94 470 ILE B C 1
ATOM 8986 O O . ILE B 1 470 ? 0.619 55.125 8.461 1 85.94 470 ILE B O 1
ATOM 8990 N N . ALA B 1 471 ? -0.025 55.281 6.336 1 87.25 471 ALA B N 1
ATOM 8991 C CA . ALA B 1 471 ? 1.337 55.5 5.855 1 87.25 471 ALA B CA 1
ATOM 8992 C C . ALA B 1 471 ? 1.906 56.812 6.395 1 87.25 471 ALA B C 1
ATOM 8994 O O . ALA B 1 471 ? 3.094 56.906 6.715 1 87.25 471 ALA B O 1
ATOM 8995 N N . LYS B 1 472 ? 1.041 57.75 6.484 1 84.31 472 LYS B N 1
ATOM 8996 C CA . LYS B 1 472 ? 1.458 59.031 7.031 1 84.31 472 LYS B CA 1
ATOM 8997 C C . LYS B 1 472 ? 1.731 58.938 8.531 1 84.31 472 LYS B C 1
ATOM 8999 O O . LYS B 1 472 ? 2.717 59.5 9.023 1 84.31 472 LYS B O 1
ATOM 9004 N N . LEU B 1 473 ? 0.875 58.25 9.094 1 84.38 473 LEU B N 1
ATOM 9005 C CA . LEU B 1 473 ? 0.975 58.094 10.539 1 84.38 473 LEU B CA 1
ATOM 9006 C C . LEU B 1 473 ? 2.295 57.438 10.922 1 84.38 473 LEU B C 1
ATOM 9008 O O . LEU B 1 473 ? 2.924 57.844 11.906 1 84.38 473 LEU B O 1
ATOM 9012 N N . TYR B 1 474 ? 2.74 56.5 10.148 1 87.88 474 TYR B N 1
ATOM 9013 C CA . TYR B 1 474 ? 3.928 55.75 10.492 1 87.88 474 TYR B CA 1
ATOM 9014 C C . TYR B 1 474 ? 5.125 56.188 9.656 1 87.88 474 TYR B C 1
ATOM 9016 O O . TYR B 1 474 ? 6.102 55.438 9.531 1 87.88 474 TYR B O 1
ATOM 9024 N N . GLN B 1 475 ? 5.008 57.219 9.008 1 85.38 475 GLN B N 1
ATOM 9025 C CA . GLN B 1 475 ? 6.078 57.875 8.266 1 85.38 475 GLN B CA 1
ATOM 9026 C C . GLN B 1 475 ? 6.633 56.938 7.184 1 85.38 475 GLN B C 1
ATOM 9028 O O . GLN B 1 475 ? 7.848 56.875 6.973 1 85.38 475 GLN B O 1
ATOM 9033 N N . GLY B 1 476 ? 5.812 56.094 6.746 1 84.5 476 GLY B N 1
ATOM 9034 C CA . GLY B 1 476 ? 6.129 55.281 5.574 1 84.5 476 GLY B CA 1
ATOM 9035 C C . GLY B 1 476 ? 7.027 54.094 5.883 1 84.5 476 GLY B C 1
ATOM 9036 O O . GLY B 1 476 ? 7.508 53.438 4.969 1 84.5 476 GLY B O 1
ATOM 9037 N N . LYS B 1 477 ? 7.234 53.781 7.152 1 86.69 477 LYS B N 1
ATOM 9038 C CA . LYS B 1 477 ? 8.109 52.656 7.516 1 86.69 477 LYS B CA 1
ATOM 9039 C C . LYS B 1 477 ? 7.32 51.531 8.156 1 86.69 477 LYS B C 1
ATOM 9041 O O . LYS B 1 477 ? 6.605 51.719 9.141 1 86.69 477 LYS B O 1
ATOM 9046 N N . SER B 1 478 ? 7.5 50.375 7.582 1 90.12 478 SER B N 1
ATOM 9047 C CA . SER B 1 478 ? 6.848 49.188 8.117 1 90.12 478 SER B CA 1
ATOM 9048 C C . SER B 1 478 ? 5.418 49.469 8.547 1 90.12 478 SER B C 1
ATOM 9050 O O . SER B 1 478 ? 5.023 49.156 9.672 1 90.12 478 SER B O 1
ATOM 9052 N N . VAL B 1 479 ? 4.66 50.031 7.707 1 88.62 479 VAL B N 1
ATOM 9053 C CA . VAL B 1 479 ? 3.352 50.625 7.988 1 88.62 479 VAL B CA 1
ATOM 9054 C C . VAL B 1 479 ? 2.398 49.531 8.477 1 88.62 479 VAL B C 1
ATOM 9056 O O . VAL B 1 479 ? 1.804 49.656 9.555 1 88.62 479 VAL B O 1
ATOM 9059 N N . ALA B 1 480 ? 2.266 48.5 7.766 1 90.94 480 ALA B N 1
ATOM 9060 C CA . ALA B 1 480 ? 1.321 47.438 8.102 1 90.94 480 ALA B CA 1
ATOM 9061 C C . ALA B 1 480 ? 1.683 46.781 9.438 1 90.94 480 ALA B C 1
ATOM 9063 O O . ALA B 1 480 ? 0.805 46.5 10.258 1 90.94 480 ALA B O 1
ATOM 9064 N N . GLU B 1 481 ? 2.969 46.531 9.711 1 92.25 481 GLU B N 1
ATOM 9065 C CA . GLU B 1 481 ? 3.445 45.875 10.93 1 92.25 481 GLU B CA 1
ATOM 9066 C C . GLU B 1 481 ? 3.203 46.75 12.156 1 92.25 481 GLU B C 1
ATOM 9068 O O . GLU B 1 481 ? 2.734 46.281 13.188 1 92.25 481 GLU B O 1
ATOM 9073 N N . GLN B 1 482 ? 3.545 48.031 12.023 1 91 482 GLN B N 1
ATOM 9074 C CA . GLN B 1 482 ? 3.318 48.938 13.133 1 91 482 GLN B CA 1
ATOM 9075 C C . GLN B 1 482 ? 1.834 49.031 13.477 1 91 482 GLN B C 1
ATOM 9077 O O . GLN B 1 482 ? 1.46 49.031 14.648 1 91 482 GLN B O 1
ATOM 9082 N N . ASN B 1 483 ? 1.085 49.156 12.414 1 91.31 483 ASN B N 1
ATOM 9083 C CA . ASN B 1 483 ? -0.358 49.219 12.617 1 91.31 483 ASN B CA 1
ATOM 9084 C C . ASN B 1 483 ? -0.894 48 13.328 1 91.31 483 ASN B C 1
ATOM 9086 O O . ASN B 1 483 ? -1.764 48.094 14.195 1 91.31 483 ASN B O 1
ATOM 9090 N N . SER B 1 484 ? -0.423 46.844 12.93 1 94.31 484 SER B N 1
ATOM 9091 C CA . SER B 1 484 ? -0.859 45.594 13.539 1 94.31 484 SER B CA 1
ATOM 9092 C C . SER B 1 484 ? -0.573 45.562 15.039 1 94.31 484 SER B C 1
ATOM 9094 O O . SER B 1 484 ? -1.426 45.156 15.836 1 94.31 484 SER B O 1
ATOM 9096 N N . VAL B 1 485 ? 0.614 45.938 15.43 1 93.88 485 VAL B N 1
ATOM 9097 C CA . VAL B 1 485 ? 1.01 45.969 16.828 1 93.88 485 VAL B CA 1
ATOM 9098 C C . VAL B 1 485 ? 0.132 46.938 17.609 1 93.88 485 VAL B C 1
ATOM 9100 O O . VAL B 1 485 ? -0.362 46.625 18.688 1 93.88 485 VAL B O 1
ATOM 9103 N N . ASN B 1 486 ? -0.061 48.094 17.031 1 90.81 486 ASN B N 1
ATOM 9104 C CA . ASN B 1 486 ? -0.832 49.125 17.719 1 90.81 486 ASN B CA 1
ATOM 9105 C C . ASN B 1 486 ? -2.281 48.688 17.922 1 90.81 486 ASN B C 1
ATOM 9107 O O . ASN B 1 486 ? -2.838 48.906 19.016 1 90.81 486 ASN B O 1
ATOM 9111 N N . LEU B 1 487 ? -2.83 48.188 16.906 1 91.19 487 LEU B N 1
ATOM 9112 C CA . LEU B 1 487 ? -4.219 47.75 17 1 91.19 487 LEU B CA 1
ATOM 9113 C C . LEU B 1 487 ? -4.375 46.656 18.031 1 91.19 487 LEU B C 1
ATOM 9115 O O . LEU B 1 487 ? -5.273 46.688 18.859 1 91.19 487 LEU B O 1
ATOM 9119 N N . ALA B 1 488 ? -3.537 45.656 17.969 1 94 488 ALA B N 1
ATOM 9120 C CA . ALA B 1 488 ? -3.623 44.5 18.875 1 94 488 ALA B CA 1
ATOM 9121 C C . ALA B 1 488 ? -3.365 44.938 20.312 1 94 488 ALA B C 1
ATOM 9123 O O . ALA B 1 488 ? -4.012 44.406 21.234 1 94 488 ALA B O 1
ATOM 9124 N N . TRP B 1 489 ? -2.391 45.781 20.469 1 92.5 489 TRP B N 1
ATOM 9125 C CA . TRP B 1 489 ? -2.039 46.219 21.812 1 92.5 489 TRP B CA 1
ATOM 9126 C C . TRP B 1 489 ? -3.158 47.062 22.422 1 92.5 489 TRP B C 1
ATOM 9128 O O . TRP B 1 489 ? -3.471 46.938 23.609 1 92.5 489 TRP B O 1
ATOM 9138 N N . ASP B 1 490 ? -3.707 48 21.625 1 90.81 490 ASP B N 1
ATOM 9139 C CA . ASP B 1 490 ? -4.82 48.844 22.078 1 90.81 490 ASP B CA 1
ATOM 9140 C C . ASP B 1 490 ? -6.02 47.969 22.469 1 90.81 490 ASP B C 1
ATOM 9142 O O . ASP B 1 490 ? -6.691 48.25 23.469 1 90.81 490 ASP B O 1
ATOM 9146 N N . LEU B 1 491 ? -6.223 47.031 21.672 1 93.75 491 LEU B N 1
ATOM 9147 C CA . LEU B 1 491 ? -7.309 46.094 21.984 1 93.75 491 LEU B CA 1
ATOM 9148 C C . LEU B 1 491 ? -7.047 45.375 23.312 1 93.75 491 LEU B C 1
ATOM 9150 O O . LEU B 1 491 ? -7.949 45.25 24.141 1 93.75 491 LEU B O 1
ATOM 9154 N N . LEU B 1 492 ? -5.836 44.938 23.547 1 94.88 492 LEU B N 1
ATOM 9155 C CA . LEU B 1 492 ? -5.477 44.188 24.75 1 94.88 492 LEU B CA 1
ATOM 9156 C C . LEU B 1 492 ? -5.594 45.062 25.984 1 94.88 492 LEU B C 1
ATOM 9158 O O . LEU B 1 492 ? -5.879 44.562 27.078 1 94.88 492 LEU B O 1
ATOM 9162 N N . ARG B 1 493 ? -5.477 46.344 25.859 1 92.62 493 ARG B N 1
ATOM 9163 C CA . ARG B 1 493 ? -5.488 47.281 26.969 1 92.62 493 ARG B CA 1
ATOM 9164 C C . ARG B 1 493 ? -6.914 47.562 27.422 1 92.62 493 ARG B C 1
ATOM 9166 O O . ARG B 1 493 ? -7.129 48.156 28.5 1 92.62 493 ARG B O 1
ATOM 9173 N N . ASP B 1 494 ? -7.828 47.25 26.594 1 92.44 494 ASP B N 1
ATOM 9174 C CA . ASP B 1 494 ? -9.219 47.469 26.984 1 92.44 494 ASP B CA 1
ATOM 9175 C C . ASP B 1 494 ? -9.5 46.906 28.375 1 92.44 494 ASP B C 1
ATOM 9177 O O . ASP B 1 494 ? -8.984 45.844 28.719 1 92.44 494 ASP B O 1
ATOM 9181 N N . GLN B 1 495 ? -10.352 47.469 29.078 1 91.12 495 GLN B N 1
ATOM 9182 C CA . GLN B 1 495 ? -10.648 47.125 30.469 1 91.12 495 GLN B CA 1
ATOM 9183 C C . GLN B 1 495 ? -11.273 45.719 30.547 1 91.12 495 GLN B C 1
ATOM 9185 O O . GLN B 1 495 ? -11.094 45 31.531 1 91.12 495 GLN B O 1
ATOM 9190 N N . LYS B 1 496 ? -11.891 45.344 29.531 1 93.69 496 LYS B N 1
ATOM 9191 C CA . LYS B 1 496 ? -12.578 44.062 29.547 1 93.69 496 LYS B CA 1
ATOM 9192 C C . LYS B 1 496 ? -11.578 42.906 29.531 1 93.69 496 LYS B C 1
ATOM 9194 O O . LYS B 1 496 ? -11.93 41.781 29.859 1 93.69 496 LYS B O 1
ATOM 9199 N N . TYR B 1 497 ? -10.297 43.219 29.281 1 96.06 497 TYR B N 1
ATOM 9200 C CA . TYR B 1 497 ? -9.305 42.156 29.25 1 96.06 497 TYR B CA 1
ATOM 9201 C C . TYR B 1 497 ? -8.344 42.281 30.422 1 96.06 497 TYR B C 1
ATOM 9203 O O . TYR B 1 497 ? -7.172 41.906 30.328 1 96.06 497 TYR B O 1
ATOM 9211 N N . ALA B 1 498 ? -8.773 42.781 31.484 1 93.44 498 ALA B N 1
ATOM 9212 C CA . ALA B 1 498 ? -7.941 43.031 32.656 1 93.44 498 ALA B CA 1
ATOM 9213 C C . ALA B 1 498 ? -7.418 41.719 33.25 1 93.44 498 ALA B C 1
ATOM 9215 O O . ALA B 1 498 ? -6.25 41.625 33.625 1 93.44 498 ALA B O 1
ATOM 9216 N N . ALA B 1 499 ? -8.281 40.781 33.375 1 94 499 ALA B N 1
ATOM 9217 C CA . ALA B 1 499 ? -7.863 39.469 33.906 1 94 499 ALA B CA 1
ATOM 9218 C C . ALA B 1 499 ? -6.816 38.812 33.031 1 94 499 ALA B C 1
ATOM 9220 O O . ALA B 1 499 ? -5.887 38.188 33.531 1 94 499 ALA B O 1
ATOM 9221 N N . LEU B 1 500 ? -6.961 38.938 31.734 1 95.81 500 LEU B N 1
ATOM 9222 C CA . LEU B 1 500 ? -6.008 38.375 30.781 1 95.81 500 LEU B CA 1
ATOM 9223 C C . LEU B 1 500 ? -4.652 39.062 30.891 1 95.81 500 LEU B C 1
ATOM 9225 O O . LEU B 1 500 ? -3.613 38.406 30.906 1 95.81 500 LEU B O 1
ATOM 9229 N N . ARG B 1 501 ? -4.656 40.344 31.047 1 95.06 501 ARG B N 1
ATOM 9230 C CA . ARG B 1 501 ? -3.424 41.125 31.172 1 95.06 501 ARG B CA 1
ATOM 9231 C C . ARG B 1 501 ? -2.66 40.719 32.438 1 95.06 501 ARG B C 1
ATOM 9233 O O . ARG B 1 501 ? -1.437 40.562 32.406 1 95.06 501 ARG B O 1
ATOM 9240 N N . ASN B 1 502 ? -3.42 40.5 33.469 1 92.31 502 ASN B N 1
ATOM 9241 C CA . ASN B 1 502 ? -2.805 40.094 34.719 1 92.31 502 ASN B CA 1
ATOM 9242 C C . ASN B 1 502 ? -2.213 38.688 34.625 1 92.31 502 ASN B C 1
ATOM 9244 O O . ASN B 1 502 ? -1.202 38.406 35.25 1 92.31 502 ASN B O 1
ATOM 9248 N N . ALA B 1 503 ? -2.893 37.938 33.844 1 93 503 ALA B N 1
ATOM 9249 C CA . ALA B 1 503 ? -2.387 36.594 33.656 1 93 503 ALA B CA 1
ATOM 9250 C C . ALA B 1 503 ? -1.113 36.594 32.812 1 93 503 ALA B C 1
ATOM 9252 O O . ALA B 1 503 ? -0.206 35.781 33.062 1 93 503 ALA B O 1
ATOM 9253 N N . ILE B 1 504 ? -1.007 37.469 31.828 1 95.19 504 ILE B N 1
ATOM 9254 C CA . ILE B 1 504 ? 0.142 37.531 30.922 1 95.19 504 ILE B CA 1
ATOM 9255 C C . ILE B 1 504 ? 1.346 38.094 31.672 1 95.19 504 ILE B C 1
ATOM 9257 O O . ILE B 1 504 ? 2.449 37.562 31.594 1 95.19 504 ILE B O 1
ATOM 9261 N N . CYS B 1 505 ? 1.096 39.188 32.344 1 93.69 505 CYS B N 1
ATOM 9262 C CA . CYS B 1 505 ? 2.188 39.875 33.031 1 93.69 505 CYS B CA 1
ATOM 9263 C C . CYS B 1 505 ? 1.875 40.062 34.531 1 93.69 505 CYS B C 1
ATOM 9265 O O . CYS B 1 505 ? 0.886 40.719 34.875 1 93.69 505 CYS B O 1
ATOM 9267 N N . GLY B 1 506 ? 2.787 39.531 35.375 1 89.44 506 GLY B N 1
ATOM 9268 C CA . GLY B 1 506 ? 2.625 39.688 36.812 1 89.44 506 GLY B CA 1
ATOM 9269 C C . GLY B 1 506 ? 3.418 40.844 37.406 1 89.44 506 GLY B C 1
ATOM 9270 O O . GLY B 1 506 ? 3.242 41.219 38.562 1 89.44 506 GLY B O 1
ATOM 9271 N N . SER B 1 507 ? 4.297 41.469 36.625 1 90.06 507 SER B N 1
ATOM 9272 C CA . SER B 1 507 ? 5.129 42.594 37.062 1 90.06 507 SER B CA 1
ATOM 9273 C C . SER B 1 507 ? 5.355 43.594 35.906 1 90.06 507 SER B C 1
ATOM 9275 O O . SER B 1 507 ? 5.082 43.281 34.75 1 90.06 507 SER B O 1
ATOM 9277 N N . GLN B 1 508 ? 5.758 44.781 36.281 1 90.19 508 GLN B N 1
ATOM 9278 C CA . GLN B 1 508 ? 6.043 45.812 35.281 1 90.19 508 GLN B CA 1
ATOM 9279 C C . GLN B 1 508 ? 7.188 45.375 34.375 1 90.19 508 GLN B C 1
ATOM 9281 O O . GLN B 1 508 ? 7.191 45.688 33.188 1 90.19 508 GLN B O 1
ATOM 9286 N N . GLU B 1 509 ? 8.078 44.688 34.938 1 90.31 509 GLU B N 1
ATOM 9287 C CA . GLU B 1 509 ? 9.203 44.188 34.125 1 90.31 509 GLU B CA 1
ATOM 9288 C C . GLU B 1 509 ? 8.727 43.188 33.094 1 90.31 509 GLU B C 1
ATOM 9290 O O . GLU B 1 509 ? 9.219 43.188 31.953 1 90.31 509 GLU B O 1
ATOM 9295 N N . GLU B 1 510 ? 7.844 42.375 33.469 1 92.88 510 GLU B N 1
ATOM 9296 C CA . GLU B 1 510 ? 7.281 41.406 32.531 1 92.88 510 GLU B CA 1
ATOM 9297 C C . GLU B 1 510 ? 6.52 42.094 31.391 1 92.88 510 GLU B C 1
ATOM 9299 O O . GLU B 1 510 ? 6.594 41.656 30.234 1 92.88 510 GLU B O 1
ATOM 9304 N N . GLU B 1 511 ? 5.77 43.062 31.797 1 93.69 511 GLU B N 1
ATOM 9305 C CA . GLU B 1 511 ? 5.004 43.812 30.797 1 93.69 511 GLU B CA 1
ATOM 9306 C C . GLU B 1 511 ? 5.93 44.469 29.781 1 93.69 511 GLU B C 1
ATOM 9308 O O . GLU B 1 511 ? 5.664 44.438 28.578 1 93.69 511 GLU B O 1
ATOM 9313 N N . GLN B 1 512 ? 6.965 45.094 30.25 1 92.06 512 GLN B N 1
ATOM 9314 C CA . GLN B 1 512 ? 7.926 45.75 29.375 1 92.06 512 GLN B CA 1
ATOM 9315 C C . GLN B 1 512 ? 8.617 44.75 28.453 1 92.06 512 GLN B C 1
ATOM 9317 O O . GLN B 1 512 ? 8.805 45 27.266 1 92.06 512 GLN B O 1
ATOM 9322 N N . ARG B 1 513 ? 8.961 43.688 29 1 94.31 513 ARG B N 1
ATOM 9323 C CA . ARG B 1 513 ? 9.594 42.625 28.188 1 94.31 513 ARG B CA 1
ATOM 9324 C C . ARG B 1 513 ? 8.617 42.062 27.172 1 94.31 513 ARG B C 1
ATOM 9326 O O . ARG B 1 513 ? 8.992 41.812 26.016 1 94.31 513 ARG B O 1
ATOM 9333 N N . PHE B 1 514 ? 7.395 41.812 27.656 1 95.81 514 PHE B N 1
ATOM 9334 C CA . PHE B 1 514 ? 6.363 41.312 26.75 1 95.81 514 PHE B CA 1
ATOM 9335 C C . PHE B 1 514 ? 6.18 42.25 25.562 1 95.81 514 PHE B C 1
ATOM 9337 O O . PHE B 1 514 ? 6.168 41.812 24.422 1 95.81 514 PHE B O 1
ATOM 9344 N N . ARG B 1 515 ? 6.051 43.469 25.781 1 93.69 515 ARG B N 1
ATOM 9345 C CA . ARG B 1 515 ? 5.875 44.438 24.688 1 93.69 515 ARG B CA 1
ATOM 9346 C C . ARG B 1 515 ? 7.086 44.438 23.766 1 93.69 515 ARG B C 1
ATOM 9348 O O . ARG B 1 515 ? 6.941 44.469 22.547 1 93.69 515 ARG B O 1
ATOM 9355 N N . GLN B 1 516 ? 8.234 44.469 24.406 1 94.06 516 GLN B N 1
ATOM 9356 C CA . GLN B 1 516 ? 9.461 44.469 23.625 1 94.06 516 GLN B CA 1
ATOM 9357 C C . GLN B 1 516 ? 9.539 43.281 22.688 1 94.06 516 GLN B C 1
ATOM 9359 O O . GLN B 1 516 ? 9.906 43.406 21.531 1 94.06 516 GLN B O 1
ATOM 9364 N N . LEU B 1 517 ? 9.227 42.156 23.25 1 96.44 517 LEU B N 1
ATOM 9365 C CA . LEU B 1 517 ? 9.25 40.906 22.469 1 96.44 517 LEU B CA 1
ATOM 9366 C C . LEU B 1 517 ? 8.266 41 21.297 1 96.44 517 LEU B C 1
ATOM 9368 O O . LEU B 1 517 ? 8.602 40.625 20.172 1 96.44 517 LEU B O 1
ATOM 9372 N N . VAL B 1 518 ? 7.07 41.469 21.562 1 96.25 518 VAL B N 1
ATOM 9373 C CA . VAL B 1 518 ? 6.027 41.562 20.547 1 96.25 518 VAL B CA 1
ATOM 9374 C C . VAL B 1 518 ? 6.465 42.531 19.438 1 96.25 518 VAL B C 1
ATOM 9376 O O . VAL B 1 518 ? 6.352 42.219 18.25 1 96.25 518 VAL B O 1
ATOM 9379 N N . VAL B 1 519 ? 6.992 43.656 19.844 1 93.44 519 VAL B N 1
ATOM 9380 C CA . VAL B 1 519 ? 7.41 44.656 18.891 1 93.44 519 VAL B CA 1
ATOM 9381 C C . VAL B 1 519 ? 8.539 44.125 18.016 1 93.44 519 VAL B C 1
ATOM 9383 O O . VAL B 1 519 ? 8.477 44.219 16.797 1 93.44 519 VAL B O 1
ATOM 9386 N N . ASN B 1 520 ? 9.586 43.594 18.609 1 93.44 520 ASN B N 1
ATOM 9387 C CA . ASN B 1 520 ? 10.711 43.031 17.859 1 93.44 520 ASN B CA 1
ATOM 9388 C C . ASN B 1 520 ? 10.266 41.938 16.891 1 93.44 520 ASN B C 1
ATOM 9390 O O . ASN B 1 520 ? 10.703 41.938 15.734 1 93.44 520 ASN B O 1
ATOM 9394 N N . THR B 1 521 ? 9.414 41.094 17.391 1 95.38 521 THR B N 1
ATOM 9395 C CA . THR B 1 521 ? 9 39.938 16.625 1 95.38 521 THR B CA 1
ATOM 9396 C C . THR B 1 521 ? 8.133 40.344 15.43 1 95.38 521 THR B C 1
ATOM 9398 O O . THR B 1 521 ? 8.375 39.906 14.305 1 95.38 521 THR B O 1
ATOM 9401 N N . VAL B 1 522 ? 7.145 41.188 15.609 1 95.75 522 VAL B N 1
ATOM 9402 C CA . VAL B 1 522 ? 6.246 41.594 14.531 1 95.75 522 VAL B CA 1
ATOM 9403 C C . VAL B 1 522 ? 7.008 42.438 13.516 1 95.75 522 VAL B C 1
ATOM 9405 O O . VAL B 1 522 ? 6.828 42.281 12.305 1 95.75 522 VAL B O 1
ATOM 9408 N N . MET B 1 523 ? 7.855 43.281 13.977 1 92.56 523 MET B N 1
ATOM 9409 C CA . MET B 1 523 ? 8.609 44.125 13.062 1 92.56 523 MET B CA 1
ATOM 9410 C C . MET B 1 523 ? 9.547 43.312 12.188 1 92.56 523 MET B C 1
ATOM 9412 O O . MET B 1 523 ? 9.852 43.688 11.062 1 92.56 523 MET B O 1
ATOM 9416 N N . ALA B 1 524 ? 9.961 42.219 12.703 1 92.56 524 ALA B N 1
ATOM 9417 C CA . ALA B 1 524 ? 10.875 41.344 11.969 1 92.56 524 ALA B CA 1
ATOM 9418 C C . ALA B 1 524 ? 10.195 40.75 10.742 1 92.56 524 ALA B C 1
ATOM 9420 O O . ALA B 1 524 ? 10.867 40.25 9.828 1 92.56 524 ALA B O 1
ATOM 9421 N N . THR B 1 525 ? 8.875 40.75 10.68 1 92.69 525 THR B N 1
ATOM 9422 C CA . THR B 1 525 ? 8.148 40.156 9.562 1 92.69 525 THR B CA 1
ATOM 9423 C C . THR B 1 525 ? 8.203 41.062 8.336 1 92.69 525 THR B C 1
ATOM 9425 O O . THR B 1 525 ? 7.883 40.625 7.223 1 92.69 525 THR B O 1
ATOM 9428 N N . ASP B 1 526 ? 8.617 42.312 8.523 1 89.56 526 ASP B N 1
ATOM 9429 C CA . ASP B 1 526 ? 8.867 43.156 7.367 1 89.56 526 ASP B CA 1
ATOM 9430 C C . ASP B 1 526 ? 10.211 42.812 6.723 1 89.56 526 ASP B C 1
ATOM 9432 O O . ASP B 1 526 ? 11.258 43.312 7.152 1 89.56 526 ASP B O 1
ATOM 9436 N N . ILE B 1 527 ? 10.141 42.125 5.688 1 82.19 527 ILE B N 1
ATOM 9437 C CA . ILE B 1 527 ? 11.367 41.594 5.082 1 82.19 527 ILE B CA 1
ATOM 9438 C C . ILE B 1 527 ? 11.781 42.5 3.922 1 82.19 527 ILE B C 1
ATOM 9440 O O . ILE B 1 527 ? 12.883 42.375 3.389 1 82.19 527 ILE B O 1
ATOM 9444 N N . MET B 1 528 ? 10.969 43.438 3.557 1 77.38 528 MET B N 1
ATOM 9445 C CA . MET B 1 528 ? 11.227 44.219 2.355 1 77.38 528 MET B CA 1
ATOM 9446 C C . MET B 1 528 ? 12.008 45.469 2.697 1 77.38 528 MET B C 1
ATOM 9448 O O . MET B 1 528 ? 12.633 46.094 1.823 1 77.38 528 MET B O 1
ATOM 9452 N N . ASP B 1 529 ? 11.891 45.812 3.969 1 77.19 529 ASP B N 1
ATOM 9453 C CA . ASP B 1 529 ? 12.664 47 4.367 1 77.19 529 ASP B CA 1
ATOM 9454 C C . ASP B 1 529 ? 14.164 46.688 4.363 1 77.19 529 ASP B C 1
ATOM 9456 O O . ASP B 1 529 ? 14.641 45.906 5.172 1 77.19 529 ASP B O 1
ATOM 9460 N N . LYS B 1 530 ? 14.844 47.25 3.537 1 76.75 530 LYS B N 1
ATOM 9461 C CA . LYS B 1 530 ? 16.266 46.969 3.326 1 76.75 530 LYS B CA 1
ATOM 9462 C C . LYS B 1 530 ? 17.078 47.344 4.559 1 76.75 530 LYS B C 1
ATOM 9464 O O . LYS B 1 530 ? 18.047 46.656 4.895 1 76.75 530 LYS B O 1
ATOM 9469 N N . ASP B 1 531 ? 16.703 48.438 5.176 1 75.12 531 ASP B N 1
ATOM 9470 C CA . ASP B 1 531 ? 17.438 48.875 6.355 1 75.12 531 ASP B CA 1
ATOM 9471 C C . ASP B 1 531 ? 17.266 47.875 7.508 1 75.12 531 ASP B C 1
ATOM 9473 O O . ASP B 1 531 ? 18.234 47.5 8.172 1 75.12 531 ASP B O 1
ATOM 9477 N N . LEU B 1 532 ? 16.062 47.531 7.684 1 76.12 532 LEU B N 1
ATOM 9478 C CA . LEU B 1 532 ? 15.781 46.594 8.75 1 76.12 532 LEU B CA 1
ATOM 9479 C C . LEU B 1 532 ? 16.422 45.25 8.461 1 76.12 532 LEU B C 1
ATOM 9481 O O . LEU B 1 532 ? 16.906 44.562 9.383 1 76.12 532 LEU B O 1
ATOM 9485 N N . LYS B 1 533 ? 16.422 44.938 7.223 1 79.56 533 LYS B N 1
ATOM 9486 C CA . LYS B 1 533 ? 17.047 43.656 6.82 1 79.56 533 LYS B CA 1
ATOM 9487 C C . LYS B 1 533 ? 18.547 43.688 7.074 1 79.56 533 LYS B C 1
ATOM 9489 O O . LYS B 1 533 ? 19.109 42.719 7.605 1 79.56 533 LYS B O 1
ATOM 9494 N N . LYS B 1 534 ? 19.141 44.719 6.641 1 79.25 534 LYS B N 1
ATOM 9495 C CA . LYS B 1 534 ? 20.578 44.844 6.855 1 79.25 534 LYS B CA 1
ATOM 9496 C C . LYS B 1 534 ? 20.906 44.781 8.344 1 79.25 534 LYS B C 1
ATOM 9498 O O . LYS B 1 534 ? 21.875 44.125 8.734 1 79.25 534 LYS B O 1
ATOM 9503 N N . LEU B 1 535 ? 20.109 45.5 9.039 1 79.81 535 LEU B N 1
ATOM 9504 C CA . LEU B 1 535 ? 20.328 45.5 10.477 1 79.81 535 LEU B CA 1
ATOM 9505 C C . LEU B 1 535 ? 20.219 44.094 11.062 1 79.81 535 LEU B C 1
ATOM 9507 O O . LEU B 1 535 ? 21.031 43.719 11.914 1 79.81 535 LEU B O 1
ATOM 9511 N N . ARG B 1 536 ? 19.312 43.406 10.664 1 79.94 536 ARG B N 1
ATOM 9512 C CA . ARG B 1 536 ? 19.109 42.062 11.164 1 79.94 536 ARG B CA 1
ATOM 9513 C C . ARG B 1 536 ? 20.25 41.125 10.758 1 79.94 536 ARG B C 1
ATOM 9515 O O . ARG B 1 536 ? 20.672 40.281 11.531 1 79.94 536 ARG B O 1
ATOM 9522 N N . ASP B 1 537 ? 20.703 41.312 9.555 1 81.44 537 ASP B N 1
ATOM 9523 C CA . ASP B 1 537 ? 21.812 40.5 9.078 1 81.44 537 ASP B CA 1
ATOM 9524 C C . ASP B 1 537 ? 23.094 40.781 9.875 1 81.44 537 ASP B C 1
ATOM 9526 O O . ASP B 1 537 ? 23.844 39.875 10.219 1 81.44 537 ASP B O 1
ATOM 9530 N N . ASP B 1 538 ? 23.203 42.062 10.117 1 82.56 538 ASP B N 1
ATOM 9531 C CA . ASP B 1 538 ? 24.359 42.469 10.922 1 82.56 538 ASP B CA 1
ATOM 9532 C C . ASP B 1 538 ? 24.266 41.875 12.328 1 82.56 538 ASP B C 1
ATOM 9534 O O . ASP B 1 538 ? 25.281 41.438 12.891 1 82.56 538 ASP B O 1
ATOM 9538 N N . ARG B 1 539 ? 23.125 41.938 12.828 1 83.38 539 ARG B N 1
ATOM 9539 C CA . ARG B 1 539 ? 22.922 41.406 14.172 1 83.38 539 ARG B CA 1
ATOM 9540 C C . ARG B 1 539 ? 23.141 39.906 14.211 1 83.38 539 ARG B C 1
ATOM 9542 O O . ARG B 1 539 ? 23.703 39.375 15.188 1 83.38 539 ARG B O 1
ATOM 9549 N N . TRP B 1 540 ? 22.734 39.219 13.18 1 85.5 540 TRP B N 1
ATOM 9550 C CA . TRP B 1 540 ? 22.984 37.812 13.086 1 85.5 540 TRP B CA 1
ATOM 9551 C C . TRP B 1 540 ? 24.469 37.5 13.062 1 85.5 540 TRP B C 1
ATOM 9553 O O . TRP B 1 540 ? 24.938 36.594 13.766 1 85.5 540 TRP B O 1
ATOM 9563 N N . ASP B 1 541 ? 25.172 38.219 12.258 1 81.06 541 ASP B N 1
ATOM 9564 C CA . ASP B 1 541 ? 26.609 38.031 12.141 1 81.06 541 ASP B CA 1
ATOM 9565 C C . ASP B 1 541 ? 27.312 38.312 13.477 1 81.06 541 ASP B C 1
ATOM 9567 O O . ASP B 1 541 ? 28.234 37.562 13.852 1 81.06 541 ASP B O 1
ATOM 9571 N N . ALA B 1 542 ? 26.828 39.312 14.07 1 77.94 542 ALA B N 1
ATOM 9572 C CA . ALA B 1 542 ? 27.406 39.656 15.367 1 77.94 542 ALA B CA 1
ATOM 9573 C C . ALA B 1 542 ? 27.141 38.562 16.391 1 77.94 542 ALA B C 1
ATOM 9575 O O . ALA B 1 542 ? 27.984 38.281 17.25 1 77.94 542 ALA B O 1
ATOM 9576 N N . ALA B 1 543 ? 26.047 38 16.297 1 77.75 543 ALA B N 1
ATOM 9577 C CA . ALA B 1 543 ? 25.641 37 17.281 1 77.75 543 ALA B CA 1
ATOM 9578 C C . ALA B 1 543 ? 26.344 35.656 17.016 1 77.75 543 ALA B C 1
ATOM 9580 O O . ALA B 1 543 ? 26.734 34.969 17.953 1 77.75 543 ALA B O 1
ATOM 9581 N N . PHE B 1 544 ? 26.547 35.219 15.812 1 77.31 544 PHE B N 1
ATOM 9582 C CA . PHE B 1 544 ? 26.953 33.844 15.547 1 77.31 544 PHE B CA 1
ATOM 9583 C C . PHE B 1 544 ? 28.328 33.812 14.867 1 77.31 544 PHE B C 1
ATOM 9585 O O . PHE B 1 544 ? 28.938 32.75 14.781 1 77.31 544 PHE B O 1
ATOM 9592 N N . HIS B 1 545 ? 28.875 34.688 14.156 1 67.56 545 HIS B N 1
ATOM 9593 C CA . HIS B 1 545 ? 30.156 34.625 13.469 1 67.56 545 HIS B CA 1
ATOM 9594 C C . HIS B 1 545 ? 31.234 35.375 14.242 1 67.56 545 HIS B C 1
ATOM 9596 O O . HIS B 1 545 ? 32.406 34.938 14.258 1 67.56 545 HIS B O 1
ATOM 9602 N N . ARG B 1 546 ? 31.031 36.625 14.633 1 59.06 546 ARG B N 1
ATOM 9603 C CA . ARG B 1 546 ? 32.094 37.469 15.164 1 59.06 546 ARG B CA 1
ATOM 9604 C C . ARG B 1 546 ? 32.25 37.25 16.672 1 59.06 546 ARG B C 1
ATOM 9606 O O . ARG B 1 546 ? 33.219 37.719 17.281 1 59.06 546 ARG B O 1
ATOM 9613 N N . GLY B 1 547 ? 31.281 36.75 17.391 1 50.91 547 GLY B N 1
ATOM 9614 C CA . GLY B 1 547 ? 31.266 36.969 18.828 1 50.91 547 GLY B CA 1
ATOM 9615 C C . GLY B 1 547 ? 32.219 36.031 19.562 1 50.91 547 GLY B C 1
ATOM 9616 O O . GLY B 1 547 ? 32.344 34.844 19.234 1 50.91 547 GLY B O 1
ATOM 9617 N N . LYS B 1 548 ? 33.156 36.625 20.062 1 48.28 548 LYS B N 1
ATOM 9618 C CA . LYS B 1 548 ? 33.969 36.031 21.109 1 48.28 548 LYS B CA 1
ATOM 9619 C C . LYS B 1 548 ? 33.125 35.219 22.078 1 48.28 548 LYS B C 1
ATOM 9621 O O . LYS B 1 548 ? 32 35.625 22.438 1 48.28 548 LYS B O 1
ATOM 9626 N N . MET B 1 549 ? 33.281 33.938 22.141 1 48.38 549 MET B N 1
ATOM 9627 C CA . MET B 1 549 ? 32.719 32.938 23.047 1 48.38 549 MET B CA 1
ATOM 9628 C C . MET B 1 549 ? 32.562 33.531 24.453 1 48.38 549 MET B C 1
ATOM 9630 O O . MET B 1 549 ? 32.719 32.812 25.438 1 48.38 549 MET B O 1
ATOM 9634 N N . THR B 1 550 ? 32.594 34.812 24.625 1 49.31 550 THR B N 1
ATOM 9635 C CA . THR B 1 550 ? 32.438 35.125 26.047 1 49.31 550 THR B CA 1
ATOM 9636 C C . THR B 1 550 ? 31.016 34.875 26.516 1 49.31 550 THR B C 1
ATOM 9638 O O . THR B 1 550 ? 30.062 35.25 25.828 1 49.31 550 THR B O 1
ATOM 9641 N N . ASN B 1 551 ? 30.812 33.875 27.25 1 56.75 551 ASN B N 1
ATOM 9642 C CA . ASN B 1 551 ? 29.609 33.469 27.969 1 56.75 551 ASN B CA 1
ATOM 9643 C C . ASN B 1 551 ? 29 34.594 28.781 1 56.75 551 ASN B C 1
ATOM 9645 O O . ASN B 1 551 ? 28.609 34.406 29.922 1 56.75 551 ASN B O 1
ATOM 9649 N N . ASP B 1 552 ? 29.047 35.875 28.234 1 74.06 552 ASP B N 1
ATOM 9650 C CA . ASP B 1 552 ? 28.422 37 28.906 1 74.06 552 ASP B CA 1
ATOM 9651 C C . ASP B 1 552 ? 26.922 37.062 28.625 1 74.06 552 ASP B C 1
ATOM 9653 O O . ASP B 1 552 ? 26.469 36.531 27.594 1 74.06 552 ASP B O 1
ATOM 9657 N N . LEU B 1 553 ? 26.094 37.344 29.594 1 79.75 553 LEU B N 1
ATOM 9658 C CA . LEU B 1 553 ? 24.641 37.375 29.594 1 79.75 553 LEU B CA 1
ATOM 9659 C C . LEU B 1 553 ? 24.109 38.188 28.422 1 79.75 553 LEU B C 1
ATOM 9661 O O . LEU B 1 553 ? 23.109 37.812 27.812 1 79.75 553 LEU B O 1
ATOM 9665 N N . CYS B 1 554 ? 24.828 39.219 28.016 1 83.31 554 CYS B N 1
ATOM 9666 C CA . CYS B 1 554 ? 24.391 40.094 26.938 1 83.31 554 CYS B CA 1
ATOM 9667 C C . CYS B 1 554 ? 24.5 39.375 25.594 1 83.31 554 CYS B C 1
ATOM 9669 O O . CYS B 1 554 ? 23.625 39.531 24.734 1 83.31 554 CYS B O 1
ATOM 9671 N N . GLN B 1 555 ? 25.531 38.656 25.422 1 83.75 555 GLN B N 1
ATOM 9672 C CA . GLN B 1 555 ? 25.719 37.969 24.156 1 83.75 555 GLN B CA 1
ATOM 9673 C C . GLN B 1 555 ? 24.688 36.844 23.969 1 83.75 555 GLN B C 1
ATOM 9675 O O . GLN B 1 555 ? 24.219 36.625 22.859 1 83.75 555 GLN B O 1
ATOM 9680 N N . VAL B 1 556 ? 24.406 36.188 25.031 1 87.31 556 VAL B N 1
ATOM 9681 C CA . VAL B 1 556 ? 23.406 35.125 24.969 1 87.31 556 VAL B CA 1
ATOM 9682 C C . VAL B 1 556 ? 22.047 35.719 24.609 1 87.31 556 VAL B C 1
ATOM 9684 O O . VAL B 1 556 ? 21.312 35.125 23.812 1 87.31 556 VAL B O 1
ATOM 9687 N N . ASN B 1 557 ? 21.75 36.812 25.188 1 91.19 557 ASN B N 1
ATOM 9688 C CA . ASN B 1 557 ? 20.453 37.438 24.922 1 91.19 557 ASN B CA 1
ATOM 9689 C C . ASN B 1 557 ? 20.406 38.031 23.516 1 91.19 557 ASN B C 1
ATOM 9691 O O . ASN B 1 557 ? 19.328 38.094 22.922 1 91.19 557 ASN B O 1
ATOM 9695 N N . ARG B 1 558 ? 21.516 38.438 23.062 1 89.06 558 ARG B N 1
ATOM 9696 C CA . ARG B 1 558 ? 21.594 38.875 21.672 1 89.06 558 ARG B CA 1
ATOM 9697 C C . ARG B 1 558 ? 21.234 37.75 20.719 1 89.06 558 ARG B C 1
ATOM 9699 O O . ARG B 1 558 ? 20.484 37.938 19.766 1 89.06 558 ARG B O 1
ATOM 9706 N N . LYS B 1 559 ? 21.797 36.625 21.016 1 89.19 559 LYS B N 1
ATOM 9707 C CA . LYS B 1 559 ? 21.484 35.438 20.219 1 89.19 559 LYS B CA 1
ATOM 9708 C C . LYS B 1 559 ? 20 35.094 20.312 1 89.19 559 LYS B C 1
ATOM 9710 O O . LYS B 1 559 ? 19.359 34.781 19.297 1 89.19 559 LYS B O 1
ATOM 9715 N N . ALA B 1 560 ? 19.5 35.156 21.547 1 91.81 560 ALA B N 1
ATOM 9716 C CA . ALA B 1 560 ? 18.078 34.875 21.734 1 91.81 560 ALA B CA 1
ATOM 9717 C C . ALA B 1 560 ? 17.203 35.781 20.906 1 91.81 560 ALA B C 1
ATOM 9719 O O . ALA B 1 560 ? 16.234 35.344 20.281 1 91.81 560 ALA B O 1
ATOM 9720 N N . THR B 1 561 ? 17.547 37.031 20.922 1 92.69 561 THR B N 1
ATOM 9721 C CA . THR B 1 561 ? 16.75 38.031 20.219 1 92.69 561 THR B CA 1
ATOM 9722 C C . THR B 1 561 ? 16.734 37.75 18.719 1 92.69 561 THR B C 1
ATOM 9724 O O . THR B 1 561 ? 15.68 37.781 18.094 1 92.69 561 THR B O 1
ATOM 9727 N N . VAL B 1 562 ? 17.875 37.469 18.172 1 91.25 562 VAL B N 1
ATOM 9728 C CA . VAL B 1 562 ? 18 37.219 16.734 1 91.25 562 VAL B CA 1
ATOM 9729 C C . VAL B 1 562 ? 17.266 35.938 16.359 1 91.25 562 VAL B C 1
ATOM 9731 O O . VAL B 1 562 ? 16.641 35.844 15.305 1 91.25 562 VAL B O 1
ATOM 9734 N N . VAL B 1 563 ? 17.359 35 17.219 1 90.94 563 VAL B N 1
ATOM 9735 C CA . VAL B 1 563 ? 16.703 33.719 16.969 1 90.94 563 VAL B CA 1
ATOM 9736 C C . VAL B 1 563 ? 15.188 33.906 16.953 1 90.94 563 VAL B C 1
ATOM 9738 O O . VAL B 1 563 ? 14.484 33.344 16.109 1 90.94 563 VAL B O 1
ATOM 9741 N N . ILE B 1 564 ? 14.68 34.688 17.875 1 93.38 564 ILE B N 1
ATOM 9742 C CA . ILE B 1 564 ? 13.25 34.969 17.969 1 93.38 564 ILE B CA 1
ATOM 9743 C C . ILE B 1 564 ? 12.773 35.656 16.703 1 93.38 564 ILE B C 1
ATOM 9745 O O . ILE B 1 564 ? 11.719 35.344 16.156 1 93.38 564 ILE B O 1
ATOM 9749 N N . GLU B 1 565 ? 13.555 36.562 16.203 1 92.69 565 GLU B N 1
ATOM 9750 C CA . GLU B 1 565 ? 13.211 37.281 14.992 1 92.69 565 GLU B CA 1
ATOM 9751 C C . GLU B 1 565 ? 13.211 36.375 13.773 1 92.69 565 GLU B C 1
ATOM 9753 O O . GLU B 1 565 ? 12.336 36.469 12.914 1 92.69 565 GLU B O 1
ATOM 9758 N N . HIS B 1 566 ? 14.125 35.469 13.758 1 92 566 HIS B N 1
ATOM 9759 C CA . HIS B 1 566 ? 14.203 34.562 12.625 1 92 566 HIS B CA 1
ATOM 9760 C C . HIS B 1 566 ? 13.125 33.469 12.711 1 92 566 HIS B C 1
ATOM 9762 O O . HIS B 1 566 ? 12.656 32.969 11.688 1 92 566 HIS B O 1
ATOM 9768 N N . LEU B 1 567 ? 12.766 33.188 13.914 1 92.38 567 LEU B N 1
ATOM 9769 C CA . LEU B 1 567 ? 11.672 32.25 14.125 1 92.38 567 LEU B CA 1
ATOM 9770 C C . LEU B 1 567 ? 10.383 32.75 13.484 1 92.38 567 LEU B C 1
ATOM 9772 O O . LEU B 1 567 ? 9.711 32 12.766 1 92.38 567 LEU B O 1
ATOM 9776 N N . ILE B 1 568 ? 10.031 33.969 13.703 1 95.38 568 ILE B N 1
ATOM 9777 C CA . ILE B 1 568 ? 8.789 34.5 13.164 1 95.38 568 ILE B CA 1
ATOM 9778 C C . ILE B 1 568 ? 8.914 34.688 11.656 1 95.38 568 ILE B C 1
ATOM 9780 O O . ILE B 1 568 ? 7.934 34.562 10.922 1 95.38 568 ILE B O 1
ATOM 9784 N N . GLN B 1 569 ? 10.094 35.062 11.195 1 94.31 569 GLN B N 1
ATOM 9785 C CA . GLN B 1 569 ? 10.305 35.219 9.758 1 94.31 569 GLN B CA 1
ATOM 9786 C C . GLN B 1 569 ? 10.062 33.875 9.039 1 94.31 569 GLN B C 1
ATOM 9788 O O . GLN B 1 569 ? 9.367 33.844 8.023 1 94.31 569 GLN B O 1
ATOM 9793 N N . ALA B 1 570 ? 10.633 32.906 9.617 1 93.31 570 ALA B N 1
ATOM 9794 C CA . ALA B 1 570 ? 10.484 31.578 9.016 1 93.31 570 ALA B CA 1
ATOM 9795 C C . ALA B 1 570 ? 9.031 31.109 9.062 1 93.31 570 ALA B C 1
ATOM 9797 O O . ALA B 1 570 ? 8.547 30.484 8.117 1 93.31 570 ALA B O 1
ATOM 9798 N N . SER B 1 571 ? 8.375 31.375 10.125 1 95.12 571 SER B N 1
ATOM 9799 C CA . SER B 1 571 ? 6.996 30.953 10.297 1 95.12 571 SER B CA 1
ATOM 9800 C C . SER B 1 571 ? 6.059 31.719 9.367 1 95.12 571 SER B C 1
ATOM 9802 O O . SER B 1 571 ? 5.059 31.172 8.891 1 95.12 571 SER B O 1
ATOM 9804 N N . ASP B 1 572 ? 6.387 32.969 9.148 1 96.12 572 ASP B N 1
ATOM 9805 C CA . ASP B 1 572 ? 5.59 33.812 8.266 1 96.12 572 ASP B CA 1
ATOM 9806 C C . ASP B 1 572 ? 5.609 33.281 6.832 1 96.12 572 ASP B C 1
ATOM 9808 O O . ASP B 1 572 ? 4.645 33.438 6.086 1 96.12 572 ASP B O 1
ATOM 9812 N N . VAL B 1 573 ? 6.715 32.688 6.465 1 95.5 573 VAL B N 1
ATOM 9813 C CA . VAL B 1 573 ? 6.844 32.125 5.133 1 95.5 573 VAL B CA 1
ATOM 9814 C C . VAL B 1 573 ? 6.953 30.594 5.234 1 95.5 573 VAL B C 1
ATOM 9816 O O . VAL B 1 573 ? 7.605 29.953 4.402 1 95.5 573 VAL B O 1
ATOM 9819 N N . ALA B 1 574 ? 6.359 30.031 6.199 1 93.56 574 ALA B N 1
ATOM 9820 C CA . ALA B 1 574 ? 6.492 28.594 6.477 1 93.56 574 ALA B CA 1
ATOM 9821 C C . ALA B 1 574 ? 5.984 27.766 5.305 1 93.56 574 ALA B C 1
ATOM 9823 O O . ALA B 1 574 ? 6.504 26.688 5.039 1 93.56 574 ALA B O 1
ATOM 9824 N N . HIS B 1 575 ? 4.992 28.281 4.562 1 93.19 575 HIS B N 1
ATOM 9825 C CA . HIS B 1 575 ? 4.43 27.547 3.434 1 93.19 575 HIS B CA 1
ATOM 9826 C C . HIS B 1 575 ? 5.496 27.234 2.393 1 93.19 575 HIS B C 1
ATOM 9828 O O . HIS B 1 575 ? 5.391 26.234 1.67 1 93.19 575 HIS B O 1
ATOM 9834 N N . THR B 1 576 ? 6.535 28.016 2.295 1 94.88 576 THR B N 1
ATOM 9835 C CA . THR B 1 576 ? 7.602 27.797 1.322 1 94.88 576 THR B CA 1
ATOM 9836 C C . THR B 1 576 ? 8.547 26.703 1.795 1 94.88 576 THR B C 1
ATOM 9838 O O . THR B 1 576 ? 9.352 26.188 1.014 1 94.88 576 THR B O 1
ATOM 9841 N N . MET B 1 577 ? 8.422 26.359 3.041 1 93 577 MET B N 1
ATOM 9842 C CA . MET B 1 577 ? 9.305 25.359 3.645 1 93 577 MET B CA 1
ATOM 9843 C C . MET B 1 577 ? 8.508 24.141 4.125 1 93 577 MET B C 1
ATOM 9845 O O . MET B 1 577 ? 8.891 23.484 5.09 1 93 577 MET B O 1
ATOM 9849 N N . GLN B 1 578 ? 7.414 23.984 3.621 1 89.69 578 GLN B N 1
ATOM 9850 C CA . GLN B 1 578 ? 6.547 22.844 3.891 1 89.69 578 GLN B CA 1
ATOM 9851 C C . GLN B 1 578 ? 6.254 22.062 2.613 1 89.69 578 GLN B C 1
ATOM 9853 O O . GLN B 1 578 ? 6.855 22.328 1.568 1 89.69 578 GLN B O 1
ATOM 9858 N N . HIS B 1 579 ? 5.387 21.078 2.744 1 86.56 579 HIS B N 1
ATOM 9859 C CA . HIS B 1 579 ? 5.102 20.203 1.614 1 86.56 579 HIS B CA 1
ATOM 9860 C C . HIS B 1 579 ? 4.652 21 0.395 1 86.56 579 HIS B C 1
ATOM 9862 O O . HIS B 1 579 ? 4.016 22.047 0.533 1 86.56 579 HIS B O 1
ATOM 9868 N N . TRP B 1 580 ? 4.879 20.484 -0.747 1 87.69 580 TRP B N 1
ATOM 9869 C CA . TRP B 1 580 ? 4.625 21.125 -2.033 1 87.69 580 TRP B CA 1
ATOM 9870 C C . TRP B 1 580 ? 3.172 21.562 -2.139 1 87.69 580 TRP B C 1
ATOM 9872 O O . TRP B 1 580 ? 2.889 22.672 -2.605 1 87.69 580 TRP B O 1
ATOM 9882 N N . HIS B 1 581 ? 2.25 20.797 -1.693 1 86.12 581 HIS B N 1
ATOM 9883 C CA . HIS B 1 581 ? 0.832 21.125 -1.805 1 86.12 581 HIS B CA 1
ATOM 9884 C C . HIS B 1 581 ? 0.474 22.328 -0.943 1 86.12 581 HIS B C 1
ATOM 9886 O O . HIS B 1 581 ? -0.38 23.125 -1.32 1 86.12 581 HIS B O 1
ATOM 9892 N N . VAL B 1 582 ? 1.152 22.406 0.241 1 90.69 582 VAL B N 1
ATOM 9893 C CA . VAL B 1 582 ? 0.939 23.562 1.104 1 90.69 582 VAL B CA 1
ATOM 9894 C C . VAL B 1 582 ? 1.512 24.812 0.444 1 90.69 582 VAL B C 1
ATOM 9896 O O . VAL B 1 582 ? 0.87 25.875 0.434 1 90.69 582 VAL B O 1
ATOM 9899 N N . TYR B 1 583 ? 2.682 24.625 -0.166 1 93.81 583 TYR B N 1
ATOM 9900 C CA . TYR B 1 583 ? 3.344 25.719 -0.853 1 93.81 583 TYR B CA 1
ATOM 9901 C C . TYR B 1 583 ? 2.48 26.25 -1.99 1 93.81 583 TYR B C 1
ATOM 9903 O O . TYR B 1 583 ? 2.244 27.453 -2.086 1 93.81 583 TYR B O 1
ATOM 9911 N N . ILE B 1 584 ? 1.959 25.391 -2.775 1 92.88 584 ILE B N 1
ATOM 9912 C CA . ILE B 1 584 ? 1.208 25.797 -3.959 1 92.88 584 ILE B CA 1
ATOM 9913 C C . ILE B 1 584 ? -0.097 26.469 -3.537 1 92.88 584 ILE B C 1
ATOM 9915 O O . ILE B 1 584 ? -0.531 27.438 -4.156 1 92.88 584 ILE B O 1
ATOM 9919 N N . LYS B 1 585 ? -0.682 25.953 -2.469 1 92.12 585 LYS B N 1
ATOM 9920 C CA . LYS B 1 585 ? -1.92 26.547 -1.962 1 92.12 585 LYS B CA 1
ATOM 9921 C C . LYS B 1 585 ? -1.719 28 -1.575 1 92.12 585 LYS B C 1
ATOM 9923 O O . LYS B 1 585 ? -2.457 28.875 -2.031 1 92.12 585 LYS B O 1
ATOM 9928 N N . TRP B 1 586 ? -0.747 28.266 -0.779 1 95.06 586 TRP B N 1
ATOM 9929 C CA . TRP B 1 586 ? -0.518 29.625 -0.296 1 95.06 586 TRP B CA 1
ATOM 9930 C C . TRP B 1 586 ? 0.102 30.484 -1.386 1 95.06 586 TRP B C 1
ATOM 9932 O O . TRP B 1 586 ? -0.161 31.688 -1.453 1 95.06 586 TRP B O 1
ATOM 9942 N N . ASN B 1 587 ? 0.911 29.859 -2.295 1 96 587 ASN B N 1
ATOM 9943 C CA . ASN B 1 587 ? 1.458 30.578 -3.445 1 96 587 ASN B CA 1
ATOM 9944 C C . ASN B 1 587 ? 0.352 31.094 -4.352 1 96 587 ASN B C 1
ATOM 9946 O O . ASN B 1 587 ? 0.416 32.25 -4.816 1 96 587 ASN B O 1
ATOM 9950 N N . GLU B 1 588 ? -0.612 30.297 -4.559 1 95.81 588 GLU B N 1
ATOM 9951 C CA . GLU B 1 588 ? -1.747 30.703 -5.379 1 95.81 588 GLU B CA 1
ATOM 9952 C C . GLU B 1 588 ? -2.521 31.844 -4.719 1 95.81 588 GLU B C 1
ATOM 9954 O O . GLU B 1 588 ? -2.969 32.781 -5.398 1 95.81 588 GLU B O 1
ATOM 9959 N N . ARG B 1 589 ? -2.717 31.766 -3.434 1 95.88 589 ARG B N 1
ATOM 9960 C CA . ARG B 1 589 ? -3.465 32.781 -2.701 1 95.88 589 ARG B CA 1
ATOM 9961 C C . ARG B 1 589 ? -2.736 34.125 -2.727 1 95.88 589 ARG B C 1
ATOM 9963 O O . ARG B 1 589 ? -3.367 35.188 -2.836 1 95.88 589 ARG B O 1
ATOM 9970 N N . LEU B 1 590 ? -1.427 34.062 -2.58 1 95.88 590 LEU B N 1
ATOM 9971 C CA . LEU B 1 590 ? -0.653 35.312 -2.662 1 95.88 590 LEU B CA 1
ATOM 9972 C C . LEU B 1 590 ? -0.717 35.906 -4.066 1 95.88 590 LEU B C 1
ATOM 9974 O O . LEU B 1 590 ? -0.846 37.125 -4.227 1 95.88 590 LEU B O 1
ATOM 9978 N N . PHE B 1 591 ? -0.594 35.031 -5.074 1 95.75 591 PHE B N 1
ATOM 9979 C CA . PHE B 1 591 ? -0.727 35.469 -6.461 1 95.75 591 PHE B CA 1
ATOM 9980 C C . PHE B 1 591 ? -2.064 36.156 -6.684 1 95.75 591 PHE B C 1
ATOM 9982 O O . PHE B 1 591 ? -2.119 37.219 -7.289 1 95.75 591 PHE B O 1
ATOM 9989 N N . LYS B 1 592 ? -3.102 35.5 -6.211 1 95.5 592 LYS B N 1
ATOM 9990 C CA . LYS B 1 592 ? -4.445 36.062 -6.348 1 95.5 592 LYS B CA 1
ATOM 9991 C C . LYS B 1 592 ? -4.539 37.438 -5.688 1 95.5 592 LYS B C 1
ATOM 9993 O O . LYS B 1 592 ? -5.156 38.344 -6.234 1 95.5 592 LYS B O 1
ATOM 9998 N N . GLU B 1 593 ? -3.998 37.562 -4.527 1 94.81 593 GLU B N 1
ATOM 9999 C CA . GLU B 1 593 ? -4.035 38.812 -3.801 1 94.81 593 GLU B CA 1
ATOM 10000 C C . GLU B 1 593 ? -3.33 39.938 -4.586 1 94.81 593 GLU B C 1
ATOM 10002 O O . GLU B 1 593 ? -3.848 41.031 -4.695 1 94.81 593 GLU B O 1
ATOM 10007 N N . LEU B 1 594 ? -2.203 39.688 -5.168 1 93.75 594 LEU B N 1
ATOM 10008 C CA . LEU B 1 594 ? -1.459 40.688 -5.938 1 93.75 594 LEU B CA 1
ATOM 10009 C C . LEU B 1 594 ? -2.172 41 -7.25 1 93.75 594 LEU B C 1
ATOM 10011 O O . LEU B 1 594 ? -2.125 42.125 -7.723 1 93.75 594 LEU B O 1
ATOM 10015 N N . LEU B 1 595 ? -2.736 39.938 -7.801 1 93.62 595 LEU B N 1
ATOM 10016 C CA . LEU B 1 595 ? -3.5 40.156 -9.023 1 93.62 595 LEU B CA 1
ATOM 10017 C C . LEU B 1 595 ? -4.691 41.094 -8.766 1 93.62 595 LEU B C 1
ATOM 10019 O O . LEU B 1 595 ? -4.988 41.969 -9.57 1 93.62 595 LEU B O 1
ATOM 10023 N N . CYS B 1 596 ? -5.375 40.812 -7.621 1 91.75 596 CYS B N 1
ATOM 10024 C CA . CYS B 1 596 ? -6.5 41.656 -7.23 1 91.75 596 CYS B CA 1
ATOM 10025 C C . CYS B 1 596 ? -6.055 43.094 -7.043 1 91.75 596 CYS B C 1
ATOM 10027 O O . CYS B 1 596 ? -6.754 44.031 -7.453 1 91.75 596 CYS B O 1
ATOM 10029 N N . ALA B 1 597 ? -4.941 43.312 -6.449 1 91.5 597 ALA B N 1
ATOM 10030 C CA . ALA B 1 597 ? -4.398 44.656 -6.254 1 91.5 597 ALA B CA 1
ATOM 10031 C C . ALA B 1 597 ? -4.098 45.312 -7.594 1 91.5 597 ALA B C 1
ATOM 10033 O O . ALA B 1 597 ? -4.363 46.5 -7.773 1 91.5 597 ALA B O 1
ATOM 10034 N N . TYR B 1 598 ? -3.582 44.594 -8.523 1 91.44 598 TYR B N 1
ATOM 10035 C CA . TYR B 1 598 ? -3.277 45.094 -9.852 1 91.44 598 TYR B CA 1
ATOM 10036 C C . TYR B 1 598 ? -4.555 45.5 -10.586 1 91.44 598 TYR B C 1
ATOM 10038 O O . TYR B 1 598 ? -4.633 46.562 -11.18 1 91.44 598 TYR B O 1
ATOM 10046 N N . GLN B 1 599 ? -5.461 44.625 -10.492 1 90.69 599 GLN B N 1
ATOM 10047 C CA . GLN B 1 599 ? -6.73 44.844 -11.18 1 90.69 599 GLN B CA 1
ATOM 10048 C C . GLN B 1 599 ? -7.469 46.031 -10.578 1 90.69 599 GLN B C 1
ATOM 10050 O O . GLN B 1 599 ? -8.188 46.75 -11.281 1 90.69 599 GLN B O 1
ATOM 10055 N N . ALA B 1 600 ? -7.25 46.281 -9.266 1 89.44 600 ALA B N 1
ATOM 10056 C CA . ALA B 1 600 ? -7.883 47.406 -8.578 1 89.44 600 ALA B CA 1
ATOM 10057 C C . ALA B 1 600 ? -7.082 48.688 -8.773 1 89.44 600 ALA B C 1
ATOM 10059 O O . ALA B 1 600 ? -7.477 49.75 -8.297 1 89.44 600 ALA B O 1
ATOM 10060 N N . GLY B 1 601 ? -5.941 48.562 -9.461 1 88.44 601 GLY B N 1
ATOM 10061 C CA . GLY B 1 601 ? -5.109 49.719 -9.734 1 88.44 601 GLY B CA 1
ATOM 10062 C C . GLY B 1 601 ? -4.188 50.094 -8.586 1 88.44 601 GLY B C 1
ATOM 10063 O O . GLY B 1 601 ? -3.627 51.188 -8.547 1 88.44 601 GLY B O 1
ATOM 10064 N N . ARG B 1 602 ? -4.066 49.188 -7.66 1 89.25 602 ARG B N 1
ATOM 10065 C CA . ARG B 1 602 ? -3.242 49.438 -6.48 1 89.25 602 ARG B CA 1
ATOM 10066 C C . ARG B 1 602 ? -1.869 48.781 -6.621 1 89.25 602 ARG B C 1
ATOM 10068 O O . ARG B 1 602 ? -1.204 48.5 -5.625 1 89.25 602 ARG B O 1
ATOM 10075 N N . SER B 1 603 ? -1.507 48.406 -7.797 1 86.69 603 SER B N 1
ATOM 10076 C CA . SER B 1 603 ? -0.182 47.906 -8.164 1 86.69 603 SER B CA 1
ATOM 10077 C C . SER B 1 603 ? 0.127 48.188 -9.625 1 86.69 603 SER B C 1
ATOM 10079 O O . SER B 1 603 ? -0.765 48.125 -10.477 1 86.69 603 SER B O 1
ATOM 10081 N N . ASP B 1 604 ? 1.341 48.438 -9.914 1 84.31 604 ASP B N 1
ATOM 10082 C CA . ASP B 1 604 ? 1.709 48.844 -11.266 1 84.31 604 ASP B CA 1
ATOM 10083 C C . ASP B 1 604 ? 2.078 47.625 -12.125 1 84.31 604 ASP B C 1
ATOM 10085 O O . ASP B 1 604 ? 2.088 47.719 -13.352 1 84.31 604 ASP B O 1
ATOM 10089 N N . MET B 1 605 ? 2.25 46.562 -11.469 1 87.56 605 MET B N 1
ATOM 10090 C CA . MET B 1 605 ? 2.76 45.438 -12.242 1 87.56 605 MET B CA 1
ATOM 10091 C C . MET B 1 605 ? 1.817 44.25 -12.148 1 87.56 605 MET B C 1
ATOM 10093 O O . MET B 1 605 ? 1.291 43.969 -11.07 1 87.56 605 MET B O 1
ATOM 10097 N N . ASN B 1 606 ? 1.616 43.656 -13.32 1 90.88 606 ASN B N 1
ATOM 10098 C CA . ASN B 1 606 ? 0.909 42.375 -13.359 1 90.88 606 ASN B CA 1
ATOM 10099 C C . ASN B 1 606 ? 1.776 41.25 -12.828 1 90.88 606 ASN B C 1
ATOM 10101 O O . ASN B 1 606 ? 2.83 40.938 -13.398 1 90.88 606 ASN B O 1
ATOM 10105 N N . PRO B 1 607 ? 1.34 40.625 -11.75 1 92.69 607 PRO B N 1
ATOM 10106 C CA . PRO B 1 607 ? 2.18 39.562 -11.172 1 92.69 607 PRO B CA 1
ATOM 10107 C C . PRO B 1 607 ? 2.475 38.438 -12.156 1 92.69 607 PRO B C 1
ATOM 10109 O O . PRO B 1 607 ? 3.51 37.781 -12.047 1 92.69 607 PRO B O 1
ATOM 10112 N N . ALA B 1 608 ? 1.609 38.156 -13.102 1 90.75 608 ALA B N 1
ATOM 10113 C CA . ALA B 1 608 ? 1.798 37.094 -14.07 1 90.75 608 ALA B CA 1
ATOM 10114 C C . ALA B 1 608 ? 3.1 37.281 -14.844 1 90.75 608 ALA B C 1
ATOM 10116 O O . ALA B 1 608 ? 3.695 36.281 -15.305 1 90.75 608 ALA B O 1
ATOM 10117 N N . ASN B 1 609 ? 3.545 38.469 -14.93 1 91 609 ASN B N 1
ATOM 10118 C CA . ASN B 1 609 ? 4.707 38.781 -15.758 1 91 609 ASN B CA 1
ATOM 10119 C C . ASN B 1 609 ? 6.012 38.469 -15.031 1 91 609 ASN B C 1
ATOM 10121 O O . ASN B 1 609 ? 7.047 38.281 -15.672 1 91 609 ASN B O 1
ATOM 10125 N N . PHE B 1 610 ? 5.973 38.375 -13.742 1 93 610 PHE B N 1
ATOM 10126 C CA . PHE B 1 610 ? 7.25 38.219 -13.047 1 93 610 PHE B CA 1
ATOM 10127 C C . PHE B 1 610 ? 7.172 37.125 -12 1 93 610 PHE B C 1
ATOM 10129 O O . PHE B 1 610 ? 8.148 36.844 -11.305 1 93 610 PHE B O 1
ATOM 10136 N N . TRP B 1 611 ? 6.082 36.5 -11.844 1 95 611 TRP B N 1
ATOM 10137 C CA . TRP B 1 611 ? 5.832 35.594 -10.711 1 95 611 TRP B CA 1
ATOM 10138 C C . TRP B 1 611 ? 6.816 34.438 -10.719 1 95 611 TRP B C 1
ATOM 10140 O O . TRP B 1 611 ? 7.355 34.062 -9.672 1 95 611 TRP B O 1
ATOM 10150 N N . TYR B 1 612 ? 7.012 33.812 -11.883 1 95.5 612 TYR B N 1
ATOM 10151 C CA . TYR B 1 612 ? 7.879 32.656 -11.992 1 95.5 612 TYR B CA 1
ATOM 10152 C C . TYR B 1 612 ? 9.297 33 -11.547 1 95.5 612 TYR B C 1
ATOM 10154 O O . TYR B 1 612 ? 9.844 32.344 -10.648 1 95.5 612 TYR B O 1
ATOM 10162 N N . ASP B 1 613 ? 9.906 33.969 -12.094 1 94.88 613 ASP B N 1
ATOM 10163 C CA . ASP B 1 613 ? 11.273 34.344 -11.773 1 94.88 613 ASP B CA 1
ATOM 10164 C C . ASP B 1 613 ? 11.359 34.938 -10.359 1 94.88 613 ASP B C 1
ATOM 10166 O O . ASP B 1 613 ? 12.375 34.75 -9.672 1 94.88 613 ASP B O 1
ATOM 10170 N N . GLY B 1 614 ? 10.367 35.688 -10.008 1 94.44 614 GLY B N 1
ATOM 10171 C CA . GLY B 1 614 ? 10.328 36.25 -8.672 1 94.44 614 GLY B CA 1
ATOM 10172 C C . GLY B 1 614 ? 10.391 35.219 -7.578 1 94.44 614 GLY B C 1
ATOM 10173 O O . GLY B 1 614 ? 11.062 35.406 -6.566 1 94.44 614 GLY B O 1
ATOM 10174 N N . GLU B 1 615 ? 9.633 34.156 -7.785 1 95.62 615 GLU B N 1
ATOM 10175 C CA . GLU B 1 615 ? 9.625 33.094 -6.793 1 95.62 615 GLU B CA 1
ATOM 10176 C C . GLU B 1 615 ? 10.977 32.406 -6.719 1 95.62 615 GLU B C 1
ATOM 10178 O O . GLU B 1 615 ? 11.414 31.984 -5.645 1 95.62 615 GLU B O 1
ATOM 10183 N N . LEU B 1 616 ? 11.602 32.188 -7.855 1 95.62 616 LEU B N 1
ATOM 10184 C CA . LEU B 1 616 ? 12.93 31.578 -7.855 1 95.62 616 LEU B CA 1
ATOM 10185 C C . LEU B 1 616 ? 13.906 32.438 -7.047 1 95.62 616 LEU B C 1
ATOM 10187 O O . LEU B 1 616 ? 14.688 31.922 -6.25 1 95.62 616 LEU B O 1
ATOM 10191 N N . GLY B 1 617 ? 13.852 33.688 -7.332 1 93.38 617 GLY B N 1
ATOM 10192 C CA . GLY B 1 617 ? 14.68 34.594 -6.574 1 93.38 617 GLY B CA 1
ATOM 10193 C C . GLY B 1 617 ? 14.367 34.594 -5.09 1 93.38 617 GLY B C 1
ATOM 10194 O O . GLY B 1 617 ? 15.273 34.688 -4.258 1 93.38 617 GLY B O 1
ATOM 10195 N N . PHE B 1 618 ? 13.078 34.562 -4.812 1 94.62 618 PHE B N 1
ATOM 10196 C CA . PHE B 1 618 ? 12.648 34.531 -3.422 1 94.62 618 PHE B CA 1
ATOM 10197 C C . PHE B 1 618 ? 13.25 33.344 -2.689 1 94.62 618 PHE B C 1
ATOM 10199 O O . PHE B 1 618 ? 13.719 33.5 -1.56 1 94.62 618 PHE B O 1
ATOM 10206 N N . PHE B 1 619 ? 13.203 32.125 -3.289 1 95.75 619 PHE B N 1
ATOM 10207 C CA . PHE B 1 619 ? 13.789 30.938 -2.693 1 95.75 619 PHE B CA 1
ATOM 10208 C C . PHE B 1 619 ? 15.297 31.094 -2.543 1 95.75 619 PHE B C 1
ATOM 10210 O O . PHE B 1 619 ? 15.852 30.812 -1.477 1 95.75 619 PHE B O 1
ATOM 10217 N N . ASP B 1 620 ? 15.992 31.578 -3.547 1 93.62 620 ASP B N 1
ATOM 10218 C CA . ASP B 1 620 ? 17.453 31.594 -3.594 1 93.62 620 ASP B CA 1
ATOM 10219 C C . ASP B 1 620 ? 18.031 32.656 -2.646 1 93.62 620 ASP B C 1
ATOM 10221 O O . ASP B 1 620 ? 19.078 32.438 -2.031 1 93.62 620 ASP B O 1
ATOM 10225 N N . TYR B 1 621 ? 17.312 33.719 -2.523 1 91.31 621 TYR B N 1
ATOM 10226 C CA . TYR B 1 621 ? 17.938 34.844 -1.851 1 91.31 621 TYR B CA 1
ATOM 10227 C C . TYR B 1 621 ? 17.328 35.062 -0.477 1 91.31 621 TYR B C 1
ATOM 10229 O O . TYR B 1 621 ? 17.859 35.844 0.331 1 91.31 621 TYR B O 1
ATOM 10237 N N . TYR B 1 622 ? 16.281 34.438 -0.195 1 92.31 622 TYR B N 1
ATOM 10238 C CA . TYR B 1 622 ? 15.688 34.719 1.106 1 92.31 622 TYR B CA 1
ATOM 10239 C C . TYR B 1 622 ? 15.336 33.406 1.824 1 92.31 622 TYR B C 1
ATOM 10241 O O . TYR B 1 622 ? 15.773 33.188 2.953 1 92.31 622 TYR B O 1
ATOM 10249 N N . ILE B 1 623 ? 14.555 32.594 1.209 1 95.19 623 ILE B N 1
ATOM 10250 C CA . ILE B 1 623 ? 13.984 31.422 1.876 1 95.19 623 ILE B CA 1
ATOM 10251 C C . ILE B 1 623 ? 15.094 30.453 2.254 1 95.19 623 ILE B C 1
ATOM 10253 O O . ILE B 1 623 ? 15.195 30.031 3.408 1 95.19 623 ILE B O 1
ATOM 10257 N N . ILE B 1 624 ? 15.898 30.016 1.296 1 93.25 624 ILE B N 1
ATOM 10258 C CA . ILE B 1 624 ? 16.922 29 1.54 1 93.25 624 ILE B CA 1
ATOM 10259 C C . ILE B 1 624 ? 17.953 29.531 2.537 1 93.25 624 ILE B C 1
ATOM 10261 O O . ILE B 1 624 ? 18.297 28.844 3.498 1 93.25 624 ILE B O 1
ATOM 10265 N N . PRO B 1 625 ? 18.391 30.766 2.387 1 90.31 625 PRO B N 1
ATOM 10266 C CA . PRO B 1 625 ? 19.297 31.312 3.398 1 90.31 625 PRO B CA 1
ATOM 10267 C C . PRO B 1 625 ? 18.672 31.359 4.793 1 90.31 625 PRO B C 1
ATOM 10269 O O . PRO B 1 625 ? 19.359 31.062 5.781 1 90.31 625 PRO B O 1
ATOM 10272 N N . LEU B 1 626 ? 17.469 31.766 4.852 1 92.5 626 LEU B N 1
ATOM 10273 C CA . LEU B 1 626 ? 16.766 31.797 6.125 1 92.5 626 LEU B CA 1
ATOM 10274 C C . LEU B 1 626 ? 16.672 30.406 6.742 1 92.5 626 LEU B C 1
ATOM 10276 O O . LEU B 1 626 ? 16.938 30.234 7.934 1 92.5 626 LEU B O 1
ATOM 10280 N N . ALA B 1 627 ? 16.297 29.453 5.934 1 91.5 627 ALA B N 1
ATOM 10281 C CA . ALA B 1 627 ? 16.188 28.078 6.402 1 91.5 627 ALA B CA 1
ATOM 10282 C C . ALA B 1 627 ? 17.547 27.547 6.875 1 91.5 627 ALA B C 1
ATOM 10284 O O . ALA B 1 627 ? 17.625 26.797 7.848 1 91.5 627 ALA B O 1
ATOM 10285 N N . LYS B 1 628 ? 18.578 27.891 6.195 1 88.25 628 LYS B N 1
ATOM 10286 C CA . LYS B 1 628 ? 19.922 27.484 6.574 1 88.25 628 LYS B CA 1
ATOM 10287 C C . LYS B 1 628 ? 20.312 28.078 7.93 1 88.25 628 LYS B C 1
ATOM 10289 O O . LYS B 1 628 ? 20.922 27.391 8.75 1 88.25 628 LYS B O 1
ATOM 10294 N N . LYS B 1 629 ? 20 29.328 8.094 1 87.94 629 LYS B N 1
ATOM 10295 C CA . LYS B 1 629 ? 20.281 29.969 9.375 1 87.94 629 LYS B CA 1
ATOM 10296 C C . LYS B 1 629 ? 19.562 29.266 10.523 1 87.94 629 LYS B C 1
ATOM 10298 O O . LYS B 1 629 ? 20.125 29.078 11.602 1 87.94 629 LYS B O 1
ATOM 10303 N N . LEU B 1 630 ? 18.312 28.922 10.297 1 87.56 630 LEU B N 1
ATOM 10304 C CA . LEU B 1 630 ? 17.547 28.234 11.312 1 87.56 630 LEU B CA 1
ATOM 10305 C C . LEU B 1 630 ? 18.188 26.891 11.672 1 87.56 630 LEU B C 1
ATOM 10307 O O . LEU B 1 630 ? 18.203 26.5 12.836 1 87.56 630 LEU B O 1
ATOM 10311 N N . SER B 1 631 ? 18.641 26.25 10.648 1 80.69 631 SER B N 1
ATOM 10312 C CA . SER B 1 631 ? 19.281 24.953 10.859 1 80.69 631 SER B CA 1
ATOM 10313 C C . SER B 1 631 ? 20.609 25.109 11.57 1 80.69 631 SER B C 1
ATOM 10315 O O . SER B 1 631 ? 20.938 24.328 12.477 1 80.69 631 SER B O 1
ATOM 10317 N N . GLU B 1 632 ? 21.312 26.078 11.25 1 76.5 632 GLU B N 1
ATOM 10318 C CA . GLU B 1 632 ? 22.672 26.266 11.734 1 76.5 632 GLU B CA 1
ATOM 10319 C C . GLU B 1 632 ? 22.672 26.797 13.172 1 76.5 632 GLU B C 1
ATOM 10321 O O . GLU B 1 632 ? 23.609 26.531 13.93 1 76.5 632 GLU B O 1
ATOM 10326 N N . CYS B 1 633 ? 21.609 27.516 13.523 1 79.31 633 CYS B N 1
ATOM 10327 C CA . CYS B 1 633 ? 21.594 28.062 14.867 1 79.31 633 CYS B CA 1
ATOM 10328 C C . CYS B 1 633 ? 21.438 26.969 15.906 1 79.31 633 CYS B C 1
ATOM 10330 O O . CYS B 1 633 ? 21.766 27.156 17.078 1 79.31 633 CYS B O 1
ATOM 10332 N N . GLY B 1 634 ? 20.844 25.75 15.453 1 72.06 634 GLY B N 1
ATOM 10333 C CA . GLY B 1 634 ? 20.828 24.562 16.281 1 72.06 634 GLY B CA 1
ATOM 10334 C C . GLY B 1 634 ? 19.703 24.547 17.297 1 72.06 634 GLY B C 1
ATOM 10335 O O . GLY B 1 634 ? 19.578 23.625 18.094 1 72.06 634 GLY B O 1
ATOM 10336 N N . VAL B 1 635 ? 18.906 25.547 17.266 1 76.88 635 VAL B N 1
ATOM 10337 C CA . VAL B 1 635 ? 17.891 25.703 18.297 1 76.88 635 VAL B CA 1
ATOM 10338 C C . VAL B 1 635 ? 16.672 24.844 17.969 1 76.88 635 VAL B C 1
ATOM 10340 O O . VAL B 1 635 ? 16.062 24.234 18.859 1 76.88 635 VAL B O 1
ATOM 10343 N N . PHE B 1 636 ? 16.375 24.703 16.75 1 76.12 636 PHE B N 1
ATOM 10344 C CA . PHE B 1 636 ? 15.078 24.141 16.391 1 76.12 636 PHE B CA 1
ATOM 10345 C C . PHE B 1 636 ? 15.211 22.688 15.961 1 76.12 636 PHE B C 1
ATOM 10347 O O . PHE B 1 636 ? 14.234 22.078 15.5 1 76.12 636 PHE B O 1
ATOM 10354 N N . GLY B 1 637 ? 16.297 22.141 16.094 1 68.19 637 GLY B N 1
ATOM 10355 C CA . GLY B 1 637 ? 16.516 20.703 15.906 1 68.19 637 GLY B CA 1
ATOM 10356 C C . GLY B 1 637 ? 16.109 20.219 14.523 1 68.19 637 GLY B C 1
ATOM 10357 O O . GLY B 1 637 ? 16.469 20.828 13.523 1 68.19 637 GLY B O 1
ATOM 10358 N N . VAL B 1 638 ? 15.352 19.141 14.508 1 66.81 638 VAL B N 1
ATOM 10359 C CA . VAL B 1 638 ? 15.039 18.406 13.289 1 66.81 638 VAL B CA 1
ATOM 10360 C C . VAL B 1 638 ? 14.031 19.188 12.453 1 66.81 638 VAL B C 1
ATOM 10362 O O . VAL B 1 638 ? 14.016 19.062 11.227 1 66.81 638 VAL B O 1
ATOM 10365 N N . SER B 1 639 ? 13.25 19.953 13.086 1 72.25 639 SER B N 1
ATOM 10366 C CA . SER B 1 639 ? 12.242 20.719 12.359 1 72.25 639 SER B CA 1
ATOM 10367 C C . SER B 1 639 ? 12.883 21.688 11.383 1 72.25 639 SER B C 1
ATOM 10369 O O . SER B 1 639 ? 12.344 21.938 10.305 1 72.25 639 SER B O 1
ATOM 10371 N N . SER B 1 640 ? 14 22.25 11.836 1 75.94 640 SER B N 1
ATOM 10372 C CA . SER B 1 640 ? 14.688 23.188 10.945 1 75.94 640 SER B CA 1
ATOM 10373 C C . SER B 1 640 ? 15.281 22.469 9.742 1 75.94 640 SER B C 1
ATOM 10375 O O . SER B 1 640 ? 15.289 23 8.633 1 75.94 640 SER B O 1
ATOM 10377 N N . ASP B 1 641 ? 15.703 21.328 9.992 1 74.81 641 ASP B N 1
ATOM 10378 C CA . ASP B 1 641 ? 16.234 20.531 8.883 1 74.81 641 ASP B CA 1
ATOM 10379 C C . ASP B 1 641 ? 15.125 20.156 7.902 1 74.81 641 ASP B C 1
ATOM 10381 O O . ASP B 1 641 ? 15.352 20.109 6.691 1 74.81 641 ASP B O 1
ATOM 10385 N N . GLU B 1 642 ? 14.07 19.891 8.477 1 78.38 642 GLU B N 1
ATOM 10386 C CA . GLU B 1 642 ? 12.914 19.578 7.645 1 78.38 642 GLU B CA 1
ATOM 10387 C C . GLU B 1 642 ? 12.516 20.766 6.781 1 78.38 642 GLU B C 1
ATOM 10389 O O . GLU B 1 642 ? 12.203 20.609 5.598 1 78.38 642 GLU B O 1
ATOM 10394 N N . TYR B 1 643 ? 12.5 21.938 7.418 1 86.12 643 TYR B N 1
ATOM 10395 C CA . TYR B 1 643 ? 12.18 23.156 6.676 1 86.12 643 TYR B CA 1
ATOM 10396 C C . TYR B 1 643 ? 13.148 23.359 5.523 1 86.12 643 TYR B C 1
ATOM 10398 O O . TYR B 1 643 ? 12.734 23.688 4.406 1 86.12 643 TYR B O 1
ATOM 10406 N N . LEU B 1 644 ? 14.43 23.156 5.832 1 86.19 644 LEU B N 1
ATOM 10407 C CA . LEU B 1 644 ? 15.445 23.344 4.801 1 86.19 644 LEU B CA 1
ATOM 10408 C C . LEU B 1 644 ? 15.25 22.344 3.66 1 86.19 644 LEU B C 1
ATOM 10410 O O . LEU B 1 644 ? 15.352 22.703 2.488 1 86.19 644 LEU B O 1
ATOM 10414 N N . THR B 1 645 ? 14.945 21.203 3.99 1 80.19 645 THR B N 1
ATOM 10415 C CA . THR B 1 645 ? 14.742 20.156 2.992 1 80.19 645 THR B CA 1
ATOM 10416 C C . THR B 1 645 ? 13.57 20.5 2.078 1 80.19 645 THR B C 1
ATOM 10418 O O . THR B 1 645 ? 13.688 20.406 0.854 1 80.19 645 THR B O 1
ATOM 10421 N N . TYR B 1 646 ? 12.492 20.844 2.652 1 86.06 646 TYR B N 1
ATOM 10422 C CA . TYR B 1 646 ? 11.32 21.188 1.86 1 86.06 646 TYR B CA 1
ATOM 10423 C C . TYR B 1 646 ? 11.586 22.422 1.006 1 86.06 646 TYR B C 1
ATOM 10425 O O . TYR B 1 646 ? 11.117 22.516 -0.132 1 86.06 646 TYR B O 1
ATOM 10433 N N . ALA B 1 647 ? 12.328 23.359 1.59 1 92.31 647 ALA B N 1
ATOM 10434 C CA . ALA B 1 647 ? 12.648 24.562 0.833 1 92.31 647 ALA B CA 1
ATOM 10435 C C . ALA B 1 647 ? 13.422 24.219 -0.439 1 92.31 647 ALA B C 1
ATOM 10437 O O . ALA B 1 647 ? 13.109 24.734 -1.517 1 92.31 647 ALA B O 1
ATOM 10438 N N . MET B 1 648 ? 14.336 23.391 -0.258 1 88 648 MET B N 1
ATOM 10439 C CA . MET B 1 648 ? 15.164 23 -1.394 1 88 648 MET B CA 1
ATOM 10440 C C . MET B 1 648 ? 14.352 22.219 -2.414 1 88 648 MET B C 1
ATOM 10442 O O . MET B 1 648 ? 14.492 22.422 -3.621 1 88 648 MET B O 1
ATOM 10446 N N . GLU B 1 649 ? 13.547 21.422 -1.933 1 83.62 649 GLU B N 1
ATOM 10447 C CA . GLU B 1 649 ? 12.695 20.625 -2.812 1 83.62 649 GLU B CA 1
ATOM 10448 C C . GLU B 1 649 ? 11.703 21.5 -3.572 1 83.62 649 GLU B C 1
ATOM 10450 O O . GLU B 1 649 ? 11.492 21.312 -4.77 1 83.62 649 GLU B O 1
ATOM 10455 N N . ASN B 1 650 ? 11.039 22.359 -2.836 1 91.62 650 ASN B N 1
ATOM 10456 C CA . ASN B 1 650 ? 10.086 23.266 -3.467 1 91.62 650 ASN B CA 1
ATOM 10457 C C . ASN B 1 650 ? 10.75 24.141 -4.523 1 91.62 650 ASN B C 1
ATOM 10459 O O . ASN B 1 650 ? 10.164 24.422 -5.57 1 91.62 650 ASN B O 1
ATOM 10463 N N . ARG B 1 651 ? 11.977 24.562 -4.238 1 92.94 651 ARG B N 1
ATOM 10464 C CA . ARG B 1 651 ? 12.734 25.375 -5.195 1 92.94 651 ARG B CA 1
ATOM 10465 C C . ARG B 1 651 ? 12.977 24.594 -6.488 1 92.94 651 ARG B C 1
ATOM 10467 O O . ARG B 1 651 ? 12.805 25.141 -7.582 1 92.94 651 ARG B O 1
ATOM 10474 N N . ARG B 1 652 ? 13.336 23.484 -6.371 1 87.06 652 ARG B N 1
ATOM 10475 C CA . ARG B 1 652 ? 13.609 22.641 -7.527 1 87.06 652 ARG B CA 1
ATOM 10476 C C . ARG B 1 652 ? 12.336 22.359 -8.312 1 87.06 652 ARG B C 1
ATOM 10478 O O . ARG B 1 652 ? 12.336 22.438 -9.547 1 87.06 652 ARG B O 1
ATOM 10485 N N . GLU B 1 653 ? 11.281 22.031 -7.621 1 88.06 653 GLU B N 1
ATOM 10486 C CA . GLU B 1 653 ? 10.016 21.719 -8.273 1 88.06 653 GLU B CA 1
ATOM 10487 C C . GLU B 1 653 ? 9.438 22.953 -8.969 1 88.06 653 GLU B C 1
ATOM 10489 O O . GLU B 1 653 ? 8.836 22.828 -10.039 1 88.06 653 GLU B O 1
ATOM 10494 N N . TRP B 1 654 ? 9.586 24.047 -8.336 1 93.38 654 TRP B N 1
ATOM 10495 C CA . TRP B 1 654 ? 9.094 25.281 -8.938 1 93.38 654 TRP B CA 1
ATOM 10496 C C . TRP B 1 654 ? 9.844 25.578 -10.227 1 93.38 654 TRP B C 1
ATOM 10498 O O . TRP B 1 654 ? 9.25 26.078 -11.195 1 93.38 654 TRP B O 1
ATOM 10508 N N . GLU B 1 655 ? 11.094 25.344 -10.203 1 92.25 655 GLU B N 1
ATOM 10509 C CA . GLU B 1 655 ? 11.883 25.562 -11.414 1 92.25 655 GLU B CA 1
ATOM 10510 C C . GLU B 1 655 ? 11.336 24.766 -12.586 1 92.25 655 GLU B C 1
ATOM 10512 O O . GLU B 1 655 ? 11.305 25.25 -13.719 1 92.25 655 GLU B O 1
ATOM 10517 N N . LYS B 1 656 ? 10.82 23.688 -12.359 1 87.19 656 LYS B N 1
ATOM 10518 C CA . LYS B 1 656 ? 10.352 22.781 -13.398 1 87.19 656 LYS B CA 1
ATOM 10519 C C . LYS B 1 656 ? 8.898 23.094 -13.773 1 87.19 656 LYS B C 1
ATOM 10521 O O . LYS B 1 656 ? 8.531 23.031 -14.953 1 87.19 656 LYS B O 1
ATOM 10526 N N . LYS B 1 657 ? 8.07 23.422 -12.773 1 90.44 657 LYS B N 1
ATOM 10527 C CA . LYS B 1 657 ? 6.625 23.438 -12.992 1 90.44 657 LYS B CA 1
ATOM 10528 C C . LYS B 1 657 ? 6.086 24.859 -12.898 1 90.44 657 LYS B C 1
ATOM 10530 O O . LYS B 1 657 ? 4.945 25.125 -13.281 1 90.44 657 LYS B O 1
ATOM 10535 N N . GLY B 1 658 ? 6.836 25.766 -12.422 1 93.31 658 GLY B N 1
ATOM 10536 C CA . GLY B 1 658 ? 6.363 27.094 -12.039 1 93.31 658 GLY B CA 1
ATOM 10537 C C . GLY B 1 658 ? 5.699 27.844 -13.18 1 93.31 658 GLY B C 1
ATOM 10538 O O . GLY B 1 658 ? 4.707 28.531 -12.977 1 93.31 658 GLY B O 1
ATOM 10539 N N . LYS B 1 659 ? 6.184 27.625 -14.398 1 93.62 659 LYS B N 1
ATOM 10540 C CA . LYS B 1 659 ? 5.613 28.344 -15.539 1 93.62 659 LYS B CA 1
ATOM 10541 C C . LYS B 1 659 ? 4.203 27.844 -15.844 1 93.62 659 LYS B C 1
ATOM 10543 O O . LYS B 1 659 ? 3.297 28.656 -16.078 1 93.62 659 LYS B O 1
ATOM 10548 N N . SER B 1 660 ? 4.062 26.578 -15.852 1 92.62 660 SER B N 1
ATOM 10549 C CA . SER B 1 660 ? 2.748 26 -16.109 1 92.62 660 SER B CA 1
ATOM 10550 C C . SER B 1 660 ? 1.764 26.344 -15 1 92.62 660 SER B C 1
ATOM 10552 O O . SER B 1 660 ? 0.573 26.547 -15.258 1 92.62 660 SER B O 1
ATOM 10554 N N . ILE B 1 661 ? 2.236 26.438 -13.82 1 93.06 661 ILE B N 1
ATOM 10555 C CA . ILE B 1 661 ? 1.388 26.719 -12.664 1 93.06 661 ILE B CA 1
ATOM 10556 C C . ILE B 1 661 ? 0.899 28.172 -12.727 1 93.06 661 ILE B C 1
ATOM 10558 O O . ILE B 1 661 ? -0.271 28.438 -12.453 1 93.06 661 ILE B O 1
ATOM 10562 N N . VAL B 1 662 ? 1.76 29.031 -13.109 1 94.44 662 VAL B N 1
ATOM 10563 C CA . VAL B 1 662 ? 1.389 30.438 -13.234 1 94.44 662 VAL B CA 1
ATOM 10564 C C . VAL B 1 662 ? 0.325 30.609 -14.312 1 94.44 662 VAL B C 1
ATOM 10566 O O . VAL B 1 662 ? -0.623 31.375 -14.148 1 94.44 662 VAL B O 1
ATOM 10569 N N . ALA B 1 663 ? 0.547 29.859 -15.398 1 92.94 663 ALA B N 1
ATOM 10570 C CA . ALA B 1 663 ? -0.45 29.891 -16.469 1 92.94 663 ALA B CA 1
ATOM 10571 C C . ALA B 1 663 ? -1.808 29.406 -15.961 1 92.94 663 ALA B C 1
ATOM 10573 O O . ALA B 1 663 ? -2.846 29.969 -16.312 1 92.94 663 ALA B O 1
ATOM 10574 N N . ALA B 1 664 ? -1.771 28.453 -15.156 1 92.44 664 ALA B N 1
ATOM 10575 C CA . ALA B 1 664 ? -3.008 27.938 -14.586 1 92.44 664 ALA B CA 1
ATOM 10576 C C . ALA B 1 664 ? -3.648 28.938 -13.633 1 92.44 664 ALA B C 1
ATOM 10578 O O . ALA B 1 664 ? -4.875 29.047 -13.57 1 92.44 664 ALA B O 1
ATOM 10579 N N . TYR B 1 665 ? -2.791 29.656 -12.82 1 93.31 665 TYR B N 1
ATOM 10580 C CA . TYR B 1 665 ? -3.307 30.703 -11.93 1 93.31 665 TYR B CA 1
ATOM 10581 C C . TYR B 1 665 ? -4.066 31.766 -12.719 1 93.31 665 TYR B C 1
ATOM 10583 O O . TYR B 1 665 ? -5.156 32.188 -12.32 1 93.31 665 TYR B O 1
ATOM 10591 N N . LEU B 1 666 ? -3.475 32.125 -13.82 1 91 666 LEU B N 1
ATOM 10592 C CA . LEU B 1 666 ? -4.051 33.188 -14.648 1 91 666 LEU B CA 1
ATOM 10593 C C . LEU B 1 666 ? -5.371 32.719 -15.258 1 91 666 LEU B C 1
ATOM 10595 O O . LEU B 1 666 ? -6.309 33.5 -15.375 1 91 666 LEU B O 1
ATOM 10599 N N . GLU B 1 667 ? -5.391 31.5 -15.672 1 90.5 667 GLU B N 1
ATOM 10600 C CA . GLU B 1 667 ? -6.621 30.953 -16.234 1 90.5 667 GLU B CA 1
ATOM 10601 C C . GLU B 1 667 ? -7.738 30.938 -15.195 1 90.5 667 GLU B C 1
ATOM 10603 O O . GLU B 1 667 ? -8.898 31.219 -15.516 1 90.5 667 GLU B O 1
ATOM 10608 N N . ARG B 1 668 ? -7.43 30.672 -14 1 90.56 668 ARG B N 1
ATOM 10609 C CA . ARG B 1 668 ? -8.43 30.516 -12.945 1 90.56 668 ARG B CA 1
ATOM 10610 C C . ARG B 1 668 ? -8.859 31.875 -12.398 1 90.56 668 ARG B C 1
ATOM 10612 O O . ARG B 1 668 ? -10.016 32.062 -12.016 1 90.56 668 ARG B O 1
ATOM 10619 N N . HIS B 1 669 ? -7.934 32.844 -12.297 1 87.62 669 HIS B N 1
ATOM 10620 C CA . HIS B 1 669 ? -8.227 34.062 -11.555 1 87.62 669 HIS B CA 1
ATOM 10621 C C . HIS B 1 669 ? -8.211 35.281 -12.477 1 87.62 669 HIS B C 1
ATOM 10623 O O . HIS B 1 669 ? -8.586 36.375 -12.062 1 87.62 669 HIS B O 1
ATOM 10629 N N . GLY B 1 670 ? -7.793 35.188 -13.742 1 74.88 670 GLY B N 1
ATOM 10630 C CA . GLY B 1 670 ? -7.637 36.281 -14.648 1 74.88 670 GLY B CA 1
ATOM 10631 C C . GLY B 1 670 ? -8.945 36.781 -15.242 1 74.88 670 GLY B C 1
ATOM 10632 O O . GLY B 1 670 ? -9.109 37.938 -15.539 1 74.88 670 GLY B O 1
ATOM 10633 N N . ALA B 1 671 ? -9.953 35.844 -15.617 1 61.56 671 ALA B N 1
ATOM 10634 C CA . ALA B 1 671 ? -11.141 36.25 -16.375 1 61.56 671 ALA B CA 1
ATOM 10635 C C . ALA B 1 671 ? -12.039 37.156 -15.547 1 61.56 671 ALA B C 1
ATOM 10637 O O . ALA B 1 671 ? -12.992 37.75 -16.062 1 61.56 671 ALA B O 1
ATOM 10638 N N . VAL B 1 672 ? -12.047 37.312 -14.281 1 47.69 672 VAL B N 1
ATOM 10639 C CA . VAL B 1 672 ? -13.156 37.969 -13.602 1 47.69 672 VAL B CA 1
ATOM 10640 C C . VAL B 1 672 ? -13.188 39.438 -13.969 1 47.69 672 VAL B C 1
ATOM 10642 O O . VAL B 1 672 ? -14.07 40.188 -13.539 1 47.69 672 VAL B O 1
ATOM 10645 N N . SER B 1 673 ? -12.297 40.156 -14.367 1 40.88 673 SER B N 1
ATOM 10646 C CA . SER B 1 673 ? -12.523 41.594 -14.328 1 40.88 673 SER B CA 1
ATOM 10647 C C . SER B 1 673 ? -13.672 42 -15.258 1 40.88 673 SER B C 1
ATOM 10649 O O . SER B 1 673 ? -14.18 43.125 -15.164 1 40.88 673 SER B O 1
ATOM 10651 N N . SER B 1 674 ? -14.039 41.531 -16.422 1 36.12 674 SER B N 1
ATOM 10652 C CA . SER B 1 674 ? -14.852 42.406 -17.266 1 36.12 674 SER B CA 1
ATOM 10653 C C . SER B 1 674 ? -16.297 42.469 -16.797 1 36.12 674 SER B C 1
ATOM 10655 O O . SER B 1 674 ? -17.062 43.344 -17.188 1 36.12 674 SER B O 1
ATOM 10657 N N . GLU B 1 675 ? -16.953 41.531 -16.188 1 33.47 675 GLU B N 1
ATOM 10658 C CA . GLU B 1 675 ? -18.391 41.688 -16.125 1 33.47 675 GLU B CA 1
ATOM 10659 C C . GLU B 1 675 ? -18.797 42.531 -14.914 1 33.47 675 GLU B C 1
ATOM 10661 O O . GLU B 1 675 ? -19.828 43.219 -14.93 1 33.47 675 GLU B O 1
ATOM 10666 N N . LYS B 1 676 ? -18.297 42.625 -13.672 1 35.84 676 LYS B N 1
ATOM 10667 C CA . LYS B 1 676 ? -19.047 43.312 -12.633 1 35.84 676 LYS B CA 1
ATOM 10668 C C . LYS B 1 676 ? -18.859 44.844 -12.758 1 35.84 676 LYS B C 1
ATOM 10670 O O . LYS B 1 676 ? -19.484 45.594 -12.039 1 35.84 676 LYS B O 1
ATOM 10675 N N . ILE B 1 677 ? -17.891 45.406 -13.406 1 33 677 ILE B N 1
ATOM 10676 C CA . ILE B 1 677 ? -17.906 46.875 -13.359 1 33 677 ILE B CA 1
ATOM 10677 C C . ILE B 1 677 ? -19.078 47.375 -14.203 1 33 677 ILE B C 1
ATOM 10679 O O . ILE B 1 677 ? -19.484 48.531 -14.062 1 33 677 ILE B O 1
ATOM 10683 N N . SER B 1 678 ? -19.625 46.656 -15.109 1 29.41 678 SER B N 1
ATOM 10684 C CA . SER B 1 678 ? -20.625 47.375 -15.891 1 29.41 678 SER B CA 1
ATOM 10685 C C . SER B 1 678 ? -21.953 47.438 -15.133 1 29.41 678 SER B C 1
ATOM 10687 O O . SER B 1 678 ? -22.766 48.312 -15.391 1 29.41 678 SER B O 1
ATOM 10689 N N . ASN B 1 679 ? -22.359 46.5 -14.273 1 30.48 679 ASN B N 1
ATOM 10690 C CA . ASN B 1 679 ? -23.781 46.656 -13.961 1 30.48 679 ASN B CA 1
ATOM 10691 C C . ASN B 1 679 ? -24 47.656 -12.836 1 30.48 679 ASN B C 1
ATOM 10693 O O . ASN B 1 679 ? -25.141 47.906 -12.43 1 30.48 679 ASN B O 1
ATOM 10697 N N . ASN B 1 680 ? -23.062 48.062 -11.93 1 28.17 680 ASN B N 1
ATOM 10698 C CA . ASN B 1 680 ? -23.594 49.031 -10.977 1 28.17 680 ASN B CA 1
ATOM 10699 C C . ASN B 1 680 ? -23.781 50.406 -11.617 1 28.17 680 ASN B C 1
ATOM 10701 O O . ASN B 1 680 ? -24.062 51.406 -10.922 1 28.17 680 ASN B O 1
ATOM 10705 N N . ALA B 1 681 ? -23.328 50.75 -12.844 1 23.92 681 ALA B N 1
ATOM 10706 C CA . ALA B 1 681 ? -23.781 52.094 -13.289 1 23.92 681 ALA B CA 1
ATOM 10707 C C . ALA B 1 681 ? -25.266 52.062 -13.648 1 23.92 681 ALA B C 1
ATOM 10709 O O . ALA B 1 681 ? -25.828 53.094 -14.039 1 23.92 681 ALA B O 1
ATOM 10710 N N . VAL B 1 682 ? -25.891 50.844 -13.844 1 25.48 682 VAL B N 1
ATOM 10711 C CA . VAL B 1 682 ? -27.266 51.125 -14.219 1 25.48 682 VAL B CA 1
ATOM 10712 C C . VAL B 1 682 ? -28.094 51.438 -12.977 1 25.48 682 VAL B C 1
ATOM 10714 O O . VAL B 1 682 ? -29.094 52.156 -13.047 1 25.48 682 VAL B O 1
ATOM 10717 N N . GLY B 1 683 ? -28.094 50.938 -11.781 1 20.59 683 GLY B N 1
ATOM 10718 C CA . GLY B 1 683 ? -28.953 51.688 -10.859 1 20.59 683 GLY B CA 1
ATOM 10719 C C . GLY B 1 683 ? -28.266 52.844 -10.203 1 20.59 683 GLY B C 1
ATOM 10720 O O . GLY B 1 683 ? -27.031 52.875 -10.102 1 20.59 683 GLY B O 1
#

Foldseek 3Di:
DPPCPDCLPPVQPVPPVVVSCLQPFQVVLQVVVVPDPDDPDPLLNVQVCDLVVDLDCVVDDPDGNYDFSKDKFWWKKKKKKAKPCLQQLVQLFDPVLSVVLQCVLVVVLVVLCVVLVWAWQDDDRRMTMIMFCPSPHDLCNLVSVVVSLLVSQVVCLLSQLVCCLAGHPCSSVMFMFMFMETGMWMWGWDDDPGIGIDIDDPRNVVRVVQRVPGDTSWYKYAPRSLVSCVVVVNNVQKAWDPAWDQDVPPGTGTIITGHDDDPPPPDPDPPDDPDDPPPDPQPPDSNPDSLLSLLSNLLVLLQVLLQLLVLLCVQVVPPLPDDQQDQDQPPLDFLLVLADLFFFADDDDLSRQPDCCVVDDDDPLLSVLSSVLSVVQQVQADPALFLHQSLLRQLLSLLSQLLVQLADAPVVPVPDPDDSSVRSNVSCQLLLNCNRGSLLSSLLSVLSRQLQGNPPLDDLQLCVVVVHPQCVSNVSALSRRSVSLNVSSVSCPDPSNSSNVCSSDSDNVSSSSSSNSSSLQSSLLPCPPPVVVVVLVVLLCCQPPPDDPPPDSRSSRSLNSSLSSLSSNCSSQVQLLGALVSVLSSLLSSLLSVCVCVLVVSDDDNCLVCVLVVVLCCLVPPQLVSLVSNVVSSSRHVSSVSSNVSNVVNNVVSNVCVNVSSVVSCVVRVPPPPPPVPPVVVD/DPPPPDCLPPVQPVPPVVVSCLQPFQVVLQVVVVPDPDDPDPLLNVVVCCLVVDLDCVVDDPDGNYDFSKDKFWWKKKKKKAKPCLQQLVQLFDPVLSVVLQCVLVVVLVVLCVVLVWAFQDDDRRMTMIMFCPSPHDLCNLVSVLVSLLVSQVVCLLSQLVCCLAGHPCSSVMFMQMFMETGMWMWGWDDDPGIGIDIDDPRNVVRVVQRVPGDTSWYKYAPRSLVSCVVVVNNVQKAWDPAWDQDVPPGTGTIITGHDDDPPPPDPDPPPDDPDDPPPPQPPDSNVDSLLSLLSNLLVLLQVLLQLLVLLCVQVVPPLPDDQQDFDQPPLDFLLVLADLFFFDDDADLSRQPDPCVVDDDDPLLSVLSSVLSVVQQVQADPALFLHQSLLRQLLSLLSQLLVQLADFPVVPVPDPDDSSVRSNVSCQLLLNCNRGSLLSSLLSVLSRQLQGNPPLDDLQLCVVVVHPQCVSNVSAPSRRSVSLNVSSVSCPDPSNSSNVCSSDSHNSSSSSSSNSSSLQSSLLPCPPPVVVVVLVVLLCCQPPPDDPPPDSRSSRSLNSSLSSLSSNCSSQVQLLGALVSVLSSLLSSLLSVCVCVLVVSDDDNCLVCVLVVVLCCLVPPQLVSLVSNVVSSSRHVSSVSSNVSNVVNSVVSNVCVNVSSVVSCVVRVPPPPDPVPPVVVD

Solvent-accessible surface area (backbone atoms only — not comparable to full-atom values): 73421 Å² total; per-residue (Å²): 135,80,73,78,80,71,79,76,47,65,82,44,58,40,39,61,75,84,59,23,56,64,60,48,54,6,58,59,41,43,34,55,64,56,50,54,95,68,77,85,65,54,45,60,54,50,44,38,47,44,65,69,67,42,84,58,64,76,80,43,89,71,68,51,44,52,79,58,43,28,35,80,41,64,56,26,21,32,37,27,35,33,52,40,69,42,64,42,54,46,64,76,46,55,48,40,57,47,48,50,51,50,39,52,54,51,52,53,44,50,52,51,24,63,75,69,66,41,35,77,61,51,68,60,78,68,28,45,32,35,30,19,22,46,84,59,75,45,92,58,17,55,57,51,46,52,55,48,50,50,51,44,48,56,49,46,53,53,48,27,44,54,41,16,38,75,72,30,85,69,40,51,71,49,36,39,16,23,4,32,21,45,32,44,34,35,36,32,50,45,67,64,98,67,66,41,64,48,67,40,50,65,31,57,55,49,5,47,47,30,19,76,69,37,48,74,68,36,40,20,28,31,55,60,33,50,51,52,28,39,76,69,74,42,42,86,28,55,42,78,47,88,63,70,42,80,39,91,97,68,44,76,37,74,37,30,33,50,56,77,78,79,76,79,77,74,81,78,75,76,81,78,74,86,80,73,75,84,78,75,82,78,69,54,63,78,60,86,45,68,65,58,32,49,32,51,20,52,31,49,59,50,48,55,31,45,46,46,35,49,47,37,39,57,54,66,64,54,69,65,65,90,68,80,64,78,76,79,67,80,59,97,60,62,61,74,72,64,52,63,78,57,53,86,67,73,73,92,56,76,72,42,72,67,71,51,58,60,78,74,69,76,54,66,66,30,53,53,32,42,41,49,48,41,45,52,50,50,66,46,27,34,92,38,68,37,55,19,54,67,44,24,50,50,18,22,46,41,40,49,50,44,63,67,37,44,48,69,53,67,72,64,61,71,70,55,97,53,52,73,63,50,49,51,52,50,37,19,64,58,36,42,31,50,77,73,30,38,59,56,50,37,30,53,39,52,26,32,56,38,37,54,32,54,32,84,56,63,57,57,69,47,41,42,73,67,60,36,71,61,20,60,73,40,71,56,49,63,29,52,34,42,50,8,53,50,53,52,50,56,58,53,65,37,73,83,27,50,59,34,48,49,55,74,27,76,39,58,67,46,43,53,50,45,49,46,48,30,48,38,31,27,52,41,59,50,70,77,44,61,65,60,40,50,49,50,51,50,51,45,39,46,49,73,72,66,51,69,84,60,89,45,72,66,54,40,19,29,38,30,38,50,49,49,26,49,47,46,38,48,18,70,50,33,45,55,29,33,37,62,65,48,23,52,52,54,51,48,25,42,49,49,28,46,39,51,27,26,74,72,65,62,42,93,56,64,47,86,80,45,46,56,63,47,50,52,47,43,37,68,71,42,48,45,54,51,28,48,50,45,39,69,66,56,35,26,40,68,60,22,47,48,26,34,49,26,27,54,50,41,48,55,49,38,72,76,43,31,63,63,50,49,54,50,49,42,67,74,66,56,72,67,66,72,65,70,70,59,60,64,71,69,108,136,81,73,78,78,72,79,77,48,66,81,46,58,40,40,61,75,84,62,26,56,64,61,49,54,6,58,60,42,43,34,58,63,56,51,54,94,65,76,84,66,54,46,60,54,50,45,38,47,43,65,69,68,43,85,57,64,77,79,44,91,70,69,47,47,51,80,58,44,28,36,77,41,64,56,25,22,33,38,25,36,33,51,41,69,42,64,44,54,45,64,75,45,55,49,40,56,47,46,50,52,51,40,52,52,52,51,52,45,50,53,52,24,63,75,69,68,42,35,77,60,52,68,59,78,66,26,46,32,33,32,20,22,46,84,59,73,44,90,57,18,55,58,52,45,52,53,50,51,50,52,46,49,55,49,46,54,54,50,26,46,54,40,15,37,75,73,28,86,71,40,51,71,46,36,38,17,24,4,29,22,45,32,45,35,35,38,31,50,46,66,62,99,66,67,40,65,49,67,40,48,66,31,56,56,49,4,46,46,30,20,75,69,36,46,74,68,36,42,20,30,32,54,60,33,50,51,54,28,38,77,68,74,41,43,87,27,54,42,76,47,89,65,70,42,79,39,91,98,68,44,74,38,74,37,29,33,51,57,78,79,80,76,79,77,75,78,78,75,72,84,73,71,88,86,66,80,82,78,74,80,75,68,52,61,79,61,86,44,66,66,61,33,49,33,49,19,51,32,49,58,50,48,56,30,44,43,47,36,46,49,37,41,56,54,67,64,54,68,65,67,90,70,80,66,77,78,78,68,80,58,96,61,61,62,74,72,63,52,64,77,58,52,86,68,71,76,91,56,75,71,43,71,66,68,55,59,62,78,73,68,77,54,67,66,32,51,52,31,41,40,50,48,41,44,51,51,48,66,46,28,34,94,37,66,38,55,19,52,67,43,22,48,49,18,24,47,40,40,50,49,46,62,67,37,42,48,70,53,66,74,64,60,70,71,56,95,55,51,74,63,52,50,51,50,50,36,20,64,58,37,42,31,49,75,73,30,39,58,57,50,37,32,53,39,52,25,34,56,37,39,55,32,53,35,84,55,64,59,58,69,46,40,42,73,67,61,36,70,61,20,60,73,40,69,59,50,63,30,51,34,42,50,9,52,50,52,53,50,56,59,53,66,37,74,85,28,48,60,37,47,49,55,74,27,76,40,58,67,47,43,54,48,45,50,46,48,30,47,37,33,27,52,41,58,50,70,79,44,62,67,59,40,51,50,50,52,49,49,43,41,47,48,71,70,66,50,69,84,60,89,44,72,66,52,39,18,28,39,31,37,49,49,50,26,49,47,44,37,48,17,70,49,33,44,55,28,33,36,61,66,47,24,51,54,53,50,49,25,43,50,50,27,44,40,51,27,26,75,71,65,62,41,94,55,63,46,86,79,45,46,56,63,49,50,52,48,44,37,69,72,42,49,46,53,49,28,47,50,44,37,68,67,55,35,25,41,66,61,22,47,49,26,34,50,26,28,54,48,42,49,55,48,39,72,75,43,29,65,64,50,51,52,50,49,42,66,72,66,54,72,66,69,73,66,70,72,60,60,65,72,71,108

Secondary structure (DSSP, 8-state):
---------HHHHSS-HHHHHHHHHHHHHHHHHTTSS-----HHHHHHHHHHH-S-TTS-TTS-S----EEEEEEEEEEEEEEETHHHHHHTS-HHHHHHHHHHHHHHHHHHHHHHTPEEEEEETTEEEEEESSSS--TTHHHHHHHHHHHHHHHHHHHHHHHHHHH-TTSTT-EEEEEEEEEEEEEEEE-SSS-EEEEESHHHHHHHHHHHTS-TTSEEE-HHHHHHHHHTT-GGGEEE-SS-EEETTTEEE--EEE--------------------SSTTSSS--S-HHHHHHHHHHHHHHHHHHHHHHHHHHTT----S----PPP--SS-GGGG--S---PPPP-HHHHS---TT----HHHHHHHHHHHHHHHHHS---SSSSHHHHHHHHHHHHHHHHT----HHHHHH----HHHHHHHHHHHTTTTTT-HHHHHHHHHHHHHTTTT--SS-HHHHHHHT-HHHHHTTTSSHHHHHHHHHHHHHHHSGGGHHHHHHH-SSHHHHHHHHHHHHHHHHTT--S-HHHHHHHHHHHHHHHTS------HHHHHHHHHHHHHHHHHHHHTGGGGS-HHHHHHHHHHHHHHHHHHHHTTS-SS-GGGTHHHHHHHHIIIIIHHHHHHHHHH-SSHHHHHHHHHHHHHHHHHHHHHHHHHHHHHHHHHSGGGTTHHHHTTT-/---------HHHHSS-HHHHHHHHHHHHHHHHHTTSS-----HHHHHHHHHHH-S-TTS-TTS-S----EEEEEEEEEEEEEEETHHHHHHTS-HHHHHHHHHHHHHHHHHHHHHHTPEEEEEETTEEEEEESSSS--TTHHHHHHHHHHHHHHHHHHHHHHHHHHH-TTSTT-EEEEEEEEEEEEEEEE-SSS-EEEEESHHHHHHHHHHHTS-TTSEEE-HHHHHHHHHTT-GGGEEE-SS-EEETTTEEE--EEE-------------------SSSTTSSS----HHHHHHHHHHHHHHHHHHHHHHHHHHTT----S----PPP--SS-GGGG--S---PPPP-HHHHS---TT----HHHHHHHHHHHHHHHHHS---SSSSHHHHHHHHHHHHHHHHT----HHHHHH----HHHHHHHHHHHTTTTTT-HHHHHHHHHHHHHTTTT--SS-HHHHHHHT-HHHHHTTTSSHHHHHHHHHHHHHHHSGGGHHHHHHH-SSHHHHHHHHHHHHHHHHTT--S-HHHHHHHHHHHHHHHTS------HHHHHHHHHHHHHHHHHHHHTGGGGS-HHHHHHHHHHHHHHHHHHHHTTS-SS-GGGTHHHHHHHHIIIIIHHHHHHHHHH-SSHHHHHHHHHHHHHHHHHHHHHHHHHHHHHHHHHSGGGTTHHHHTTT-

InterPro domains:
  IPR001054 Adenylyl cyclase class-3/4/guanylyl cyclase [PF00211] (73-257)
  IPR001054 Adenylyl cyclase class-3/4/guanylyl cyclase [PS50125] (77-211)
  IPR001054 Adenylyl cyclase class-3/4/guanylyl cyclase [SM00044] (2-239)
  IPR001054 Adenylyl cyclase class-3/4/guanylyl cyclase [cd07302] (75-257)
  IPR002073 3'5'-cyclic nucleotide phosphodiesterase, catalytic domain [PF00233] (386-632)
  IPR002073 3'5'-cyclic nucleotide phosphodiesterase, catalytic domain [PS51845] (302-527)
  IPR003607 HD/PDEase domain [SM00471] (384-586)
  IPR050401 Cyclic nucleotide synthase [PTHR11920] (57-265)

Organism: NCBI:txid303405